Protein 5Y11 (pdb70)

Radius of gyration: 37.97 Å; Cα contacts (8 Å, |Δi|>4): 1912; chains: 3; bounding box: 62×118×74 Å

CATH classification: 2.60.40.10

Nearest PDB structures (foldseek):
  5y11-assembly1_A-2  TM=1.005E+00  e=7.272E-44  Homo sapiens
  5it2-assembly1_H  TM=9.027E-01  e=2.307E-39  Homo sapiens
  6fy2-assembly2_X  TM=9.374E-01  e=3.549E-38  Homo sapiens
  5x08-assembly1_H  TM=8.723E-01  e=3.266E-34  Homo sapiens
  7l7e-assembly2_T  TM=8.549E-01  e=4.304E-33  Homo sapiens

Structure (mmCIF, N/CA/C/O backbone):
data_5Y11
#
_entry.id   5Y11
#
_cell.length_a   82.605
_cell.length_b   103.194
_cell.length_c   112.031
_cell.angle_alpha   90.00
_cell.angle_beta   90.00
_cell.angle_gamma   90.00
#
_symmetry.space_group_name_H-M   'P 21 21 21'
#
loop_
_entity.id
_entity.type
_entity.pdbx_description
1 polymer 'MAb 4-5 heavy chain'
2 polymer 'MAb 4-5 light chain'
3 polymer 'Membrane glycoprotein polyprotein'
4 branched 2-acetamido-2-deoxy-beta-D-glucopyranose-(1-4)-2-acetamido-2-deoxy-beta-D-glucopyranose
5 branched alpha-D-mannopyranose-(1-4)-2-acetamido-2-deoxy-beta-D-glucopyranose-(1-4)-2-acetamido-2-deoxy-beta-D-glucopyranose
6 water water
#
loop_
_atom_site.group_PDB
_atom_site.id
_atom_site.type_symbol
_atom_site.label_atom_id
_atom_site.label_alt_id
_atom_site.label_comp_id
_atom_site.label_asym_id
_atom_site.label_entity_id
_atom_site.label_seq_id
_atom_site.pdbx_PDB_ins_code
_atom_site.Cartn_x
_atom_site.Cartn_y
_atom_site.Cartn_z
_atom_site.occupancy
_atom_site.B_iso_or_equiv
_atom_site.auth_seq_id
_atom_site.auth_comp_id
_atom_site.auth_asym_id
_atom_site.auth_atom_id
_atom_site.pdbx_PDB_model_num
ATOM 1 N N . SER A 1 1 ? 24.187 -26.065 9.857 1.00 85.77 0 SER A N 1
ATOM 2 C CA . SER A 1 1 ? 24.481 -25.084 8.818 1.00 87.52 0 SER A CA 1
ATOM 3 C C . SER A 1 1 ? 23.528 -25.188 7.626 1.00 81.22 0 SER A C 1
ATOM 4 O O . SER A 1 1 ? 23.250 -26.280 7.124 1.00 89.07 0 SER A O 1
ATOM 7 N N . GLU A 1 2 ? 23.038 -24.037 7.186 1.00 60.70 1 GLU A N 1
ATOM 8 C CA . GLU A 1 2 ? 22.201 -23.909 6.005 1.00 48.19 1 GLU A CA 1
ATOM 9 C C . GLU A 1 2 ? 23.032 -23.331 4.863 1.00 30.39 1 GLU A C 1
ATOM 10 O O . GLU A 1 2 ? 24.025 -22.646 5.080 1.00 30.17 1 GLU A O 1
ATOM 16 N N . VAL A 1 3 ? 22.601 -23.627 3.634 1.00 26.14 2 VAL A N 1
ATOM 17 C CA . VAL A 1 3 ? 23.232 -23.050 2.452 1.00 25.49 2 VAL A CA 1
ATOM 18 C C . VAL A 1 3 ? 23.107 -21.528 2.488 1.00 24.26 2 VAL A C 1
ATOM 19 O O . VAL A 1 3 ? 22.013 -20.984 2.676 1.00 23.96 2 VAL A O 1
ATOM 23 N N . GLN A 1 4 ? 24.232 -20.828 2.316 1.00 22.04 3 GLN A N 1
ATOM 24 C CA . GLN A 1 4 ? 24.226 -19.377 2.134 1.00 22.65 3 GLN A CA 1
ATOM 25 C C . GLN A 1 4 ? 25.116 -18.973 0.965 1.00 20.79 3 GLN A C 1
ATOM 26 O O . GLN A 1 4 ? 26.222 -19.500 0.804 1.00 21.17 3 GLN A O 1
ATOM 32 N N . LEU A 1 5 ? 24.640 -18.030 0.156 1.00 18.34 4 LEU A N 1
ATOM 33 C CA . LEU A 1 5 ? 25.451 -17.366 -0.861 1.00 17.89 4 LEU A CA 1
ATOM 34 C C . LEU A 1 5 ? 25.483 -15.880 -0.533 1.00 21.62 4 LEU A C 1
ATOM 35 O O . LEU A 1 5 ? 24.435 -15.232 -0.492 1.00 18.82 4 LEU A O 1
ATOM 40 N N . VAL A 1 6 ? 26.676 -15.352 -0.280 1.00 21.37 5 VAL A N 1
ATOM 41 C CA . VAL A 1 6 ? 26.868 -13.955 0.082 1.00 21.66 5 VAL A CA 1
ATOM 42 C C . VAL A 1 6 ? 27.645 -13.283 -1.039 1.00 16.49 5 VAL A C 1
ATOM 43 O O . VAL A 1 6 ? 28.782 -13.672 -1.340 1.00 18.31 5 VAL A O 1
ATOM 47 N N . GLN A 1 7 ? 27.032 -12.285 -1.654 1.00 21.16 6 GLN A N 1
ATOM 48 C CA . GLN A 1 7 ? 27.652 -11.551 -2.741 1.00 21.03 6 GLN A CA 1
ATOM 49 C C . GLN A 1 7 ? 28.354 -10.312 -2.215 1.00 20.45 6 GLN A C 1
ATOM 50 O O . GLN A 1 7 ? 28.066 -9.821 -1.121 1.00 21.38 6 GLN A O 1
ATOM 56 N N . SER A 1 8 ? 29.274 -9.797 -3.030 1.00 19.41 7 SER A N 1
ATOM 57 C CA . SER A 1 8 ? 29.983 -8.574 -2.704 1.00 18.21 7 SER A CA 1
ATOM 58 C C . SER A 1 8 ? 29.043 -7.370 -2.820 1.00 18.68 7 SER A C 1
ATOM 59 O O . SER A 1 8 ? 27.911 -7.471 -3.302 1.00 22.28 7 SER A O 1
ATOM 62 N N . GLY A 1 9 ? 29.531 -6.210 -2.375 1.00 23.21 8 GLY A N 1
ATOM 63 C CA . GLY A 1 9 ? 28.714 -5.021 -2.276 1.00 24.62 8 GLY A CA 1
ATOM 64 C C . GLY A 1 9 ? 28.513 -4.289 -3.591 1.00 23.86 8 GLY A C 1
ATOM 65 O O . GLY A 1 9 ? 29.085 -4.621 -4.631 1.00 25.29 8 GLY A O 1
ATOM 66 N N . ALA A 1 10 ? 27.679 -3.247 -3.519 1.00 23.48 9 ALA A N 1
ATOM 67 C CA . ALA A 1 10 ? 27.313 -2.474 -4.699 1.00 20.62 9 ALA A CA 1
ATOM 68 C C . ALA A 1 10 ? 28.540 -1.817 -5.318 1.00 22.41 9 ALA A C 1
ATOM 69 O O . ALA A 1 10 ? 29.465 -1.405 -4.616 1.00 24.56 9 ALA A O 1
ATOM 71 N N . GLU A 1 11 ? 28.546 -1.736 -6.645 1.00 20.90 10 GLU A N 1
ATOM 72 C CA . GLU A 1 11 ? 29.665 -1.215 -7.416 1.00 24.99 10 GLU A CA 1
ATOM 73 C C . GLU A 1 11 ? 29.211 -0.009 -8.222 1.00 23.19 10 GLU A C 1
ATOM 74 O O . GLU A 1 11 ? 28.091 0.015 -8.745 1.00 22.81 10 GLU A O 1
ATOM 80 N N . VAL A 1 12 ? 30.080 0.991 -8.312 1.00 22.44 11 VAL A N 1
ATOM 81 C CA . VAL A 1 12 ? 29.864 2.184 -9.124 1.00 25.03 11 VAL A CA 1
ATOM 82 C C . VAL A 1 12 ? 31.092 2.333 -10.008 1.00 25.59 11 VAL A C 1
ATOM 83 O O . VAL A 1 12 ? 32.197 2.577 -9.507 1.00 30.76 11 VAL A O 1
ATOM 87 N N . LYS A 1 13 ? 30.911 2.168 -11.315 1.00 25.36 12 LYS A N 1
ATOM 88 C CA . LYS A 1 13 ? 32.018 2.136 -12.255 1.00 28.49 12 LYS A CA 1
ATOM 89 C C . LYS A 1 13 ? 31.721 3.030 -13.454 1.00 31.59 12 LYS A C 1
ATOM 90 O O . LYS A 1 13 ? 30.566 3.367 -13.741 1.00 25.74 12 LYS A O 1
ATOM 96 N N . GLU A 1 14 ? 32.792 3.391 -14.170 1.00 26.95 13 GLU A N 1
ATOM 97 C CA . GLU A 1 14 ? 32.693 4.120 -15.419 1.00 28.83 13 GLU A CA 1
ATOM 98 C C . GLU A 1 14 ? 32.683 3.163 -16.604 1.00 32.26 13 GLU A C 1
ATOM 99 O O . GLU A 1 14 ? 33.148 2.021 -16.504 1.00 32.43 13 GLU A O 1
ATOM 105 N N . PRO A 1 15 ? 32.130 3.588 -17.739 1.00 31.19 14 PRO A N 1
ATOM 106 C CA . PRO A 1 15 ? 32.216 2.759 -18.945 1.00 27.96 14 PRO A CA 1
ATOM 107 C C . PRO A 1 15 ? 33.669 2.472 -19.296 1.00 29.97 14 PRO A C 1
ATOM 108 O O . PRO A 1 15 ? 34.563 3.282 -19.039 1.00 24.42 14 PRO A O 1
ATOM 112 N N . ARG A 1 16 ? 33.889 1.282 -19.862 1.00 32.58 15 ARG A N 1
ATOM 113 C CA . ARG A 1 16 ? 35.188 0.735 -20.253 1.00 34.61 15 ARG A CA 1
ATOM 114 C C . ARG A 1 16 ? 36.073 0.337 -19.076 1.00 35.00 15 ARG A C 1
ATOM 115 O O . ARG A 1 16 ? 37.144 -0.247 -19.281 1.00 34.45 15 ARG A O 1
ATOM 123 N N . GLU A 1 17 ? 35.645 0.615 -17.849 1.00 28.21 16 GLU A N 1
ATOM 124 C CA . GLU A 1 17 ? 36.318 0.033 -16.695 1.00 27.81 16 GLU A CA 1
ATOM 125 C C . GLU A 1 17 ? 36.049 -1.474 -16.620 1.00 27.49 16 GLU A C 1
ATOM 126 O O . GLU A 1 17 ? 35.033 -1.973 -17.113 1.00 29.77 16 GLU A O 1
ATOM 132 N N . SER A 1 18 ? 36.973 -2.199 -15.994 1.00 20.57 17 SER A N 1
ATOM 133 C CA . SER A 1 18 ? 36.777 -3.613 -15.704 1.00 24.32 17 SER A CA 1
ATOM 134 C C . SER A 1 18 ? 36.144 -3.788 -14.324 1.00 22.18 17 SER A C 1
ATOM 135 O O . SER A 1 18 ? 36.227 -2.911 -13.463 1.00 23.55 17 SER A O 1
ATOM 138 N N . LEU A 1 19 ? 35.509 -4.945 -14.119 1.00 21.96 18 LEU A N 1
ATOM 139 C CA . LEU A 1 19 ? 34.818 -5.212 -12.859 1.00 22.25 18 LEU A CA 1
ATOM 140 C C . LEU A 1 19 ? 34.732 -6.711 -12.636 1.00 20.39 18 LEU A C 1
ATOM 141 O O . LEU A 1 19 ? 34.391 -7.455 -13.561 1.00 18.60 18 LEU A O 1
ATOM 146 N N . LYS A 1 20 ? 35.020 -7.149 -11.411 1.00 22.74 19 LYS A N 1
ATOM 147 C CA . LYS A 1 20 ? 34.819 -8.535 -11.005 1.00 17.63 19 LYS A CA 1
ATOM 148 C C . LYS A 1 20 ? 34.001 -8.549 -9.726 1.00 17.45 19 LYS A C 1
ATOM 149 O O . LYS A 1 20 ? 34.401 -7.936 -8.728 1.00 22.33 19 LYS A O 1
ATOM 155 N N . ILE A 1 21 ? 32.852 -9.214 -9.750 1.00 17.09 20 ILE A N 1
ATOM 156 C CA . ILE A 1 21 ? 32.023 -9.324 -8.554 1.00 18.57 20 ILE A CA 1
ATOM 157 C C . ILE A 1 21 ? 32.026 -10.785 -8.105 1.00 25.38 20 ILE A C 1
ATOM 158 O O . ILE A 1 21 ? 32.374 -11.693 -8.866 1.00 16.73 20 ILE A O 1
ATOM 163 N N . SER A 1 22 ? 31.646 -11.011 -6.844 1.00 17.08 21 SER A N 1
ATOM 164 C CA . SER A 1 22 ? 31.936 -12.282 -6.196 1.00 20.19 21 SER A CA 1
ATOM 165 C C . SER A 1 22 ? 30.728 -12.809 -5.423 1.00 21.94 21 SER A C 1
ATOM 166 O O . SER A 1 22 ? 29.797 -12.079 -5.090 1.00 19.23 21 SER A O 1
ATOM 169 N N . CYS A 1 23 ? 30.768 -14.113 -5.154 1.00 18.27 22 CYS A N 1
ATOM 170 C CA . CYS A 1 23 ? 29.660 -14.836 -4.526 1.00 19.40 22 CYS A CA 1
ATOM 171 C C . CYS A 1 23 ? 30.279 -15.955 -3.703 1.00 16.95 22 CYS A C 1
ATOM 172 O O . CYS A 1 23 ? 30.836 -16.896 -4.270 1.00 16.64 22 CYS A O 1
ATOM 175 N N . LYS A 1 24 ? 30.197 -15.858 -2.387 1.00 16.57 23 LYS A N 1
ATOM 176 C CA . LYS A 1 24 ? 30.852 -16.814 -1.507 1.00 17.60 23 LYS A CA 1
ATOM 177 C C . LYS A 1 24 ? 29.831 -17.813 -0.970 1.00 20.75 23 LYS A C 1
ATOM 178 O O . LYS A 1 24 ? 28.856 -17.428 -0.314 1.00 21.39 23 LYS A O 1
ATOM 184 N N . GLY A 1 25 ? 30.060 -19.092 -1.236 1.00 19.34 24 GLY A N 1
ATOM 185 C CA . GLY A 1 25 ? 29.139 -20.146 -0.830 1.00 20.20 24 GLY A CA 1
ATOM 186 C C . GLY A 1 25 ? 29.570 -20.769 0.487 1.00 22.85 24 GLY A C 1
ATOM 187 O O . GLY A 1 25 ? 30.758 -20.994 0.717 1.00 25.05 24 GLY A O 1
ATOM 188 N N . SER A 1 26 ? 28.595 -21.032 1.355 1.00 18.45 25 SER A N 1
ATOM 189 C CA . SER A 1 26 ? 28.869 -21.694 2.620 1.00 21.09 25 SER A CA 1
ATOM 190 C C . SER A 1 26 ? 27.734 -22.656 2.948 1.00 20.92 25 SER A C 1
ATOM 191 O O . SER A 1 26 ? 26.627 -22.554 2.413 1.00 20.91 25 SER A O 1
ATOM 194 N N . GLY A 1 27 ? 28.028 -23.595 3.843 1.00 18.76 26 GLY A N 1
ATOM 195 C CA . GLY A 1 27 ? 27.047 -24.542 4.330 1.00 18.94 26 GLY A CA 1
ATOM 196 C C . GLY A 1 27 ? 26.812 -25.748 3.449 1.00 25.49 26 GLY A C 1
ATOM 197 O O . GLY A 1 27 ? 25.836 -26.463 3.670 1.00 26.54 26 GLY A O 1
ATOM 198 N N . TYR A 1 28 ? 27.664 -25.999 2.458 1.00 24.71 27 TYR A N 1
ATOM 199 C CA . TYR A 1 28 ? 27.482 -27.128 1.558 1.00 26.81 27 TYR A CA 1
ATOM 200 C C . TYR A 1 28 ? 28.813 -27.437 0.876 1.00 23.78 27 TYR A C 1
ATOM 201 O O . TYR A 1 28 ? 29.761 -26.654 0.934 1.00 20.10 27 TYR A O 1
ATOM 210 N N . SER A 1 29 ? 28.861 -28.585 0.204 1.00 19.86 28 SER A N 1
ATOM 211 C CA . SER A 1 29 ? 30.049 -29.014 -0.538 1.00 23.31 28 SER A CA 1
ATOM 212 C C . SER A 1 29 ? 30.183 -28.193 -1.824 1.00 21.41 28 SER A C 1
ATOM 213 O O . SER A 1 29 ? 29.555 -28.494 -2.847 1.00 16.88 28 SER A O 1
ATOM 216 N N . PHE A 1 30 ? 31.044 -27.172 -1.781 1.00 19.29 29 PHE A N 1
ATOM 217 C CA . PHE A 1 30 ? 31.122 -26.177 -2.853 1.00 16.18 29 PHE A CA 1
ATOM 218 C C . PHE A 1 30 ? 31.466 -26.791 -4.213 1.00 19.16 29 PHE A C 1
ATOM 219 O O . PHE A 1 30 ? 30.956 -26.341 -5.247 1.00 21.14 29 PHE A O 1
ATOM 227 N N . THR A 1 31 ? 32.348 -27.798 -4.244 1.00 16.11 30 THR A N 1
ATOM 228 C CA . THR A 1 31 ? 32.801 -28.333 -5.523 1.00 20.08 30 THR A CA 1
ATOM 229 C C . THR A 1 31 ? 31.719 -29.099 -6.270 1.00 21.30 30 THR A C 1
ATOM 230 O O . THR A 1 31 ? 31.910 -29.396 -7.452 1.00 26.12 30 THR A O 1
ATOM 234 N N . ASN A 1 32 ? 30.592 -29.428 -5.627 1.00 16.73 31 ASN A N 1
ATOM 235 C CA . ASN A 1 32 ? 29.670 -30.409 -6.183 1.00 15.36 31 ASN A CA 1
ATOM 236 C C . ASN A 1 32 ? 28.405 -29.827 -6.790 1.00 15.13 31 ASN A C 1
ATOM 237 O O . ASN A 1 32 ? 27.528 -30.603 -7.202 1.00 16.64 31 ASN A O 1
ATOM 242 N N . TYR A 1 33 ? 28.276 -28.506 -6.856 1.00 15.13 32 TYR A N 1
ATOM 243 C CA . TYR A 1 33 ? 27.068 -27.869 -7.359 1.00 14.94 32 TYR A CA 1
ATOM 244 C C . TYR A 1 33 ? 27.443 -26.766 -8.332 1.00 14.90 32 TYR A C 1
ATOM 245 O O . TYR A 1 33 ? 28.346 -25.977 -8.062 1.00 15.87 32 TYR A O 1
ATOM 254 N N . TRP A 1 34 ? 26.737 -26.711 -9.454 1.00 14.72 33 TRP A N 1
ATOM 255 C CA . TRP A 1 34 ? 26.845 -25.566 -10.334 1.00 14.70 33 TRP A CA 1
ATOM 256 C C . TRP A 1 34 ? 26.413 -24.285 -9.614 1.00 14.76 33 TRP A C 1
ATOM 257 O O . TRP A 1 34 ? 25.500 -24.294 -8.782 1.00 14.73 33 TRP A O 1
ATOM 268 N N . ILE A 1 35 ? 27.085 -23.187 -9.936 1.00 14.86 34 ILE A N 1
ATOM 269 C CA . ILE A 1 35 ? 26.705 -21.841 -9.508 1.00 17.49 34 ILE A CA 1
ATOM 270 C C . ILE A 1 35 ? 26.350 -21.042 -10.751 1.00 19.86 34 ILE A C 1
ATOM 271 O O . ILE A 1 35 ? 27.155 -20.962 -11.686 1.00 17.52 34 ILE A O 1
ATOM 276 N N . GLY A 1 36 ? 25.176 -20.414 -10.748 1.00 19.98 35 GLY A N 1
ATOM 277 C CA . GLY A 1 36 ? 24.772 -19.602 -11.885 1.00 21.99 35 GLY A CA 1
ATOM 278 C C . GLY A 1 36 ? 24.743 -18.119 -11.583 1.00 20.46 35 GLY A C 1
ATOM 279 O O . GLY A 1 36 ? 24.715 -17.719 -10.418 1.00 20.08 35 GLY A O 1
ATOM 280 N N . TRP A 1 37 ? 24.755 -17.290 -12.621 1.00 16.27 36 TRP A N 1
ATOM 281 C CA . TRP A 1 37 ? 24.584 -15.851 -12.483 1.00 16.38 36 TRP A CA 1
ATOM 282 C C . TRP A 1 37 ? 23.363 -15.397 -13.272 1.00 16.16 36 TRP A C 1
ATOM 283 O O . TRP A 1 37 ? 23.138 -15.850 -14.400 1.00 14.76 36 TRP A O 1
ATOM 294 N N . VAL A 1 38 ? 22.574 -14.507 -12.672 1.00 17.52 37 VAL A N 1
ATOM 295 C CA . VAL A 1 38 ? 21.310 -14.044 -13.241 1.00 16.69 37 VAL A CA 1
ATOM 296 C C . VAL A 1 38 ? 21.314 -12.513 -13.218 1.00 17.52 37 VAL A C 1
ATOM 297 O O . VAL A 1 38 ? 21.583 -11.897 -12.177 1.00 18.37 37 VAL A O 1
ATOM 301 N N . ARG A 1 39 ? 21.058 -11.906 -14.371 1.00 14.91 38 ARG A N 1
ATOM 302 C CA . ARG A 1 39 ? 20.988 -10.456 -14.503 1.00 15.05 38 ARG A CA 1
ATOM 303 C C . ARG A 1 39 ? 19.542 -9.990 -14.385 1.00 21.76 38 ARG A C 1
ATOM 304 O O . ARG A 1 39 ? 18.638 -10.631 -14.931 1.00 15.62 38 ARG A O 1
ATOM 312 N N . GLN A 1 40 ? 19.325 -8.865 -13.692 1.00 15.04 39 GLN A N 1
ATOM 313 C CA . GLN A 1 40 ? 18.014 -8.210 -13.666 1.00 18.02 39 GLN A CA 1
ATOM 314 C C . GLN A 1 40 ? 18.211 -6.725 -13.963 1.00 16.23 39 GLN A C 1
ATOM 315 O O . GLN A 1 40 ? 18.645 -5.959 -13.101 1.00 17.83 39 GLN A O 1
ATOM 321 N N . MET A 1 41 ? 17.881 -6.318 -15.175 1.00 18.39 40 MET A N 1
ATOM 322 C CA . MET A 1 41 ? 18.012 -4.919 -15.520 1.00 26.11 40 MET A CA 1
ATOM 323 C C . MET A 1 41 ? 16.896 -4.108 -14.865 1.00 26.32 40 MET A C 1
ATOM 324 O O . MET A 1 41 ? 15.832 -4.649 -14.554 1.00 25.34 40 MET A O 1
ATOM 329 N N . PRO A 1 42 ? 17.142 -2.815 -14.584 1.00 30.43 41 PRO A N 1
ATOM 330 C CA . PRO A 1 42 ? 16.187 -2.042 -13.772 1.00 30.76 41 PRO A CA 1
ATOM 331 C C . PRO A 1 42 ? 14.766 -2.113 -14.313 1.00 31.66 41 PRO A C 1
ATOM 332 O O . PRO A 1 42 ? 14.517 -1.799 -15.483 1.00 27.92 41 PRO A O 1
ATOM 336 N N . GLY A 1 43 ? 13.843 -2.582 -13.473 1.00 28.41 42 GLY A N 1
ATOM 337 C CA . GLY A 1 43 ? 12.452 -2.721 -13.859 1.00 31.95 42 GLY A CA 1
ATOM 338 C C . GLY A 1 43 ? 12.150 -3.823 -14.848 1.00 33.28 42 GLY A C 1
ATOM 339 O O . GLY A 1 43 ? 11.099 -3.796 -15.485 1.00 37.75 42 GLY A O 1
ATOM 340 N N . LYS A 1 44 ? 13.031 -4.796 -15.006 1.00 23.80 43 LYS A N 1
ATOM 341 C CA . LYS A 1 44 ? 12.814 -5.874 -15.963 1.00 19.05 43 LYS A CA 1
ATOM 342 C C . LYS A 1 44 ? 12.805 -7.201 -15.222 1.00 24.50 43 LYS A C 1
ATOM 343 O O . LYS A 1 44 ? 12.899 -7.247 -13.993 1.00 26.52 43 LYS A O 1
ATOM 349 N N . GLY A 1 45 ? 12.696 -8.288 -15.985 1.00 21.82 44 GLY A N 1
ATOM 350 C CA . GLY A 1 45 ? 12.666 -9.626 -15.432 1.00 20.00 44 GLY A CA 1
ATOM 351 C C . GLY A 1 45 ? 14.059 -10.206 -15.264 1.00 21.16 44 GLY A C 1
ATOM 352 O O . GLY A 1 45 ? 15.059 -9.488 -15.210 1.00 19.13 44 GLY A O 1
ATOM 353 N N . LEU A 1 46 ? 14.117 -11.532 -15.183 1.00 26.71 45 LEU A N 1
ATOM 354 C CA . LEU A 1 46 ? 15.363 -12.251 -14.943 1.00 24.71 45 LEU A CA 1
ATOM 355 C C . LEU A 1 46 ? 15.892 -12.858 -16.237 1.00 23.00 45 LEU A C 1
ATOM 356 O O . LEU A 1 46 ? 15.118 -13.329 -17.075 1.00 24.66 45 LEU A O 1
ATOM 361 N N . GLU A 1 47 ? 17.216 -12.842 -16.392 1.00 19.06 46 GLU A N 1
ATOM 362 C CA . GLU A 1 47 ? 17.894 -13.428 -17.544 1.00 20.08 46 GLU A CA 1
ATOM 363 C C . GLU A 1 47 ? 19.053 -14.266 -17.041 1.00 19.35 46 GLU A C 1
ATOM 364 O O . GLU A 1 47 ? 19.960 -13.744 -16.379 1.00 18.89 46 GLU A O 1
ATOM 370 N N . TRP A 1 48 ? 19.055 -15.542 -17.390 1.00 17.13 47 TRP A N 1
ATOM 371 C CA . TRP A 1 48 ? 20.186 -16.386 -17.036 1.00 14.85 47 TRP A CA 1
ATOM 372 C C . TRP A 1 48 ? 21.394 -16.020 -17.889 1.00 15.76 47 TRP A C 1
ATOM 373 O O . TRP A 1 48 ? 21.286 -15.898 -19.114 1.00 18.17 47 TRP A O 1
ATOM 384 N N . MET A 1 49 ? 22.547 -15.848 -17.239 1.00 15.45 48 MET A N 1
ATOM 385 C CA . MET A 1 49 ? 23.795 -15.469 -17.903 1.00 15.76 48 MET A CA 1
ATOM 386 C C . MET A 1 49 ? 24.733 -16.646 -18.154 1.00 20.23 48 MET A C 1
ATOM 387 O O . MET A 1 49 ? 25.238 -16.800 -19.267 1.00 17.26 48 MET A O 1
ATOM 392 N N . GLY A 1 50 ? 25.006 -17.453 -17.137 1.00 15.56 49 GLY A N 1
ATOM 393 C CA . GLY A 1 50 ? 25.882 -18.604 -17.301 1.00 14.89 49 GLY A CA 1
ATOM 394 C C . GLY A 1 50 ? 25.992 -19.335 -15.980 1.00 18.69 49 GLY A C 1
ATOM 395 O O . GLY A 1 50 ? 25.490 -18.873 -14.952 1.00 17.21 49 GLY A O 1
ATOM 396 N N . ILE A 1 51 ? 26.666 -20.493 -16.025 1.00 17.32 50 ILE A N 1
ATOM 397 C CA . ILE A 1 51 ? 26.901 -21.326 -14.847 1.00 20.49 50 ILE A CA 1
ATOM 398 C C . ILE A 1 51 ? 28.339 -21.829 -14.859 1.00 17.20 50 ILE A C 1
ATOM 399 O O . ILE A 1 51 ? 28.953 -21.987 -15.918 1.00 17.31 50 ILE A O 1
ATOM 404 N N . ILE A 1 52 ? 28.867 -22.117 -13.673 1.00 15.18 51 ILE A N 1
ATOM 405 C CA . ILE A 1 52 ? 30.171 -22.754 -13.534 1.00 15.13 51 ILE A CA 1
ATOM 406 C C . ILE A 1 52 ? 30.051 -23.918 -12.564 1.00 16.93 51 ILE A C 1
ATOM 407 O O . ILE A 1 52 ? 29.295 -23.851 -11.587 1.00 17.08 51 ILE A O 1
ATOM 412 N N . PHE A 1 53 ? 30.773 -25.001 -12.857 1.00 15.54 52 PHE A N 1
ATOM 413 C CA . PHE A 1 53 ? 30.878 -26.123 -11.943 1.00 15.09 52 PHE A CA 1
ATOM 414 C C . PHE A 1 53 ? 32.224 -26.037 -11.247 1.00 17.76 52 PHE A C 1
ATOM 415 O O . PHE A 1 53 ? 33.258 -26.335 -11.877 1.00 21.14 52 PHE A O 1
ATOM 423 N N . PRO A 1 54 ? 32.281 -25.635 -9.977 1.00 16.94 53 PRO A N 1
ATOM 424 C CA . PRO A 1 54 ? 33.592 -25.373 -9.361 1.00 19.85 53 PRO A CA 1
ATOM 425 C C . PRO A 1 54 ? 34.469 -26.596 -9.260 1.00 22.99 53 PRO A C 1
ATOM 426 O O . PRO A 1 54 ? 35.683 -26.449 -9.091 1.00 26.12 53 PRO A O 1
ATOM 430 N N . GLY A 1 55 ? 33.902 -27.798 -9.365 1.00 23.11 54 GLY A N 1
ATOM 431 C CA . GLY A 1 55 ? 34.711 -28.998 -9.233 1.00 29.95 54 GLY A CA 1
ATOM 432 C C . GLY A 1 55 ? 35.785 -29.107 -10.298 1.00 30.75 54 GLY A C 1
ATOM 433 O O . GLY A 1 55 ? 36.896 -29.568 -10.023 1.00 27.37 54 GLY A O 1
ATOM 434 N N . ASP A 1 56 ? 35.467 -28.695 -11.533 1.00 25.55 55 ASP A N 1
ATOM 435 C CA . ASP A 1 56 ? 36.444 -28.737 -12.619 1.00 27.26 55 ASP A CA 1
ATOM 436 C C . ASP A 1 56 ? 36.440 -27.465 -13.461 1.00 24.74 55 ASP A C 1
ATOM 437 O O . ASP A 1 56 ? 36.980 -27.482 -14.574 1.00 22.46 55 ASP A O 1
ATOM 442 N N . SER A 1 57 ? 35.811 -26.388 -12.984 1.00 22.25 56 SER A N 1
ATOM 443 C CA . SER A 1 57 ? 35.792 -25.082 -13.630 1.00 27.86 56 SER A CA 1
ATOM 444 C C . SER A 1 57 ? 35.154 -25.113 -15.007 1.00 25.31 56 SER A C 1
ATOM 445 O O . SER A 1 57 ? 35.343 -24.184 -15.795 1.00 23.60 56 SER A O 1
ATOM 448 N N . ASP A 1 58 ? 34.384 -26.152 -15.309 1.00 17.68 57 ASP A N 1
ATOM 449 C CA . ASP A 1 58 ? 33.620 -26.167 -16.547 1.00 19.83 57 ASP A CA 1
ATOM 450 C C . ASP A 1 58 ? 32.562 -25.065 -16.513 1.00 21.31 57 ASP A C 1
ATOM 451 O O . ASP A 1 58 ? 31.944 -24.814 -15.477 1.00 19.45 57 ASP A O 1
ATOM 456 N N . THR A 1 59 ? 32.355 -24.398 -17.650 1.00 15.33 58 THR A N 1
ATOM 457 C CA . THR A 1 59 ? 31.444 -23.263 -17.722 1.00 22.34 58 THR A CA 1
ATOM 458 C C . THR A 1 59 ? 30.503 -23.401 -18.912 1.00 27.24 58 THR A C 1
ATOM 459 O O . THR A 1 59 ? 30.854 -23.960 -19.953 1.00 23.75 58 THR A O 1
ATOM 463 N N . ARG A 1 60 ? 29.299 -22.860 -18.748 1.00 25.45 59 ARG A N 1
ATOM 464 C CA . ARG A 1 60 ? 28.317 -22.792 -19.821 1.00 23.06 59 ARG A CA 1
ATOM 465 C C . ARG A 1 60 ? 27.665 -21.423 -19.769 1.00 21.37 59 ARG A C 1
ATOM 466 O O . ARG A 1 60 ? 27.246 -20.977 -18.698 1.00 19.89 59 ARG A O 1
ATOM 474 N N . TYR A 1 61 ? 27.585 -20.760 -20.914 1.00 15.09 60 TYR A N 1
ATOM 475 C CA . TYR A 1 61 ? 27.033 -19.416 -20.994 1.00 16.91 60 TYR A CA 1
ATOM 476 C C . TYR A 1 61 ? 25.762 -19.414 -21.824 1.00 22.01 60 TYR A C 1
ATOM 477 O O . TYR A 1 61 ? 25.617 -20.192 -22.764 1.00 29.11 60 TYR A O 1
ATOM 486 N N . SER A 1 62 ? 24.858 -18.505 -21.494 1.00 20.35 61 SER A N 1
ATOM 487 C CA . SER A 1 62 ? 23.775 -18.225 -22.411 1.00 23.23 61 SER A CA 1
ATOM 488 C C . SER A 1 62 ? 24.348 -17.627 -23.698 1.00 25.59 61 SER A C 1
ATOM 489 O O . SER A 1 62 ? 25.312 -16.846 -23.652 1.00 24.57 61 SER A O 1
ATOM 492 N N . PRO A 1 63 ? 23.794 -17.969 -24.858 1.00 26.55 62 PRO A N 1
ATOM 493 C CA . PRO A 1 63 ? 24.244 -17.324 -26.104 1.00 31.91 62 PRO A CA 1
ATOM 494 C C . PRO A 1 63 ? 24.205 -15.806 -26.053 1.00 30.92 62 PRO A C 1
ATOM 495 O O . PRO A 1 63 ? 24.995 -15.147 -26.737 1.00 38.01 62 PRO A O 1
ATOM 499 N N . SER A 1 64 ? 23.313 -15.230 -25.245 1.00 32.52 63 SER A N 1
ATOM 500 C CA . SER A 1 64 ? 23.221 -13.780 -25.136 1.00 33.89 63 SER A CA 1
ATOM 501 C C . SER A 1 64 ? 24.441 -13.174 -24.460 1.00 36.81 63 SER A C 1
ATOM 502 O O . SER A 1 64 ? 24.753 -12.001 -24.688 1.00 42.94 63 SER A O 1
ATOM 505 N N . PHE A 1 65 ? 25.134 -13.941 -23.614 1.00 35.02 64 PHE A N 1
ATOM 506 C CA . PHE A 1 65 ? 26.257 -13.407 -22.853 1.00 31.96 64 PHE A CA 1
ATOM 507 C C . PHE A 1 65 ? 27.589 -14.058 -23.189 1.00 30.84 64 PHE A C 1
ATOM 508 O O . PHE A 1 65 ? 28.626 -13.585 -22.706 1.00 32.03 64 PHE A O 1
ATOM 516 N N . GLN A 1 66 ? 27.586 -15.121 -23.994 1.00 31.94 65 GLN A N 1
ATOM 517 C CA . GLN A 1 66 ? 28.811 -15.775 -24.425 1.00 35.22 65 GLN A CA 1
ATOM 518 C C . GLN A 1 66 ? 29.755 -14.753 -25.042 1.00 37.30 65 GLN A C 1
ATOM 519 O O . GLN A 1 66 ? 29.367 -13.988 -25.925 1.00 43.28 65 GLN A O 1
ATOM 525 N N . GLY A 1 67 ? 30.990 -14.714 -24.549 1.00 31.15 66 GLY A N 1
ATOM 526 C CA . GLY A 1 67 ? 31.954 -13.747 -25.023 1.00 28.76 66 GLY A CA 1
ATOM 527 C C . GLY A 1 67 ? 31.834 -12.358 -24.431 1.00 30.39 66 GLY A C 1
ATOM 528 O O . GLY A 1 67 ? 32.745 -11.544 -24.629 1.00 33.95 66 GLY A O 1
ATOM 529 N N . GLN A 1 68 ? 30.755 -12.058 -23.702 1.00 26.65 67 GLN A N 1
ATOM 530 C CA . GLN A 1 68 ? 30.565 -10.752 -23.083 1.00 31.50 67 GLN A CA 1
ATOM 531 C C . GLN A 1 68 ? 31.007 -10.701 -21.629 1.00 28.48 67 GLN A C 1
ATOM 532 O O . GLN A 1 68 ? 31.315 -9.613 -21.128 1.00 27.89 67 GLN A O 1
ATOM 538 N N . VAL A 1 69 ? 31.012 -11.847 -20.941 1.00 24.62 68 VAL A N 1
ATOM 539 C CA . VAL A 1 69 ? 31.372 -11.945 -19.531 1.00 21.03 68 VAL A CA 1
ATOM 540 C C . VAL A 1 69 ? 32.157 -13.233 -19.332 1.00 18.64 68 VAL A C 1
ATOM 541 O O . VAL A 1 69 ? 32.128 -14.144 -20.164 1.00 16.99 68 VAL A O 1
ATOM 545 N N . THR A 1 70 ? 32.859 -13.307 -18.202 1.00 17.38 69 THR A N 1
ATOM 546 C CA . THR A 1 70 ? 33.571 -14.518 -17.816 1.00 17.59 69 THR A CA 1
ATOM 547 C C . THR A 1 70 ? 33.170 -14.901 -16.402 1.00 18.55 69 THR A C 1
ATOM 548 O O . THR A 1 70 ? 33.218 -14.070 -15.489 1.00 16.53 69 THR A O 1
ATOM 552 N N . ILE A 1 71 ? 32.796 -16.161 -16.222 1.00 18.64 70 ILE A N 1
ATOM 553 C CA . ILE A 1 71 ? 32.445 -16.705 -14.917 1.00 17.88 70 ILE A CA 1
ATOM 554 C C . ILE A 1 71 ? 33.580 -17.612 -14.477 1.00 21.01 70 ILE A C 1
ATOM 555 O O . ILE A 1 71 ? 34.049 -18.446 -15.261 1.00 17.91 70 ILE A O 1
ATOM 560 N N . SER A 1 72 ? 34.012 -17.468 -13.226 1.00 23.69 71 SER A N 1
ATOM 561 C CA . SER A 1 72 ? 35.098 -18.280 -12.698 1.00 22.42 71 SER A CA 1
ATOM 562 C C . SER A 1 72 ? 34.773 -18.695 -11.268 1.00 20.05 71 SER A C 1
ATOM 563 O O . SER A 1 72 ? 33.785 -18.257 -10.672 1.00 16.62 71 SER A O 1
ATOM 566 N N . ALA A 1 73 ? 35.619 -19.557 -10.715 1.00 16.55 72 ALA A N 1
ATOM 567 C CA . ALA A 1 73 ? 35.467 -20.026 -9.347 1.00 17.65 72 ALA A CA 1
ATOM 568 C C . ALA A 1 73 ? 36.842 -20.238 -8.743 1.00 19.96 72 ALA A C 1
ATOM 569 O O . ALA A 1 73 ? 37.808 -20.512 -9.460 1.00 22.03 72 ALA A O 1
ATOM 571 N N . ASP A 1 74 ? 36.925 -20.113 -7.417 1.00 17.70 73 ASP A N 1
ATOM 572 C CA . ASP A 1 74 ? 38.139 -20.441 -6.663 1.00 18.54 73 ASP A CA 1
ATOM 573 C C . ASP A 1 74 ? 37.700 -21.364 -5.532 1.00 20.84 73 ASP A C 1
ATOM 574 O O . ASP A 1 74 ? 37.202 -20.895 -4.506 1.00 18.49 73 ASP A O 1
ATOM 579 N N . LYS A 1 75 ? 37.897 -22.671 -5.705 1.00 19.92 74 LYS A N 1
ATOM 580 C CA . LYS A 1 75 ? 37.358 -23.608 -4.732 1.00 21.87 74 LYS A CA 1
ATOM 581 C C . LYS A 1 75 ? 38.138 -23.582 -3.431 1.00 23.30 74 LYS A C 1
ATOM 582 O O . LYS A 1 75 ? 37.650 -24.084 -2.422 1.00 26.21 74 LYS A O 1
ATOM 588 N N . SER A 1 76 ? 39.338 -23.005 -3.431 1.00 20.32 75 SER A N 1
ATOM 589 C CA . SER A 1 76 ? 40.077 -22.866 -2.190 1.00 18.99 75 SER A CA 1
ATOM 590 C C . SER A 1 76 ? 39.397 -21.900 -1.233 1.00 19.80 75 SER A C 1
ATOM 591 O O . SER A 1 76 ? 39.671 -21.948 -0.031 1.00 25.82 75 SER A O 1
ATOM 594 N N . ILE A 1 77 ? 38.521 -21.022 -1.724 1.00 19.64 76 ILE A N 1
ATOM 595 C CA . ILE A 1 77 ? 37.864 -20.052 -0.853 1.00 19.93 76 ILE A CA 1
ATOM 596 C C . ILE A 1 77 ? 36.361 -20.039 -1.108 1.00 17.81 76 ILE A C 1
ATOM 597 O O . ILE A 1 77 ? 35.665 -19.084 -0.744 1.00 18.17 76 ILE A O 1
ATOM 602 N N . ASN A 1 78 ? 35.850 -21.093 -1.734 1.00 18.00 77 ASN A N 1
ATOM 603 C CA . ASN A 1 78 ? 34.404 -21.271 -1.887 1.00 18.97 77 ASN A CA 1
ATOM 604 C C . ASN A 1 78 ? 33.738 -20.062 -2.532 1.00 20.72 77 ASN A C 1
ATOM 605 O O . ASN A 1 78 ? 32.647 -19.644 -2.136 1.00 17.73 77 ASN A O 1
ATOM 610 N N . THR A 1 79 ? 34.392 -19.481 -3.532 1.00 18.20 78 THR A N 1
ATOM 611 C CA . THR A 1 79 ? 33.862 -18.268 -4.140 1.00 20.95 78 THR A CA 1
ATOM 612 C C . THR A 1 79 ? 33.745 -18.424 -5.650 1.00 21.63 78 THR A C 1
ATOM 613 O O . THR A 1 79 ? 34.658 -18.929 -6.312 1.00 21.30 78 THR A O 1
ATOM 617 N N . ALA A 1 80 ? 32.611 -17.993 -6.185 1.00 17.47 79 ALA A N 1
ATOM 618 C CA . ALA A 1 80 ? 32.401 -17.877 -7.618 1.00 18.16 79 ALA A CA 1
ATOM 619 C C . ALA A 1 80 ? 32.447 -16.405 -8.014 1.00 20.56 79 ALA A C 1
ATOM 620 O O . ALA A 1 80 ? 32.255 -15.514 -7.179 1.00 17.77 79 ALA A O 1
ATOM 622 N N . TYR A 1 81 ? 32.737 -16.142 -9.292 1.00 21.80 80 TYR A N 1
ATOM 623 C CA . TYR A 1 81 ? 32.990 -14.780 -9.752 1.00 16.49 80 TYR A CA 1
ATOM 624 C C . TYR A 1 81 ? 32.309 -14.538 -11.091 1.00 21.32 80 TYR A C 1
ATOM 625 O O . TYR A 1 81 ? 32.132 -15.461 -11.883 1.00 16.16 80 TYR A O 1
ATOM 634 N N . LEU A 1 82 ? 31.964 -13.272 -11.341 1.00 20.22 81 LEU A N 1
ATOM 635 C CA . LEU A 1 82 ? 31.474 -12.794 -12.633 1.00 16.72 81 LEU A CA 1
ATOM 636 C C . LEU A 1 82 ? 32.273 -11.555 -13.013 1.00 17.24 81 LEU A C 1
ATOM 637 O O . LEU A 1 82 ? 32.380 -10.620 -12.207 1.00 16.76 81 LEU A O 1
ATOM 642 N N . GLN A 1 83 ? 32.819 -11.510 -14.229 1.00 21.21 82 GLN A N 1
ATOM 643 C CA . GLN A 1 83 ? 33.639 -10.337 -14.509 1.00 21.93 82 GLN A CA 1
ATOM 644 C C . GLN A 1 83 ? 33.537 -9.870 -15.956 1.00 19.02 82 GLN A C 1
ATOM 645 O O . GLN A 1 83 ? 33.260 -10.652 -16.868 1.00 19.24 82 GLN A O 1
ATOM 651 N N . TRP A 1 84 ? 33.797 -8.576 -16.133 1.00 20.00 83 TRP A N 1
ATOM 652 C CA . TRP A 1 84 ? 33.775 -7.856 -17.402 1.00 18.01 83 TRP A CA 1
ATOM 653 C C . TRP A 1 84 ? 35.141 -7.236 -17.649 1.00 21.34 83 TRP A C 1
ATOM 654 O O . TRP A 1 84 ? 35.715 -6.634 -16.740 1.00 23.43 83 TRP A O 1
ATOM 665 N N . SER A 1 85 ? 35.649 -7.352 -18.884 1.00 23.96 84 SER A N 1
ATOM 666 C CA . SER A 1 85 ? 36.860 -6.618 -19.254 1.00 27.55 84 SER A CA 1
ATOM 667 C C . SER A 1 85 ? 36.582 -5.123 -19.393 1.00 27.16 84 SER A C 1
ATOM 668 O O . SER A 1 85 ? 37.424 -4.292 -19.031 1.00 26.26 84 SER A O 1
ATOM 671 N N . SER A 1 86 ? 35.420 -4.759 -19.929 1.00 26.39 85 SER A N 1
ATOM 672 C CA . SER A 1 86 ? 35.139 -3.363 -20.268 1.00 27.11 85 SER A CA 1
ATOM 673 C C . SER A 1 86 ? 33.638 -3.152 -20.173 1.00 28.63 85 SER A C 1
ATOM 674 O O . SER A 1 86 ? 32.885 -3.686 -20.993 1.00 32.64 85 SER A O 1
ATOM 677 N N . LEU A 1 87 ? 33.204 -2.400 -19.169 1.00 27.37 86 LEU A N 1
ATOM 678 C CA . LEU A 1 87 ? 31.781 -2.238 -18.918 1.00 27.23 86 LEU A CA 1
ATOM 679 C C . LEU A 1 87 ? 31.183 -1.231 -19.893 1.00 31.67 86 LEU A C 1
ATOM 680 O O . LEU A 1 87 ? 31.863 -0.311 -20.358 1.00 31.58 86 LEU A O 1
ATOM 685 N N . LYS A 1 88 ? 29.903 -1.416 -20.199 1.00 31.13 87 LYS A N 1
ATOM 686 C CA . LYS A 1 88 ? 29.092 -0.437 -20.915 1.00 30.61 87 LYS A CA 1
ATOM 687 C C . LYS A 1 88 ? 27.998 0.090 -19.995 1.00 33.50 87 LYS A C 1
ATOM 688 O O . LYS A 1 88 ? 27.670 -0.522 -18.969 1.00 32.90 87 LYS A O 1
ATOM 694 N N . ALA A 1 89 ? 27.411 1.223 -20.393 1.00 33.83 88 ALA A N 1
ATOM 695 C CA . ALA A 1 89 ? 26.311 1.808 -19.630 1.00 31.71 88 ALA A CA 1
ATOM 696 C C . ALA A 1 89 ? 25.173 0.813 -19.435 1.00 28.17 88 ALA A C 1
ATOM 697 O O . ALA A 1 89 ? 24.560 0.761 -18.361 1.00 30.99 88 ALA A O 1
ATOM 699 N N . SER A 1 90 ? 24.894 -0.004 -20.452 1.00 23.30 89 SER A N 1
ATOM 700 C CA . SER A 1 90 ? 23.787 -0.945 -20.423 1.00 31.47 89 SER A CA 1
ATOM 701 C C . SER A 1 90 ? 24.030 -2.145 -19.507 1.00 34.39 89 SER A C 1
ATOM 702 O O . SER A 1 90 ? 23.168 -3.032 -19.454 1.00 30.76 89 SER A O 1
ATOM 705 N N . ASP A 1 91 ? 25.173 -2.220 -18.819 1.00 32.03 90 ASP A N 1
ATOM 706 C CA . ASP A 1 91 ? 25.423 -3.277 -17.844 1.00 26.31 90 ASP A CA 1
ATOM 707 C C . ASP A 1 91 ? 24.895 -2.922 -16.461 1.00 31.18 90 ASP A C 1
ATOM 708 O O . ASP A 1 91 ? 24.964 -3.757 -15.548 1.00 24.58 90 ASP A O 1
ATOM 713 N N . THR A 1 92 ? 24.373 -1.709 -16.293 1.00 25.27 91 THR A N 1
ATOM 714 C CA . THR A 1 92 ? 23.736 -1.309 -15.047 1.00 22.75 91 THR A CA 1
ATOM 715 C C . THR A 1 92 ? 22.543 -2.213 -14.751 1.00 21.33 91 THR A C 1
ATOM 716 O O . THR A 1 92 ? 21.585 -2.264 -15.522 1.00 21.51 91 THR A O 1
ATOM 720 N N . ALA A 1 93 ? 22.603 -2.930 -13.628 1.00 23.31 92 ALA A N 1
ATOM 721 C CA . ALA A 1 93 ? 21.591 -3.929 -13.308 1.00 20.74 92 ALA A CA 1
ATOM 722 C C . ALA A 1 93 ? 21.870 -4.498 -11.928 1.00 22.09 92 ALA A C 1
ATOM 723 O O . ALA A 1 93 ? 22.860 -4.129 -11.286 1.00 19.34 92 ALA A O 1
ATOM 725 N N . ILE A 1 94 ? 21.015 -5.393 -11.461 1.00 19.99 93 ILE A N 1
ATOM 726 C CA . ILE A 1 94 ? 21.329 -6.218 -10.304 1.00 16.29 93 ILE A CA 1
ATOM 727 C C . ILE A 1 94 ? 21.747 -7.589 -10.818 1.00 15.37 93 ILE A C 1
ATOM 728 O O . ILE A 1 94 ? 21.160 -8.108 -11.774 1.00 17.16 93 ILE A O 1
ATOM 733 N N . TYR A 1 95 ? 22.792 -8.153 -10.217 1.00 18.05 94 TYR A N 1
ATOM 734 C CA . TYR A 1 95 ? 23.323 -9.460 -10.586 1.00 18.96 94 TYR A CA 1
ATOM 735 C C . TYR A 1 95 ? 23.183 -10.371 -9.377 1.00 16.32 94 TYR A C 1
ATOM 736 O O . TYR A 1 95 ? 23.649 -10.027 -8.284 1.00 18.72 94 TYR A O 1
ATOM 745 N N . TYR A 1 96 ? 22.499 -11.499 -9.566 1.00 15.12 95 TYR A N 1
ATOM 746 C CA . TYR A 1 96 ? 22.339 -12.535 -8.551 1.00 16.03 95 TYR A CA 1
ATOM 747 C C . TYR A 1 96 ? 23.202 -13.732 -8.901 1.00 15.05 95 TYR A C 1
ATOM 748 O O . TYR A 1 96 ? 23.279 -14.133 -10.067 1.00 19.07 95 TYR A O 1
ATOM 757 N N . CYS A 1 97 ? 23.847 -14.305 -7.904 1.00 18.75 96 CYS A N 1
ATOM 758 C CA . CYS A 1 97 ? 24.333 -15.663 -8.067 1.00 19.07 96 CYS A CA 1
ATOM 759 C C . CYS A 1 97 ? 23.311 -16.612 -7.451 1.00 15.78 96 CYS A C 1
ATOM 760 O O . CYS A 1 97 ? 22.482 -16.216 -6.627 1.00 14.98 96 CYS A O 1
ATOM 763 N N . ALA A 1 98 ? 23.361 -17.868 -7.880 1.00 14.87 97 ALA A N 1
ATOM 764 C CA . ALA A 1 98 ? 22.413 -18.847 -7.371 1.00 18.44 97 ALA A CA 1
ATOM 765 C C . ALA A 1 98 ? 23.008 -20.235 -7.542 1.00 23.12 97 ALA A C 1
ATOM 766 O O . ALA A 1 98 ? 23.719 -20.498 -8.519 1.00 16.91 97 ALA A O 1
ATOM 768 N N . ARG A 1 99 ? 22.710 -21.112 -6.592 1.00 15.61 98 ARG A N 1
ATOM 769 C CA . ARG A 1 99 ? 23.177 -22.481 -6.655 1.00 14.78 98 ARG A CA 1
ATOM 770 C C . ARG A 1 99 ? 22.193 -23.319 -7.451 1.00 16.38 98 ARG A C 1
ATOM 771 O O . ARG A 1 99 ? 20.979 -23.196 -7.278 1.00 18.40 98 ARG A O 1
ATOM 779 N N . LEU A 1 100 ? 22.725 -24.168 -8.327 1.00 17.11 99 LEU A N 1
ATOM 780 C CA . LEU A 1 100 ? 21.914 -25.071 -9.128 1.00 18.07 99 LEU A CA 1
ATOM 781 C C . LEU A 1 100 ? 21.741 -26.400 -8.406 1.00 22.30 99 LEU A C 1
ATOM 782 O O . LEU A 1 100 ? 22.713 -26.984 -7.908 1.00 20.89 99 LEU A O 1
ATOM 787 N N . LYS A 1 101 ? 20.512 -26.886 -8.379 1.00 17.06 100 LYS A N 1
ATOM 788 C CA . LYS A 1 101 ? 20.175 -28.177 -7.802 1.00 15.01 100 LYS A CA 1
ATOM 789 C C . LYS A 1 101 ? 19.743 -29.103 -8.932 1.00 20.22 100 LYS A C 1
ATOM 790 O O . LYS A 1 101 ? 18.737 -28.840 -9.607 1.00 19.38 100 LYS A O 1
ATOM 796 N N . ARG A 1 102 ? 20.485 -30.184 -9.127 1.00 19.56 101 ARG A N 1
ATOM 797 C CA . ARG A 1 102 ? 20.186 -31.157 -10.170 1.00 16.42 101 ARG A CA 1
ATOM 798 C C . ARG A 1 102 ? 19.568 -32.398 -9.557 1.00 19.17 101 ARG A C 1
ATOM 799 O O . ARG A 1 102 ? 19.976 -32.847 -8.479 1.00 14.97 101 ARG A O 1
ATOM 807 N N . ARG A 1 103 ? 18.554 -32.935 -10.239 1.00 16.55 102 ARG A N 1
ATOM 808 C CA . ARG A 1 103 ? 17.860 -34.133 -9.779 1.00 17.95 102 ARG A CA 1
ATOM 809 C C . ARG A 1 103 ? 17.678 -35.028 -11.000 1.00 24.52 102 ARG A C 1
ATOM 810 O O . ARG A 1 103 ? 16.713 -34.872 -11.750 1.00 25.22 102 ARG A O 1
ATOM 818 N N . GLY A 1 104 ? 18.616 -35.944 -11.206 1.00 20.23 103 GLY A N 1
ATOM 819 C CA . GLY A 1 104 ? 18.452 -36.941 -12.245 1.00 19.33 103 GLY A CA 1
ATOM 820 C C . GLY A 1 104 ? 19.016 -36.523 -13.582 1.00 19.54 103 GLY A C 1
ATOM 821 O O . GLY A 1 104 ? 19.704 -35.504 -13.737 1.00 18.10 103 GLY A O 1
ATOM 822 N N . PHE A 1 105 ? 18.692 -37.341 -14.583 1.00 21.76 104 PHE A N 1
ATOM 823 C CA . PHE A 1 105 ? 19.262 -37.229 -15.919 1.00 22.18 104 PHE A CA 1
ATOM 824 C C . PHE A 1 105 ? 18.332 -36.548 -16.920 1.00 28.81 104 PHE A C 1
ATOM 825 O O . PHE A 1 105 ? 18.733 -36.337 -18.069 1.00 31.95 104 PHE A O 1
ATOM 833 N N . SER A 1 106 ? 17.112 -36.186 -16.520 1.00 25.56 105 SER A N 1
ATOM 834 C CA . SER A 1 106 ? 16.119 -35.693 -17.474 1.00 35.06 105 SER A CA 1
ATOM 835 C C . SER A 1 106 ? 16.218 -34.192 -17.760 1.00 37.46 105 SER A C 1
ATOM 836 O O . SER A 1 106 ? 16.000 -33.766 -18.900 1.00 51.41 105 SER A O 1
ATOM 839 N N . GLY A 1 107 ? 16.517 -33.373 -16.765 1.00 27.68 106 GLY A N 1
ATOM 840 C CA . GLY A 1 107 ? 16.565 -31.943 -17.008 1.00 23.86 106 GLY A CA 1
ATOM 841 C C . GLY A 1 107 ? 17.913 -31.336 -16.676 1.00 25.47 106 GLY A C 1
ATOM 842 O O . GLY A 1 107 ? 18.893 -32.065 -16.521 1.00 23.18 106 GLY A O 1
ATOM 843 N N . GLU A 1 108 ? 17.972 -30.010 -16.537 1.00 19.98 107 GLU A N 1
ATOM 844 C CA . GLU A 1 108 ? 19.220 -29.296 -16.312 1.00 20.07 107 GLU A CA 1
ATOM 845 C C . GLU A 1 108 ? 19.325 -28.636 -14.935 1.00 22.10 107 GLU A C 1
ATOM 846 O O . GLU A 1 108 ? 20.257 -27.856 -14.717 1.00 23.11 107 GLU A O 1
ATOM 852 N N . GLY A 1 109 ? 18.403 -28.894 -14.015 1.00 19.07 108 GLY A N 1
ATOM 853 C CA . GLY A 1 109 ? 18.478 -28.304 -12.689 1.00 16.72 108 GLY A CA 1
ATOM 854 C C . GLY A 1 109 ? 17.773 -26.954 -12.572 1.00 22.10 108 GLY A C 1
ATOM 855 O O . GLY A 1 109 ? 17.540 -26.243 -13.545 1.00 16.57 108 GLY A O 1
ATOM 856 N N . TYR A 1 110 ? 17.443 -26.590 -11.333 1.00 19.86 109 TYR A N 1
ATOM 857 C CA . TYR A 1 110 ? 16.785 -25.330 -11.011 1.00 15.59 109 TYR A CA 1
ATOM 858 C C . TYR A 1 110 ? 17.609 -24.635 -9.930 1.00 15.95 109 TYR A C 1
ATOM 859 O O . TYR A 1 110 ? 18.475 -25.245 -9.304 1.00 14.86 109 TYR A O 1
ATOM 868 N N . PHE A 1 111 ? 17.345 -23.356 -9.684 1.00 14.53 110 PHE A N 1
ATOM 869 C CA . PHE A 1 111 ? 18.168 -22.592 -8.748 1.00 14.94 110 PHE A CA 1
ATOM 870 C C . PHE A 1 111 ? 17.550 -22.616 -7.355 1.00 17.41 110 PHE A C 1
ATOM 871 O O . PHE A 1 111 ? 16.541 -21.950 -7.105 1.00 18.08 110 PHE A O 1
ATOM 879 N N . ASP A 1 112 ? 18.171 -23.358 -6.434 1.00 16.90 111 ASP A N 1
ATOM 880 C CA . ASP A 1 112 ? 17.494 -23.588 -5.159 1.00 15.73 111 ASP A CA 1
ATOM 881 C C . ASP A 1 112 ? 17.850 -22.575 -4.076 1.00 18.18 111 ASP A C 1
ATOM 882 O O . ASP A 1 112 ? 17.042 -22.351 -3.173 1.00 17.86 111 ASP A O 1
ATOM 887 N N . TYR A 1 113 ? 19.011 -21.929 -4.149 1.00 18.01 112 TYR A N 1
ATOM 888 C CA . TYR A 1 113 ? 19.400 -20.924 -3.170 1.00 18.29 112 TYR A CA 1
ATOM 889 C C . TYR A 1 113 ? 20.043 -19.767 -3.912 1.00 19.53 112 TYR A C 1
ATOM 890 O O . TYR A 1 113 ? 20.848 -19.984 -4.822 1.00 18.73 112 TYR A O 1
ATOM 899 N N . TRP A 1 114 ? 19.699 -18.548 -3.509 1.00 15.02 113 TRP A N 1
ATOM 900 C CA . TRP A 1 114 ? 20.077 -17.336 -4.225 1.00 15.19 113 TRP A CA 1
ATOM 901 C C . TRP A 1 114 ? 20.902 -16.427 -3.326 1.00 17.14 113 TRP A C 1
ATOM 902 O O . TRP A 1 114 ? 20.634 -16.331 -2.127 1.00 15.33 113 TRP A O 1
ATOM 913 N N . GLY A 1 115 ? 21.895 -15.747 -3.910 1.00 15.23 114 GLY A N 1
ATOM 914 C CA . GLY A 1 115 ? 22.564 -14.667 -3.206 1.00 15.43 114 GLY A CA 1
ATOM 915 C C . GLY A 1 115 ? 21.651 -13.452 -3.066 1.00 18.90 114 GLY A C 1
ATOM 916 O O . GLY A 1 115 ? 20.550 -13.401 -3.610 1.00 16.91 114 GLY A O 1
ATOM 917 N N . GLN A 1 116 ? 22.113 -12.446 -2.314 1.00 15.61 115 GLN A N 1
ATOM 918 C CA . GLN A 1 116 ? 21.264 -11.279 -2.074 1.00 20.86 115 GLN A CA 1
ATOM 919 C C . GLN A 1 116 ? 21.307 -10.266 -3.217 1.00 24.23 115 GLN A C 1
ATOM 920 O O . GLN A 1 116 ? 20.525 -9.307 -3.208 1.00 22.32 115 GLN A O 1
ATOM 926 N N . GLY A 1 117 ? 22.173 -10.461 -4.202 1.00 21.44 116 GLY A N 1
ATOM 927 C CA . GLY A 1 117 ? 22.243 -9.584 -5.355 1.00 15.49 116 GLY A CA 1
ATOM 928 C C . GLY A 1 117 ? 23.285 -8.495 -5.165 1.00 20.65 116 GLY A C 1
ATOM 929 O O . GLY A 1 117 ? 23.566 -8.054 -4.050 1.00 17.56 116 GLY A O 1
ATOM 930 N N . THR A 1 118 ? 23.892 -8.079 -6.278 1.00 18.12 117 THR A N 1
ATOM 931 C CA . THR A 1 118 ? 24.884 -7.010 -6.301 1.00 23.28 117 THR A CA 1
ATOM 932 C C . THR A 1 118 ? 24.420 -5.969 -7.304 1.00 25.38 117 THR A C 1
ATOM 933 O O . THR A 1 118 ? 24.230 -6.279 -8.487 1.00 20.61 117 THR A O 1
ATOM 937 N N . LEU A 1 119 ? 24.213 -4.747 -6.830 1.00 21.69 118 LEU A N 1
ATOM 938 C CA . LEU A 1 119 ? 23.876 -3.649 -7.717 1.00 23.72 118 LEU A CA 1
ATOM 939 C C . LEU A 1 119 ? 25.144 -3.125 -8.393 1.00 22.09 118 LEU A C 1
ATOM 940 O O . LEU A 1 119 ? 26.126 -2.797 -7.725 1.00 26.97 118 LEU A O 1
ATOM 945 N N . VAL A 1 120 ? 25.129 -3.067 -9.721 1.00 17.09 119 VAL A N 1
ATOM 946 C CA . VAL A 1 120 ? 26.232 -2.518 -10.501 1.00 21.53 119 VAL A CA 1
ATOM 947 C C . VAL A 1 120 ? 25.698 -1.294 -11.234 1.00 21.87 119 VAL A C 1
ATOM 948 O O . VAL A 1 120 ? 24.706 -1.396 -11.966 1.00 21.39 119 VAL A O 1
ATOM 952 N N . THR A 1 121 ? 26.347 -0.142 -11.038 1.00 19.38 120 THR A N 1
ATOM 953 C CA . THR A 1 121 ? 25.965 1.098 -11.704 1.00 24.06 120 THR A CA 1
ATOM 954 C C . THR A 1 121 ? 27.121 1.551 -12.584 1.00 27.15 120 THR A C 1
ATOM 955 O O . THR A 1 121 ? 28.245 1.723 -12.095 1.00 23.49 120 THR A O 1
ATOM 959 N N . VAL A 1 122 ? 26.843 1.744 -13.873 1.00 24.33 121 VAL A N 1
ATOM 960 C CA . VAL A 1 122 ? 27.836 2.193 -14.846 1.00 28.63 121 VAL A CA 1
ATOM 961 C C . VAL A 1 122 ? 27.449 3.587 -15.332 1.00 30.99 121 VAL A C 1
ATOM 962 O O . VAL A 1 122 ? 26.438 3.754 -16.027 1.00 27.22 121 VAL A O 1
ATOM 966 N N . SER A 1 123 ? 28.272 4.583 -14.997 1.00 27.23 122 SER A N 1
ATOM 967 C CA . SER A 1 123 ? 28.080 5.947 -15.471 1.00 27.66 122 SER A CA 1
ATOM 968 C C . SER A 1 123 ? 29.432 6.624 -15.662 1.00 28.58 122 SER A C 1
ATOM 969 O O . SER A 1 123 ? 30.377 6.376 -14.905 1.00 30.37 122 SER A O 1
ATOM 972 N N . SER A 1 124 ? 29.519 7.487 -16.667 1.00 33.51 123 SER A N 1
ATOM 973 C CA . SER A 1 124 ? 30.725 8.286 -16.839 1.00 37.21 123 SER A CA 1
ATOM 974 C C . SER A 1 124 ? 30.780 9.472 -15.890 1.00 39.06 123 SER A C 1
ATOM 975 O O . SER A 1 124 ? 31.727 10.257 -15.964 1.00 42.50 123 SER A O 1
ATOM 978 N N . ALA A 1 125 ? 29.809 9.623 -14.997 1.00 32.90 124 ALA A N 1
ATOM 979 C CA . ALA A 1 125 ? 29.798 10.787 -14.127 1.00 32.64 124 ALA A CA 1
ATOM 980 C C . ALA A 1 125 ? 30.620 10.534 -12.869 1.00 35.03 124 ALA A C 1
ATOM 981 O O . ALA A 1 125 ? 30.852 9.393 -12.460 1.00 40.04 124 ALA A O 1
ATOM 983 N N . SER A 1 126 ? 31.087 11.625 -12.273 1.00 35.20 125 SER A N 1
ATOM 984 C CA . SER A 1 126 ? 31.729 11.590 -10.970 1.00 39.72 125 SER A CA 1
ATOM 985 C C . SER A 1 126 ? 30.758 12.108 -9.918 1.00 38.43 125 SER A C 1
ATOM 986 O O . SER A 1 126 ? 29.667 12.581 -10.232 1.00 43.08 125 SER A O 1
ATOM 989 N N . THR A 1 127 ? 31.167 11.997 -8.656 1.00 38.45 126 THR A N 1
ATOM 990 C CA . THR A 1 127 ? 30.290 12.338 -7.542 1.00 39.73 126 THR A CA 1
ATOM 991 C C . THR A 1 127 ? 29.826 13.783 -7.662 1.00 40.44 126 THR A C 1
ATOM 992 O O . THR A 1 127 ? 30.628 14.681 -7.928 1.00 42.41 126 THR A O 1
ATOM 996 N N . LYS A 1 128 ? 28.524 14.014 -7.480 1.00 37.78 127 LYS A N 1
ATOM 997 C CA . LYS A 1 128 ? 27.982 15.347 -7.733 1.00 36.11 127 LYS A CA 1
ATOM 998 C C . LYS A 1 128 ? 26.697 15.555 -6.946 1.00 35.07 127 LYS A C 1
ATOM 999 O O . LYS A 1 128 ? 25.802 14.706 -6.979 1.00 29.94 127 LYS A O 1
ATOM 1005 N N . GLY A 1 129 ? 26.606 16.678 -6.241 1.00 33.15 128 GLY A N 1
ATOM 1006 C CA . GLY A 1 129 ? 25.429 16.988 -5.465 1.00 33.87 128 GLY A CA 1
ATOM 1007 C C . GLY A 1 129 ? 24.297 17.516 -6.327 1.00 30.37 128 GLY A C 1
ATOM 1008 O O . GLY A 1 129 ? 24.520 18.069 -7.408 1.00 29.41 128 GLY A O 1
ATOM 1009 N N . PRO A 1 130 ? 23.058 17.354 -5.865 1.00 31.09 129 PRO A N 1
ATOM 1010 C CA . PRO A 1 130 ? 21.903 17.727 -6.689 1.00 25.38 129 PRO A CA 1
ATOM 1011 C C . PRO A 1 130 ? 21.627 19.222 -6.701 1.00 29.07 129 PRO A C 1
ATOM 1012 O O . PRO A 1 130 ? 21.942 19.954 -5.760 1.00 26.49 129 PRO A O 1
ATOM 1016 N N . SER A 1 131 ? 21.011 19.662 -7.796 1.00 31.77 130 SER A N 1
ATOM 1017 C CA . SER A 1 131 ? 20.319 20.941 -7.834 1.00 32.51 130 SER A CA 1
ATOM 1018 C C . SER A 1 131 ? 18.858 20.700 -7.476 1.00 28.56 130 SER A C 1
ATOM 1019 O O . SER A 1 131 ? 18.255 19.721 -7.926 1.00 31.10 130 SER A O 1
ATOM 1022 N N . VAL A 1 132 ? 18.301 21.566 -6.632 1.00 22.84 131 VAL A N 1
ATOM 1023 C CA . VAL A 1 132 ? 16.936 21.393 -6.139 1.00 24.55 131 VAL A CA 1
ATOM 1024 C C . VAL A 1 132 ? 16.096 22.548 -6.652 1.00 25.49 131 VAL A C 1
ATOM 1025 O O . VAL A 1 132 ? 16.395 23.717 -6.370 1.00 25.06 131 VAL A O 1
ATOM 1029 N N . PHE A 1 133 ? 15.055 22.219 -7.410 1.00 22.16 132 PHE A N 1
ATOM 1030 C CA . PHE A 1 133 ? 14.206 23.203 -8.043 1.00 19.87 132 PHE A CA 1
ATOM 1031 C C . PHE A 1 133 ? 12.775 23.073 -7.540 1.00 21.30 132 PHE A C 1
ATOM 1032 O O . PHE A 1 133 ? 12.286 21.957 -7.332 1.00 22.74 132 PHE A O 1
ATOM 1040 N N . PRO A 1 134 ? 12.082 24.185 -7.337 1.00 22.42 133 PRO A N 1
ATOM 1041 C CA . PRO A 1 134 ? 10.711 24.111 -6.829 1.00 26.54 133 PRO A CA 1
ATOM 1042 C C . PRO A 1 134 ? 9.737 23.660 -7.907 1.00 23.41 133 PRO A C 1
ATOM 1043 O O . PRO A 1 134 ? 9.830 24.059 -9.069 1.00 23.19 133 PRO A O 1
ATOM 1047 N N . LEU A 1 135 ? 8.798 22.811 -7.507 1.00 20.53 134 LEU A N 1
ATOM 1048 C CA . LEU A 1 135 ? 7.612 22.512 -8.307 1.00 19.28 134 LEU A CA 1
ATOM 1049 C C . LEU A 1 135 ? 6.498 23.347 -7.686 1.00 22.45 134 LEU A C 1
ATOM 1050 O O . LEU A 1 135 ? 5.854 22.938 -6.719 1.00 21.68 134 LEU A O 1
ATOM 1055 N N . ALA A 1 136 ? 6.286 24.531 -8.240 1.00 27.36 135 ALA A N 1
ATOM 1056 C CA . ALA A 1 136 ? 5.474 25.563 -7.608 1.00 24.42 135 ALA A CA 1
ATOM 1057 C C . ALA A 1 136 ? 3.986 25.287 -7.815 1.00 27.63 135 ALA A C 1
ATOM 1058 O O . ALA A 1 136 ? 3.554 24.980 -8.928 1.00 28.10 135 ALA A O 1
ATOM 1060 N N . PRO A 1 137 ? 3.184 25.409 -6.761 1.00 30.41 136 PRO A N 1
ATOM 1061 C CA . PRO A 1 137 ? 1.736 25.288 -6.929 1.00 33.38 136 PRO A CA 1
ATOM 1062 C C . PRO A 1 137 ? 1.162 26.528 -7.602 1.00 32.30 136 PRO A C 1
ATOM 1063 O O . PRO A 1 137 ? 1.554 27.651 -7.277 1.00 37.72 136 PRO A O 1
ATOM 1067 N N . SER A 1 138 ? 0.284 26.337 -8.584 1.00 35.76 137 SER A N 1
ATOM 1068 C CA . SER A 1 138 ? 0.063 25.107 -9.344 1.00 56.98 137 SER A CA 1
ATOM 1069 C C . SER A 1 138 ? -0.728 25.513 -10.587 1.00 63.32 137 SER A C 1
ATOM 1070 O O . SER A 1 138 ? -1.706 26.265 -10.490 1.00 64.09 137 SER A O 1
ATOM 1073 N N . GLY A 1 145 ? -10.131 23.183 -1.978 1.00 30.93 144 GLY A N 1
ATOM 1074 C CA . GLY A 1 145 ? -9.645 21.846 -2.276 1.00 31.73 144 GLY A CA 1
ATOM 1075 C C . GLY A 1 145 ? -8.167 21.678 -1.942 1.00 34.40 144 GLY A C 1
ATOM 1076 O O . GLY A 1 145 ? -7.596 22.442 -1.143 1.00 30.01 144 GLY A O 1
ATOM 1077 N N . THR A 1 146 ? -7.532 20.684 -2.561 1.00 35.57 145 THR A N 1
ATOM 1078 C CA . THR A 1 146 ? -6.119 20.425 -2.344 1.00 39.58 145 THR A CA 1
ATOM 1079 C C . THR A 1 146 ? -5.298 20.851 -3.556 1.00 42.32 145 THR A C 1
ATOM 1080 O O . THR A 1 146 ? -5.797 20.914 -4.684 1.00 43.24 145 THR A O 1
ATOM 1084 N N . ALA A 1 147 ? -4.036 21.163 -3.300 1.00 36.76 146 ALA A N 1
ATOM 1085 C CA . ALA A 1 147 ? -3.067 21.510 -4.323 1.00 30.18 146 ALA A CA 1
ATOM 1086 C C . ALA A 1 147 ? -1.885 20.559 -4.215 1.00 33.11 146 ALA A C 1
ATOM 1087 O O . ALA A 1 147 ? -1.736 19.829 -3.232 1.00 35.80 146 ALA A O 1
ATOM 1089 N N . ALA A 1 148 ? -1.047 20.551 -5.244 1.00 30.68 147 ALA A N 1
ATOM 1090 C CA . ALA A 1 148 ? 0.174 19.756 -5.246 1.00 24.45 147 ALA A CA 1
ATOM 1091 C C . ALA A 1 148 ? 1.356 20.695 -5.393 1.00 20.43 147 ALA A C 1
ATOM 1092 O O . ALA A 1 148 ? 1.299 21.665 -6.158 1.00 20.07 147 ALA A O 1
ATOM 1094 N N . LEU A 1 149 ? 2.420 20.421 -4.647 1.00 18.17 148 LEU A N 1
ATOM 1095 C CA . LEU A 1 149 ? 3.674 21.139 -4.819 1.00 17.82 148 LEU A CA 1
ATOM 1096 C C . LEU A 1 149 ? 4.802 20.143 -4.618 1.00 19.84 148 LEU A C 1
ATOM 1097 O O . LEU A 1 149 ? 4.575 19.004 -4.199 1.00 21.19 148 LEU A O 1
ATOM 1102 N N . GLY A 1 150 ? 6.028 20.558 -4.912 1.00 17.78 149 GLY A N 1
ATOM 1103 C CA . GLY A 1 150 ? 7.114 19.617 -4.740 1.00 17.67 149 GLY A CA 1
ATOM 1104 C C . GLY A 1 150 ? 8.461 20.207 -5.082 1.00 24.27 149 GLY A C 1
ATOM 1105 O O . GLY A 1 150 ? 8.619 21.419 -5.261 1.00 22.90 149 GLY A O 1
ATOM 1106 N N . CYS A 1 151 ? 9.431 19.304 -5.170 1.00 17.75 150 CYS A N 1
ATOM 1107 C CA . CYS A 1 151 ? 10.830 19.619 -5.428 1.00 22.40 150 CYS A CA 1
ATOM 1108 C C . CYS A 1 151 ? 11.360 18.672 -6.492 1.00 20.83 150 CYS A C 1
ATOM 1109 O O . CYS A 1 151 ? 11.162 17.457 -6.397 1.00 19.22 150 CYS A O 1
ATOM 1112 N N . LEU A 1 152 ? 12.033 19.234 -7.492 1.00 20.55 151 LEU A N 1
ATOM 1113 C CA . LEU A 1 152 ? 12.738 18.478 -8.517 1.00 24.41 151 LEU A CA 1
ATOM 1114 C C . LEU A 1 152 ? 14.220 18.413 -8.130 1.00 24.40 151 LEU A C 1
ATOM 1115 O O . LEU A 1 152 ? 14.913 19.436 -8.104 1.00 22.42 151 LEU A O 1
ATOM 1120 N N . VAL A 1 153 ? 14.690 17.213 -7.825 1.00 17.95 152 VAL A N 1
ATOM 1121 C CA . VAL A 1 153 ? 16.045 16.963 -7.340 1.00 24.90 152 VAL A CA 1
ATOM 1122 C C . VAL A 1 153 ? 16.820 16.426 -8.534 1.00 27.83 152 VAL A C 1
ATOM 1123 O O . VAL A 1 153 ? 16.672 15.256 -8.896 1.00 21.58 152 VAL A O 1
ATOM 1127 N N . LYS A 1 154 ? 17.646 17.264 -9.154 1.00 28.00 153 LYS A N 1
ATOM 1128 C CA . LYS A 1 154 ? 18.183 16.947 -10.469 1.00 30.05 153 LYS A CA 1
ATOM 1129 C C . LYS A 1 154 ? 19.708 16.879 -10.474 1.00 31.58 153 LYS A C 1
ATOM 1130 O O . LYS A 1 154 ? 20.386 17.621 -9.753 1.00 32.00 153 LYS A O 1
ATOM 1136 N N . ASP A 1 155 ? 20.225 15.955 -11.289 1.00 31.07 154 ASP A N 1
ATOM 1137 C CA . ASP A 1 155 ? 21.639 15.868 -11.666 1.00 28.03 154 ASP A CA 1
ATOM 1138 C C . ASP A 1 155 ? 22.538 15.636 -10.453 1.00 30.82 154 ASP A C 1
ATOM 1139 O O . ASP A 1 155 ? 23.408 16.443 -10.122 1.00 36.24 154 ASP A O 1
ATOM 1144 N N . TYR A 1 156 ? 22.319 14.507 -9.788 1.00 24.34 155 TYR A N 1
ATOM 1145 C CA . TYR A 1 156 ? 23.202 14.098 -8.710 1.00 22.30 155 TYR A CA 1
ATOM 1146 C C . TYR A 1 156 ? 23.754 12.705 -9.001 1.00 24.58 155 TYR A C 1
ATOM 1147 O O . TYR A 1 156 ? 23.242 11.976 -9.857 1.00 19.42 155 TYR A O 1
ATOM 1156 N N . PHE A 1 157 ? 24.822 12.350 -8.284 1.00 26.54 156 PHE A N 1
ATOM 1157 C CA . PHE A 1 157 ? 25.469 11.058 -8.485 1.00 31.72 156 PHE A CA 1
ATOM 1158 C C . PHE A 1 157 ? 26.398 10.803 -7.314 1.00 28.78 156 PHE A C 1
ATOM 1159 O O . PHE A 1 157 ? 27.051 11.747 -6.854 1.00 27.95 156 PHE A O 1
ATOM 1167 N N . PRO A 1 158 ? 26.460 9.575 -6.781 1.00 31.35 157 PRO A N 1
ATOM 1168 C CA . PRO A 1 158 ? 25.567 8.477 -7.149 1.00 28.21 157 PRO A CA 1
ATOM 1169 C C . PRO A 1 158 ? 24.324 8.485 -6.264 1.00 31.16 157 PRO A C 1
ATOM 1170 O O . PRO A 1 158 ? 24.053 9.499 -5.603 1.00 30.12 157 PRO A O 1
ATOM 1174 N N . GLU A 1 159 ? 23.576 7.385 -6.261 1.00 36.42 158 GLU A N 1
ATOM 1175 C CA . GLU A 1 159 ? 22.520 7.201 -5.277 1.00 36.43 158 GLU A CA 1
ATOM 1176 C C . GLU A 1 159 ? 23.132 6.999 -3.888 1.00 35.41 158 GLU A C 1
ATOM 1177 O O . GLU A 1 159 ? 24.284 6.574 -3.767 1.00 34.50 158 GLU A O 1
ATOM 1183 N N . PRO A 1 160 ? 22.388 7.308 -2.815 1.00 38.08 159 PRO A N 1
ATOM 1184 C CA . PRO A 1 160 ? 21.039 7.878 -2.784 1.00 39.61 159 PRO A CA 1
ATOM 1185 C C . PRO A 1 160 ? 20.983 9.336 -2.321 1.00 33.51 159 PRO A C 1
ATOM 1186 O O . PRO A 1 160 ? 21.946 9.838 -1.736 1.00 33.61 159 PRO A O 1
ATOM 1190 N N . VAL A 1 161 ? 19.862 10.012 -2.599 1.00 31.02 160 VAL A N 1
ATOM 1191 C CA . VAL A 1 161 ? 19.478 11.229 -1.895 1.00 32.66 160 VAL A CA 1
ATOM 1192 C C . VAL A 1 161 ? 18.382 10.861 -0.913 1.00 35.03 160 VAL A C 1
ATOM 1193 O O . VAL A 1 161 ? 17.652 9.885 -1.102 1.00 33.92 160 VAL A O 1
ATOM 1197 N N . THR A 1 162 ? 18.250 11.649 0.140 1.00 37.39 161 THR A N 1
ATOM 1198 C CA . THR A 1 162 ? 17.093 11.549 1.010 1.00 36.25 161 THR A CA 1
ATOM 1199 C C . THR A 1 162 ? 16.346 12.868 0.958 1.00 34.46 161 THR A C 1
ATOM 1200 O O . THR A 1 162 ? 16.957 13.945 0.920 1.00 30.53 161 THR A O 1
ATOM 1204 N N . VAL A 1 163 ? 15.025 12.776 0.941 1.00 27.08 162 VAL A N 1
ATOM 1205 C CA . VAL A 1 163 ? 14.156 13.934 0.845 1.00 27.53 162 VAL A CA 1
ATOM 1206 C C . VAL A 1 163 ? 13.197 13.892 2.020 1.00 34.15 162 VAL A C 1
ATOM 1207 O O . VAL A 1 163 ? 12.545 12.869 2.258 1.00 36.67 162 VAL A O 1
ATOM 1211 N N . SER A 1 164 ? 13.128 14.985 2.765 1.00 29.38 163 SER A N 1
ATOM 1212 C CA . SER A 1 164 ? 12.088 15.149 3.765 1.00 33.01 163 SER A CA 1
ATOM 1213 C C . SER A 1 164 ? 11.422 16.493 3.537 1.00 30.63 163 SER A C 1
ATOM 1214 O O . SER A 1 164 ? 11.947 17.354 2.826 1.00 30.74 163 SER A O 1
ATOM 1217 N N . TRP A 1 165 ? 10.260 16.676 4.154 1.00 25.30 164 TRP A N 1
ATOM 1218 C CA . TRP A 1 165 ? 9.541 17.934 4.060 1.00 22.43 164 TRP A CA 1
ATOM 1219 C C . TRP A 1 165 ? 9.398 18.548 5.446 1.00 29.39 164 TRP A C 1
ATOM 1220 O O . TRP A 1 165 ? 9.060 17.852 6.409 1.00 32.94 164 TRP A O 1
ATOM 1231 N N . ASN A 1 166 ? 9.658 19.854 5.533 1.00 33.68 165 ASN A N 1
ATOM 1232 C CA . ASN A 1 166 ? 9.600 20.600 6.789 1.00 33.40 165 ASN A CA 1
ATOM 1233 C C . ASN A 1 166 ? 10.375 19.885 7.892 1.00 34.07 165 ASN A C 1
ATOM 1234 O O . ASN A 1 166 ? 9.901 19.739 9.020 1.00 39.53 165 ASN A O 1
ATOM 1239 N N . SER A 1 167 ? 11.571 19.412 7.543 1.00 37.91 166 SER A N 1
ATOM 1240 C CA . SER A 1 167 ? 12.470 18.718 8.471 1.00 43.59 166 SER A CA 1
ATOM 1241 C C . SER A 1 167 ? 11.779 17.538 9.148 1.00 47.54 166 SER A C 1
ATOM 1242 O O . SER A 1 167 ? 11.974 17.278 10.337 1.00 52.88 166 SER A O 1
ATOM 1245 N N . GLY A 1 168 ? 10.957 16.816 8.385 1.00 45.36 167 GLY A N 1
ATOM 1246 C CA . GLY A 1 168 ? 10.318 15.611 8.877 1.00 46.43 167 GLY A CA 1
ATOM 1247 C C . GLY A 1 168 ? 8.966 15.804 9.539 1.00 46.62 167 GLY A C 1
ATOM 1248 O O . GLY A 1 168 ? 8.316 14.807 9.878 1.00 52.70 167 GLY A O 1
ATOM 1249 N N . ALA A 1 169 ? 8.521 17.044 9.737 1.00 44.27 168 ALA A N 1
ATOM 1250 C CA . ALA A 1 169 ? 7.200 17.284 10.309 1.00 41.96 168 ALA A CA 1
ATOM 1251 C C . ALA A 1 169 ? 6.075 16.900 9.358 1.00 44.70 168 ALA A C 1
ATOM 1252 O O . ALA A 1 169 ? 4.941 16.691 9.804 1.00 45.30 168 ALA A O 1
ATOM 1254 N N . LEU A 1 170 ? 6.365 16.810 8.065 1.00 45.08 169 LEU A N 1
ATOM 1255 C CA . LEU A 1 170 ? 5.384 16.539 7.022 1.00 39.90 169 LEU A CA 1
ATOM 1256 C C . LEU A 1 170 ? 5.767 15.229 6.343 1.00 36.02 169 LEU A C 1
ATOM 1257 O O . LEU A 1 170 ? 6.734 15.189 5.577 1.00 37.61 169 LEU A O 1
ATOM 1262 N N . THR A 1 171 ? 5.012 14.159 6.615 1.00 36.46 170 THR A N 1
ATOM 1263 C CA . THR A 1 171 ? 5.327 12.856 6.022 1.00 37.79 170 THR A CA 1
ATOM 1264 C C . THR A 1 171 ? 4.148 12.210 5.309 1.00 36.26 170 THR A C 1
ATOM 1265 O O . THR A 1 171 ? 4.350 11.563 4.276 1.00 32.75 170 THR A O 1
ATOM 1269 N N . SER A 1 172 ? 2.928 12.357 5.824 1.00 32.33 171 SER A N 1
ATOM 1270 C CA . SER A 1 172 ? 1.753 11.809 5.158 1.00 30.97 171 SER A CA 1
ATOM 1271 C C . SER A 1 172 ? 1.363 12.666 3.960 1.00 30.58 171 SER A C 1
ATOM 1272 O O . SER A 1 172 ? 1.345 13.896 4.039 1.00 27.18 171 SER A O 1
ATOM 1275 N N . GLY A 1 173 ? 1.033 12.007 2.853 1.00 27.79 172 GLY A N 1
ATOM 1276 C CA . GLY A 1 173 ? 0.698 12.701 1.630 1.00 27.74 172 GLY A CA 1
ATOM 1277 C C . GLY A 1 173 ? 1.886 13.070 0.777 1.00 28.39 172 GLY A C 1
ATOM 1278 O O . GLY A 1 173 ? 1.745 13.891 -0.139 1.00 29.10 172 GLY A O 1
ATOM 1279 N N . VAL A 1 174 ? 3.049 12.500 1.055 1.00 28.31 173 VAL A N 1
ATOM 1280 C CA . VAL A 1 174 ? 4.268 12.757 0.311 1.00 26.78 173 VAL A CA 1
ATOM 1281 C C . VAL A 1 174 ? 4.496 11.592 -0.638 1.00 26.00 173 VAL A C 1
ATOM 1282 O O . VAL A 1 174 ? 4.392 10.432 -0.233 1.00 20.35 173 VAL A O 1
ATOM 1286 N N . HIS A 1 175 ? 4.830 11.892 -1.890 1.00 23.13 174 HIS A N 1
ATOM 1287 C CA . HIS A 1 175 ? 5.333 10.890 -2.819 1.00 24.63 174 HIS A CA 1
ATOM 1288 C C . HIS A 1 175 ? 6.715 11.320 -3.286 1.00 21.67 174 HIS A C 1
ATOM 1289 O O . HIS A 1 175 ? 6.857 12.371 -3.915 1.00 25.48 174 HIS A O 1
ATOM 1296 N N . THR A 1 176 ? 7.727 10.528 -2.962 1.00 17.50 175 THR A N 1
ATOM 1297 C CA . THR A 1 176 ? 9.082 10.740 -3.456 1.00 16.57 175 THR A CA 1
ATOM 1298 C C . THR A 1 176 ? 9.350 9.630 -4.455 1.00 24.80 175 THR A C 1
ATOM 1299 O O . THR A 1 176 ? 9.404 8.450 -4.083 1.00 22.46 175 THR A O 1
ATOM 1303 N N . PHE A 1 177 ? 9.477 9.991 -5.721 1.00 21.93 176 PHE A N 1
ATOM 1304 C CA . PHE A 1 177 ? 9.496 9.000 -6.781 1.00 20.38 176 PHE A CA 1
ATOM 1305 C C . PHE A 1 177 ? 10.864 8.343 -6.877 1.00 22.31 176 PHE A C 1
ATOM 1306 O O . PHE A 1 177 ? 11.864 8.915 -6.441 1.00 22.98 176 PHE A O 1
ATOM 1314 N N . PRO A 1 178 ? 10.928 7.132 -7.433 1.00 20.96 177 PRO A N 1
ATOM 1315 C CA . PRO A 1 178 ? 12.229 6.489 -7.642 1.00 28.29 177 PRO A CA 1
ATOM 1316 C C . PRO A 1 178 ? 13.079 7.320 -8.585 1.00 26.87 177 PRO A C 1
ATOM 1317 O O . PRO A 1 178 ? 12.591 7.841 -9.590 1.00 25.23 177 PRO A O 1
ATOM 1321 N N . ALA A 1 179 ? 14.353 7.452 -8.240 1.00 25.39 178 ALA A N 1
ATOM 1322 C CA . ALA A 1 179 ? 15.301 8.131 -9.112 1.00 28.62 178 ALA A CA 1
ATOM 1323 C C . ALA A 1 179 ? 15.393 7.430 -10.461 1.00 31.69 178 ALA A C 1
ATOM 1324 O O . ALA A 1 179 ? 15.288 6.204 -10.563 1.00 30.50 178 ALA A O 1
ATOM 1326 N N . VAL A 1 180 ? 15.599 8.223 -11.505 1.00 28.01 179 VAL A N 1
ATOM 1327 C CA . VAL A 1 180 ? 15.885 7.715 -12.839 1.00 29.39 179 VAL A CA 1
ATOM 1328 C C . VAL A 1 180 ? 17.321 8.085 -13.182 1.00 34.01 179 VAL A C 1
ATOM 1329 O O . VAL A 1 180 ? 17.748 9.223 -12.941 1.00 39.04 179 VAL A O 1
ATOM 1333 N N . LEU A 1 181 ? 18.068 7.125 -13.720 1.00 35.66 180 LEU A N 1
ATOM 1334 C CA . LEU A 1 181 ? 19.427 7.364 -14.197 1.00 37.66 180 LEU A CA 1
ATOM 1335 C C . LEU A 1 181 ? 19.339 7.890 -15.622 1.00 39.83 180 LEU A C 1
ATOM 1336 O O . LEU A 1 181 ? 19.027 7.133 -16.545 1.00 42.92 180 LEU A O 1
ATOM 1341 N N . GLN A 1 182 ? 19.610 9.186 -15.798 1.00 33.09 181 GLN A N 1
ATOM 1342 C CA . GLN A 1 182 ? 19.462 9.836 -17.091 1.00 36.51 181 GLN A CA 1
ATOM 1343 C C . GLN A 1 182 ? 20.605 9.438 -18.026 1.00 37.59 181 GLN A C 1
ATOM 1344 O O . GLN A 1 182 ? 21.601 8.838 -17.619 1.00 41.81 181 GLN A O 1
ATOM 1350 N N . SER A 1 183 ? 20.451 9.785 -19.305 1.00 40.61 182 SER A N 1
ATOM 1351 C CA . SER A 1 183 ? 21.476 9.451 -20.286 1.00 47.70 182 SER A CA 1
ATOM 1352 C C . SER A 1 183 ? 22.754 10.255 -20.077 1.00 50.24 182 SER A C 1
ATOM 1353 O O . SER A 1 183 ? 23.811 9.868 -20.586 1.00 51.44 182 SER A O 1
ATOM 1356 N N . SER A 1 184 ? 22.681 11.361 -19.335 1.00 44.13 183 SER A N 1
ATOM 1357 C CA . SER A 1 184 ? 23.878 12.062 -18.895 1.00 35.38 183 SER A CA 1
ATOM 1358 C C . SER A 1 184 ? 24.666 11.294 -17.843 1.00 30.38 183 SER A C 1
ATOM 1359 O O . SER A 1 184 ? 25.748 11.745 -17.463 1.00 31.76 183 SER A O 1
ATOM 1362 N N . GLY A 1 185 ? 24.137 10.187 -17.323 1.00 30.52 184 GLY A N 1
ATOM 1363 C CA . GLY A 1 185 ? 24.799 9.482 -16.246 1.00 28.04 184 GLY A CA 1
ATOM 1364 C C . GLY A 1 185 ? 24.507 10.012 -14.864 1.00 24.18 184 GLY A C 1
ATOM 1365 O O . GLY A 1 185 ? 25.090 9.521 -13.890 1.00 28.88 184 GLY A O 1
ATOM 1366 N N . LEU A 1 186 ? 23.623 10.994 -14.745 1.00 30.43 185 LEU A N 1
ATOM 1367 C CA . LEU A 1 186 ? 23.228 11.568 -13.471 1.00 27.99 185 LEU A CA 1
ATOM 1368 C C . LEU A 1 186 ? 21.796 11.147 -13.159 1.00 27.92 185 LEU A C 1
ATOM 1369 O O . LEU A 1 186 ? 21.013 10.826 -14.056 1.00 22.74 185 LEU A O 1
ATOM 1374 N N . TYR A 1 187 ? 21.468 11.125 -11.871 1.00 26.44 186 TYR A N 1
ATOM 1375 C CA . TYR A 1 187 ? 20.133 10.758 -11.429 1.00 22.80 186 TYR A CA 1
ATOM 1376 C C . TYR A 1 187 ? 19.235 11.990 -11.325 1.00 21.39 186 TYR A C 1
ATOM 1377 O O . TYR A 1 187 ? 19.704 13.114 -11.136 1.00 20.58 186 TYR A O 1
ATOM 1386 N N . SER A 1 188 ? 17.928 11.750 -11.417 1.00 21.79 187 SER A N 1
ATOM 1387 C CA . SER A 1 188 ? 16.916 12.774 -11.194 1.00 27.72 187 SER A CA 1
ATOM 1388 C C . SER A 1 188 ? 15.710 12.154 -10.491 1.00 28.17 187 SER A C 1
ATOM 1389 O O . SER A 1 188 ? 15.363 10.991 -10.729 1.00 23.76 187 SER A O 1
ATOM 1392 N N . LEU A 1 189 ? 15.060 12.939 -9.636 1.00 24.18 188 LEU A N 1
ATOM 1393 C CA . LEU A 1 189 ? 13.766 12.530 -9.101 1.00 24.16 188 LEU A CA 1
ATOM 1394 C C . LEU A 1 189 ? 12.985 13.763 -8.681 1.00 21.57 188 LEU A C 1
ATOM 1395 O O . LEU A 1 189 ? 13.526 14.864 -8.574 1.00 23.35 188 LEU A O 1
ATOM 1400 N N . SER A 1 190 ? 11.700 13.548 -8.422 1.00 22.00 189 SER A N 1
ATOM 1401 C CA . SER A 1 190 ? 10.819 14.559 -7.860 1.00 23.21 189 SER A CA 1
ATOM 1402 C C . SER A 1 190 ? 10.202 14.020 -6.575 1.00 23.52 189 SER A C 1
ATOM 1403 O O . SER A 1 190 ? 10.008 12.812 -6.415 1.00 20.60 189 SER A O 1
ATOM 1406 N N . SER A 1 191 ? 9.922 14.926 -5.651 1.00 18.71 190 SER A N 1
ATOM 1407 C CA . SER A 1 191 ? 9.171 14.623 -4.444 1.00 19.61 190 SER A CA 1
ATOM 1408 C C . SER A 1 191 ? 8.021 15.608 -4.410 1.00 18.97 190 SER A C 1
ATOM 1409 O O . SER A 1 191 ? 8.240 16.803 -4.596 1.00 19.57 190 SER A O 1
ATOM 1412 N N . VAL A 1 192 ? 6.794 15.111 -4.235 1.00 18.78 191 VAL A N 1
ATOM 1413 C CA . VAL A 1 192 ? 5.625 15.979 -4.275 1.00 20.76 191 VAL A CA 1
ATOM 1414 C C . VAL A 1 192 ? 4.784 15.729 -3.033 1.00 23.16 191 VAL A C 1
ATOM 1415 O O . VAL A 1 192 ? 4.845 14.668 -2.411 1.00 21.59 191 VAL A O 1
ATOM 1419 N N . VAL A 1 193 ? 3.979 16.720 -2.678 1.00 21.30 192 VAL A N 1
ATOM 1420 C CA . VAL A 1 193 ? 3.083 16.570 -1.546 1.00 20.49 192 VAL A CA 1
ATOM 1421 C C . VAL A 1 193 ? 1.774 17.283 -1.851 1.00 21.98 192 VAL A C 1
ATOM 1422 O O . VAL A 1 193 ? 1.728 18.271 -2.592 1.00 23.89 192 VAL A O 1
ATOM 1426 N N . THR A 1 194 ? 0.699 16.748 -1.290 1.00 19.97 193 THR A N 1
ATOM 1427 C CA . THR A 1 194 ? -0.637 17.312 -1.420 1.00 31.02 193 THR A CA 1
ATOM 1428 C C . THR A 1 194 ? -0.938 18.182 -0.206 1.00 21.99 193 THR A C 1
ATOM 1429 O O . THR A 1 194 ? -0.735 17.753 0.932 1.00 26.93 193 THR A O 1
ATOM 1433 N N . VAL A 1 195 ? -1.403 19.405 -0.446 1.00 22.09 194 VAL A N 1
ATOM 1434 C CA . VAL A 1 195 ? -1.614 20.368 0.635 1.00 25.09 194 VAL A CA 1
ATOM 1435 C C . VAL A 1 195 ? -2.943 21.072 0.425 1.00 26.16 194 VAL A C 1
ATOM 1436 O O . VAL A 1 195 ? -3.480 21.109 -0.691 1.00 26.09 194 VAL A O 1
ATOM 1440 N N . PRO A 1 196 ? -3.511 21.632 1.495 1.00 31.71 195 PRO A N 1
ATOM 1441 C CA . PRO A 1 196 ? -4.698 22.482 1.323 1.00 28.13 195 PRO A CA 1
ATOM 1442 C C . PRO A 1 196 ? -4.324 23.737 0.548 1.00 21.88 195 PRO A C 1
ATOM 1443 O O . PRO A 1 196 ? -3.319 24.391 0.848 1.00 24.92 195 PRO A O 1
ATOM 1447 N N . SER A 1 197 ? -5.138 24.063 -0.456 1.00 27.75 196 SER A N 1
ATOM 1448 C CA . SER A 1 197 ? -4.974 25.318 -1.188 1.00 31.62 196 SER A CA 1
ATOM 1449 C C . SER A 1 197 ? -4.949 26.528 -0.260 1.00 30.25 196 SER A C 1
ATOM 1450 O O . SER A 1 197 ? -4.212 27.489 -0.504 1.00 35.87 196 SER A O 1
ATOM 1453 N N . SER A 1 198 ? -5.747 26.506 0.810 1.00 31.76 197 SER A N 1
ATOM 1454 C CA . SER A 1 198 ? -5.818 27.669 1.694 1.00 38.29 197 SER A CA 1
ATOM 1455 C C . SER A 1 198 ? -4.524 27.886 2.477 1.00 38.56 197 SER A C 1
ATOM 1456 O O . SER A 1 198 ? -4.293 28.991 2.977 1.00 35.56 197 SER A O 1
ATOM 1459 N N . SER A 1 199 ? -3.675 26.865 2.590 1.00 32.48 198 SER A N 1
ATOM 1460 C CA . SER A 1 199 ? -2.392 27.017 3.254 1.00 37.11 198 SER A CA 1
ATOM 1461 C C . SER A 1 199 ? -1.319 27.599 2.340 1.00 38.13 198 SER A C 1
ATOM 1462 O O . SER A 1 199 ? -0.220 27.894 2.819 1.00 35.37 198 SER A O 1
ATOM 1465 N N . LEU A 1 200 ? -1.602 27.758 1.048 1.00 39.33 199 LEU A N 1
ATOM 1466 C CA . LEU A 1 200 ? -0.638 28.324 0.105 1.00 45.67 199 LEU A CA 1
ATOM 1467 C C . LEU A 1 200 ? -0.509 29.812 0.393 1.00 54.52 199 LEU A C 1
ATOM 1468 O O . LEU A 1 200 ? -1.384 30.605 0.039 1.00 59.48 199 LEU A O 1
ATOM 1473 N N . GLY A 1 201 ? 0.569 30.204 1.055 1.00 51.72 200 GLY A N 1
ATOM 1474 C CA . GLY A 1 201 ? 0.756 31.578 1.462 1.00 57.60 200 GLY A CA 1
ATOM 1475 C C . GLY A 1 201 ? 0.742 31.799 2.959 1.00 61.33 200 GLY A C 1
ATOM 1476 O O . GLY A 1 201 ? 1.246 32.832 3.419 1.00 66.47 200 GLY A O 1
ATOM 1477 N N . THR A 1 202 ? 0.180 30.871 3.736 1.00 53.22 201 THR A N 1
ATOM 1478 C CA . THR A 1 202 ? 0.259 30.945 5.190 1.00 47.03 201 THR A CA 1
ATOM 1479 C C . THR A 1 202 ? 1.127 29.859 5.803 1.00 46.49 201 THR A C 1
ATOM 1480 O O . THR A 1 202 ? 1.681 30.063 6.884 1.00 51.16 201 THR A O 1
ATOM 1484 N N . GLN A 1 203 ? 1.273 28.723 5.136 1.00 37.15 202 GLN A N 1
ATOM 1485 C CA . GLN A 1 203 ? 2.136 27.657 5.604 1.00 37.91 202 GLN A CA 1
ATOM 1486 C C . GLN A 1 203 ? 3.420 27.657 4.789 1.00 38.15 202 GLN A C 1
ATOM 1487 O O . GLN A 1 203 ? 3.405 27.904 3.581 1.00 40.95 202 GLN A O 1
ATOM 1493 N N . THR A 1 204 ? 4.530 27.395 5.458 1.00 34.86 203 THR A N 1
ATOM 1494 C CA . THR A 1 204 ? 5.822 27.281 4.803 1.00 39.89 203 THR A CA 1
ATOM 1495 C C . THR A 1 204 ? 6.089 25.810 4.499 1.00 39.25 203 THR A C 1
ATOM 1496 O O . THR A 1 204 ? 5.961 24.955 5.380 1.00 38.75 203 THR A O 1
ATOM 1500 N N . TYR A 1 205 ? 6.421 25.521 3.242 1.00 35.64 204 TYR A N 1
ATOM 1501 C CA . TYR A 1 205 ? 6.768 24.174 2.805 1.00 30.58 204 TYR A CA 1
ATOM 1502 C C . TYR A 1 205 ? 8.198 24.186 2.291 1.00 29.91 204 TYR A C 1
ATOM 1503 O O . TYR A 1 205 ? 8.510 24.890 1.323 1.00 29.86 204 TYR A O 1
ATOM 1512 N N . ILE A 1 206 ? 9.059 23.414 2.947 1.00 29.86 205 ILE A N 1
ATOM 1513 C CA . ILE A 1 206 ? 10.475 23.341 2.631 1.00 28.80 205 ILE A CA 1
ATOM 1514 C C . ILE A 1 206 ? 10.833 21.877 2.429 1.00 30.03 205 ILE A C 1
ATOM 1515 O O . ILE A 1 206 ? 10.504 21.035 3.271 1.00 27.21 205 ILE A O 1
ATOM 1520 N N . CYS A 1 207 ? 11.506 21.564 1.330 1.00 27.92 206 CYS A N 1
ATOM 1521 C CA . CYS A 1 207 ? 12.008 20.210 1.138 1.00 33.04 206 CYS A CA 1
ATOM 1522 C C . CYS A 1 207 ? 13.493 20.184 1.470 1.00 32.16 206 CYS A C 1
ATOM 1523 O O . CYS A 1 207 ? 14.256 21.052 1.034 1.00 34.76 206 CYS A O 1
ATOM 1526 N N . ASN A 1 208 ? 13.883 19.214 2.279 1.00 29.88 207 ASN A N 1
ATOM 1527 C CA . ASN A 1 208 ? 15.256 19.063 2.731 1.00 29.20 207 ASN A CA 1
ATOM 1528 C C . ASN A 1 208 ? 15.858 17.883 1.984 1.00 28.05 207 ASN A C 1
ATOM 1529 O O . ASN A 1 208 ? 15.390 16.747 2.128 1.00 33.27 207 ASN A O 1
ATOM 1534 N N . VAL A 1 209 ? 16.855 18.160 1.157 1.00 25.15 208 VAL A N 1
ATOM 1535 C CA . VAL A 1 209 ? 17.489 17.161 0.307 1.00 31.17 208 VAL A CA 1
ATOM 1536 C C . VAL A 1 209 ? 18.908 16.945 0.800 1.00 36.30 208 VAL A C 1
ATOM 1537 O O . VAL A 1 209 ? 19.707 17.890 0.859 1.00 28.03 208 VAL A O 1
ATOM 1541 N N . ASN A 1 210 ? 19.239 15.700 1.129 1.00 42.64 209 ASN A N 1
ATOM 1542 C CA . ASN A 1 210 ? 20.557 15.364 1.651 1.00 43.72 209 ASN A CA 1
ATOM 1543 C C . ASN A 1 210 ? 21.205 14.321 0.765 1.00 34.42 209 ASN A C 1
ATOM 1544 O O . ASN A 1 210 ? 20.653 13.226 0.568 1.00 35.04 209 ASN A O 1
ATOM 1549 N N . HIS A 1 211 ? 22.368 14.659 0.223 1.00 30.54 210 HIS A N 1
ATOM 1550 C CA . HIS A 1 211 ? 23.137 13.769 -0.639 1.00 35.86 210 HIS A CA 1
ATOM 1551 C C . HIS A 1 211 ? 24.435 13.462 0.095 1.00 46.43 210 HIS A C 1
ATOM 1552 O O . HIS A 1 211 ? 25.388 14.248 0.035 1.00 44.17 210 HIS A O 1
ATOM 1559 N N . LYS A 1 212 ? 24.461 12.331 0.799 1.00 51.43 211 LYS A N 1
ATOM 1560 C CA . LYS A 1 212 ? 25.652 11.976 1.565 1.00 56.58 211 LYS A CA 1
ATOM 1561 C C . LYS A 1 212 ? 26.906 11.810 0.708 1.00 53.86 211 LYS A C 1
ATOM 1562 O O . LYS A 1 212 ? 27.964 12.311 1.125 1.00 55.89 211 LYS A O 1
ATOM 1568 N N . PRO A 1 213 ? 26.878 11.146 -0.457 1.00 48.41 212 PRO A N 1
ATOM 1569 C CA . PRO A 1 213 ? 28.123 10.978 -1.229 1.00 44.32 212 PRO A CA 1
ATOM 1570 C C . PRO A 1 213 ? 28.810 12.274 -1.612 1.00 48.42 212 PRO A C 1
ATOM 1571 O O . PRO A 1 213 ? 30.017 12.254 -1.872 1.00 49.70 212 PRO A O 1
ATOM 1575 N N . SER A 1 214 ? 28.092 13.393 -1.672 1.00 45.03 213 SER A N 1
ATOM 1576 C CA . SER A 1 214 ? 28.703 14.692 -1.921 1.00 44.01 213 SER A CA 1
ATOM 1577 C C . SER A 1 214 ? 28.683 15.589 -0.690 1.00 41.73 213 SER A C 1
ATOM 1578 O O . SER A 1 214 ? 29.100 16.749 -0.777 1.00 42.55 213 SER A O 1
ATOM 1581 N N . ASN A 1 215 ? 28.212 15.078 0.447 1.00 40.34 214 ASN A N 1
ATOM 1582 C CA . ASN A 1 215 ? 28.131 15.836 1.695 1.00 48.26 214 ASN A CA 1
ATOM 1583 C C . ASN A 1 215 ? 27.410 17.167 1.504 1.00 50.23 214 ASN A C 1
ATOM 1584 O O . ASN A 1 215 ? 27.797 18.197 2.060 1.00 55.09 214 ASN A O 1
ATOM 1589 N N . THR A 1 216 ? 26.342 17.151 0.721 1.00 50.70 215 THR A N 1
ATOM 1590 C CA . THR A 1 216 ? 25.554 18.347 0.478 1.00 47.81 215 THR A CA 1
ATOM 1591 C C . THR A 1 216 ? 24.196 18.228 1.161 1.00 42.76 215 THR A C 1
ATOM 1592 O O . THR A 1 216 ? 23.585 17.155 1.168 1.00 42.27 215 THR A O 1
ATOM 1596 N N . LYS A 1 217 ? 23.74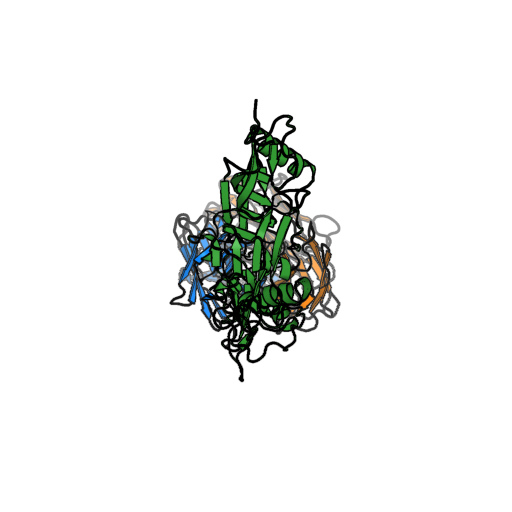6 19.330 1.757 1.00 40.35 216 LYS A N 1
ATOM 1597 C CA . LYS A 1 217 ? 22.394 19.464 2.279 1.00 42.71 216 LYS A CA 1
ATOM 1598 C C . LYS A 1 217 ? 21.794 20.718 1.671 1.00 45.88 216 LYS A C 1
ATOM 1599 O O . LYS A 1 217 ? 22.437 21.776 1.664 1.00 44.26 216 LYS A O 1
ATOM 1605 N N . VAL A 1 218 ? 20.579 20.607 1.149 1.00 41.25 217 VAL A N 1
ATOM 1606 C CA . VAL A 1 218 ? 19.899 21.745 0.544 1.00 40.02 217 VAL A CA 1
ATOM 1607 C C . VAL A 1 218 ? 18.478 21.797 1.077 1.00 39.06 217 VAL A C 1
ATOM 1608 O O . VAL A 1 218 ? 17.760 20.792 1.042 1.00 37.36 217 VAL A O 1
ATOM 1612 N N . ASP A 1 219 ? 18.088 22.960 1.591 1.00 39.23 218 ASP A N 1
ATOM 1613 C CA . ASP A 1 219 ? 16.722 23.247 2.002 1.00 38.43 218 ASP A CA 1
ATOM 1614 C C . ASP A 1 219 ? 16.145 24.222 0.987 1.00 43.93 218 ASP A C 1
ATOM 1615 O O . ASP A 1 219 ? 16.692 25.312 0.796 1.00 53.42 218 ASP A O 1
ATOM 1620 N N . LYS A 1 220 ? 15.053 23.834 0.333 1.00 37.11 219 LYS A N 1
ATOM 1621 C CA . LYS A 1 220 ? 14.461 24.646 -0.721 1.00 30.58 219 LYS A CA 1
ATOM 1622 C C . LYS A 1 220 ? 13.018 24.950 -0.352 1.00 36.12 219 LYS A C 1
ATOM 1623 O O . LYS A 1 220 ? 12.179 24.041 -0.276 1.00 30.54 219 LYS A O 1
ATOM 1629 N N . ARG A 1 221 ? 12.737 26.230 -0.129 1.00 33.67 220 ARG A N 1
ATOM 1630 C CA . ARG A 1 221 ? 11.384 26.687 0.131 1.00 32.49 220 ARG A CA 1
ATOM 1631 C C . ARG A 1 221 ? 10.605 26.731 -1.181 1.00 31.01 220 ARG A C 1
ATOM 1632 O O . ARG A 1 221 ? 11.084 27.272 -2.182 1.00 29.86 220 ARG A O 1
ATOM 1640 N N . VAL A 1 222 ? 9.418 26.144 -1.180 1.00 24.17 221 VAL A N 1
ATOM 1641 C CA . VAL A 1 222 ? 8.576 26.054 -2.369 1.00 27.44 221 VAL A CA 1
ATOM 1642 C C . VAL A 1 222 ? 7.381 26.964 -2.147 1.00 30.83 221 VAL A C 1
ATOM 1643 O O . VAL A 1 222 ? 6.548 26.696 -1.274 1.00 34.29 221 VAL A O 1
ATOM 1647 N N . GLU A 1 223 ? 7.290 28.026 -2.948 1.00 38.77 222 GLU A N 1
ATOM 1648 C CA . GLU A 1 223 ? 6.312 29.097 -2.832 1.00 47.74 222 GLU A CA 1
ATOM 1649 C C . GLU A 1 223 ? 5.442 29.191 -4.081 1.00 44.03 222 GLU A C 1
ATOM 1650 O O . GLU A 1 223 ? 5.888 28.862 -5.186 1.00 43.72 222 GLU A O 1
ATOM 1656 N N . PRO A 1 224 ? 4.197 29.645 -3.932 1.00 41.91 223 PRO A N 1
ATOM 1657 C CA . PRO A 1 224 ? 3.347 29.946 -5.096 1.00 40.23 223 PRO A CA 1
ATOM 1658 C C . PRO A 1 224 ? 3.979 30.982 -6.023 1.00 45.49 223 PRO A C 1
ATOM 1659 O O . PRO A 1 224 ? 4.974 31.638 -5.696 1.00 33.55 223 PRO A O 1
ATOM 1663 N N . LYS A 1 225 ? 3.343 31.145 -7.188 1.00 57.30 224 LYS A N 1
ATOM 1664 C CA . LYS A 1 225 ? 3.800 32.002 -8.296 1.00 64.84 224 LYS A CA 1
ATOM 1665 C C . LYS A 1 225 ? 5.267 31.747 -8.628 1.00 70.72 224 LYS A C 1
ATOM 1666 O O . LYS A 1 225 ? 5.673 30.604 -8.827 1.00 74.74 224 LYS A O 1
ATOM 1672 N N . GLU B 2 1 ? 12.794 -20.649 -30.621 1.00 99.65 1 GLU B N 1
ATOM 1673 C CA . GLU B 2 1 ? 11.868 -21.775 -30.652 1.00 102.49 1 GLU B CA 1
ATOM 1674 C C . GLU B 2 1 ? 11.478 -22.248 -29.252 1.00 94.59 1 GLU B C 1
ATOM 1675 O O . GLU B 2 1 ? 10.929 -23.341 -29.098 1.00 102.24 1 GLU B O 1
ATOM 1681 N N . LEU B 2 2 ? 11.766 -21.440 -28.227 1.00 74.07 2 LEU B N 1
ATOM 1682 C CA . LEU B 2 2 ? 11.331 -21.778 -26.869 1.00 55.26 2 LEU B CA 1
ATOM 1683 C C . LEU B 2 2 ? 11.007 -20.486 -26.123 1.00 44.08 2 LEU B C 1
ATOM 1684 O O . LEU B 2 2 ? 11.907 -19.777 -25.657 1.00 33.57 2 LEU B O 1
ATOM 1689 N N . THR B 2 3 ? 9.716 -20.206 -25.998 1.00 39.48 3 THR B N 1
ATOM 1690 C CA . THR B 2 3 ? 9.219 -19.101 -25.200 1.00 34.91 3 THR B CA 1
ATOM 1691 C C . THR B 2 3 ? 8.419 -19.647 -24.023 1.00 29.22 3 THR B C 1
ATOM 1692 O O . THR B 2 3 ? 7.776 -20.697 -24.117 1.00 23.18 3 THR B O 1
ATOM 1696 N N . LEU B 2 4 ? 8.494 -18.931 -22.907 1.00 24.87 4 LEU B N 1
ATOM 1697 C CA . LEU B 2 4 ? 7.616 -19.117 -21.763 1.00 26.38 4 LEU B CA 1
ATOM 1698 C C . LEU B 2 4 ? 6.747 -17.875 -21.664 1.00 30.49 4 LEU B C 1
ATOM 1699 O O . LEU B 2 4 ? 7.260 -16.770 -21.462 1.00 29.05 4 LEU B O 1
ATOM 1704 N N . THR B 2 5 ? 5.448 -18.050 -21.804 1.00 24.43 5 THR B N 1
ATOM 1705 C CA . THR B 2 5 ? 4.513 -16.932 -21.792 1.00 29.74 5 THR B CA 1
ATOM 1706 C C . THR B 2 5 ? 3.708 -16.999 -20.504 1.00 25.91 5 THR B C 1
ATOM 1707 O O . THR B 2 5 ? 2.932 -17.939 -20.303 1.00 24.66 5 THR B O 1
ATOM 1711 N N . GLN B 2 6 ? 3.911 -16.019 -19.623 1.00 21.34 6 GLN B N 1
ATOM 1712 C CA . GLN B 2 6 ? 3.135 -15.922 -18.394 1.00 25.95 6 GLN B CA 1
ATOM 1713 C C . GLN B 2 6 ? 1.936 -15.003 -18.608 1.00 30.83 6 GLN B C 1
ATOM 1714 O O . GLN B 2 6 ? 2.047 -13.968 -19.265 1.00 33.26 6 GLN B O 1
ATOM 1720 N N . SER B 2 7 ? 0.792 -15.384 -18.048 1.00 29.54 7 SER B N 1
ATOM 1721 C CA . SER B 2 7 ? -0.399 -14.551 -18.118 1.00 34.07 7 SER B CA 1
ATOM 1722 C C . SER B 2 7 ? -1.150 -14.597 -16.794 1.00 36.43 7 SER B C 1
ATOM 1723 O O . SER B 2 7 ? -1.111 -15.611 -16.084 1.00 30.87 7 SER B O 1
ATOM 1726 N N . PRO B 2 8 ? -1.806 -13.492 -16.413 1.00 31.74 8 PRO B N 1
ATOM 1727 C CA . PRO B 2 8 ? -1.676 -12.201 -17.088 1.00 30.52 8 PRO B CA 1
ATOM 1728 C C . PRO B 2 8 ? -0.382 -11.533 -16.661 1.00 28.40 8 PRO B C 1
ATOM 1729 O O . PRO B 2 8 ? 0.278 -12.045 -15.752 1.00 24.34 8 PRO B O 1
ATOM 1733 N N . ALA B 2 9 ? -0.003 -10.427 -17.304 1.00 23.72 9 ALA B N 1
ATOM 1734 C CA . ALA B 2 9 ? 1.194 -9.721 -16.863 1.00 23.92 9 ALA B CA 1
ATOM 1735 C C . ALA B 2 9 ? 0.997 -9.150 -15.463 1.00 23.73 9 ALA B C 1
ATOM 1736 O O . ALA B 2 9 ? 1.933 -9.125 -14.655 1.00 20.61 9 ALA B O 1
ATOM 1738 N N . THR B 2 10 ? -0.219 -8.701 -15.159 1.00 22.10 10 THR B N 1
ATOM 1739 C CA . THR B 2 10 ? -0.577 -8.167 -13.850 1.00 23.05 10 THR B CA 1
ATOM 1740 C C . THR B 2 10 ? -1.873 -8.827 -13.418 1.00 22.38 10 THR B C 1
ATOM 1741 O O . THR B 2 10 ? -2.886 -8.709 -14.111 1.00 23.84 10 THR B O 1
ATOM 1745 N N . LEU B 2 11 ? -1.839 -9.522 -12.289 1.00 23.13 11 LEU B N 1
ATOM 1746 C CA . LEU B 2 11 ? -3.003 -10.190 -11.723 1.00 23.93 11 LEU B CA 1
ATOM 1747 C C . LEU B 2 11 ? -3.485 -9.365 -10.532 1.00 25.04 11 LEU B C 1
ATOM 1748 O O . LEU B 2 11 ? -2.788 -9.266 -9.518 1.00 23.18 11 LEU B O 1
ATOM 1753 N N . SER B 2 12 ? -4.668 -8.770 -10.651 1.00 23.23 12 SER B N 1
ATOM 1754 C CA . SER B 2 12 ? -5.210 -7.915 -9.606 1.00 23.01 12 SER B CA 1
ATOM 1755 C C . SER B 2 12 ? -6.210 -8.726 -8.795 1.00 21.07 12 SER B C 1
ATOM 1756 O O . SER B 2 12 ? -7.205 -9.199 -9.336 1.00 23.56 12 SER B O 1
ATOM 1759 N N . VAL B 2 13 ? -5.961 -8.856 -7.496 1.00 20.35 13 VAL B N 1
ATOM 1760 C CA . VAL B 2 13 ? -6.646 -9.855 -6.691 1.00 23.02 13 VAL B CA 1
ATOM 1761 C C . VAL B 2 13 ? -6.789 -9.337 -5.264 1.00 24.85 13 VAL B C 1
ATOM 1762 O O . VAL B 2 13 ? -5.999 -8.505 -4.805 1.00 22.61 13 VAL B O 1
ATOM 1766 N N . SER B 2 14 ? -7.835 -9.794 -4.579 1.00 22.18 14 SER B N 1
ATOM 1767 C CA . SER B 2 14 ? -8.119 -9.312 -3.234 1.00 21.67 14 SER B CA 1
ATOM 1768 C C . SER B 2 14 ? -7.527 -10.241 -2.178 1.00 17.82 14 SER B C 1
ATOM 1769 O O . SER B 2 14 ? -7.485 -11.469 -2.375 1.00 18.55 14 SER B O 1
ATOM 1772 N N . PRO B 2 15 ? -7.063 -9.666 -1.069 1.00 18.58 15 PRO B N 1
ATOM 1773 C CA . PRO B 2 15 ? -6.561 -10.488 0.040 1.00 22.15 15 PRO B CA 1
ATOM 1774 C C . PRO B 2 15 ? -7.559 -11.568 0.439 1.00 22.99 15 PRO B C 1
ATOM 1775 O O . PRO B 2 15 ? -8.774 -11.338 0.483 1.00 19.69 15 PRO B O 1
ATOM 1779 N N . GLY B 2 16 ? -7.031 -12.761 0.717 1.00 17.64 16 GLY B N 1
ATOM 1780 C CA . GLY B 2 16 ? -7.824 -13.904 1.128 1.00 17.94 16 GLY B CA 1
ATOM 1781 C C . GLY B 2 16 ? -8.401 -14.732 -0.002 1.00 23.73 16 GLY B C 1
ATOM 1782 O O . GLY B 2 16 ? -8.904 -15.838 0.254 1.00 19.12 16 GLY B O 1
ATOM 1783 N N . GLU B 2 17 ? -8.370 -14.229 -1.234 1.00 17.76 17 GLU B N 1
ATOM 1784 C CA . GLU B 2 17 ? -8.877 -14.963 -2.383 1.00 24.24 17 GLU B CA 1
ATOM 1785 C C . GLU B 2 17 ? -7.824 -15.937 -2.902 1.00 22.87 17 GLU B C 1
ATOM 1786 O O . GLU B 2 17 ? -6.647 -15.885 -2.545 1.00 19.90 17 GLU B O 1
ATOM 1792 N N . ARG B 2 18 ? -8.265 -16.832 -3.770 1.00 21.50 18 ARG B N 1
ATOM 1793 C CA . ARG B 2 18 ? -7.362 -17.733 -4.462 1.00 21.61 18 ARG B CA 1
ATOM 1794 C C . ARG B 2 18 ? -6.839 -17.039 -5.713 1.00 28.82 18 ARG B C 1
ATOM 1795 O O . ARG B 2 18 ? -7.611 -16.422 -6.449 1.00 28.63 18 ARG B O 1
ATOM 1803 N N . ALA B 2 19 ? -5.526 -17.118 -5.939 1.00 22.04 19 ALA B N 1
ATOM 1804 C CA . ALA B 2 19 ? -4.909 -16.573 -7.142 1.00 27.21 19 ALA B CA 1
ATOM 1805 C C . ALA B 2 19 ? -4.382 -17.710 -8.007 1.00 27.10 19 ALA B C 1
ATOM 1806 O O . ALA B 2 19 ? -3.776 -18.651 -7.493 1.00 20.77 19 ALA B O 1
ATOM 1808 N N . THR B 2 20 ? -4.596 -17.607 -9.319 1.00 20.72 20 THR B N 1
ATOM 1809 C CA . THR B 2 20 ? -4.093 -18.578 -10.286 1.00 22.97 20 THR B CA 1
ATOM 1810 C C . THR B 2 20 ? -3.225 -17.865 -11.319 1.00 22.78 20 THR B C 1
ATOM 1811 O O . THR B 2 20 ? -3.698 -16.969 -12.023 1.00 23.66 20 THR B O 1
ATOM 1815 N N . LEU B 2 21 ? -1.962 -18.268 -11.409 1.00 23.06 21 LEU B N 1
ATOM 1816 C CA . LEU B 2 21 ? -1.016 -17.729 -12.377 1.00 22.13 21 LEU B CA 1
ATOM 1817 C C . LEU B 2 21 ? -0.662 -18.827 -13.370 1.00 23.26 21 LEU B C 1
ATOM 1818 O O . LEU B 2 21 ? -0.481 -19.984 -12.979 1.00 24.40 21 LEU B O 1
ATOM 1823 N N . SER B 2 22 ? -0.537 -18.482 -14.652 1.00 22.00 22 SER B N 1
ATOM 1824 C CA . SER B 2 22 ? -0.262 -19.496 -15.658 1.00 25.52 22 SER B CA 1
ATOM 1825 C C . SER B 2 22 ? 1.043 -19.215 -16.398 1.00 21.29 22 SER B C 1
ATOM 1826 O O . SER B 2 22 ? 1.493 -18.072 -16.517 1.00 19.23 22 SER B O 1
ATOM 1829 N N . CYS B 2 23 ? 1.653 -20.296 -16.870 1.00 22.68 23 CYS B N 1
ATOM 1830 C CA . CYS B 2 23 ? 2.870 -20.267 -17.667 1.00 21.09 23 CYS B CA 1
ATOM 1831 C C . CYS B 2 23 ? 2.636 -21.242 -18.809 1.00 24.78 23 CYS B C 1
ATOM 1832 O O . CYS B 2 23 ? 2.232 -22.385 -18.569 1.00 25.83 23 CYS B O 1
ATOM 1835 N N . ARG B 2 24 ? 2.808 -20.783 -20.046 1.00 24.03 24 ARG B N 1
ATOM 1836 C CA . ARG B 2 24 ? 2.663 -21.656 -21.206 1.00 27.30 24 ARG B CA 1
ATOM 1837 C C . ARG B 2 24 ? 3.982 -21.710 -21.953 1.00 22.87 24 ARG B C 1
ATOM 1838 O O . ARG B 2 24 ? 4.489 -20.673 -22.386 1.00 22.77 24 ARG B O 1
ATOM 1846 N N . ALA B 2 25 ? 4.516 -22.915 -22.117 1.00 24.61 25 ALA B N 1
ATOM 1847 C CA . ALA B 2 25 ? 5.732 -23.142 -22.884 1.00 25.57 25 ALA B CA 1
ATOM 1848 C C . ALA B 2 25 ? 5.371 -23.387 -24.347 1.00 30.90 25 ALA B C 1
ATOM 1849 O O . ALA B 2 25 ? 4.443 -24.149 -24.640 1.00 28.50 25 ALA B O 1
ATOM 1851 N N . SER B 2 26 ? 6.104 -22.746 -25.265 1.00 31.78 26 SER B N 1
ATOM 1852 C CA . SER B 2 26 ? 5.849 -22.957 -26.691 1.00 38.77 26 SER B CA 1
ATOM 1853 C C . SER B 2 26 ? 6.145 -24.385 -27.144 1.00 41.00 26 SER B C 1
ATOM 1854 O O . SER B 2 26 ? 5.790 -24.743 -28.270 1.00 42.07 26 SER B O 1
ATOM 1857 N N . GLN B 2 27 ? 6.784 -25.199 -26.306 1.00 36.94 27 GLN B N 1
ATOM 1858 C CA . GLN B 2 27 ? 7.036 -26.602 -26.599 1.00 32.13 27 GLN B CA 1
ATOM 1859 C C . GLN B 2 27 ? 7.197 -27.328 -25.271 1.00 31.88 27 GLN B C 1
ATOM 1860 O O . GLN B 2 27 ? 7.578 -26.718 -24.269 1.00 32.20 27 GLN B O 1
ATOM 1866 N N . SER B 2 28 ? 6.885 -28.628 -25.266 1.00 26.81 28 SER B N 1
ATOM 1867 C CA . SER B 2 28 ? 6.850 -29.386 -24.017 1.00 28.74 28 SER B CA 1
ATOM 1868 C C . SER B 2 28 ? 8.171 -29.278 -23.262 1.00 32.51 28 SER B C 1
ATOM 1869 O O . SER B 2 28 ? 9.251 -29.362 -23.851 1.00 26.20 28 SER B O 1
ATOM 1872 N N . VAL B 2 29 ? 8.079 -29.051 -21.953 1.00 29.66 29 VAL B N 1
ATOM 1873 C CA . VAL B 2 29 ? 9.246 -29.099 -21.083 1.00 24.69 29 VAL B CA 1
ATOM 1874 C C . VAL B 2 29 ? 9.059 -30.145 -19.988 1.00 24.69 29 VAL B C 1
ATOM 1875 O O . VAL B 2 29 ? 9.705 -30.086 -18.942 1.00 24.73 29 VAL B O 1
ATOM 1879 N N . SER B 2 30 ? 8.162 -31.098 -20.224 1.00 21.35 30 SER B N 1
ATOM 1880 C CA . SER B 2 30 ? 7.902 -32.206 -19.296 1.00 23.75 30 SER B CA 1
ATOM 1881 C C . SER B 2 30 ? 7.488 -31.577 -17.961 1.00 24.28 30 SER B C 1
ATOM 1882 O O . SER B 2 30 ? 6.736 -30.591 -17.957 1.00 21.41 30 SER B O 1
ATOM 1885 N N . SER B 2 31 ? 7.961 -32.097 -16.832 1.00 20.36 31 SER B N 1
ATOM 1886 C CA . SER B 2 31 ? 7.735 -31.493 -15.530 1.00 21.07 31 SER B CA 1
ATOM 1887 C C . SER B 2 31 ? 8.917 -30.656 -15.059 1.00 19.69 31 SER B C 1
ATOM 1888 O O . SER B 2 31 ? 8.957 -30.268 -13.887 1.00 19.38 31 SER B O 1
ATOM 1891 N N . ASN B 2 32 ? 9.884 -30.372 -15.934 1.00 21.23 32 ASN B N 1
ATOM 1892 C CA . ASN B 2 32 ? 11.078 -29.616 -15.547 1.00 22.55 32 ASN B CA 1
ATOM 1893 C C . ASN B 2 32 ? 10.785 -28.116 -15.620 1.00 20.54 32 ASN B C 1
ATOM 1894 O O . ASN B 2 32 ? 11.261 -27.384 -16.493 1.00 16.68 32 ASN B O 1
ATOM 1899 N N . LEU B 2 33 ? 9.981 -27.664 -14.663 1.00 17.60 33 LEU B N 1
ATOM 1900 C CA . LEU B 2 33 ? 9.553 -26.275 -14.597 1.00 18.59 33 LEU B CA 1
ATOM 1901 C C . LEU B 2 33 ? 9.608 -25.824 -13.148 1.00 14.33 33 LEU B C 1
ATOM 1902 O O . LEU B 2 33 ? 9.151 -26.547 -12.260 1.00 15.08 33 LEU B O 1
ATOM 1907 N N . ALA B 2 34 ? 10.171 -24.642 -12.911 1.00 16.77 34 ALA B N 1
ATOM 1908 C CA . ALA B 2 34 ? 10.288 -24.090 -11.570 1.00 18.75 34 ALA B CA 1
ATOM 1909 C C . ALA B 2 34 ? 9.574 -22.749 -11.491 1.00 18.97 34 ALA B C 1
ATOM 1910 O O . ALA B 2 34 ? 9.427 -22.044 -12.494 1.00 14.75 34 ALA B O 1
ATOM 1912 N N . TRP B 2 35 ? 9.123 -22.406 -10.287 1.00 17.40 35 TRP B N 1
ATOM 1913 C CA . TRP B 2 35 ? 8.515 -21.113 -10.009 1.00 14.51 35 TRP B CA 1
ATOM 1914 C C . TRP B 2 35 ? 9.328 -20.382 -8.952 1.00 16.71 35 TRP B C 1
ATOM 1915 O O . TRP B 2 35 ? 9.754 -20.975 -7.956 1.00 14.55 35 TRP B O 1
ATOM 1926 N N . TYR B 2 36 ? 9.554 -19.094 -9.181 1.00 14.49 36 TYR B N 1
ATOM 1927 C CA . TYR B 2 36 ? 10.283 -18.245 -8.258 1.00 17.73 36 TYR B CA 1
ATOM 1928 C C . TYR B 2 36 ? 9.401 -17.069 -7.859 1.00 17.15 36 TYR B C 1
ATOM 1929 O O . TYR B 2 36 ? 8.552 -16.622 -8.629 1.00 16.84 36 TYR B O 1
ATOM 1938 N N . GLN B 2 37 ? 9.602 -16.594 -6.639 1.00 14.68 37 GLN B N 1
ATOM 1939 C CA . GLN B 2 37 ? 8.907 -15.431 -6.113 1.00 14.77 37 GLN B CA 1
ATOM 1940 C C . GLN B 2 37 ? 9.941 -14.350 -5.868 1.00 18.18 37 GLN B C 1
ATOM 1941 O O . GLN B 2 37 ? 11.027 -14.627 -5.353 1.00 16.86 37 GLN B O 1
ATOM 1947 N N . GLN B 2 38 ? 9.630 -13.126 -6.265 1.00 17.46 38 GLN B N 1
ATOM 1948 C CA . GLN B 2 38 ? 10.487 -11.995 -5.940 1.00 17.40 38 GLN B CA 1
ATOM 1949 C C . GLN B 2 38 ? 9.636 -10.956 -5.225 1.00 17.64 38 GLN B C 1
ATOM 1950 O O . GLN B 2 38 ? 8.792 -10.305 -5.846 1.00 15.44 38 GLN B O 1
ATOM 1956 N N . LYS B 2 39 ? 9.846 -10.822 -3.929 1.00 19.58 39 LYS B N 1
ATOM 1957 C CA . LYS B 2 39 ? 9.211 -9.771 -3.158 1.00 21.48 39 LYS B CA 1
ATOM 1958 C C . LYS B 2 39 ? 9.914 -8.439 -3.420 1.00 26.77 39 LYS B C 1
ATOM 1959 O O . LYS B 2 39 ? 11.071 -8.408 -3.866 1.00 19.66 39 LYS B O 1
ATOM 1965 N N . PRO B 2 40 ? 9.219 -7.321 -3.195 1.00 31.64 40 PRO B N 1
ATOM 1966 C CA . PRO B 2 40 ? 9.811 -6.008 -3.499 1.00 30.24 40 PRO B CA 1
ATOM 1967 C C . PRO B 2 40 ? 11.130 -5.799 -2.765 1.00 27.16 40 PRO B C 1
ATOM 1968 O O . PRO B 2 40 ? 11.257 -6.100 -1.577 1.00 28.56 40 PRO B O 1
ATOM 1972 N N . GLY B 2 41 ? 12.132 -5.327 -3.503 1.00 27.92 41 GLY B N 1
ATOM 1973 C CA . GLY B 2 41 ? 13.434 -5.068 -2.921 1.00 30.62 41 GLY B CA 1
ATOM 1974 C C . GLY B 2 41 ? 14.247 -6.283 -2.521 1.00 35.36 41 GLY B C 1
ATOM 1975 O O . GLY B 2 41 ? 15.322 -6.117 -1.941 1.00 33.33 41 GLY B O 1
ATOM 1976 N N . GLN B 2 42 ? 13.784 -7.498 -2.809 1.00 26.53 42 GLN B N 1
ATOM 1977 C CA . GLN B 2 42 ? 14.483 -8.702 -2.390 1.00 26.87 42 GLN B CA 1
ATOM 1978 C C . GLN B 2 42 ? 14.921 -9.526 -3.595 1.00 22.40 42 GLN B C 1
ATOM 1979 O O . GLN B 2 42 ? 14.434 -9.355 -4.716 1.00 20.09 42 GLN B O 1
ATOM 1985 N N . ALA B 2 43 ? 15.838 -10.446 -3.338 1.00 23.20 43 ALA B N 1
ATOM 1986 C CA . ALA B 2 43 ? 16.244 -11.387 -4.360 1.00 19.80 43 ALA B CA 1
ATOM 1987 C C . ALA B 2 43 ? 15.123 -12.399 -4.607 1.00 18.01 43 ALA B C 1
ATOM 1988 O O . ALA B 2 43 ? 14.293 -12.652 -3.725 1.00 19.01 43 ALA B O 1
ATOM 1990 N N . PRO B 2 44 ? 15.073 -12.989 -5.799 1.00 19.63 44 PRO B N 1
ATOM 1991 C CA . PRO B 2 44 ? 14.129 -14.087 -6.034 1.00 20.02 44 PRO B CA 1
ATOM 1992 C C . PRO B 2 44 ? 14.400 -15.258 -5.096 1.00 19.66 44 PRO B C 1
ATOM 1993 O O . PRO B 2 44 ? 15.506 -15.434 -4.579 1.00 17.19 44 PRO B O 1
ATOM 1997 N N . ARG B 2 45 ? 13.365 -16.068 -4.874 1.00 17.48 45 ARG B N 1
ATOM 1998 C CA . ARG B 2 45 ? 13.510 -17.311 -4.129 1.00 18.26 45 ARG B CA 1
ATOM 1999 C C . ARG B 2 45 ? 12.692 -18.408 -4.797 1.00 19.36 45 ARG B C 1
ATOM 2000 O O . ARG B 2 45 ? 11.633 -18.154 -5.375 1.00 15.95 45 ARG B O 1
ATOM 2008 N N . LEU B 2 46 ? 13.196 -19.637 -4.702 1.00 18.08 46 LEU B N 1
ATOM 2009 C CA . LEU B 2 46 ? 12.489 -20.790 -5.247 1.00 14.68 46 LEU B CA 1
ATOM 2010 C C . LEU B 2 46 ? 11.192 -21.029 -4.488 1.00 14.82 46 LEU B C 1
ATOM 2011 O O . LEU B 2 46 ? 11.186 -21.042 -3.258 1.00 17.17 46 LEU B O 1
ATOM 2016 N N . LEU B 2 47 ? 10.099 -21.252 -5.219 1.00 14.79 47 LEU B N 1
ATOM 2017 C CA . LEU B 2 47 ? 8.829 -21.692 -4.635 1.00 14.95 47 LEU B CA 1
ATOM 2018 C C . LEU B 2 47 ? 8.517 -23.151 -4.919 1.00 16.08 47 LEU B C 1
ATOM 2019 O O . LEU B 2 47 ? 8.179 -23.910 -4.000 1.00 15.15 47 LEU B O 1
ATOM 2024 N N . ILE B 2 48 ? 8.596 -23.539 -6.191 1.00 18.64 48 ILE B N 1
ATOM 2025 C CA . ILE B 2 48 ? 8.141 -24.824 -6.713 1.00 16.71 48 ILE B CA 1
ATOM 2026 C C . ILE B 2 48 ? 9.222 -25.336 -7.659 1.00 14.68 48 ILE B C 1
ATOM 2027 O O . ILE B 2 48 ? 9.703 -24.580 -8.508 1.00 14.56 48 ILE B O 1
ATOM 2032 N N . TYR B 2 49 ? 9.593 -26.607 -7.554 1.00 14.70 49 TYR B N 1
ATOM 2033 C CA . TYR B 2 49 ? 10.405 -27.205 -8.606 1.00 15.22 49 TYR B CA 1
ATOM 2034 C C . TYR B 2 49 ? 9.692 -28.446 -9.138 1.00 17.18 49 TYR B C 1
ATOM 2035 O O . TYR B 2 49 ? 8.781 -28.971 -8.500 1.00 16.24 49 TYR B O 1
ATOM 2044 N N . GLY B 2 50 ? 10.108 -28.929 -10.308 1.00 15.21 50 GLY B N 1
ATOM 2045 C CA . GLY B 2 50 ? 9.473 -30.136 -10.815 1.00 14.55 50 GLY B CA 1
ATOM 2046 C C . GLY B 2 50 ? 7.988 -29.970 -11.079 1.00 20.23 50 GLY B C 1
ATOM 2047 O O . GLY B 2 50 ? 7.226 -30.935 -10.957 1.00 20.22 50 GLY B O 1
ATOM 2048 N N . ALA B 2 51 ? 7.563 -28.745 -11.403 1.00 17.71 51 ALA B N 1
ATOM 2049 C CA . ALA B 2 51 ? 6.206 -28.339 -11.747 1.00 15.92 51 ALA B CA 1
ATOM 2050 C C . ALA B 2 51 ? 5.283 -28.325 -10.534 1.00 17.84 51 ALA B C 1
ATOM 2051 O O . ALA B 2 51 ? 4.422 -27.445 -10.432 1.00 19.89 51 ALA B O 1
ATOM 2053 N N . SER B 2 52 ? 5.460 -29.259 -9.599 1.00 15.92 52 SER B N 1
ATOM 2054 C CA . SER B 2 52 ? 4.491 -29.420 -8.521 1.00 19.94 52 SER B CA 1
ATOM 2055 C C . SER B 2 52 ? 5.082 -29.685 -7.145 1.00 22.92 52 SER B C 1
ATOM 2056 O O . SER B 2 52 ? 4.310 -29.878 -6.200 1.00 27.34 52 SER B O 1
ATOM 2059 N N . THR B 2 53 ? 6.402 -29.721 -6.980 1.00 19.84 53 THR B N 1
ATOM 2060 C CA . THR B 2 53 ? 6.990 -29.971 -5.664 1.00 18.59 53 THR B CA 1
ATOM 2061 C C . THR B 2 53 ? 7.315 -28.650 -4.982 1.00 21.68 53 THR B C 1
ATOM 2062 O O . THR B 2 53 ? 8.126 -27.864 -5.490 1.00 19.10 53 THR B O 1
ATOM 2066 N N . ARG B 2 54 ? 6.710 -28.415 -3.823 1.00 16.57 54 ARG B N 1
ATOM 2067 C CA . ARG B 2 54 ? 6.936 -27.177 -3.097 1.00 23.55 54 ARG B CA 1
ATOM 2068 C C . ARG B 2 54 ? 8.305 -27.213 -2.423 1.00 21.65 54 ARG B C 1
ATOM 2069 O O . ARG B 2 54 ? 8.681 -28.214 -1.820 1.00 17.84 54 ARG B O 1
ATOM 2077 N N . ALA B 2 55 ? 9.047 -26.116 -2.523 1.00 22.04 55 ALA B N 1
ATOM 2078 C CA . ALA B 2 55 ? 10.392 -26.105 -1.971 1.00 20.31 55 ALA B CA 1
ATOM 2079 C C . ALA B 2 55 ? 10.353 -26.049 -0.446 1.00 21.73 55 ALA B C 1
ATOM 2080 O O . ALA B 2 55 ? 9.351 -25.673 0.174 1.00 19.49 55 ALA B O 1
ATOM 2082 N N . THR B 2 56 ? 11.480 -26.420 0.153 1.00 19.48 56 THR B N 1
ATOM 2083 C CA . THR B 2 56 ? 11.606 -26.476 1.603 1.00 24.41 56 THR B CA 1
ATOM 2084 C C . THR B 2 56 ? 11.240 -25.150 2.238 1.00 20.81 56 THR B C 1
ATOM 2085 O O . THR B 2 56 ? 11.719 -24.095 1.817 1.00 24.06 56 THR B O 1
ATOM 2089 N N . GLY B 2 57 ? 10.380 -25.209 3.254 1.00 23.51 57 GLY B N 1
ATOM 2090 C CA . GLY B 2 57 ? 10.014 -24.035 4.015 1.00 26.40 57 GLY B CA 1
ATOM 2091 C C . GLY B 2 57 ? 9.047 -23.085 3.342 1.00 29.89 57 GLY B C 1
ATOM 2092 O O . GLY B 2 57 ? 8.732 -22.045 3.924 1.00 28.40 57 GLY B O 1
ATOM 2093 N N . ILE B 2 58 ? 8.584 -23.384 2.134 1.00 25.95 58 ILE B N 1
ATOM 2094 C CA . ILE B 2 58 ? 7.631 -22.520 1.443 1.00 20.09 58 ILE B CA 1
ATOM 2095 C C . ILE B 2 58 ? 6.251 -22.780 2.044 1.00 16.29 58 ILE B C 1
ATOM 2096 O O . ILE B 2 58 ? 5.918 -23.944 2.300 1.00 18.66 58 ILE B O 1
ATOM 2101 N N . PRO B 2 59 ? 5.429 -21.750 2.294 1.00 21.84 59 PRO B N 1
ATOM 2102 C CA . PRO B 2 59 ? 4.108 -21.982 2.903 1.00 24.63 59 PRO B CA 1
ATOM 2103 C C . PRO B 2 59 ? 3.240 -22.922 2.083 1.00 20.73 59 PRO B C 1
ATOM 2104 O O . PRO B 2 59 ? 3.296 -22.942 0.853 1.00 16.42 59 PRO B O 1
ATOM 2108 N N . ALA B 2 60 ? 2.393 -23.674 2.791 1.00 18.32 60 ALA B N 1
ATOM 2109 C CA . ALA B 2 60 ? 1.564 -24.681 2.147 1.00 23.36 60 ALA B CA 1
ATOM 2110 C C . ALA B 2 60 ? 0.537 -24.091 1.191 1.00 23.57 60 ALA B C 1
ATOM 2111 O O . ALA B 2 60 ? -0.034 -24.836 0.387 1.00 25.60 60 ALA B O 1
ATOM 2113 N N . ARG B 2 61 ? 0.258 -22.791 1.273 1.00 16.95 61 ARG B N 1
ATOM 2114 C CA . ARG B 2 61 ? -0.750 -22.221 0.390 1.00 17.55 61 ARG B CA 1
ATOM 2115 C C . ARG B 2 61 ? -0.261 -22.113 -1.050 1.00 21.27 61 ARG B C 1
ATOM 2116 O O . ARG B 2 61 ? -1.079 -21.879 -1.946 1.00 19.71 61 ARG B O 1
ATOM 2124 N N . PHE B 2 62 ? 1.034 -22.309 -1.298 1.00 17.66 62 PHE B N 1
ATOM 2125 C CA . PHE B 2 62 ? 1.570 -22.339 -2.653 1.00 17.81 62 PHE B CA 1
ATOM 2126 C C . PHE B 2 62 ? 1.539 -23.762 -3.189 1.00 20.96 62 PHE B C 1
ATOM 2127 O O . PHE B 2 62 ? 2.019 -24.686 -2.529 1.00 21.79 62 PHE B O 1
ATOM 2135 N N . SER B 2 63 ? 0.990 -23.936 -4.390 1.00 19.90 63 SER B N 1
ATOM 2136 C CA . SER B 2 63 ? 1.053 -25.218 -5.077 1.00 22.59 63 SER B CA 1
ATOM 2137 C C . SER B 2 63 ? 1.216 -24.980 -6.571 1.00 21.45 63 SER B C 1
ATOM 2138 O O . SER B 2 63 ? 0.812 -23.945 -7.101 1.00 19.88 63 SER B O 1
ATOM 2141 N N . GLY B 2 64 ? 1.860 -25.934 -7.234 1.00 17.38 64 GLY B N 1
ATOM 2142 C CA . GLY B 2 64 ? 2.052 -25.884 -8.666 1.00 16.88 64 GLY B CA 1
ATOM 2143 C C . GLY B 2 64 ? 1.459 -27.124 -9.301 1.00 18.42 64 GLY B C 1
ATOM 2144 O O . GLY B 2 64 ? 1.404 -28.184 -8.684 1.00 18.04 64 GLY B O 1
ATOM 2145 N N . SER B 2 65 ? 0.997 -26.978 -10.540 1.00 20.28 65 SER B N 1
ATOM 2146 C CA . SER B 2 65 ? 0.446 -28.109 -11.265 1.00 24.30 65 SER B CA 1
ATOM 2147 C C . SER B 2 65 ? 0.770 -27.941 -12.738 1.00 21.99 65 SER B C 1
ATOM 2148 O O . SER B 2 65 ? 1.157 -26.858 -13.194 1.00 18.30 65 SER B O 1
ATOM 2151 N N . GLY B 2 66 ? 0.617 -29.039 -13.477 1.00 20.53 66 GLY B N 1
ATOM 2152 C CA . GLY B 2 66 ? 0.836 -29.025 -14.911 1.00 20.36 66 GLY B CA 1
ATOM 2153 C C . GLY B 2 66 ? 1.978 -29.927 -15.338 1.00 23.71 66 GLY B C 1
ATOM 2154 O O . GLY B 2 66 ? 2.813 -30.321 -14.514 1.00 26.99 66 GLY B O 1
ATOM 2155 N N . SER B 2 67 ? 2.021 -30.249 -16.629 1.00 23.05 67 SER B N 1
ATOM 2156 C CA . SER B 2 67 ? 3.083 -31.056 -17.226 1.00 27.83 67 SER B CA 1
ATOM 2157 C C . SER B 2 67 ? 3.015 -30.933 -18.741 1.00 33.22 67 SER B C 1
ATOM 2158 O O . SER B 2 67 ? 1.930 -31.027 -19.327 1.00 42.77 67 SER B O 1
ATOM 2161 N N . GLY B 2 68 ? 4.153 -30.722 -19.390 1.00 28.33 68 GLY B N 1
ATOM 2162 C CA . GLY B 2 68 ? 4.144 -30.494 -20.822 1.00 24.88 68 GLY B CA 1
ATOM 2163 C C . GLY B 2 68 ? 4.303 -29.033 -21.188 1.00 25.88 68 GLY B C 1
ATOM 2164 O O . GLY B 2 68 ? 5.429 -28.528 -21.232 1.00 20.83 68 GLY B O 1
ATOM 2165 N N . THR B 2 69 ? 3.186 -28.340 -21.451 1.00 23.71 69 THR B N 1
ATOM 2166 C CA . THR B 2 69 ? 3.209 -26.954 -21.901 1.00 22.29 69 THR B CA 1
ATOM 2167 C C . THR B 2 69 ? 2.393 -25.993 -21.043 1.00 25.43 69 THR B C 1
ATOM 2168 O O . THR B 2 69 ? 2.636 -24.782 -21.111 1.00 24.08 69 THR B O 1
ATOM 2172 N N . GLU B 2 70 ? 1.430 -26.476 -20.264 1.00 23.37 70 GLU B N 1
ATOM 2173 C CA . GLU B 2 70 ? 0.525 -25.599 -19.529 1.00 27.28 70 GLU B CA 1
ATOM 2174 C C . GLU B 2 70 ? 0.709 -25.824 -18.036 1.00 27.80 70 GLU B C 1
ATOM 2175 O O . GLU B 2 70 ? 0.448 -26.921 -17.531 1.00 28.59 70 GLU B O 1
ATOM 2181 N N . PHE B 2 71 ? 1.169 -24.783 -17.342 1.00 23.05 71 PHE B N 1
ATOM 2182 C CA . PHE B 2 71 ? 1.504 -24.861 -15.930 1.00 22.43 71 PHE B CA 1
ATOM 2183 C C . PHE B 2 71 ? 0.753 -23.783 -15.166 1.00 23.63 71 PHE B C 1
ATOM 2184 O O . PHE B 2 71 ? 0.477 -22.702 -15.691 1.00 18.79 71 PHE B O 1
ATOM 2192 N N . THR B 2 72 ? 0.467 -24.077 -13.907 1.00 15.49 72 THR B N 1
ATOM 2193 C CA . THR B 2 72 ? -0.261 -23.175 -13.036 1.00 22.55 72 THR B CA 1
ATOM 2194 C C . THR B 2 72 ? 0.452 -23.085 -11.702 1.00 21.82 72 THR B C 1
ATOM 2195 O O . THR B 2 72 ? 0.899 -24.101 -11.154 1.00 18.97 72 THR B O 1
ATOM 2199 N N . LEU B 2 73 ? 0.565 -21.869 -11.186 1.00 15.99 73 LEU B N 1
ATOM 2200 C CA . LEU B 2 73 ? 0.869 -21.647 -9.783 1.00 15.47 73 LEU B CA 1
ATOM 2201 C C . LEU B 2 73 ? -0.407 -21.153 -9.112 1.00 19.00 73 LEU B C 1
ATOM 2202 O O . LEU B 2 73 ? -1.031 -20.194 -9.587 1.00 18.97 73 LEU B O 1
ATOM 2207 N N . THR B 2 74 ? -0.809 -21.812 -8.033 1.00 15.87 74 THR B N 1
ATOM 2208 C CA . THR B 2 74 ? -2.014 -21.462 -7.297 1.00 19.01 74 THR B CA 1
ATOM 2209 C C . THR B 2 74 ? -1.619 -21.018 -5.898 1.00 22.86 74 THR B C 1
ATOM 2210 O O . THR B 2 74 ? -0.784 -21.658 -5.248 1.00 21.26 74 THR B O 1
ATOM 2214 N N . ILE B 2 75 ? -2.184 -19.901 -5.455 1.00 16.25 75 ILE B N 1
ATOM 2215 C CA . ILE B 2 75 ? -2.081 -19.458 -4.071 1.00 18.90 75 ILE B CA 1
ATOM 2216 C C . ILE B 2 75 ? -3.479 -19.538 -3.494 1.00 20.74 75 ILE B C 1
ATOM 2217 O O . ILE B 2 75 ? -4.394 -18.856 -3.973 1.00 20.63 75 ILE B O 1
ATOM 2222 N N . SER B 2 76 ? -3.656 -20.400 -2.489 1.00 24.56 76 SER B N 1
ATOM 2223 C CA . SER B 2 76 ? -5.000 -20.809 -2.098 1.00 30.56 76 SER B CA 1
ATOM 2224 C C . SER B 2 76 ? -5.751 -19.689 -1.386 1.00 31.74 76 SER B C 1
ATOM 2225 O O . SER B 2 76 ? -6.979 -19.593 -1.503 1.00 35.56 76 SER B O 1
ATOM 2228 N N . SER B 2 77 ? -5.050 -18.872 -0.603 1.00 19.76 77 SER B N 1
ATOM 2229 C CA . SER B 2 77 ? -5.663 -17.682 -0.008 1.00 27.23 77 SER B CA 1
ATOM 2230 C C . SER B 2 77 ? -4.558 -16.657 0.212 1.00 21.40 77 SER B C 1
ATOM 2231 O O . SER B 2 77 ? -3.640 -16.870 1.015 1.00 25.36 77 SER B O 1
ATOM 2234 N N . LEU B 2 78 ? -4.638 -15.565 -0.528 1.00 19.24 78 LEU B N 1
ATOM 2235 C CA . LEU B 2 78 ? -3.553 -14.597 -0.577 1.00 22.63 78 LEU B CA 1
ATOM 2236 C C . LEU B 2 78 ? -3.375 -13.888 0.749 1.00 22.10 78 LEU B C 1
ATOM 2237 O O . LEU B 2 78 ? -4.339 -13.372 1.321 1.00 20.98 78 LEU B O 1
ATOM 2242 N N . GLN B 2 79 ? -2.134 -13.843 1.216 1.00 17.63 79 GLN B N 1
ATOM 2243 C CA . GLN B 2 79 ? -1.738 -13.048 2.360 1.00 18.18 79 GLN B CA 1
ATOM 2244 C C . GLN B 2 79 ? -0.974 -11.827 1.873 1.00 17.70 79 GLN B C 1
ATOM 2245 O O . GLN B 2 79 ? -0.570 -11.755 0.711 1.00 18.67 79 GLN B O 1
ATOM 2251 N N . SER B 2 80 ? -0.777 -10.860 2.776 1.00 22.19 80 SER B N 1
ATOM 2252 C CA . SER B 2 80 ? -0.158 -9.591 2.380 1.00 25.71 80 SER B CA 1
ATOM 2253 C C . SER B 2 80 ? 1.236 -9.782 1.803 1.00 18.46 80 SER B C 1
ATOM 2254 O O . SER B 2 80 ? 1.639 -9.032 0.912 1.00 20.86 80 SER B O 1
ATOM 2257 N N . GLU B 2 81 ? 1.975 -10.788 2.264 1.00 20.66 81 GLU B N 1
ATOM 2258 C CA . GLU B 2 81 ? 3.324 -10.978 1.741 1.00 24.62 81 GLU B CA 1
ATOM 2259 C C . GLU B 2 81 ? 3.347 -11.612 0.358 1.00 21.17 81 GLU B C 1
ATOM 2260 O O . GLU B 2 81 ? 4.415 -11.660 -0.261 1.00 22.73 81 GLU B O 1
ATOM 2266 N N . ASP B 2 82 ? 2.211 -12.105 -0.138 1.00 19.82 82 ASP B N 1
ATOM 2267 C CA . ASP B 2 82 ? 2.163 -12.760 -1.444 1.00 19.41 82 ASP B CA 1
ATOM 2268 C C . ASP B 2 82 ? 2.059 -11.780 -2.613 1.00 21.89 82 ASP B C 1
ATOM 2269 O O . ASP B 2 82 ? 2.219 -12.196 -3.770 1.00 18.50 82 ASP B O 1
ATOM 2274 N N . PHE B 2 83 ? 1.789 -10.504 -2.358 1.00 15.74 83 PHE B N 1
ATOM 2275 C CA . PHE B 2 83 ? 1.735 -9.522 -3.433 1.00 23.75 83 PHE B CA 1
ATOM 2276 C C . PHE B 2 83 ? 3.177 -9.193 -3.808 1.00 24.76 83 PHE B C 1
ATOM 2277 O O . PHE B 2 83 ? 3.900 -8.549 -3.044 1.00 24.46 83 PHE B O 1
ATOM 2285 N N . ALA B 2 84 ? 3.606 -9.718 -4.952 1.00 23.19 84 ALA B N 1
ATOM 2286 C CA . ALA B 2 84 ? 5.003 -9.819 -5.361 1.00 20.75 84 ALA B CA 1
ATOM 2287 C C . ALA B 2 84 ? 5.006 -10.170 -6.847 1.00 16.80 84 ALA B C 1
ATOM 2288 O O . ALA B 2 84 ? 3.949 -10.279 -7.474 1.00 17.05 84 ALA B O 1
ATOM 2290 N N . VAL B 2 85 ? 6.205 -10.343 -7.417 1.00 19.95 85 VAL B N 1
ATOM 2291 C CA . VAL B 2 85 ? 6.350 -10.815 -8.794 1.00 19.00 85 VAL B CA 1
ATOM 2292 C C . VAL B 2 85 ? 6.724 -12.294 -8.751 1.00 20.48 85 VAL B C 1
ATOM 2293 O O . VAL B 2 85 ? 7.509 -12.720 -7.896 1.00 16.83 85 VAL B O 1
ATOM 2297 N N . TYR B 2 86 ? 6.142 -13.079 -9.662 1.00 15.54 86 TYR B N 1
ATOM 2298 C CA . TYR B 2 86 ? 6.403 -14.507 -9.779 1.00 15.06 86 TYR B CA 1
ATOM 2299 C C . TYR B 2 86 ? 6.930 -14.808 -11.176 1.00 18.22 86 TYR B C 1
ATOM 2300 O O . TYR B 2 86 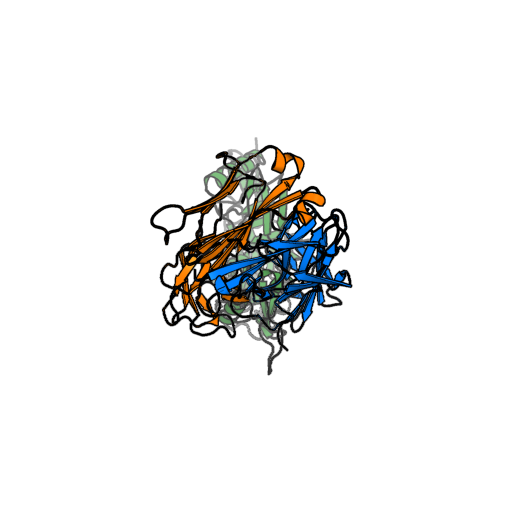? 6.406 -14.296 -12.170 1.00 15.54 86 TYR B O 1
ATOM 2309 N N . TYR B 2 87 ? 7.979 -15.629 -11.242 1.00 15.55 87 TYR B N 1
ATOM 2310 C CA . TYR B 2 87 ? 8.619 -16.017 -12.493 1.00 17.88 87 TYR B CA 1
ATOM 2311 C C . TYR B 2 87 ? 8.584 -17.532 -12.645 1.00 17.15 87 TYR B C 1
ATOM 2312 O O . TYR B 2 87 ? 8.873 -18.262 -11.694 1.00 16.84 87 TYR B O 1
ATOM 2321 N N . CYS B 2 88 ? 8.246 -18.004 -13.838 1.00 14.48 88 CYS B N 1
ATOM 2322 C CA . CYS B 2 88 ? 8.408 -19.411 -14.167 1.00 17.28 88 CYS B CA 1
ATOM 2323 C C . CYS B 2 88 ? 9.734 -19.613 -14.887 1.00 18.10 88 CYS B C 1
ATOM 2324 O O . CYS B 2 88 ? 10.311 -18.672 -15.442 1.00 21.09 88 CYS B O 1
ATOM 2327 N N . GLN B 2 89 ? 10.231 -20.850 -14.854 1.00 17.44 89 GLN B N 1
ATOM 2328 C CA . GLN B 2 89 ? 11.503 -21.154 -15.489 1.00 17.33 89 GLN B CA 1
ATOM 2329 C C . GLN B 2 89 ? 11.545 -22.604 -15.964 1.00 21.26 89 GLN B C 1
ATOM 2330 O O . GLN B 2 89 ? 11.190 -23.527 -15.232 1.00 18.35 89 GLN B O 1
ATOM 2336 N N . GLN B 2 90 ? 12.044 -22.773 -17.180 1.00 14.20 90 GLN B N 1
ATOM 2337 C CA . GLN B 2 90 ? 12.135 -24.040 -17.895 1.00 23.68 90 GLN B CA 1
ATOM 2338 C C . GLN B 2 90 ? 13.543 -24.607 -17.716 1.00 18.15 90 GLN B C 1
ATOM 2339 O O . GLN B 2 90 ? 14.523 -23.905 -17.979 1.00 16.89 90 GLN B O 1
ATOM 2345 N N . TYR B 2 91 ? 13.663 -25.862 -17.295 1.00 17.10 91 TYR B N 1
ATOM 2346 C CA . TYR B 2 91 ? 15.009 -26.456 -17.297 1.00 21.03 91 TYR B CA 1
ATOM 2347 C C . TYR B 2 91 ? 15.017 -27.821 -17.974 1.00 22.25 91 TYR B C 1
ATOM 2348 O O . TYR B 2 91 ? 15.743 -28.746 -17.578 1.00 15.60 91 TYR B O 1
ATOM 2357 N N . ASN B 2 92 ? 14.234 -27.956 -19.041 1.00 22.14 92 ASN B N 1
ATOM 2358 C CA . ASN B 2 92 ? 14.155 -29.200 -19.790 1.00 25.69 92 ASN B CA 1
ATOM 2359 C C . ASN B 2 92 ? 15.008 -29.198 -21.047 1.00 28.98 92 ASN B C 1
ATOM 2360 O O . ASN B 2 92 ? 15.593 -30.225 -21.392 1.00 35.08 92 ASN B O 1
ATOM 2365 N N . ASN B 2 93 ? 15.067 -28.073 -21.752 1.00 28.23 93 ASN B N 1
ATOM 2366 C CA . ASN B 2 93 ? 15.616 -28.018 -23.097 1.00 38.25 93 ASN B CA 1
ATOM 2367 C C . ASN B 2 93 ? 16.686 -26.948 -23.158 1.00 42.41 93 ASN B C 1
ATOM 2368 O O . ASN B 2 93 ? 16.618 -25.948 -22.442 1.00 41.43 93 ASN B O 1
ATOM 2373 N N . TRP B 2 94 ? 17.669 -27.162 -24.032 1.00 51.63 94 TRP B N 1
ATOM 2374 C CA . TRP B 2 94 ? 18.672 -26.111 -24.172 1.00 56.47 94 TRP B CA 1
ATOM 2375 C C . TRP B 2 94 ? 18.218 -25.097 -25.231 1.00 50.99 94 TRP B C 1
ATOM 2376 O O . TRP B 2 94 ? 17.594 -25.475 -26.219 1.00 49.71 94 TRP B O 1
ATOM 2387 N N . PRO B 2 95 ? 18.492 -23.787 -25.077 1.00 46.37 95 PRO B N 1
ATOM 2388 C CA . PRO B 2 95 ? 19.192 -23.245 -23.911 1.00 44.49 95 PRO B CA 1
ATOM 2389 C C . PRO B 2 95 ? 18.293 -23.237 -22.679 1.00 39.18 95 PRO B C 1
ATOM 2390 O O . PRO B 2 95 ? 17.199 -22.660 -22.711 1.00 29.96 95 PRO B O 1
ATOM 2394 N N . PRO B 2 96 ? 18.750 -23.895 -21.616 1.00 39.24 96 PRO B N 1
ATOM 2395 C CA . PRO B 2 96 ? 17.923 -24.030 -20.421 1.00 32.13 96 PRO B CA 1
ATOM 2396 C C . PRO 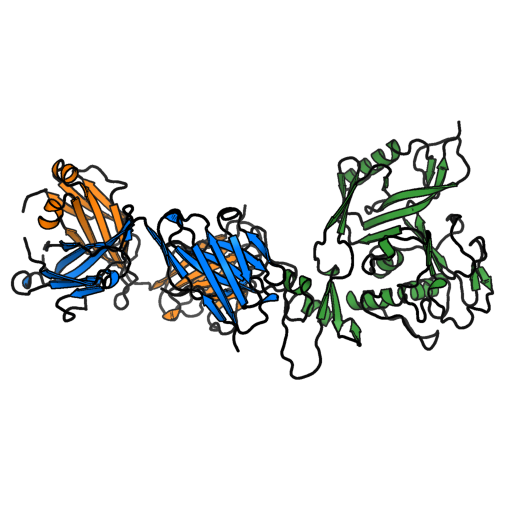B 2 96 ? 17.830 -22.713 -19.678 1.00 30.35 96 PRO B C 1
ATOM 2397 O O . PRO B 2 96 ? 18.477 -21.715 -20.018 1.00 27.75 96 PRO B O 1
ATOM 2401 N N . TYR B 2 97 ? 16.988 -22.729 -18.648 1.00 22.27 97 TYR B N 1
ATOM 2402 C CA . TYR B 2 97 ? 16.850 -21.626 -17.708 1.00 30.72 97 TYR B CA 1
ATOM 2403 C C . TYR B 2 97 ? 16.193 -20.406 -18.347 1.00 29.16 97 TYR B C 1
ATOM 2404 O O . TYR B 2 97 ? 16.398 -19.281 -17.888 1.00 28.55 97 TYR B O 1
ATOM 2413 N N . THR B 2 98 ? 15.420 -20.628 -19.416 1.00 29.19 98 THR B N 1
ATOM 2414 C CA . THR B 2 98 ? 14.480 -19.623 -19.904 1.00 28.44 98 THR B CA 1
ATOM 2415 C C . THR B 2 98 ? 13.585 -19.170 -18.767 1.00 21.69 98 THR B C 1
ATOM 2416 O O . THR B 2 98 ? 13.000 -20.000 -18.067 1.00 21.84 98 THR B O 1
ATOM 2420 N N . PHE B 2 99 ? 13.473 -17.856 -18.580 1.00 22.32 99 PHE B N 1
ATOM 2421 C CA . PHE B 2 99 ? 12.542 -17.313 -17.603 1.00 20.29 99 PHE B CA 1
ATOM 2422 C C . PHE B 2 99 ? 11.332 -16.735 -18.321 1.00 23.56 99 PHE B C 1
ATOM 2423 O O . PHE B 2 99 ? 11.468 -16.108 -19.376 1.00 20.08 99 PHE B O 1
ATOM 2431 N N . GLY B 2 100 ? 10.154 -16.932 -17.735 1.00 23.78 100 GLY B N 1
ATOM 2432 C CA . GLY B 2 100 ? 9.005 -16.141 -18.115 1.00 22.11 100 GLY B CA 1
ATOM 2433 C C . GLY B 2 100 ? 9.242 -14.667 -17.833 1.00 21.23 100 GLY B C 1
ATOM 2434 O O . GLY B 2 100 ? 10.184 -14.263 -17.153 1.00 19.88 100 GLY B O 1
ATOM 2435 N N . GLN B 2 101 ? 8.368 -13.837 -18.388 1.00 21.20 101 GLN B N 1
ATOM 2436 C CA . GLN B 2 101 ? 8.568 -12.404 -18.230 1.00 22.73 101 GLN B CA 1
ATOM 2437 C C . GLN B 2 101 ? 8.030 -11.881 -16.903 1.00 24.67 101 GLN B C 1
ATOM 2438 O O . GLN B 2 101 ? 8.251 -10.710 -16.577 1.00 24.11 101 GLN B O 1
ATOM 2444 N N . GLY B 2 102 ? 7.370 -12.725 -16.116 1.00 21.42 102 GLY B N 1
ATOM 2445 C CA . GLY B 2 102 ? 6.910 -12.325 -14.805 1.00 24.48 102 GLY B CA 1
ATOM 2446 C C . GLY B 2 102 ? 5.440 -11.957 -14.747 1.00 26.64 102 GLY B C 1
ATOM 2447 O O . GLY B 2 102 ? 4.892 -11.376 -15.688 1.00 27.73 102 GLY B O 1
ATOM 2448 N N . THR B 2 103 ? 4.785 -12.319 -13.646 1.00 21.09 103 THR B N 1
ATOM 2449 C CA . THR B 2 103 ? 3.418 -11.901 -13.356 1.00 21.22 103 THR B CA 1
ATOM 2450 C C . THR B 2 103 ? 3.457 -11.157 -12.032 1.00 23.42 103 THR B C 1
ATOM 2451 O O . THR B 2 103 ? 3.875 -11.722 -11.016 1.00 20.18 103 THR B O 1
ATOM 2455 N N . LYS B 2 104 ? 3.037 -9.896 -12.047 1.00 19.95 104 LYS B N 1
ATOM 2456 C CA . LYS B 2 104 ? 2.905 -9.103 -10.836 1.00 20.74 104 LYS B CA 1
ATOM 2457 C C . LYS B 2 104 ? 1.538 -9.360 -10.215 1.00 20.81 104 LYS B C 1
ATOM 2458 O O . LYS B 2 104 ? 0.510 -9.227 -10.883 1.00 19.82 104 LYS B O 1
ATOM 2464 N N . VAL B 2 105 ? 1.529 -9.743 -8.945 1.00 21.60 105 VAL B N 1
ATOM 2465 C CA . VAL B 2 105 ? 0.293 -9.911 -8.186 1.00 20.87 105 VAL B CA 1
ATOM 2466 C C . VAL B 2 105 ? 0.126 -8.667 -7.325 1.00 20.71 105 VAL B C 1
ATOM 2467 O O . VAL B 2 105 ? 0.975 -8.378 -6.472 1.00 18.99 105 VAL B O 1
ATOM 2471 N N . GLU B 2 106 ? -0.954 -7.916 -7.564 1.00 22.59 106 GLU B N 1
ATOM 2472 C CA . GLU B 2 106 ? -1.185 -6.625 -6.930 1.00 22.55 106 GLU B CA 1
ATOM 2473 C C . GLU B 2 106 ? -2.559 -6.624 -6.280 1.00 18.40 106 GLU B C 1
ATOM 2474 O O . GLU B 2 106 ? -3.418 -7.444 -6.607 1.00 19.99 106 GLU B O 1
ATOM 2480 N N . ILE B 2 107 ? -2.770 -5.656 -5.384 1.00 19.39 107 ILE B N 1
ATOM 2481 C CA . ILE B 2 107 ? -4.011 -5.570 -4.614 1.00 23.35 107 ILE B CA 1
ATOM 2482 C C . ILE B 2 107 ? -5.090 -4.910 -5.455 1.00 25.09 107 ILE B C 1
ATOM 2483 O O . ILE B 2 107 ? -4.903 -3.801 -5.977 1.00 23.95 107 ILE B O 1
ATOM 2488 N N . LYS B 2 108 ? -6.241 -5.568 -5.534 1.00 22.48 108 LYS B N 1
ATOM 2489 C CA . LYS B 2 108 ? -7.380 -5.061 -6.283 1.00 29.54 108 LYS B CA 1
ATOM 2490 C C . LYS B 2 108 ? -8.142 -4.016 -5.474 1.00 26.23 108 LYS B C 1
ATOM 2491 O O . LYS B 2 108 ? -8.391 -4.187 -4.280 1.00 24.59 108 LYS B O 1
ATOM 2497 N N . ARG B 2 109 ? -8.535 -2.941 -6.146 1.00 20.49 109 ARG B N 1
ATOM 2498 C CA . ARG B 2 109 ? -9.312 -1.880 -5.525 1.00 24.03 109 ARG B CA 1
ATOM 2499 C C . ARG B 2 109 ? -10.145 -1.233 -6.623 1.00 22.75 109 ARG B C 1
ATOM 2500 O O . ARG B 2 109 ? -9.930 -1.479 -7.808 1.00 21.57 109 ARG B O 1
ATOM 2508 N N . THR B 2 110 ? -11.133 -0.440 -6.216 1.00 22.64 110 THR B N 1
ATOM 2509 C CA . THR B 2 110 ? -11.955 0.238 -7.210 1.00 25.43 110 THR B CA 1
ATOM 2510 C C . THR B 2 110 ? -11.107 1.217 -8.009 1.00 26.29 110 THR B C 1
ATOM 2511 O O . THR B 2 110 ? -10.095 1.739 -7.527 1.00 20.12 110 THR B O 1
ATOM 2515 N N . VAL B 2 111 ? -11.525 1.438 -9.254 1.00 17.88 111 VAL B N 1
ATOM 2516 C CA . VAL B 2 111 ? -10.848 2.370 -10.141 1.00 23.36 111 VAL B CA 1
ATOM 2517 C C . VAL B 2 111 ? -10.841 3.760 -9.517 1.00 25.57 111 VAL B C 1
ATOM 2518 O O . VAL B 2 111 ? -11.864 4.238 -9.016 1.00 21.38 111 VAL B O 1
ATOM 2522 N N . ALA B 2 112 ? -9.681 4.414 -9.542 1.00 22.84 112 ALA B N 1
ATOM 2523 C CA . ALA B 2 112 ? -9.522 5.762 -9.019 1.00 23.02 112 ALA B CA 1
ATOM 2524 C C . ALA B 2 112 ? -8.837 6.603 -10.086 1.00 20.77 112 ALA B C 1
ATOM 2525 O O . ALA B 2 112 ? -7.763 6.228 -10.572 1.00 23.69 112 ALA B O 1
ATOM 2527 N N . ALA B 2 113 ? -9.454 7.726 -10.445 1.00 20.53 113 ALA B N 1
ATOM 2528 C CA . ALA B 2 113 ? -8.893 8.595 -11.471 1.00 25.43 113 ALA B CA 1
ATOM 2529 C C . ALA B 2 113 ? -7.709 9.375 -10.905 1.00 21.18 113 ALA B C 1
ATOM 2530 O O . ALA B 2 113 ? -7.708 9.730 -9.721 1.00 21.65 113 ALA B O 1
ATOM 2532 N N . PRO B 2 114 ? -6.679 9.639 -11.710 1.00 20.66 114 PRO B N 1
ATOM 2533 C CA . PRO B 2 114 ? -5.565 10.455 -11.219 1.00 23.38 114 PRO B CA 1
ATOM 2534 C C . PRO B 2 114 ? -5.988 11.908 -11.054 1.00 24.86 114 PRO B C 1
ATOM 2535 O O . PRO B 2 114 ? -6.784 12.430 -11.833 1.00 20.74 114 PRO B O 1
ATOM 2539 N N . SER B 2 115 ? -5.473 12.550 -10.006 1.00 21.84 115 SER B N 1
ATOM 2540 C CA . SER B 2 115 ? -5.457 14.007 -9.944 1.00 25.96 115 SER B CA 1
ATOM 2541 C C . SER B 2 115 ? -4.217 14.480 -10.692 1.00 23.46 115 SER B C 1
ATOM 2542 O O . SER B 2 115 ? -3.100 14.069 -10.362 1.00 20.44 115 SER B O 1
ATOM 2545 N N . VAL B 2 116 ? -4.405 15.316 -11.711 1.00 21.08 116 VAL B N 1
ATOM 2546 C CA . VAL B 2 116 ? -3.343 15.657 -12.655 1.00 26.18 116 VAL B CA 1
ATOM 2547 C C . VAL B 2 116 ? -2.881 17.079 -12.382 1.00 24.73 116 VAL B C 1
ATOM 2548 O O . VAL B 2 116 ? -3.708 17.977 -12.194 1.00 20.44 116 VAL B O 1
ATOM 2552 N N . PHE B 2 117 ? -1.561 17.283 -12.351 1.00 21.25 117 PHE B N 1
ATOM 2553 C CA . PHE B 2 117 ? -0.977 18.611 -12.167 1.00 23.32 117 PHE B CA 1
ATOM 2554 C C . PHE B 2 117 ? 0.173 18.774 -13.148 1.00 25.42 117 PHE B C 1
ATOM 2555 O O . PHE B 2 117 ? 0.862 17.809 -13.478 1.00 22.29 117 PHE B O 1
ATOM 2563 N N . ILE B 2 118 ? 0.378 19.997 -13.623 1.00 23.60 118 ILE B N 1
ATOM 2564 C CA . ILE B 2 118 ? 1.536 20.311 -14.450 1.00 23.57 118 ILE B CA 1
ATOM 2565 C C . ILE B 2 118 ? 2.336 21.413 -13.765 1.00 22.65 118 ILE B C 1
ATOM 2566 O O . ILE B 2 118 ? 1.763 22.305 -13.129 1.00 19.22 118 ILE B O 1
ATOM 2571 N N . PHE B 2 119 ? 3.665 21.315 -13.851 1.00 20.80 119 PHE B N 1
ATOM 2572 C CA . PHE B 2 119 ? 4.577 22.268 -13.224 1.00 23.35 119 PHE B CA 1
ATOM 2573 C C . PHE B 2 119 ? 5.528 22.801 -14.288 1.00 20.99 119 PHE B C 1
ATOM 2574 O O . PHE B 2 119 ? 6.309 22.016 -14.865 1.00 19.53 119 PHE B O 1
ATOM 2582 N N . PRO B 2 120 ? 5.517 24.100 -14.563 1.00 26.63 120 PRO B N 1
ATOM 2583 C CA . PRO B 2 120 ? 6.495 24.687 -15.491 1.00 27.64 120 PRO B CA 1
ATOM 2584 C C . PRO B 2 120 ? 7.879 24.725 -14.867 1.00 25.61 120 PRO B C 1
ATOM 2585 O O . PRO B 2 120 ? 8.026 24.551 -13.648 1.00 24.65 120 PRO B O 1
ATOM 2589 N N . PRO B 2 121 ? 8.923 24.934 -15.663 1.00 27.99 121 PRO B N 1
ATOM 2590 C CA . PRO B 2 121 ? 10.265 25.036 -15.082 1.00 24.85 121 PRO B CA 1
ATOM 2591 C C . PRO B 2 121 ? 10.417 26.315 -14.275 1.00 27.29 121 PRO B C 1
ATOM 2592 O O . PRO B 2 121 ? 9.806 27.342 -14.575 1.00 23.89 121 PRO B O 1
ATOM 2596 N N . SER B 2 122 ? 11.253 26.231 -13.244 1.00 24.77 122 SER B N 1
ATOM 2597 C CA . SER B 2 122 ? 11.543 27.373 -12.394 1.00 24.85 122 SER B CA 1
ATOM 2598 C C . SER B 2 122 ? 12.525 28.318 -13.090 1.00 24.00 122 SER B C 1
ATOM 2599 O O . SER B 2 122 ? 13.327 27.914 -13.937 1.00 24.36 122 SER B O 1
ATOM 2602 N N . ASP B 2 123 ? 12.448 29.594 -12.702 1.00 25.69 123 ASP B N 1
ATOM 2603 C CA . ASP B 2 123 ? 13.456 30.562 -13.126 1.00 26.15 123 ASP B CA 1
ATOM 2604 C C . ASP B 2 123 ? 14.854 30.057 -12.815 1.00 27.42 123 ASP B C 1
ATOM 2605 O O . ASP B 2 123 ? 15.766 30.171 -13.639 1.00 27.77 123 ASP B O 1
ATOM 2610 N N . GLU B 2 124 ? 15.037 29.492 -11.620 1.00 28.18 124 GLU B N 1
ATOM 2611 C CA . GLU B 2 124 ? 16.360 29.023 -11.230 1.00 28.34 124 GLU B CA 1
ATOM 2612 C C . GLU B 2 124 ? 16.857 27.936 -12.164 1.00 28.48 124 GLU B C 1
ATOM 2613 O O . GLU B 2 124 ? 18.050 27.904 -12.486 1.00 26.64 124 GLU B O 1
ATOM 2619 N N . GLN B 2 125 ? 15.973 27.043 -12.628 1.00 20.99 125 GLN B N 1
ATOM 2620 C CA . GLN B 2 125 ? 16.453 26.032 -13.566 1.00 21.78 125 GLN B CA 1
ATOM 2621 C C . GLN B 2 125 ? 16.733 26.635 -14.934 1.00 20.89 125 GLN B C 1
ATOM 2622 O O . GLN B 2 125 ? 17.740 26.295 -15.570 1.00 21.75 125 GLN B O 1
ATOM 2628 N N . LEU B 2 126 ? 15.865 27.538 -15.392 1.00 24.01 126 LEU B N 1
ATOM 2629 C CA . LEU B 2 126 ? 16.077 28.183 -16.684 1.00 28.59 126 LEU B CA 1
ATOM 2630 C C . LEU B 2 126 ? 17.417 28.908 -16.730 1.00 26.69 126 LEU B C 1
ATOM 2631 O O . LEU B 2 126 ? 18.090 28.909 -17.767 1.00 23.81 126 LEU B O 1
ATOM 2636 N N . LYS B 2 127 ? 17.816 29.542 -15.623 1.00 21.92 127 LYS B N 1
ATOM 2637 C CA . LYS B 2 127 ? 19.110 30.221 -15.600 1.00 25.46 127 LYS B CA 1
ATOM 2638 C C . LYS B 2 127 ? 20.271 29.250 -15.499 1.00 22.31 127 LYS B C 1
ATOM 2639 O O . LYS B 2 127 ? 21.426 29.681 -15.506 1.00 24.17 127 LYS B O 1
ATOM 2645 N N . SER B 2 128 ? 20.002 27.954 -15.379 1.00 21.89 128 SER B N 1
ATOM 2646 C CA . SER B 2 128 ? 21.027 26.934 -15.510 1.00 21.94 128 SER B CA 1
ATOM 2647 C C . SER B 2 128 ? 21.132 26.411 -16.934 1.00 24.79 128 SER B C 1
ATOM 2648 O O . SER B 2 128 ? 21.981 25.561 -17.199 1.00 23.64 128 SER B O 1
ATOM 2651 N N . GLY B 2 129 ? 20.272 26.864 -17.845 1.00 23.66 129 GLY B N 1
ATOM 2652 C CA . GLY B 2 129 ? 20.367 26.478 -19.245 1.00 24.53 129 GLY B CA 1
ATOM 2653 C C . GLY B 2 129 ? 19.525 25.293 -19.679 1.00 30.25 129 GLY B C 1
ATOM 2654 O O . GLY B 2 129 ? 19.691 24.824 -20.814 1.00 22.04 129 GLY B O 1
ATOM 2655 N N . THR B 2 130 ? 18.628 24.793 -18.820 1.00 24.00 130 THR B N 1
ATOM 2656 C CA . THR B 2 130 ? 17.772 23.655 -19.141 1.00 25.39 130 THR B CA 1
ATOM 2657 C C . THR B 2 130 ? 16.381 23.907 -18.576 1.00 20.80 130 THR B C 1
ATOM 2658 O O . THR B 2 130 ? 16.197 24.731 -17.683 1.00 24.19 130 THR B O 1
ATOM 2662 N N . ALA B 2 131 ? 15.398 23.172 -19.092 1.00 23.32 131 ALA B N 1
ATOM 2663 C CA . ALA B 2 131 ? 14.008 23.364 -18.693 1.00 25.80 131 ALA B CA 1
ATOM 2664 C C . ALA B 2 131 ? 13.336 22.008 -18.539 1.00 27.28 131 ALA B C 1
ATOM 2665 O O . ALA B 2 131 ? 13.240 21.247 -19.504 1.00 24.49 131 ALA B O 1
ATOM 2667 N N . SER B 2 132 ? 12.862 21.713 -17.334 1.00 19.63 132 SER B N 1
ATOM 2668 C CA . SER B 2 132 ? 12.126 20.488 -17.053 1.00 22.36 132 SER B CA 1
ATOM 2669 C C . SER B 2 132 ? 10.675 20.842 -16.762 1.00 21.96 132 SER B C 1
ATOM 2670 O O . SER B 2 132 ? 10.402 21.657 -15.875 1.00 21.64 132 SER B O 1
ATOM 2673 N N . VAL B 2 133 ? 9.755 20.238 -17.512 1.00 24.47 133 VAL B N 1
ATOM 2674 C CA . VAL B 2 133 ? 8.319 20.351 -17.268 1.00 19.00 133 VAL B CA 1
ATOM 2675 C C . VAL B 2 133 ? 7.841 19.036 -16.664 1.00 18.63 133 VAL B C 1
ATOM 2676 O O . VAL B 2 133 ? 8.120 17.957 -17.199 1.00 21.16 133 VAL B O 1
ATOM 2680 N N . VAL B 2 134 ? 7.157 19.117 -15.530 1.00 18.45 134 VAL B N 1
ATOM 2681 C CA . VAL B 2 134 ? 6.779 17.931 -14.783 1.00 20.12 134 VAL B CA 1
ATOM 2682 C C . VAL B 2 134 ? 5.266 17.812 -14.802 1.00 18.08 134 VAL B C 1
ATOM 2683 O O . VAL B 2 134 ? 4.550 18.800 -14.583 1.00 21.38 134 VAL B O 1
ATOM 2687 N N . CYS B 2 135 ? 4.790 16.606 -15.094 1.00 18.34 135 CYS B N 1
ATOM 2688 C CA . CYS B 2 135 ? 3.375 16.266 -15.071 1.00 20.26 135 CYS B CA 1
ATOM 2689 C C . CYS B 2 135 ? 3.164 15.186 -14.016 1.00 20.56 135 CYS B C 1
ATOM 2690 O O . CYS B 2 135 ? 3.812 14.136 -14.059 1.00 20.81 135 CYS B O 1
ATOM 2693 N N . LEU B 2 136 ? 2.277 15.448 -13.064 1.00 18.41 136 LEU B N 1
ATOM 2694 C CA . LEU B 2 136 ? 2.059 14.574 -11.919 1.00 18.37 136 LEU B CA 1
ATOM 2695 C C . LEU B 2 136 ? 0.673 13.957 -11.999 1.00 21.15 136 LEU B C 1
ATOM 2696 O O . LEU B 2 136 ? -0.324 14.677 -12.122 1.00 19.81 136 LEU B O 1
ATOM 2701 N N . LEU B 2 137 ? 0.613 12.639 -11.911 1.00 19.92 137 LEU B N 1
ATOM 2702 C CA . LEU B 2 137 ? -0.640 11.903 -11.796 1.00 19.54 137 LEU B CA 1
ATOM 2703 C C . LEU B 2 137 ? -0.658 11.317 -10.393 1.00 18.28 137 LEU B C 1
ATOM 2704 O O . LEU B 2 137 ? 0.163 10.453 -10.071 1.00 20.05 137 LEU B O 1
ATOM 2709 N N . ASN B 2 138 ? -1.573 11.781 -9.555 1.00 17.77 138 ASN B N 1
ATOM 2710 C CA . ASN B 2 138 ? -1.547 11.436 -8.140 1.00 21.22 138 ASN B CA 1
ATOM 2711 C C . ASN B 2 138 ? -2.692 10.490 -7.788 1.00 22.78 138 ASN B C 1
ATOM 2712 O O . ASN B 2 138 ? -3.855 10.772 -8.111 1.00 20.07 138 ASN B O 1
ATOM 2717 N N . ASN B 2 139 ? -2.347 9.360 -7.152 1.00 17.89 139 ASN B N 1
ATOM 2718 C CA . ASN B 2 139 ? -3.282 8.481 -6.432 1.00 19.84 139 ASN B CA 1
ATOM 2719 C C . ASN B 2 139 ? -4.357 7.908 -7.355 1.00 18.95 139 ASN B C 1
ATOM 2720 O O . ASN B 2 139 ? -5.549 8.164 -7.202 1.00 18.39 139 ASN B O 1
ATOM 2725 N N . PHE B 2 140 ? -3.920 7.104 -8.314 1.00 16.80 140 PHE B N 1
ATOM 2726 C CA . PHE B 2 140 ? -4.840 6.505 -9.260 1.00 16.91 140 PHE B CA 1
ATOM 2727 C C . PHE B 2 140 ? -4.724 4.988 -9.204 1.00 18.88 140 PHE B C 1
ATOM 2728 O O . PHE B 2 140 ? -3.783 4.427 -8.633 1.00 19.55 140 PHE B O 1
ATOM 2736 N N . TYR B 2 141 ? -5.706 4.332 -9.825 1.00 17.70 141 TYR B N 1
ATOM 2737 C CA . TYR B 2 141 ? -5.776 2.880 -9.914 1.00 16.85 141 TYR B CA 1
ATOM 2738 C C . TYR B 2 141 ? -6.762 2.541 -11.014 1.00 17.17 141 TYR B C 1
ATOM 2739 O O . TYR B 2 141 ? -7.860 3.122 -11.036 1.00 18.82 141 TYR B O 1
ATOM 2748 N N . PRO B 2 142 ? -6.446 1.596 -11.908 1.00 18.14 142 PRO B N 1
ATOM 2749 C CA . PRO B 2 142 ? -5.221 0.790 -11.916 1.00 18.65 142 PRO B CA 1
ATOM 2750 C C . PRO B 2 142 ? -4.011 1.517 -12.480 1.00 24.31 142 PRO B C 1
ATOM 2751 O O . PRO B 2 142 ? -4.088 2.705 -12.807 1.00 19.94 142 PRO B O 1
ATOM 2755 N N . ARG B 2 143 ? -2.916 0.761 -12.610 1.00 19.80 143 ARG B N 1
ATOM 2756 C CA . ARG B 2 143 ? -1.614 1.327 -12.931 1.00 23.04 143 ARG B CA 1
ATOM 2757 C C . ARG B 2 143 ? -1.552 1.856 -14.356 1.00 26.90 143 ARG B C 1
ATOM 2758 O O . ARG B 2 143 ? -0.861 2.851 -14.608 1.00 22.69 143 ARG B O 1
ATOM 2766 N N . GLU B 2 144 ? -2.243 1.205 -15.288 1.00 25.60 144 GLU B N 1
ATOM 2767 C CA . GLU B 2 144 ? -2.182 1.586 -16.693 1.00 27.10 144 GLU B CA 1
ATOM 2768 C C . GLU B 2 144 ? -2.620 3.032 -16.871 1.00 30.58 144 GLU B C 1
ATOM 2769 O O . GLU B 2 144 ? -3.742 3.408 -16.521 1.00 28.18 144 GLU B O 1
ATOM 2775 N N . ALA B 2 145 ? -1.732 3.848 -17.416 1.00 24.50 145 ALA B N 1
ATOM 2776 C CA . ALA B 2 145 ? -2.092 5.214 -17.741 1.00 26.03 145 ALA B CA 1
ATOM 2777 C C . ALA B 2 145 ? -1.222 5.652 -18.907 1.00 35.46 145 ALA B C 1
ATOM 2778 O O . ALA B 2 145 ? -0.096 5.175 -19.082 1.00 37.40 145 ALA B O 1
ATOM 2780 N N . LYS B 2 146 ? -1.767 6.556 -19.707 1.00 33.78 146 LYS B N 1
ATOM 2781 C CA . LYS B 2 146 ? -1.095 7.076 -20.889 1.00 34.19 146 LYS B CA 1
ATOM 2782 C C . LYS B 2 146 ? -0.876 8.563 -20.669 1.00 28.66 146 LYS B C 1
ATOM 2783 O O . LYS B 2 146 ? -1.836 9.296 -20.414 1.00 27.36 146 LYS B O 1
ATOM 2789 N N . VAL B 2 147 ? 0.383 8.996 -20.720 1.00 30.82 147 VAL B N 1
ATOM 2790 C CA . VAL B 2 147 ? 0.751 10.405 -20.571 1.00 27.07 147 VAL B CA 1
ATOM 2791 C C . VAL B 2 147 ? 1.479 10.842 -21.834 1.00 21.99 147 VAL B C 1
ATOM 2792 O O . VAL B 2 147 ? 2.539 10.301 -22.163 1.00 26.54 147 VAL B O 1
ATOM 2796 N N . GLN B 2 148 ? 0.919 11.821 -22.535 1.00 26.58 148 GLN B N 1
ATOM 2797 C CA . GLN B 2 148 ? 1.505 12.322 -23.770 1.00 32.77 148 GLN B CA 1
ATOM 2798 C C . GLN B 2 148 ? 1.788 13.811 -23.637 1.00 27.99 148 GLN B C 1
ATOM 2799 O O . GLN B 2 148 ? 0.924 14.583 -23.204 1.00 28.08 148 GLN B O 1
ATOM 2805 N N . TRP B 2 149 ? 2.998 14.206 -24.007 1.00 26.87 149 TRP B N 1
ATOM 2806 C CA . TRP B 2 149 ? 3.404 15.599 -23.971 1.00 24.73 149 TRP B CA 1
ATOM 2807 C C . TRP B 2 149 ? 3.123 16.238 -25.318 1.00 21.83 149 TRP B C 1
ATOM 2808 O O . TRP B 2 149 ? 3.483 15.677 -26.358 1.00 20.84 149 TRP B O 1
ATOM 2819 N N . LYS B 2 150 ? 2.501 17.412 -25.298 1.00 20.13 150 LYS B N 1
ATOM 2820 C CA . LYS B 2 150 ? 2.290 18.189 -26.508 1.00 27.56 150 LYS B CA 1
ATOM 2821 C C . LYS B 2 150 ? 2.927 19.557 -26.326 1.00 28.57 150 LYS B C 1
ATOM 2822 O O . LYS B 2 150 ? 2.645 20.261 -25.349 1.00 33.60 150 LYS B O 1
ATOM 2828 N N . VAL B 2 151 ? 3.793 19.922 -27.257 1.00 25.96 151 VAL B N 1
ATOM 2829 C CA . VAL B 2 151 ? 4.433 21.228 -27.272 1.00 27.77 151 VAL B CA 1
ATOM 2830 C C . VAL B 2 151 ? 3.880 21.963 -28.485 1.00 26.57 151 VAL B C 1
ATOM 2831 O O . VAL B 2 151 ? 4.071 21.520 -29.628 1.00 29.70 151 VAL B O 1
ATOM 2835 N N . ASP B 2 152 ? 3.221 23.096 -28.235 1.00 28.26 152 ASP B N 1
ATOM 2836 C CA . ASP B 2 152 ? 2.102 23.601 -29.038 1.00 44.65 152 ASP B CA 1
ATOM 2837 C C . ASP B 2 152 ? 1.562 22.560 -30.019 1.00 39.68 152 ASP B C 1
ATOM 2838 O O . ASP B 2 152 ? 1.776 22.646 -31.235 1.00 37.86 152 ASP B O 1
ATOM 2843 N N . ASN B 2 153 ? 0.865 21.571 -29.459 1.00 35.84 153 ASN B N 1
ATOM 2844 C CA . ASN B 2 153 ? 0.083 20.566 -30.163 1.00 34.21 153 ASN B CA 1
ATOM 2845 C C . ASN B 2 153 ? 0.927 19.503 -30.855 1.00 33.47 153 ASN B C 1
ATOM 2846 O O . ASN B 2 153 ? 0.379 18.511 -31.348 1.00 32.13 153 ASN B O 1
ATOM 2851 N N . ALA B 2 154 ? 2.243 19.677 -30.892 1.00 32.82 154 ALA B N 1
ATOM 2852 C CA . ALA B 2 154 ? 3.111 18.660 -31.476 1.00 32.03 154 ALA B CA 1
ATOM 2853 C C . ALA B 2 154 ? 3.429 17.598 -30.429 1.00 35.12 154 ALA B C 1
ATOM 2854 O O . ALA B 2 154 ? 3.970 17.910 -29.362 1.00 33.00 154 ALA B O 1
ATOM 2856 N N . LEU B 2 155 ? 3.093 16.346 -30.729 1.00 41.04 155 LEU B N 1
ATOM 2857 C CA . LEU B 2 155 ? 3.353 15.264 -29.789 1.00 41.54 155 LEU B CA 1
ATOM 2858 C C . LEU B 2 155 ? 4.854 15.029 -29.669 1.00 40.25 155 LEU B C 1
ATOM 2859 O O . LEU B 2 155 ? 5.566 14.971 -30.674 1.00 42.44 155 LEU B O 1
ATOM 2864 N N . GLN B 2 156 ? 5.331 14.878 -28.435 1.00 36.49 156 GLN B N 1
ATOM 2865 C CA . GLN B 2 156 ? 6.753 14.739 -28.156 1.00 32.00 156 GLN B CA 1
ATOM 2866 C C . GLN B 2 156 ? 7.125 13.277 -27.974 1.00 34.93 156 GLN B C 1
ATOM 2867 O O . GLN B 2 156 ? 6.380 12.511 -27.355 1.00 33.49 156 GLN B O 1
ATOM 2873 N N . SER B 2 157 ? 8.298 12.896 -28.482 1.00 34.88 157 SER B N 1
ATOM 2874 C CA . SER B 2 157 ? 8.837 11.579 -28.181 1.00 35.66 157 SER B CA 1
ATOM 2875 C C . SER B 2 157 ? 10.346 11.664 -28.000 1.00 33.65 157 SER B C 1
ATOM 2876 O O . SER B 2 157 ? 11.021 12.440 -28.680 1.00 40.18 157 SER B O 1
ATOM 2879 N N . GLY B 2 158 ? 10.864 10.878 -27.057 1.00 31.77 158 GLY B N 1
ATOM 2880 C CA . GLY B 2 158 ? 12.287 10.766 -26.829 1.00 30.95 158 GLY B CA 1
ATOM 2881 C C . GLY B 2 158 ? 12.872 11.746 -25.831 1.00 30.77 158 GLY B C 1
ATOM 2882 O O . GLY B 2 158 ? 14.016 11.562 -25.409 1.00 34.03 158 GLY B O 1
ATOM 2883 N N . ASN B 2 159 ? 12.136 12.783 -25.437 1.00 24.25 159 ASN B N 1
ATOM 2884 C CA . ASN B 2 159 ? 12.661 13.782 -24.511 1.00 28.07 159 ASN B CA 1
ATOM 2885 C C . ASN B 2 159 ? 11.932 13.769 -23.171 1.00 28.64 159 ASN B C 1
ATOM 2886 O O . ASN B 2 159 ? 11.927 14.772 -22.453 1.00 24.91 159 ASN B O 1
ATOM 2891 N N . SER B 2 160 ? 11.330 12.636 -22.817 1.00 24.39 160 SER B N 1
ATOM 2892 C CA . SER B 2 160 ? 10.528 12.518 -21.609 1.00 27.16 160 SER B CA 1
ATOM 2893 C C . SER B 2 160 ? 10.844 11.196 -20.914 1.00 24.21 160 SER B C 1
ATOM 2894 O O . SER B 2 160 ? 11.229 10.227 -21.566 1.00 25.70 160 SER B O 1
ATOM 2897 N N . GLN B 2 161 ? 10.703 11.172 -19.576 1.00 28.29 161 GLN B N 1
ATOM 2898 C CA . GLN B 2 161 ? 10.824 9.952 -18.774 1.00 25.82 161 GLN B CA 1
ATOM 2899 C C . GLN B 2 161 ? 9.758 9.910 -17.685 1.00 25.39 161 GLN B C 1
ATOM 2900 O O . GLN B 2 161 ? 9.441 10.937 -17.070 1.00 19.70 161 GLN B O 1
ATOM 2906 N N . GLU B 2 162 ? 9.224 8.713 -17.437 1.00 23.80 162 GLU B N 1
ATOM 2907 C CA . GLU B 2 162 ? 8.219 8.467 -16.411 1.00 27.13 162 GLU B CA 1
ATOM 2908 C C . GLU B 2 162 ? 8.823 7.734 -15.219 1.00 27.13 162 GLU B C 1
ATOM 2909 O O . GLU B 2 162 ? 9.772 6.961 -15.353 1.00 25.26 162 GLU B O 1
ATOM 2915 N N . SER B 2 163 ? 8.244 7.970 -14.046 1.00 21.22 163 SER B N 1
ATOM 2916 C CA . SER B 2 163 ? 8.627 7.271 -12.829 1.00 23.69 163 SER B CA 1
ATOM 2917 C C . SER B 2 163 ? 7.354 7.029 -12.031 1.00 22.99 163 SER B C 1
ATOM 2918 O O . SER B 2 163 ? 6.483 7.899 -11.972 1.00 19.55 163 SER B O 1
ATOM 2921 N N . VAL B 2 164 ? 7.225 5.843 -11.448 1.00 21.49 164 VAL B N 1
ATOM 2922 C CA . VAL B 2 164 ? 5.987 5.424 -10.802 1.00 21.87 164 VAL B CA 1
ATOM 2923 C C . VAL B 2 164 ? 6.304 4.942 -9.393 1.00 17.34 164 VAL B C 1
ATOM 2924 O O . VAL B 2 164 ? 7.356 4.344 -9.156 1.00 23.30 164 VAL B O 1
ATOM 2928 N N . THR B 2 165 ? 5.411 5.223 -8.454 1.0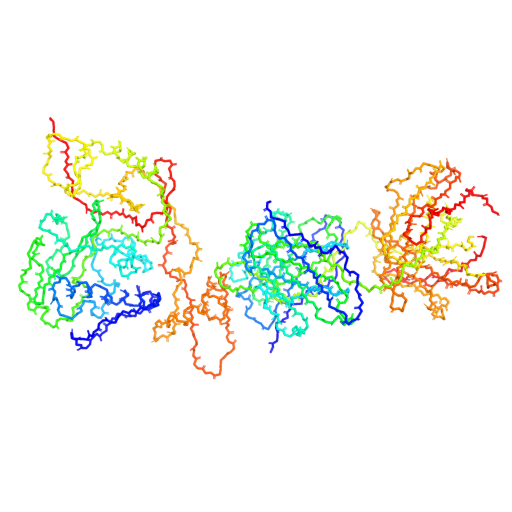0 15.94 165 THR B N 1
ATOM 2929 C CA . THR B 2 165 ? 5.598 4.689 -7.120 1.00 15.87 165 THR B CA 1
ATOM 2930 C C . THR B 2 165 ? 5.114 3.241 -7.074 1.00 20.91 165 THR B C 1
ATOM 2931 O O . THR B 2 165 ? 4.486 2.734 -8.008 1.00 21.55 165 THR B O 1
ATOM 2935 N N . GLU B 2 166 ? 5.436 2.568 -5.977 1.00 20.69 166 GLU B N 1
ATOM 2936 C CA . GLU B 2 166 ? 4.817 1.284 -5.705 1.00 23.11 166 GLU B CA 1
ATOM 2937 C C . GLU B 2 166 ? 3.402 1.518 -5.195 1.00 24.69 166 GLU B C 1
ATOM 2938 O O . GLU B 2 166 ? 3.057 2.616 -4.728 1.00 17.88 166 GLU B O 1
ATOM 2944 N N . GLN B 2 167 ? 2.575 0.480 -5.322 1.00 17.10 167 GLN B N 1
ATOM 2945 C CA . GLN B 2 167 ? 1.210 0.539 -4.812 1.00 19.89 167 GLN B CA 1
ATOM 2946 C C . GLN B 2 167 ? 1.213 0.948 -3.343 1.00 20.24 167 GLN B C 1
ATOM 2947 O O . GLN B 2 167 ? 1.945 0.393 -2.523 1.00 18.92 167 GLN B O 1
ATOM 2953 N N . ASP B 2 168 ? 0.430 1.963 -3.027 1.00 23.08 168 ASP B N 1
ATOM 2954 C CA . ASP B 2 168 ? 0.558 2.622 -1.739 1.00 22.05 168 ASP B CA 1
ATOM 2955 C C . ASP B 2 168 ? 0.045 1.738 -0.609 1.00 24.94 168 ASP B C 1
ATOM 2956 O O . ASP B 2 168 ? -0.973 1.053 -0.752 1.00 22.21 168 ASP B O 1
ATOM 2961 N N . SER B 2 169 ? 0.739 1.800 0.535 1.00 27.62 169 SER B N 1
ATOM 2962 C CA . SER B 2 169 ? 0.474 0.890 1.653 1.00 38.17 169 SER B CA 1
ATOM 2963 C C . SER B 2 169 ? -0.944 1.030 2.179 1.00 38.75 169 SER B C 1
ATOM 2964 O O . SER B 2 169 ? -1.562 0.038 2.582 1.00 44.71 169 SER B O 1
ATOM 2967 N N . LYS B 2 170 ? -1.466 2.255 2.218 1.00 35.88 170 LYS B N 1
ATOM 2968 C CA . LYS B 2 170 ? -2.757 2.515 2.837 1.00 42.59 170 LYS B CA 1
ATOM 2969 C C . LYS B 2 170 ? -3.915 2.487 1.839 1.00 43.32 170 LYS B C 1
ATOM 2970 O O . LYS B 2 170 ? -4.887 1.759 2.060 1.00 46.41 170 LYS B O 1
ATOM 2976 N N . ASP B 2 171 ? -3.844 3.240 0.735 1.00 28.87 171 ASP B N 1
ATOM 2977 C CA . ASP B 2 171 ? -4.983 3.315 -0.177 1.00 21.43 171 ASP B CA 1
ATOM 2978 C C . ASP B 2 171 ? -4.814 2.503 -1.459 1.00 17.69 171 ASP B C 1
ATOM 2979 O O . ASP B 2 171 ? -5.689 2.565 -2.327 1.00 20.26 171 ASP B O 1
ATOM 2984 N N . SER B 2 172 ? -3.699 1.789 -1.630 1.00 17.45 172 SER B N 1
ATOM 2985 C CA . SER B 2 172 ? -3.498 0.864 -2.746 1.00 28.22 172 SER B CA 1
ATOM 2986 C C . SER B 2 172 ? -3.487 1.552 -4.109 1.00 26.36 172 SER B C 1
ATOM 2987 O O . SER B 2 172 ? -3.794 0.911 -5.121 1.00 22.01 172 SER B O 1
ATOM 2990 N N . THR B 2 173 ? -3.153 2.840 -4.174 1.00 20.37 173 THR B N 1
ATOM 2991 C CA . THR B 2 173 ? -3.088 3.531 -5.452 1.00 19.86 173 THR B CA 1
ATOM 2992 C C . THR B 2 173 ? -1.644 3.663 -5.909 1.00 21.24 173 THR B C 1
ATOM 2993 O O . THR B 2 173 ? -0.691 3.359 -5.183 1.00 16.20 173 THR B O 1
ATOM 2997 N N . TYR B 2 174 ? -1.501 4.152 -7.133 1.00 17.29 174 TYR B N 1
ATOM 2998 C CA . TYR B 2 174 ? -0.223 4.540 -7.702 1.00 16.21 174 TYR B CA 1
ATOM 2999 C C . TYR B 2 174 ? -0.184 6.048 -7.883 1.00 16.52 174 TYR B C 1
ATOM 3000 O O . TYR B 2 174 ? -1.222 6.717 -7.945 1.00 17.79 174 TYR B O 1
ATOM 3009 N N . SER B 2 175 ? 1.032 6.577 -7.984 1.00 16.97 175 SER B N 1
ATOM 3010 C CA . SER B 2 175 ? 1.251 7.926 -8.482 1.00 16.39 175 SER B CA 1
ATOM 3011 C C . SER B 2 175 ? 2.353 7.868 -9.523 1.00 19.29 175 SER B C 1
ATOM 3012 O O . SER B 2 175 ? 3.165 6.936 -9.547 1.00 17.04 175 SER B O 1
ATOM 3015 N N . LEU B 2 176 ? 2.386 8.874 -10.388 1.00 16.96 176 LEU B N 1
ATOM 3016 C CA . LEU B 2 176 ? 3.281 8.835 -11.531 1.00 17.25 176 LEU B CA 1
ATOM 3017 C C . LEU B 2 176 ? 3.775 10.237 -11.833 1.00 20.88 176 LEU B C 1
ATOM 3018 O O . LEU B 2 176 ? 3.000 11.195 -11.780 1.00 17.84 176 LEU B O 1
ATOM 3023 N N . SER B 2 177 ? 5.057 10.353 -12.168 1.00 16.69 177 SER B N 1
ATOM 3024 C CA . SER B 2 177 ? 5.610 11.602 -12.676 1.00 20.40 177 SER B CA 1
ATOM 3025 C C . SER B 2 177 ? 6.144 11.374 -14.081 1.00 23.39 177 SER B C 1
ATOM 3026 O O . SER B 2 177 ? 6.741 10.329 -14.369 1.00 20.40 177 SER B O 1
ATOM 3029 N N . SER B 2 178 ? 5.888 12.341 -14.954 1.00 22.84 178 SER B N 1
ATOM 3030 C CA . SER B 2 178 ? 6.468 12.410 -16.287 1.00 22.14 178 SER B CA 1
ATOM 3031 C C . SER B 2 178 ? 7.226 13.723 -16.395 1.00 20.86 178 SER B C 1
ATOM 3032 O O . SER B 2 178 ? 6.667 14.787 -16.109 1.00 17.76 178 SER B O 1
ATOM 3035 N N . THR B 2 179 ? 8.494 13.651 -16.793 1.00 21.96 179 THR B N 1
ATOM 3036 C CA . THR B 2 179 ? 9.351 14.827 -16.845 1.00 22.97 179 THR B CA 1
ATOM 3037 C C . THR B 2 179 ? 9.822 15.034 -18.276 1.00 22.19 179 THR B C 1
ATOM 3038 O O . THR B 2 179 ? 10.507 14.174 -18.837 1.00 21.90 179 THR B O 1
ATOM 3042 N N . LEU B 2 180 ? 9.446 16.166 -18.859 1.00 20.68 180 LEU B N 1
ATOM 3043 C CA . LEU B 2 180 ? 9.916 16.588 -20.171 1.00 22.37 180 LEU B CA 1
ATOM 3044 C C . LEU B 2 180 ? 11.112 17.525 -19.983 1.00 19.94 180 LEU B C 1
ATOM 3045 O O . LEU B 2 180 ? 10.997 18.547 -19.296 1.00 21.10 180 LEU B O 1
ATOM 3050 N N . THR B 2 181 ? 12.253 17.195 -20.588 1.00 19.85 181 THR B N 1
ATOM 3051 C CA . THR B 2 181 ? 13.454 18.019 -20.441 1.00 20.60 181 THR B CA 1
ATOM 3052 C C . THR B 2 181 ? 13.908 18.553 -21.790 1.00 22.02 181 THR B C 1
ATOM 3053 O O . THR B 2 181 ? 14.088 17.787 -22.745 1.00 23.21 181 THR B O 1
ATOM 3057 N N . LEU B 2 182 ? 14.110 19.865 -21.849 1.00 25.17 182 LEU B N 1
ATOM 3058 C CA . LEU B 2 182 ? 14.567 20.573 -23.031 1.00 27.33 182 LEU B CA 1
ATOM 3059 C C . LEU B 2 182 ? 15.699 21.513 -22.643 1.00 26.42 182 LEU B C 1
ATOM 3060 O O . LEU B 2 182 ? 15.819 21.931 -21.489 1.00 25.70 182 LEU B O 1
ATOM 3065 N N . SER B 2 183 ? 16.520 21.857 -23.627 1.00 22.82 183 SER B N 1
ATOM 3066 C CA . SER B 2 183 ? 17.440 22.968 -23.464 1.00 23.09 183 SER B CA 1
ATOM 3067 C C . SER B 2 183 ? 16.652 24.256 -23.268 1.00 23.88 183 SER B C 1
ATOM 3068 O O . SER B 2 183 ? 15.486 24.369 -23.658 1.00 25.42 183 SER B O 1
ATOM 3071 N N . LYS B 2 184 ? 17.300 25.242 -22.650 1.00 25.03 184 LYS B N 1
ATOM 3072 C CA . LYS B 2 184 ? 16.647 26.533 -22.469 1.00 24.48 184 LYS B CA 1
ATOM 3073 C C . LYS B 2 184 ? 16.239 27.132 -23.813 1.00 27.12 184 LYS B C 1
ATOM 3074 O O . LYS B 2 184 ? 15.114 27.621 -23.966 1.00 26.13 184 LYS B O 1
ATOM 3080 N N . ALA B 2 185 ? 17.139 27.076 -24.799 1.00 28.41 185 ALA B N 1
ATOM 3081 C CA . ALA B 2 185 ? 16.857 27.605 -26.133 1.00 33.20 185 ALA B CA 1
ATOM 3082 C C . ALA B 2 185 ? 15.642 26.925 -26.764 1.00 30.31 185 ALA B C 1
ATOM 3083 O O . ALA B 2 185 ? 14.774 27.590 -27.339 1.00 33.14 185 ALA B O 1
ATOM 3085 N N . ASP B 2 186 ? 15.571 25.592 -26.677 1.00 27.18 186 ASP B N 1
ATOM 3086 C CA . ASP B 2 186 ? 14.421 24.870 -27.225 1.00 28.64 186 ASP B CA 1
ATOM 3087 C C . ASP B 2 186 ? 13.133 25.222 -26.486 1.00 34.36 186 ASP B C 1
ATOM 3088 O O . ASP B 2 186 ? 12.083 25.420 -27.112 1.00 32.70 186 ASP B O 1
ATOM 3093 N N . TYR B 2 187 ? 13.195 25.297 -25.152 1.00 28.87 187 TYR B N 1
ATOM 3094 C CA . TYR B 2 187 ? 12.051 25.734 -24.360 1.00 22.44 187 TYR B CA 1
ATOM 3095 C C . TYR B 2 187 ? 11.499 27.061 -24.858 1.00 28.20 187 TYR B C 1
ATOM 3096 O O . TYR B 2 187 ? 10.276 27.248 -24.942 1.00 22.75 187 TYR B O 1
ATOM 3105 N N . GLU B 2 188 ? 12.383 27.989 -25.203 1.00 26.19 188 GLU B N 1
ATOM 3106 C CA . GLU B 2 188 ? 11.965 29.349 -25.502 1.00 25.77 188 GLU B CA 1
ATOM 3107 C C . GLU B 2 188 ? 11.468 29.534 -26.931 1.00 25.95 188 GLU B C 1
ATOM 3108 O O . GLU B 2 188 ? 10.989 30.620 -27.253 1.00 29.29 188 GLU B O 1
ATOM 3114 N N . LYS B 2 189 ? 11.535 28.522 -27.794 1.00 31.54 189 LYS B N 1
ATOM 3115 C CA . LYS B 2 189 ? 10.974 28.666 -29.130 1.00 41.65 189 LYS B CA 1
ATOM 3116 C C . LYS B 2 189 ? 9.575 28.061 -29.257 1.00 41.14 189 LYS B C 1
ATOM 3117 O O . LYS B 2 189 ? 9.100 27.851 -30.377 1.00 44.48 189 LYS B O 1
ATOM 3123 N N . HIS B 2 190 ? 8.896 27.801 -28.140 1.00 36.64 190 HIS B N 1
ATOM 3124 C CA . HIS B 2 190 ? 7.542 27.258 -28.172 1.00 35.05 190 HIS B CA 1
ATOM 3125 C C . HIS B 2 190 ? 6.714 27.931 -27.095 1.00 28.99 190 HIS B C 1
ATOM 3126 O O . HIS B 2 190 ? 7.247 28.385 -26.080 1.00 32.93 190 HIS B O 1
ATOM 3133 N N . LYS B 2 191 ? 5.401 27.985 -27.317 1.00 27.59 191 LYS B N 1
ATOM 3134 C CA . LYS B 2 191 ? 4.517 28.698 -26.406 1.00 26.05 191 LYS B CA 1
ATOM 3135 C C . LYS B 2 191 ? 3.733 27.778 -25.473 1.00 30.24 191 LYS B C 1
ATOM 3136 O O . LYS B 2 191 ? 3.748 27.994 -24.255 1.00 31.33 191 LYS B O 1
ATOM 3142 N N . VAL B 2 192 ? 3.042 26.766 -26.003 1.00 27.89 192 VAL B N 1
ATOM 3143 C CA . VAL B 2 192 ? 2.081 25.983 -25.220 1.00 29.02 192 VAL B CA 1
ATOM 3144 C C . VAL B 2 192 ? 2.685 24.630 -24.866 1.00 26.83 192 VAL B C 1
ATOM 3145 O O . VAL B 2 192 ? 3.059 23.850 -25.752 1.00 28.03 192 VAL B O 1
ATOM 3149 N N . TYR B 2 193 ? 2.745 24.344 -23.566 1.00 25.21 193 TYR B N 1
ATOM 3150 C CA . TYR B 2 193 ? 3.230 23.078 -23.033 1.00 23.58 193 TYR B CA 1
ATOM 3151 C C . TYR B 2 193 ? 2.062 22.361 -22.368 1.00 21.20 193 TYR B C 1
ATOM 3152 O O . TYR B 2 193 ? 1.427 22.916 -21.469 1.00 23.21 193 TYR B O 1
ATOM 3161 N N . ALA B 2 194 ? 1.785 21.130 -22.797 1.00 24.28 194 ALA B N 1
ATOM 3162 C CA . ALA B 2 194 ? 0.587 20.442 -22.328 1.00 23.37 194 ALA B CA 1
ATOM 3163 C C . ALA B 2 194 ? 0.879 18.977 -22.048 1.00 21.75 194 ALA B C 1
ATOM 3164 O O . ALA B 2 194 ? 1.624 18.327 -22.784 1.00 27.44 194 ALA B O 1
ATOM 3166 N N . CYS B 2 195 ? 0.281 18.476 -20.964 1.00 23.91 195 CYS B N 1
ATOM 3167 C CA . CYS B 2 195 ? 0.301 17.068 -20.576 1.00 29.21 195 CYS B CA 1
ATOM 3168 C C . CYS B 2 195 ? -1.116 16.516 -20.756 1.00 27.62 195 CYS B C 1
ATOM 3169 O O . CYS B 2 195 ? -2.064 17.061 -20.186 1.00 28.13 195 CYS B O 1
ATOM 3172 N N . GLU B 2 196 ? -1.268 15.450 -21.545 1.00 30.59 196 GLU B N 1
ATOM 3173 C CA . GLU B 2 196 ? -2.578 14.838 -21.779 1.00 28.75 196 GLU B CA 1
ATOM 3174 C C . GLU B 2 196 ? -2.615 13.417 -21.225 1.00 27.93 196 GLU B C 1
ATOM 3175 O O . GLU B 2 196 ? -1.794 12.576 -21.605 1.00 24.50 196 GLU B O 1
ATOM 3181 N N . VAL B 2 197 ? -3.586 13.143 -20.354 1.00 26.96 197 VAL B N 1
ATOM 3182 C CA . VAL B 2 197 ? -3.620 11.909 -19.574 1.00 27.38 197 VAL B CA 1
ATOM 3183 C C . VAL B 2 197 ? -4.859 11.092 -19.935 1.00 20.03 197 VAL B C 1
ATOM 3184 O O . VAL B 2 197 ? -5.985 11.596 -19.844 1.00 23.27 197 VAL B O 1
ATOM 3188 N N . THR B 2 198 ? -4.650 9.832 -20.319 1.00 21.57 198 THR B N 1
ATOM 3189 C CA . THR B 2 198 ? -5.731 8.872 -20.529 1.00 28.25 198 THR B CA 1
ATOM 3190 C C . THR B 2 198 ? -5.713 7.827 -19.418 1.00 25.82 198 THR B C 1
ATOM 3191 O O . THR B 2 198 ? -4.657 7.276 -19.098 1.00 23.74 198 THR B O 1
ATOM 3195 N N . HIS B 2 199 ? -6.877 7.560 -18.832 1.00 26.54 199 HIS B N 1
ATOM 3196 C CA . HIS B 2 199 ? -6.980 6.588 -17.752 1.00 29.47 199 HIS B CA 1
ATOM 3197 C C . HIS B 2 199 ? -8.428 6.119 -17.635 1.00 25.49 199 HIS B C 1
ATOM 3198 O O . HIS B 2 199 ? -9.356 6.899 -17.852 1.00 24.48 199 HIS B O 1
ATOM 3205 N N . GLN B 2 200 ? -8.602 4.841 -17.269 1.00 26.86 200 GLN B N 1
ATOM 3206 C CA . GLN B 2 200 ? -9.940 4.254 -17.138 1.00 25.32 200 GLN B CA 1
ATOM 3207 C C . GLN B 2 200 ? -10.841 5.053 -16.217 1.00 21.55 200 GLN B C 1
ATOM 3208 O O . GLN B 2 200 ? -12.060 5.057 -16.400 1.00 29.56 200 GLN B O 1
ATOM 3214 N N . GLY B 2 201 ? -10.279 5.672 -15.183 1.00 21.87 201 GLY B N 1
ATOM 3215 C CA . GLY B 2 201 ? -11.094 6.456 -14.270 1.00 24.59 201 GLY B CA 1
ATOM 3216 C C . GLY B 2 201 ? -11.602 7.764 -14.833 1.00 27.34 201 GLY B C 1
ATOM 3217 O O . GLY B 2 201 ? -12.414 8.425 -14.170 1.00 29.34 201 GLY B O 1
ATOM 3218 N N . LEU B 2 202 ? -11.163 8.149 -16.025 1.00 30.84 202 LEU B N 1
ATOM 3219 C CA . LEU B 2 202 ? -11.548 9.423 -16.639 1.00 39.53 202 LEU B CA 1
ATOM 3220 C C . LEU B 2 202 ? -12.525 9.182 -17.782 1.00 40.71 202 LEU B C 1
ATOM 3221 O O . LEU B 2 202 ? -12.217 8.429 -18.714 1.00 41.90 202 LEU B O 1
ATOM 3226 N N . SER B 2 203 ? -13.681 9.856 -17.741 1.00 42.48 203 SER B N 1
ATOM 3227 C CA . SER B 2 203 ? -14.634 9.701 -18.840 1.00 44.73 203 SER B CA 1
ATOM 3228 C C . SER B 2 203 ? -14.037 10.170 -20.165 1.00 42.86 203 SER B C 1
ATOM 3229 O O . SER B 2 203 ? -14.398 9.652 -21.227 1.00 42.10 203 SER B O 1
ATOM 3232 N N . SER B 2 204 ? -13.104 11.118 -20.122 1.00 43.08 204 SER B N 1
ATOM 3233 C CA . SER B 2 204 ? -12.412 11.612 -21.305 1.00 41.94 204 SER B CA 1
ATOM 3234 C C . SER B 2 204 ? -11.008 12.023 -20.897 1.00 36.66 204 SER B C 1
ATOM 3235 O O . SER B 2 204 ? -10.776 12.327 -19.720 1.00 35.40 204 SER B O 1
ATOM 3238 N N . PRO B 2 205 ? -10.055 12.031 -21.829 1.00 37.22 205 PRO B N 1
ATOM 3239 C CA . PRO B 2 205 ? -8.683 12.437 -21.484 1.00 37.93 205 PRO B CA 1
ATOM 3240 C C . PRO B 2 205 ? -8.633 13.832 -20.879 1.00 31.63 205 PRO B C 1
ATOM 3241 O O . PRO B 2 205 ? -9.423 14.714 -21.220 1.00 36.88 205 PRO B O 1
ATOM 3245 N N . VAL B 2 206 ? -7.705 14.018 -19.947 1.00 29.55 206 VAL B N 1
ATOM 3246 C CA . VAL B 2 206 ? -7.544 15.278 -19.232 1.00 31.46 206 VAL B CA 1
ATOM 3247 C C . VAL B 2 206 ? -6.256 15.932 -19.704 1.00 34.01 206 VAL B C 1
ATOM 3248 O O . VAL B 2 206 ? -5.198 15.287 -19.738 1.00 38.28 206 VAL B O 1
ATOM 3252 N N . THR B 2 207 ? -6.334 17.213 -20.050 1.00 29.43 207 THR B N 1
ATOM 3253 C CA . THR B 2 207 ? -5.152 17.967 -20.445 1.00 38.03 207 THR B CA 1
ATOM 3254 C C . THR B 2 207 ? -4.894 19.086 -19.444 1.00 35.79 207 THR B C 1
ATOM 3255 O O . THR B 2 207 ? -5.809 19.832 -19.084 1.00 30.94 207 THR B O 1
ATOM 3259 N N . LYS B 2 208 ? -3.664 19.155 -18.954 1.00 32.50 208 LYS B N 1
ATOM 3260 C CA . LYS B 2 208 ? -3.189 20.261 -18.136 1.00 32.84 208 LYS B CA 1
ATOM 3261 C C . LYS B 2 208 ? -2.122 20.995 -18.935 1.00 29.51 208 LYS B C 1
ATOM 3262 O O . LYS B 2 208 ? -1.267 20.358 -19.562 1.00 28.61 208 LYS B O 1
ATOM 3268 N N . SER B 2 209 ? -2.183 22.325 -18.939 1.00 31.57 209 SER B N 1
ATOM 3269 C CA . SER B 2 209 ? -1.308 23.089 -19.820 1.00 33.97 209 SER B CA 1
ATOM 3270 C C . SER B 2 209 ? -0.997 24.454 -19.220 1.00 30.15 209 SER B C 1
ATOM 3271 O O . SER B 2 209 ? -1.649 24.921 -18.279 1.00 27.67 209 SER B O 1
ATOM 3274 N N . PHE B 2 210 ? 0.036 25.079 -19.779 1.00 32.37 210 PHE B N 1
ATOM 3275 C CA . PHE B 2 210 ? 0.396 26.452 -19.460 1.00 29.07 210 PHE B CA 1
ATOM 3276 C C . PHE B 2 210 ? 1.033 27.067 -20.699 1.00 30.51 210 PHE B C 1
ATOM 3277 O O . PHE B 2 210 ? 1.429 26.357 -21.631 1.00 27.15 210 PHE B O 1
ATOM 3285 N N . ASN B 2 211 ? 1.129 28.397 -20.697 1.00 32.03 211 ASN B N 1
ATOM 3286 C CA . ASN B 2 211 ? 1.814 29.156 -21.740 1.00 32.36 211 ASN B CA 1
ATOM 3287 C C . ASN B 2 211 ? 3.139 29.670 -21.190 1.00 28.83 211 ASN B C 1
ATOM 3288 O O . ASN B 2 211 ? 3.183 30.223 -20.087 1.00 28.05 211 ASN B O 1
ATOM 3293 N N . ARG B 2 212 ? 4.214 29.490 -21.951 1.00 27.70 212 ARG B N 1
ATOM 3294 C CA . ARG B 2 212 ? 5.525 29.909 -21.469 1.00 27.71 212 ARG B CA 1
ATOM 3295 C C . ARG B 2 212 ? 5.509 31.389 -21.095 1.00 34.02 212 ARG B C 1
ATOM 3296 O O . ARG B 2 212 ? 5.246 32.250 -21.941 1.00 32.86 212 ARG B O 1
ATOM 3304 N N . GLY B 2 213 ? 5.735 31.672 -19.812 1.00 37.04 213 GLY B N 1
ATOM 3305 C CA . GLY B 2 213 ? 5.852 33.039 -19.338 1.00 44.89 213 GLY B CA 1
ATOM 3306 C C . GLY B 2 213 ? 4.563 33.785 -19.062 1.00 51.52 213 GLY B C 1
ATOM 3307 O O . GLY B 2 213 ? 4.553 35.017 -19.139 1.00 51.90 213 GLY B O 1
ATOM 3308 N N . GLU B 2 214 ? 3.476 33.085 -18.724 1.00 52.35 214 GLU B N 1
ATOM 3309 C CA . GLU B 2 214 ? 2.179 33.724 -18.504 1.00 53.50 214 GLU B CA 1
ATOM 3310 C C . GLU B 2 214 ? 1.480 33.102 -17.307 1.00 73.86 214 GLU B C 1
ATOM 3311 O O . GLU B 2 214 ? 1.276 31.885 -17.280 1.00 80.34 214 GLU B O 1
ATOM 3317 N N . CYS B 2 215 ? 1.105 33.940 -16.336 1.00 88.23 215 CYS B N 1
ATOM 3318 C CA . CYS B 2 215 ? 0.138 33.590 -15.282 1.00 99.44 215 CYS B CA 1
ATOM 3319 C C . CYS B 2 215 ? -0.114 34.786 -14.370 1.00 92.00 215 CYS B C 1
ATOM 3320 O O . CYS B 2 215 ? 0.807 35.288 -13.726 1.00 87.82 215 CYS B O 1
ATOM 3323 N N . GLY C 3 3 ? 40.958 -53.812 -13.925 1.00 39.23 22 GLY C N 1
ATOM 3324 C CA . GLY C 3 3 ? 40.201 -53.883 -12.686 1.00 37.96 22 GLY C CA 1
ATOM 3325 C C . GLY C 3 3 ? 38.707 -53.977 -12.940 1.00 39.17 22 GLY C C 1
ATOM 3326 O O . GLY C 3 3 ? 38.262 -53.782 -14.068 1.00 40.42 22 GLY C O 1
ATOM 3327 N N . PRO C 3 4 ? 37.926 -54.276 -11.907 1.00 32.36 23 PRO C N 1
ATOM 3328 C CA . PRO C 3 4 ? 36.494 -54.519 -12.110 1.00 30.00 23 PRO C CA 1
ATOM 3329 C C . PRO C 3 4 ? 35.700 -53.222 -12.190 1.00 27.76 23 PRO C C 1
ATOM 3330 O O . PRO C 3 4 ? 36.144 -52.157 -11.760 1.00 28.39 23 PRO C O 1
ATOM 3334 N N . ILE C 3 5 ? 34.496 -53.328 -12.757 1.00 23.35 24 ILE C N 1
ATOM 3335 C CA . ILE C 3 5 ? 33.608 -52.175 -12.772 1.00 19.82 24 ILE C CA 1
ATOM 3336 C C . ILE C 3 5 ? 33.108 -51.878 -11.364 1.00 23.58 24 ILE C C 1
ATOM 3337 O O . ILE C 3 5 ? 33.130 -50.729 -10.908 1.00 24.85 24 ILE C O 1
ATOM 3342 N N . ILE C 3 6 ? 32.681 -52.911 -10.647 1.00 17.57 25 ILE C N 1
ATOM 3343 C CA . ILE C 3 6 ? 32.169 -52.785 -9.283 1.00 19.88 25 ILE C CA 1
ATOM 3344 C C . ILE C 3 6 ? 32.812 -53.830 -8.378 1.00 23.73 25 ILE C C 1
ATOM 3345 O O . ILE C 3 6 ? 33.345 -53.496 -7.318 1.00 27.85 25 ILE C O 1
ATOM 3350 N N . CYS C 3 7 ? 32.765 -55.101 -8.795 1.00 25.42 26 CYS C N 1
ATOM 3351 C CA . CYS C 3 7 ? 32.938 -56.254 -7.914 1.00 24.43 26 CYS C CA 1
ATOM 3352 C C . CYS C 3 7 ? 34.233 -56.992 -8.228 1.00 23.64 26 CYS C C 1
ATOM 3353 O O . CYS C 3 7 ? 34.460 -57.385 -9.377 1.00 20.05 26 CYS C O 1
ATOM 3356 N N . ALA C 3 8 ? 35.041 -57.244 -7.198 1.00 21.75 27 ALA C N 1
ATOM 3357 C CA . ALA C 3 8 ? 36.237 -58.058 -7.358 1.00 29.89 27 ALA C CA 1
ATOM 3358 C C . ALA C 3 8 ? 35.864 -59.500 -7.694 1.00 33.44 27 ALA C C 1
ATOM 3359 O O . ALA C 3 8 ? 34.740 -59.952 -7.463 1.00 34.64 27 ALA C O 1
ATOM 3361 N N . GLY C 3 9 ? 36.840 -60.228 -8.228 1.00 32.61 28 GLY C N 1
ATOM 3362 C CA . GLY C 3 9 ? 36.599 -61.528 -8.801 1.00 29.78 28 GLY C CA 1
ATOM 3363 C C . GLY C 3 9 ? 36.026 -62.481 -7.780 1.00 30.22 28 GLY C C 1
ATOM 3364 O O . GLY C 3 9 ? 36.351 -62.420 -6.587 1.00 26.16 28 GLY C O 1
ATOM 3365 N N . PRO C 3 10 ? 35.150 -63.376 -8.222 1.00 25.23 29 PRO C N 1
ATOM 3366 C CA . PRO C 3 10 ? 34.476 -64.262 -7.269 1.00 23.58 29 PRO C CA 1
ATOM 3367 C C . PRO C 3 10 ? 35.425 -65.308 -6.713 1.00 21.47 29 PRO C C 1
ATOM 3368 O O . PRO C 3 10 ? 36.333 -65.784 -7.401 1.00 23.04 29 PRO C O 1
ATOM 3372 N N . ILE C 3 11 ? 35.214 -65.660 -5.447 1.00 19.02 30 ILE C N 1
ATOM 3373 C CA . ILE C 3 11 ? 35.745 -66.916 -4.922 1.00 27.30 30 ILE C CA 1
ATOM 3374 C C . ILE C 3 11 ? 34.568 -67.818 -4.568 1.00 28.18 30 ILE C C 1
ATOM 3375 O O . ILE C 3 11 ? 34.101 -67.823 -3.422 1.00 28.71 30 ILE C O 1
ATOM 3380 N N . HIS C 3 12 ? 34.068 -68.567 -5.554 1.00 24.97 31 HIS C N 1
ATOM 3381 C CA . HIS C 3 12 ? 32.939 -69.467 -5.343 1.00 23.90 31 HIS C CA 1
ATOM 3382 C C . HIS C 3 12 ? 33.350 -70.657 -4.484 1.00 24.61 31 HIS C C 1
ATOM 3383 O O . HIS C 3 12 ? 34.478 -71.156 -4.568 1.00 27.31 31 HIS C O 1
ATOM 3390 N N . SER C 3 13 ? 32.413 -71.152 -3.677 1.00 25.79 32 SER C N 1
ATOM 3391 C CA . SER C 3 13 ? 32.737 -72.308 -2.846 1.00 28.96 32 SER C CA 1
ATOM 3392 C C . SER C 3 13 ? 32.185 -73.627 -3.378 1.00 27.55 32 SER C C 1
ATOM 3393 O O . SER C 3 13 ? 32.681 -74.684 -2.981 1.00 32.09 32 SER C O 1
ATOM 3396 N N . ASN C 3 14 ? 31.201 -73.612 -4.272 1.00 24.89 33 ASN C N 1
ATOM 3397 C CA . ASN C 3 14 ? 30.705 -74.874 -4.807 1.00 35.81 33 ASN C CA 1
ATOM 3398 C C . ASN C 3 14 ? 30.090 -74.654 -6.181 1.00 34.18 33 ASN C C 1
ATOM 3399 O O . ASN C 3 14 ? 29.669 -73.549 -6.533 1.00 33.37 33 ASN C O 1
ATOM 3404 N N . LYS C 3 15 ? 30.025 -75.733 -6.950 1.00 27.28 34 LYS C N 1
ATOM 3405 C CA . LYS C 3 15 ? 29.578 -75.635 -8.331 1.00 27.87 34 LYS C CA 1
ATOM 3406 C C . LYS C 3 15 ? 28.058 -75.680 -8.488 1.00 26.49 34 LYS C C 1
ATOM 3407 O O . LYS C 3 15 ? 27.571 -75.459 -9.598 1.00 26.28 34 LYS C O 1
ATOM 3413 N N . SER C 3 16 ? 27.297 -75.922 -7.414 1.00 24.53 35 SER C N 1
ATOM 3414 C CA . SER C 3 16 ? 25.854 -76.103 -7.516 1.00 27.89 35 SER C CA 1
ATOM 3415 C C . SER C 3 16 ? 25.056 -74.845 -7.229 1.00 27.21 35 SER C C 1
ATOM 3416 O O . SER C 3 16 ? 23.828 -74.881 -7.350 1.00 33.22 35 SER C O 1
ATOM 3419 N N . ALA C 3 17 ? 25.704 -73.758 -6.815 1.00 26.96 36 ALA C N 1
ATOM 3420 C CA . ALA C 3 17 ? 24.969 -72.569 -6.411 1.00 25.15 36 ALA C CA 1
ATOM 3421 C C . ALA C 3 17 ? 24.182 -72.009 -7.589 1.00 26.99 36 ALA C C 1
ATOM 3422 O O . ALA C 3 17 ? 24.631 -72.051 -8.740 1.00 28.05 36 ALA C O 1
ATOM 3424 N N . ASP C 3 18 ? 22.997 -71.498 -7.298 1.00 25.77 37 ASP C N 1
ATOM 3425 C CA . ASP C 3 18 ? 22.141 -71.044 -8.372 1.00 27.78 37 ASP C CA 1
ATOM 3426 C C . ASP C 3 18 ? 22.535 -69.635 -8.811 1.00 26.37 37 ASP C C 1
ATOM 3427 O O . ASP C 3 18 ? 23.192 -68.878 -8.082 1.00 22.57 37 ASP C O 1
ATOM 3432 N N . ILE C 3 19 ? 22.154 -69.302 -10.038 1.00 21.46 38 ILE C N 1
ATOM 3433 C CA . ILE C 3 19 ? 22.433 -67.997 -10.620 1.00 18.88 38 ILE C CA 1
ATOM 3434 C C . ILE C 3 19 ? 21.116 -67.227 -10.687 1.00 22.26 38 ILE C C 1
ATOM 3435 O O . ILE C 3 19 ? 20.273 -67.498 -11.557 1.00 26.02 38 ILE C O 1
ATOM 3440 N N . PRO C 3 20 ? 20.899 -66.264 -9.804 1.00 25.65 39 PRO C N 1
ATOM 3441 C CA . PRO C 3 20 ? 19.636 -65.530 -9.804 1.00 24.56 39 PRO C CA 1
ATOM 3442 C C . PRO C 3 20 ? 19.570 -64.531 -10.947 1.00 26.25 39 PRO C C 1
ATOM 3443 O O . PRO C 3 20 ? 20.584 -63.982 -11.397 1.00 22.43 39 PRO C O 1
ATOM 3447 N N . HIS C 3 21 ? 18.350 -64.295 -11.422 1.00 22.90 40 HIS C N 1
ATOM 3448 C CA . HIS C 3 21 ? 18.129 -63.159 -12.300 1.00 26.91 40 HIS C CA 1
ATOM 3449 C C . HIS C 3 21 ? 17.999 -61.888 -11.475 1.00 22.41 40 HIS C C 1
ATOM 3450 O O . HIS C 3 21 ? 17.169 -61.804 -10.564 1.00 24.26 40 HIS C O 1
ATOM 3457 N N . LEU C 3 22 ? 18.808 -60.890 -11.802 1.00 18.18 41 LEU C N 1
ATOM 3458 C CA . LEU C 3 22 ? 18.806 -59.634 -11.072 1.00 17.45 41 LEU C CA 1
ATOM 3459 C C . LEU C 3 22 ? 18.300 -58.535 -11.988 1.00 17.42 41 LEU C C 1
ATOM 3460 O O . LEU C 3 22 ? 18.702 -58.455 -13.153 1.00 21.77 41 LEU C O 1
ATOM 3465 N N . LEU C 3 23 ? 17.401 -57.701 -11.460 1.00 15.93 42 LEU C N 1
ATOM 3466 C CA . LEU C 3 23 ? 16.760 -56.651 -12.244 1.00 20.72 42 LEU C CA 1
ATOM 3467 C C . LEU C 3 23 ? 17.570 -55.358 -12.309 1.00 21.14 42 LEU C C 1
ATOM 3468 O O . LEU C 3 23 ? 17.453 -54.624 -13.290 1.00 24.61 42 LEU C O 1
ATOM 3473 N N . GLY C 3 24 ? 18.386 -55.051 -11.302 1.00 18.22 43 GLY C N 1
ATOM 3474 C CA . GLY C 3 24 ? 19.099 -53.783 -11.305 1.00 19.47 43 GLY C CA 1
ATOM 3475 C C . GLY C 3 24 ? 20.253 -53.788 -12.298 1.00 17.61 43 GLY C C 1
ATOM 3476 O O . GLY C 3 24 ? 20.909 -54.807 -12.520 1.00 17.65 43 GLY C O 1
ATOM 3477 N N . TYR C 3 25 ? 20.493 -52.628 -12.908 1.00 18.73 44 TYR C N 1
ATOM 3478 C CA . TYR C 3 25 ? 21.618 -52.479 -13.832 1.00 17.78 44 TYR C CA 1
ATOM 3479 C C . TYR C 3 25 ? 22.949 -52.744 -13.131 1.00 20.23 44 TYR C C 1
ATOM 3480 O O . TYR C 3 25 ? 23.773 -53.524 -13.618 1.00 16.72 44 TYR C O 1
ATOM 3489 N N . SER C 3 26 ? 23.174 -52.094 -11.981 1.00 14.93 45 SER C N 1
ATOM 3490 C CA . SER C 3 26 ? 24.427 -52.297 -11.263 1.00 15.04 45 SER C CA 1
ATOM 3491 C C . SER C 3 26 ? 24.559 -53.725 -10.748 1.00 15.24 45 SER C C 1
ATOM 3492 O O . SER C 3 26 ? 25.672 -54.258 -10.691 1.00 16.48 45 SER C O 1
ATOM 3495 N N . GLU C 3 27 ? 23.443 -54.353 -10.383 1.00 15.37 46 GLU C N 1
ATOM 3496 C CA . GLU C 3 27 ? 23.475 -55.775 -10.032 1.00 15.57 46 GLU C CA 1
ATOM 3497 C C . GLU C 3 27 ? 23.933 -56.618 -11.211 1.00 16.17 46 GLU C C 1
ATOM 3498 O O . GLU C 3 27 ? 24.734 -57.537 -11.051 1.00 15.72 46 GLU C O 1
ATOM 3504 N N . LYS C 3 28 ? 23.396 -56.343 -12.401 1.00 16.55 47 LYS C N 1
ATOM 3505 C CA . LYS C 3 28 ? 23.847 -57.053 -13.594 1.00 16.33 47 LYS C CA 1
ATOM 3506 C C . LYS C 3 28 ? 25.321 -56.808 -13.869 1.00 21.70 47 LYS C C 1
ATOM 3507 O O . LYS C 3 28 ? 26.044 -57.729 -14.264 1.00 15.68 47 LYS C O 1
ATOM 3513 N N . ILE C 3 29 ? 25.772 -55.558 -13.713 1.00 14.97 48 ILE C N 1
ATOM 3514 C CA . ILE C 3 29 ? 27.174 -55.235 -13.951 1.00 14.93 48 ILE C CA 1
ATOM 3515 C C . ILE C 3 29 ? 28.065 -56.070 -13.050 1.00 16.30 48 ILE C C 1
ATOM 3516 O O . ILE C 3 29 ? 29.110 -56.572 -13.478 1.00 15.40 48 ILE C O 1
ATOM 3521 N N . CYS C 3 30 ? 27.675 -56.212 -11.782 1.00 15.63 49 CYS C N 1
ATOM 3522 C CA . CYS C 3 30 ? 28.463 -56.988 -10.835 1.00 17.61 49 CYS C CA 1
ATOM 3523 C C . CYS C 3 30 ? 28.522 -58.464 -11.241 1.00 17.52 49 CYS C C 1
ATOM 3524 O O . CYS C 3 30 ? 29.573 -59.097 -11.124 1.00 15.73 49 CYS C O 1
ATOM 3527 N N . GLN C 3 31 ? 27.408 -59.032 -11.718 1.00 15.58 50 GLN C N 1
ATOM 3528 C CA . GLN C 3 31 ? 27.471 -60.395 -12.263 1.00 16.07 50 GLN C CA 1
ATOM 3529 C C . GLN C 3 31 ? 28.426 -60.465 -13.448 1.00 15.47 50 GLN C C 1
ATOM 3530 O O . GLN C 3 31 ? 29.155 -61.454 -13.615 1.00 15.55 50 GLN C O 1
ATOM 3536 N N . ILE C 3 32 ? 28.407 -59.435 -14.304 1.00 15.25 51 ILE C N 1
ATOM 3537 C CA . ILE C 3 32 ? 29.297 -59.406 -15.464 1.00 15.12 51 ILE C CA 1
ATOM 3538 C C . ILE C 3 32 ? 30.757 -59.380 -15.014 1.00 16.90 51 ILE C C 1
ATOM 3539 O O . ILE C 3 32 ? 31.591 -60.137 -15.521 1.00 15.26 51 ILE C O 1
ATOM 3544 N N . ASP C 3 33 ? 31.089 -58.485 -14.071 1.00 15.29 52 ASP C N 1
ATOM 3545 C CA . ASP C 3 33 ? 32.426 -58.439 -13.478 1.00 17.36 52 ASP C CA 1
ATOM 3546 C C . ASP C 3 33 ? 32.897 -59.811 -13.022 1.00 15.95 52 ASP C C 1
ATOM 3547 O O . ASP C 3 33 ? 34.101 -60.098 -13.039 1.00 16.89 52 ASP C O 1
ATOM 3552 N N . ARG C 3 34 ? 31.970 -60.647 -12.563 1.00 15.73 53 ARG C N 1
ATOM 3553 C CA . ARG C 3 34 ? 32.299 -61.934 -11.973 1.00 15.97 53 ARG C CA 1
ATOM 3554 C C . ARG C 3 34 ? 32.161 -63.089 -12.954 1.00 17.16 53 ARG C C 1
ATOM 3555 O O . ARG C 3 34 ? 32.280 -64.251 -12.543 1.00 17.57 53 ARG C O 1
ATOM 3563 N N . LEU C 3 35 ? 31.916 -62.802 -14.233 1.00 15.67 54 LEU C N 1
ATOM 3564 C CA . LEU C 3 35 ? 31.752 -63.824 -15.267 1.00 15.61 54 LEU C CA 1
ATOM 3565 C C . LEU C 3 35 ? 30.605 -64.773 -14.958 1.00 17.17 54 LEU C C 1
ATOM 3566 O O . LEU C 3 35 ? 30.581 -65.913 -15.434 1.00 18.88 54 LEU C O 1
ATOM 3571 N N . ILE C 3 36 ? 29.658 -64.331 -14.136 1.00 18.97 55 ILE C N 1
ATOM 3572 C CA . ILE C 3 36 ? 28.484 -65.143 -13.872 1.00 15.90 55 ILE C CA 1
ATOM 3573 C C . ILE C 3 36 ? 27.642 -65.291 -15.140 1.00 22.33 55 ILE C C 1
ATOM 3574 O O . ILE C 3 36 ? 26.966 -66.314 -15.332 1.00 18.62 55 ILE C O 1
ATOM 3579 N N . HIS C 3 37 ? 27.713 -64.317 -16.053 1.00 15.77 56 HIS C N 1
ATOM 3580 C CA . HIS C 3 37 ? 26.950 -64.427 -17.291 1.00 15.38 56 HIS C CA 1
ATOM 3581 C C . HIS C 3 37 ? 27.517 -65.515 -18.207 1.00 15.39 56 HIS C C 1
ATOM 3582 O O . HIS C 3 37 ? 26.751 -66.283 -18.799 1.00 15.43 56 HIS C O 1
ATOM 3589 N N . VAL C 3 38 ? 28.845 -65.619 -18.321 1.00 15.50 57 VAL C N 1
ATOM 3590 C CA . VAL C 3 38 ? 29.428 -66.704 -19.113 1.00 15.40 57 VAL C CA 1
ATOM 3591 C C . VAL C 3 38 ? 29.168 -68.048 -18.452 1.00 15.62 57 VAL C C 1
ATOM 3592 O O . VAL C 3 38 ? 28.959 -69.058 -19.131 1.00 15.66 57 VAL C O 1
ATOM 3596 N N . SER C 3 39 ? 29.200 -68.079 -17.121 1.00 15.78 58 SER C N 1
ATOM 3597 C CA . SER C 3 39 ? 28.870 -69.284 -16.375 1.00 16.02 58 SER C CA 1
ATOM 3598 C C . SER C 3 39 ? 27.448 -69.732 -16.698 1.00 16.06 58 SER C C 1
ATOM 3599 O O . SER C 3 39 ? 27.201 -70.904 -17.027 1.00 19.12 58 SER C O 1
ATOM 3602 N N . SER C 3 40 ? 26.507 -68.784 -16.666 1.00 15.98 59 SER C N 1
ATOM 3603 C CA . SER C 3 40 ? 25.113 -69.051 -16.995 1.00 16.03 59 SER C CA 1
ATOM 3604 C C . SER C 3 40 ? 24.966 -69.539 -18.433 1.00 24.77 59 SER C C 1
ATOM 3605 O O . SER C 3 40 ? 24.149 -70.428 -18.712 1.00 16.08 59 SER C O 1
ATOM 3608 N N . TRP C 3 41 ? 25.723 -68.953 -19.365 1.00 15.72 60 TRP C N 1
ATOM 3609 C CA . TRP C 3 41 ? 25.655 -69.393 -20.758 1.00 15.66 60 TRP C CA 1
ATOM 3610 C C . TRP C 3 41 ? 26.071 -70.857 -20.878 1.00 18.87 60 TRP C C 1
ATOM 3611 O O . TRP C 3 41 ? 25.398 -71.662 -21.535 1.00 15.89 60 TRP C O 1
ATOM 3622 N N . LEU C 3 42 ? 27.170 -71.218 -20.209 1.00 15.86 61 LEU C N 1
ATOM 3623 C CA . LEU C 3 42 ? 27.705 -72.576 -20.253 1.00 16.01 61 LEU C CA 1
ATOM 3624 C C . LEU C 3 42 ? 26.727 -73.575 -19.647 1.00 19.09 61 LEU C C 1
ATOM 3625 O O . LEU C 3 42 ? 26.497 -74.666 -20.193 1.00 16.36 61 LEU C O 1
ATOM 3630 N N . ARG C 3 43 ? 26.178 -73.234 -18.479 1.00 16.37 62 ARG C N 1
ATOM 3631 C CA . ARG C 3 43 ? 25.143 -74.072 -17.891 1.00 23.19 62 ARG C CA 1
ATOM 3632 C C . ARG C 3 43 ? 23.931 -74.248 -18.829 1.00 26.85 62 ARG C C 1
ATOM 3633 O O . ARG C 3 43 ? 23.478 -75.387 -18.999 1.00 21.80 62 ARG C O 1
ATOM 3641 N N . ASN C 3 44 ? 23.374 -73.147 -19.430 1.00 22.86 63 ASN C N 1
ATOM 3642 C CA . ASN C 3 44 ? 22.183 -73.272 -20.305 1.00 23.51 63 ASN C CA 1
ATOM 3643 C C . ASN C 3 44 ? 22.484 -74.161 -21.508 1.00 24.48 63 ASN C C 1
ATOM 3644 O O . ASN C 3 44 ? 21.639 -74.965 -21.928 1.00 24.05 63 ASN C O 1
ATOM 3649 N N . HIS C 3 45 ? 23.641 -73.951 -22.144 1.00 17.38 64 HIS C N 1
ATOM 3650 C CA . HIS C 3 45 ? 23.861 -74.474 -23.490 1.00 21.10 64 HIS C CA 1
ATOM 3651 C C . HIS C 3 45 ? 24.698 -75.743 -23.531 1.00 21.29 64 HIS C C 1
ATOM 3652 O O . HIS C 3 45 ? 24.573 -76.525 -24.480 1.00 21.49 64 HIS C O 1
ATOM 3659 N N . SER C 3 46 ? 25.562 -75.960 -22.555 1.00 18.33 65 SER C N 1
ATOM 3660 C CA . SER C 3 46 ? 26.429 -77.126 -22.556 1.00 23.13 65 SER C CA 1
ATOM 3661 C C . SER C 3 46 ? 26.201 -78.023 -21.354 1.00 19.91 65 SER C C 1
ATOM 3662 O O . SER C 3 46 ? 26.950 -78.988 -21.182 1.00 22.97 65 SER C O 1
ATOM 3665 N N . GLN C 3 47 ? 25.217 -77.715 -20.502 1.00 19.79 66 GLN C N 1
ATOM 3666 C CA . GLN C 3 47 ? 25.008 -78.422 -19.236 1.00 25.81 66 GLN C CA 1
ATOM 3667 C C . GLN C 3 47 ? 26.284 -78.486 -18.394 1.00 29.10 66 GLN C C 1
ATOM 3668 O O . GLN C 3 47 ? 26.450 -79.393 -17.571 1.00 25.03 66 GLN C O 1
ATOM 3674 N N . PHE C 3 48 ? 27.208 -77.558 -18.640 1.00 24.94 67 PHE C N 1
ATOM 3675 C CA . PHE C 3 48 ? 28.319 -77.298 -17.737 1.00 22.94 67 PHE C CA 1
ATOM 3676 C C . PHE C 3 48 ? 27.810 -77.154 -16.307 1.00 17.18 67 PHE C C 1
ATOM 3677 O O . PHE C 3 48 ? 26.730 -76.600 -16.068 1.00 22.04 67 PHE C O 1
ATOM 3685 N N . GLN C 3 49 ? 28.586 -77.653 -15.347 1.00 17.39 68 GLN C N 1
ATOM 3686 C CA . GLN C 3 49 ? 28.309 -77.450 -13.926 1.00 26.02 68 GLN C CA 1
ATOM 3687 C C . GLN C 3 49 ? 29.314 -76.475 -13.319 1.00 27.43 68 GLN C C 1
ATOM 3688 O O . GLN C 3 49 ? 30.529 -76.691 -13.400 1.00 20.59 68 GLN C O 1
ATOM 3694 N N . GLY C 3 50 ? 28.809 -75.438 -12.661 1.00 24.15 69 GLY C N 1
ATOM 3695 C CA . GLY C 3 50 ? 29.681 -74.556 -11.916 1.00 21.41 69 GLY C CA 1
ATOM 3696 C C . GLY C 3 50 ? 29.904 -73.207 -12.568 1.00 20.03 69 GLY C C 1
ATOM 3697 O O . GLY C 3 50 ? 28.970 -72.577 -13.089 1.00 17.00 69 GLY C O 1
ATOM 3698 N N . TYR C 3 51 ? 31.151 -72.756 -12.545 1.00 17.12 70 TYR C N 1
ATOM 3699 C CA . TYR C 3 51 ? 31.471 -71.372 -12.857 1.00 16.87 70 TYR C CA 1
ATOM 3700 C C . TYR C 3 51 ? 32.796 -71.289 -13.593 1.00 20.27 70 TYR C C 1
ATOM 3701 O O . TYR C 3 51 ? 33.696 -72.109 -13.385 1.00 20.66 70 TYR C O 1
ATOM 3710 N N . VAL C 3 52 ? 32.909 -70.271 -14.440 1.00 19.12 71 VAL C N 1
ATOM 3711 C CA . VAL C 3 52 ? 34.193 -69.789 -14.930 1.00 18.63 71 VAL C CA 1
ATOM 3712 C C . VAL C 3 52 ? 34.470 -68.443 -14.273 1.00 20.31 71 VAL C C 1
ATOM 3713 O O . VAL C 3 52 ? 33.557 -67.728 -13.841 1.00 20.57 71 VAL C O 1
ATOM 3717 N N . GLY C 3 53 ? 35.752 -68.090 -14.204 1.00 19.72 72 GLY C N 1
ATOM 3718 C CA . GLY C 3 53 ? 36.148 -66.826 -13.626 1.00 17.28 72 GLY C CA 1
ATOM 3719 C C . GLY C 3 53 ? 36.502 -66.868 -12.160 1.00 22.93 72 GLY C C 1
ATOM 3720 O O . GLY C 3 53 ? 36.626 -65.799 -11.542 1.00 20.65 72 GLY C O 1
ATOM 3721 N N . GLN C 3 54 ? 36.673 -68.060 -11.589 1.00 19.35 73 GLN C N 1
ATOM 3722 C CA . GLN C 3 54 ? 37.080 -68.200 -10.196 1.00 23.06 73 GLN C CA 1
ATOM 3723 C C . GLN C 3 54 ? 38.352 -67.400 -9.938 1.00 23.91 73 GLN C C 1
ATOM 3724 O O . GLN C 3 54 ? 39.333 -67.517 -10.680 1.00 25.42 73 GLN C O 1
ATOM 3730 N N . ARG C 3 55 ? 38.295 -66.542 -8.916 1.00 21.34 74 ARG C N 1
ATOM 3731 C CA . ARG C 3 55 ? 39.359 -65.641 -8.472 1.00 27.16 74 ARG C CA 1
ATOM 3732 C C . ARG C 3 55 ? 39.625 -64.492 -9.443 1.00 25.08 74 ARG C C 1
ATOM 3733 O O . ARG C 3 55 ? 39.702 -63.342 -9.013 1.00 30.12 74 ARG C O 1
ATOM 3741 N N . GLY C 3 56 ? 39.750 -64.770 -10.739 1.00 20.96 75 GLY C N 1
ATOM 3742 C CA . GLY C 3 56 ? 40.136 -63.740 -11.689 1.00 21.94 75 GLY C CA 1
ATOM 3743 C C . GLY C 3 56 ? 39.044 -62.786 -12.146 1.00 24.66 75 GLY C C 1
ATOM 3744 O O . GLY C 3 56 ? 39.300 -61.600 -12.371 1.00 26.08 75 GLY C O 1
ATOM 3745 N N . GLY C 3 57 ? 37.826 -63.285 -12.301 1.00 18.14 76 GLY C N 1
ATOM 3746 C CA . GLY C 3 57 ? 36.759 -62.441 -12.788 1.00 16.21 76 GLY C CA 1
ATOM 3747 C C . GLY C 3 57 ? 36.967 -62.035 -14.242 1.00 17.30 76 GLY C C 1
ATOM 3748 O O . GLY C 3 57 ? 37.824 -62.541 -14.960 1.00 20.23 76 GLY C O 1
ATOM 3749 N N . ARG C 3 58 ? 36.162 -61.061 -14.650 1.00 15.77 77 ARG C N 1
ATOM 3750 C CA . ARG C 3 58 ? 36.131 -60.641 -16.044 1.00 15.55 77 ARG C CA 1
ATOM 3751 C C . ARG C 3 58 ? 37.457 -60.045 -16.491 1.00 17.38 77 ARG C C 1
ATOM 3752 O O . ARG C 3 58 ? 37.846 -60.199 -17.653 1.00 17.64 77 ARG C O 1
ATOM 3760 N N . SER C 3 59 ? 38.173 -59.368 -15.594 1.00 16.19 78 SER C N 1
ATOM 3761 C CA . SER C 3 59 ? 39.384 -58.686 -16.035 1.00 25.75 78 SER C CA 1
ATOM 3762 C C . SER C 3 59 ? 40.491 -59.654 -16.456 1.00 22.48 78 SER C C 1
ATOM 3763 O O . SER C 3 59 ? 41.422 -59.235 -17.145 1.00 24.53 78 SER C O 1
ATOM 3766 N N . GLN C 3 60 ? 40.402 -60.937 -16.098 1.00 19.37 79 GLN C N 1
ATOM 3767 C CA . GLN C 3 60 ? 41.437 -61.917 -16.418 1.00 20.72 79 GLN C CA 1
ATOM 3768 C C . GLN C 3 60 ? 41.053 -62.843 -17.574 1.00 20.68 79 GLN C C 1
ATOM 3769 O O . GLN C 3 60 ? 41.709 -63.865 -17.793 1.00 21.58 79 GLN C O 1
ATOM 3775 N N . VAL C 3 61 ? 40.001 -62.501 -18.311 1.00 18.01 80 VAL C N 1
ATOM 3776 C CA . VAL C 3 61 ? 39.617 -63.245 -19.502 1.00 21.82 80 VAL C CA 1
ATOM 3777 C C . VAL C 3 61 ? 40.758 -63.222 -20.530 1.00 20.27 80 VAL C C 1
ATOM 3778 O O . VAL C 3 61 ? 41.546 -62.267 -20.600 1.00 23.86 80 VAL C O 1
ATOM 3782 N N . SER C 3 62 ? 40.870 -64.294 -21.324 1.00 18.91 81 SER C N 1
ATOM 3783 C CA . SER C 3 62 ? 41.807 -64.321 -22.445 1.00 16.62 81 SER C CA 1
ATOM 3784 C C . SER C 3 62 ? 41.177 -63.685 -23.676 1.00 17.40 81 SER C C 1
ATOM 3785 O O . SER C 3 62 ? 39.976 -63.848 -23.923 1.00 20.45 81 SER C O 1
ATOM 3788 N N . TYR C 3 63 ? 41.977 -62.925 -24.431 1.00 15.75 82 TYR C N 1
ATOM 3789 C CA . TYR C 3 63 ? 41.529 -62.256 -25.646 1.00 15.64 82 TYR C CA 1
ATOM 3790 C C . TYR C 3 63 ? 42.361 -62.709 -26.835 1.00 19.92 82 TYR C C 1
ATOM 3791 O O . TYR C 3 63 ? 43.545 -63.022 -26.693 1.00 18.14 82 TYR C O 1
ATOM 3800 N N . TYR C 3 64 ? 41.756 -62.695 -28.020 1.00 17.29 83 TYR C N 1
ATOM 3801 C CA . TYR C 3 64 ? 42.528 -62.825 -29.253 1.00 20.14 83 TYR C CA 1
ATOM 3802 C C . TYR C 3 64 ? 42.134 -61.700 -30.201 1.00 18.16 83 TYR C C 1
ATOM 3803 O O . TYR C 3 64 ? 40.962 -61.637 -30.635 1.00 17.80 83 TYR C O 1
ATOM 3812 N N . PRO C 3 65 ? 43.073 -60.830 -30.609 1.00 23.91 84 PRO C N 1
ATOM 3813 C CA . PRO C 3 65 ? 44.500 -60.884 -30.232 1.00 24.68 84 PRO C CA 1
ATOM 3814 C C . PRO C 3 65 ? 44.756 -60.507 -28.764 1.00 19.10 84 PRO C C 1
ATOM 3815 O O . PRO C 3 65 ? 43.929 -59.850 -28.131 1.00 23.19 84 PRO C O 1
ATOM 3819 N N . ALA C 3 66 ? 45.899 -60.930 -28.224 1.00 21.49 85 ALA C N 1
ATOM 3820 C CA . ALA C 3 66 ? 46.155 -60.687 -26.809 1.00 23.44 85 ALA C CA 1
ATOM 3821 C C . ALA C 3 66 ? 46.404 -59.209 -26.531 1.00 25.94 85 ALA C C 1
ATOM 3822 O O . ALA C 3 66 ? 45.973 -58.688 -25.497 1.00 30.01 85 ALA C O 1
ATOM 3824 N N . GLU C 3 67 ? 47.083 -58.507 -27.430 1.00 28.53 86 GLU C N 1
ATOM 3825 C CA . GLU C 3 67 ? 47.170 -57.059 -27.267 1.00 36.51 86 GLU C CA 1
ATOM 3826 C C . GLU C 3 67 ? 45.822 -56.507 -27.715 1.00 35.91 86 GLU C C 1
ATOM 3827 O O . GLU C 3 67 ? 45.484 -56.501 -28.903 1.00 33.64 86 GLU C O 1
ATOM 3833 N N . ASN C 3 68 ? 45.003 -56.135 -26.735 1.00 33.88 87 ASN C N 1
ATOM 3834 C CA . ASN C 3 68 ? 43.581 -55.870 -26.921 1.00 27.84 87 ASN C CA 1
ATOM 3835 C C . ASN C 3 68 ? 43.283 -54.494 -26.342 1.00 29.81 87 ASN C C 1
ATOM 3836 O O . ASN C 3 68 ? 43.320 -54.322 -25.122 1.00 30.62 87 ASN C O 1
ATOM 3841 N N . SER C 3 69 ? 42.976 -53.527 -27.213 1.00 25.23 88 SER C N 1
ATOM 3842 C CA . SER C 3 69 ? 42.791 -52.142 -26.787 1.00 31.19 88 SER C CA 1
ATOM 3843 C C . SER C 3 69 ? 41.596 -51.989 -25.845 1.00 22.88 88 SER C C 1
ATOM 3844 O O . SER C 3 69 ? 41.739 -51.513 -24.716 1.00 21.22 88 SER C O 1
ATOM 3847 N N . TYR C 3 70 ? 40.405 -52.393 -26.288 1.00 18.21 89 TYR C N 1
ATOM 3848 C CA . TYR C 3 70 ? 39.208 -52.072 -25.516 1.00 22.54 89 TYR C CA 1
ATOM 3849 C C . TYR C 3 70 ? 39.141 -52.827 -24.196 1.00 23.80 89 TYR C C 1
ATOM 3850 O O . TYR C 3 70 ? 38.484 -52.348 -23.264 1.00 22.94 89 TYR C O 1
ATOM 3859 N N . SER C 3 71 ? 39.835 -53.966 -24.069 1.00 20.64 90 SER C N 1
ATOM 3860 C CA . SER C 3 71 ? 39.825 -54.676 -22.793 1.00 25.82 90 SER C CA 1
ATOM 3861 C C . SER C 3 71 ? 40.506 -53.876 -21.685 1.00 23.43 90 SER C C 1
ATOM 3862 O O . SER C 3 71 ? 40.315 -54.186 -20.507 1.00 25.38 90 SER C O 1
ATOM 3865 N N . ARG C 3 72 ? 41.275 -52.847 -22.042 1.00 24.20 91 ARG C N 1
ATOM 3866 C CA . ARG C 3 72 ? 41.934 -51.988 -21.059 1.00 27.77 91 ARG C CA 1
ATOM 3867 C C . ARG C 3 72 ? 40.937 -51.127 -20.304 1.00 27.29 91 ARG C C 1
ATOM 3868 O O . ARG C 3 72 ? 41.259 -50.645 -19.213 1.00 22.61 91 ARG C O 1
ATOM 3876 N N . TRP C 3 73 ? 39.746 -50.924 -20.875 1.00 21.67 92 TRP C N 1
ATOM 3877 C CA . TRP C 3 73 ? 38.690 -50.083 -20.320 1.00 19.01 92 TRP C CA 1
ATOM 3878 C C . TRP C 3 73 ? 37.623 -51.010 -19.763 1.00 20.78 92 TRP C C 1
ATOM 3879 O O . TRP C 3 73 ? 36.841 -51.589 -20.520 1.00 17.54 92 TRP C O 1
ATOM 3890 N N . SER C 3 74 ? 37.596 -51.168 -18.443 1.00 15.15 93 SER C N 1
ATOM 3891 C CA . SER C 3 74 ? 36.680 -52.139 -17.853 1.00 20.29 93 SER C CA 1
ATOM 3892 C C . SER C 3 74 ? 35.236 -51.830 -18.205 1.00 21.20 93 SER C C 1
ATOM 3893 O O . SER C 3 74 ? 34.396 -52.735 -18.223 1.00 21.19 93 SER C O 1
ATOM 3896 N N . GLY C 3 75 ? 34.930 -50.569 -18.508 1.00 14.80 94 GLY C N 1
ATOM 3897 C CA . GLY C 3 75 ? 33.559 -50.198 -18.767 1.00 20.11 94 GLY C CA 1
ATOM 3898 C C . GLY C 3 75 ? 33.078 -50.417 -20.177 1.00 19.06 94 GLY C C 1
ATOM 3899 O O . GLY C 3 75 ? 31.895 -50.192 -20.441 1.00 21.48 94 GLY C O 1
ATOM 3900 N N . LEU C 3 76 ? 33.955 -50.825 -21.092 1.00 17.39 95 LEU C N 1
ATOM 3901 C CA . LEU C 3 76 ? 33.524 -51.188 -22.435 1.00 19.45 95 LEU C CA 1
ATOM 3902 C C . LEU C 3 76 ? 32.983 -52.616 -22.423 1.00 20.90 95 LEU C C 1
ATOM 3903 O O . LEU C 3 76 ? 33.571 -53.511 -21.813 1.00 20.63 95 LEU C O 1
ATOM 3908 N N . LEU C 3 77 ? 31.855 -52.824 -23.091 1.00 17.76 96 LEU C N 1
ATOM 3909 C CA . LEU C 3 77 ? 31.135 -54.088 -23.015 1.00 14.97 96 LEU C CA 1
ATOM 3910 C C . LEU C 3 77 ? 31.560 -55.021 -24.143 1.00 19.14 96 LEU C C 1
ATOM 3911 O O . LEU C 3 77 ? 31.633 -54.610 -25.305 1.00 22.95 96 LEU C O 1
ATOM 3916 N N . SER C 3 78 ? 31.807 -56.283 -23.801 1.00 18.98 97 SER C N 1
ATOM 3917 C CA . SER C 3 78 ? 32.015 -57.323 -24.796 1.00 19.29 97 SER C CA 1
ATOM 3918 C C . SER C 3 78 ? 30.669 -57.869 -25.252 1.00 17.68 97 SER C C 1
ATOM 3919 O O . SER C 3 78 ? 29.633 -57.592 -24.638 1.00 15.83 97 SER C O 1
ATOM 3922 N N . PRO C 3 79 ? 30.643 -58.642 -26.345 1.00 14.56 98 PRO C N 1
ATOM 3923 C CA . PRO C 3 79 ? 29.379 -59.283 -26.755 1.00 21.65 98 PRO C CA 1
ATOM 3924 C C . PRO C 3 79 ? 28.704 -60.081 -25.651 1.00 18.41 98 PRO C C 1
ATOM 3925 O O . PRO C 3 79 ? 27.485 -59.974 -25.497 1.00 14.57 98 PRO C O 1
ATOM 3929 N N . CYS C 3 80 ? 29.460 -60.879 -24.888 1.00 14.64 99 CYS C N 1
ATOM 3930 C CA . CYS C 3 80 ? 28.875 -61.597 -23.755 1.00 20.36 99 CYS C CA 1
ATOM 3931 C C . CYS C 3 80 ? 28.278 -60.638 -22.737 1.00 20.30 99 CYS C C 1
ATOM 3932 O O . CYS C 3 80 ? 27.177 -60.882 -22.217 1.00 15.13 99 CYS C O 1
ATOM 3935 N N . ASP C 3 81 ? 29.005 -59.563 -22.412 1.00 14.60 100 ASP C N 1
ATOM 3936 C CA . ASP C 3 81 ? 28.469 -58.549 -21.505 1.00 15.62 100 ASP C CA 1
ATOM 3937 C C . ASP C 3 81 ? 27.144 -58.003 -22.018 1.00 20.39 100 ASP C C 1
ATOM 3938 O O . ASP C 3 81 ? 26.159 -57.912 -21.274 1.00 14.52 100 ASP C O 1
ATOM 3943 N N . ALA C 3 82 ? 27.111 -57.615 -23.297 1.00 15.36 101 ALA C N 1
ATOM 3944 C CA . ALA C 3 82 ? 25.918 -57.005 -23.871 1.00 14.41 101 ALA C CA 1
ATOM 3945 C C . ALA C 3 82 ? 24.760 -57.989 -23.910 1.00 14.49 101 ALA C C 1
ATOM 3946 O O . ALA C 3 82 ? 23.603 -57.590 -23.746 1.00 16.18 101 ALA C O 1
ATOM 3948 N N . ASP C 3 83 ? 25.059 -59.266 -24.150 1.00 15.92 102 ASP C N 1
ATOM 3949 C CA . ASP C 3 83 ? 24.044 -60.316 -24.101 1.00 14.68 102 ASP C CA 1
ATOM 3950 C C . ASP C 3 83 ? 23.368 -60.344 -22.737 1.00 14.74 102 ASP C C 1
ATOM 3951 O O . ASP C 3 83 ? 22.138 -60.413 -22.636 1.00 14.82 102 ASP C O 1
ATOM 3956 N N . TRP C 3 84 ? 24.161 -60.287 -21.668 1.00 15.08 103 TRP C N 1
ATOM 3957 C CA . TRP C 3 84 ? 23.583 -60.356 -20.330 1.00 14.83 103 TRP C CA 1
ATOM 3958 C C . TRP C 3 84 ? 22.668 -59.177 -20.062 1.00 18.16 103 TRP C C 1
ATOM 3959 O O . TRP C 3 84 ? 21.705 -59.297 -19.295 1.00 14.90 103 TRP C O 1
ATOM 3970 N N . LEU C 3 85 ? 22.990 -58.026 -20.648 1.00 17.73 104 LEU C N 1
ATOM 3971 C CA . LEU C 3 85 ? 22.204 -56.815 -20.537 1.00 17.39 104 LEU C CA 1
ATOM 3972 C C . LEU C 3 85 ? 21.061 -56.776 -21.543 1.00 21.74 104 LEU C C 1
ATOM 3973 O O . LEU C 3 85 ? 20.385 -55.752 -21.630 1.00 22.00 104 LEU C O 1
ATOM 3978 N N . GLY C 3 86 ? 20.835 -57.858 -22.297 1.00 20.30 105 GLY C N 1
ATOM 3979 C CA . GLY C 3 86 ? 19.705 -57.943 -23.210 1.00 16.77 105 GLY C CA 1
ATOM 3980 C C . GLY C 3 86 ? 19.872 -57.182 -24.504 1.00 23.30 105 GLY C C 1
ATOM 3981 O O . GLY C 3 86 ? 18.876 -56.944 -25.193 1.00 21.15 105 GLY C O 1
ATOM 3982 N N . MET C 3 87 ? 21.094 -56.786 -24.864 1.00 16.98 106 MET C N 1
ATOM 3983 C CA . MET C 3 87 ? 21.297 -55.951 -26.044 1.00 19.87 106 MET C CA 1
ATOM 3984 C C . MET C 3 87 ? 21.454 -56.755 -27.324 1.00 21.03 106 MET C C 1
ATOM 3985 O O . MET C 3 87 ? 21.195 -56.233 -28.415 1.00 17.36 106 MET C O 1
ATOM 3990 N N . LEU C 3 88 ? 21.899 -57.998 -27.210 1.00 16.48 107 LEU C N 1
ATOM 3991 C CA . LEU C 3 88 ? 22.118 -58.889 -28.340 1.00 17.36 107 LEU C CA 1
ATOM 3992 C C . LEU C 3 88 ? 22.113 -60.297 -27.766 1.00 16.04 107 LEU C C 1
ATOM 3993 O O . LEU C 3 88 ? 22.001 -60.480 -26.551 1.00 17.81 107 LEU C O 1
ATOM 3998 N N . VAL C 3 89 ? 22.252 -61.291 -28.640 1.00 17.06 108 VAL C N 1
ATOM 3999 C CA . VAL C 3 89 ? 22.326 -62.694 -28.237 1.00 15.02 108 VAL C CA 1
ATOM 4000 C C . VAL C 3 89 ? 23.611 -63.297 -28.783 1.00 19.54 108 VAL C C 1
ATOM 4001 O O . VAL C 3 89 ? 23.866 -63.230 -29.989 1.00 15.03 108 VAL C O 1
ATOM 4005 N N . VAL C 3 90 ? 24.416 -63.893 -27.907 1.00 14.97 109 VAL C N 1
ATOM 4006 C CA . VAL C 3 90 ? 25.506 -64.763 -28.344 1.00 19.57 109 VAL C CA 1
ATOM 4007 C C . VAL C 3 90 ? 24.912 -66.157 -28.510 1.00 16.45 109 VAL C C 1
ATOM 4008 O O . VAL C 3 90 ? 24.571 -66.817 -27.520 1.00 17.87 109 VAL C O 1
ATOM 4012 N N . LYS C 3 91 ? 24.776 -66.611 -29.749 1.00 18.99 110 LYS C N 1
ATOM 4013 C CA . LYS C 3 91 ? 24.081 -67.859 -30.025 1.00 15.39 110 LYS C CA 1
ATOM 4014 C C . LYS C 3 91 ? 25.018 -69.054 -29.937 1.00 15.44 110 LYS C C 1
ATOM 4015 O O . LYS C 3 91 ? 26.216 -68.956 -30.201 1.00 17.12 110 LYS C O 1
ATOM 4021 N N . LYS C 3 92 ? 24.444 -70.191 -29.551 1.00 15.57 111 LYS C N 1
ATOM 4022 C CA . LYS C 3 92 ? 25.197 -71.435 -29.514 1.00 15.65 111 LYS C CA 1
ATOM 4023 C C . LYS C 3 92 ? 25.658 -71.800 -30.921 1.00 15.69 111 LYS C C 1
ATOM 4024 O O . LYS C 3 92 ? 24.861 -71.791 -31.865 1.00 23.27 111 LYS C O 1
ATOM 4030 N N . ALA C 3 93 ? 26.941 -72.137 -31.057 1.00 15.65 112 ALA C N 1
ATOM 4031 C CA . ALA C 3 93 ? 27.494 -72.476 -32.366 1.00 17.77 112 ALA C CA 1
ATOM 4032 C C . ALA C 3 93 ? 26.844 -73.729 -32.945 1.00 24.11 112 ALA C C 1
ATOM 4033 O O . ALA C 3 93 ? 26.587 -74.697 -32.229 1.00 24.54 112 ALA C O 1
ATOM 4035 N N . LYS C 3 94 ? 26.609 -73.712 -34.255 1.00 20.67 113 LYS C N 1
ATOM 4036 C CA . LYS C 3 94 ? 26.269 -74.896 -35.031 1.00 26.28 113 LYS C CA 1
ATOM 4037 C C . LYS C 3 94 ? 27.510 -75.419 -35.745 1.00 28.98 113 LYS C C 1
ATOM 4038 O O . LYS C 3 94 ? 28.543 -74.748 -35.821 1.00 24.80 113 LYS C O 1
ATOM 4044 N N . GLY C 3 95 ? 27.380 -76.632 -36.299 1.00 24.55 114 GLY C N 1
ATOM 4045 C CA . GLY C 3 95 ? 28.485 -77.230 -37.029 1.00 22.77 114 GLY C CA 1
ATOM 4046 C C . GLY C 3 95 ? 28.938 -76.379 -38.198 1.00 25.88 114 GLY C C 1
ATOM 4047 O O . GLY C 3 95 ? 30.111 -76.398 -38.568 1.00 29.12 114 GLY C O 1
ATOM 4048 N N . SER C 3 96 ? 28.032 -75.587 -38.762 1.00 23.23 115 SER C N 1
ATOM 4049 C CA . SER C 3 96 ? 28.382 -74.751 -39.901 1.00 29.01 115 SER C CA 1
ATOM 4050 C C . SER C 3 96 ? 29.151 -73.492 -39.512 1.00 24.64 115 SER C C 1
ATOM 4051 O O . SER C 3 96 ? 29.762 -72.872 -40.384 1.00 26.40 115 SER C O 1
ATOM 4054 N N . ASP C 3 97 ? 29.140 -73.093 -38.240 1.00 21.26 116 ASP C N 1
ATOM 4055 C CA . ASP C 3 97 ? 29.850 -71.875 -37.855 1.00 21.59 116 ASP C CA 1
ATOM 4056 C C . ASP C 3 97 ? 31.348 -72.134 -37.867 1.00 22.09 116 ASP C C 1
ATOM 4057 O O . ASP C 3 97 ? 31.828 -73.121 -37.299 1.00 20.08 116 ASP C O 1
ATOM 4062 N N . MET C 3 98 ? 32.099 -71.261 -38.512 1.00 16.06 117 MET C N 1
ATOM 4063 C CA . MET C 3 98 ? 33.508 -71.545 -38.728 1.00 20.07 117 MET C CA 1
ATOM 4064 C C . MET C 3 98 ? 34.357 -71.006 -37.582 1.00 19.71 117 MET C C 1
ATOM 4065 O O . MET C 3 98 ? 34.200 -69.851 -37.165 1.00 19.01 117 MET C O 1
ATOM 4070 N N . ILE C 3 99 ? 35.240 -71.844 -37.068 1.00 15.98 118 ILE C N 1
ATOM 4071 C CA . ILE C 3 99 ? 36.185 -71.482 -36.022 1.00 24.38 118 ILE C CA 1
ATOM 4072 C C . ILE C 3 99 ? 37.408 -70.858 -36.680 1.00 19.80 118 ILE C C 1
ATOM 4073 O O . ILE C 3 99 ? 37.973 -71.435 -37.612 1.00 20.12 118 ILE C O 1
ATOM 4078 N N . VAL C 3 100 ? 37.796 -69.655 -36.242 1.00 17.63 119 VAL C N 1
ATOM 4079 C CA . VAL C 3 100 ? 38.884 -68.946 -36.926 1.00 16.07 119 VAL C CA 1
ATOM 4080 C C . VAL C 3 100 ? 40.226 -69.464 -36.425 1.00 16.15 119 VAL C C 1
ATOM 4081 O O . VAL C 3 100 ? 40.360 -69.779 -35.232 1.00 17.80 119 VAL C O 1
ATOM 4085 N N . PRO C 3 101 ? 41.230 -69.607 -37.297 1.00 21.64 120 PRO C N 1
ATOM 4086 C CA . PRO C 3 101 ? 42.594 -69.874 -36.825 1.00 19.21 120 PRO C CA 1
ATOM 4087 C C . PRO C 3 101 ? 43.214 -68.640 -36.187 1.00 21.95 120 PRO C C 1
ATOM 4088 O O . PRO C 3 101 ? 42.849 -67.498 -36.486 1.00 18.18 120 PRO C O 1
ATOM 4092 N N . GLY C 3 102 ? 44.200 -68.891 -35.326 1.00 23.33 121 GLY C N 1
ATOM 4093 C CA . GLY C 3 102 ? 44.892 -67.829 -34.637 1.00 16.56 121 GLY C CA 1
ATOM 4094 C C . GLY C 3 102 ? 44.866 -67.953 -33.124 1.00 17.09 121 GLY C C 1
ATOM 4095 O O . GLY C 3 102 ? 45.911 -67.932 -32.477 1.00 18.42 121 GLY C O 1
ATOM 4096 N N . PRO C 3 103 ? 43.682 -68.046 -32.518 1.00 20.94 122 PRO C N 1
ATOM 4097 C CA . PRO C 3 103 ? 43.622 -68.133 -31.055 1.00 21.35 122 PRO C CA 1
ATOM 4098 C C . PRO C 3 103 ? 44.221 -69.434 -30.542 1.00 27.61 122 PRO C C 1
ATOM 4099 O O . PRO C 3 103 ? 44.332 -70.439 -31.253 1.00 25.97 122 PRO C O 1
ATOM 4103 N N . SER C 3 104 ? 44.617 -69.388 -29.273 1.00 21.73 123 SER C N 1
ATOM 4104 C CA . SER C 3 104 ? 45.112 -70.558 -28.557 1.00 24.91 123 SER C CA 1
ATOM 4105 C C . SER C 3 104 ? 43.913 -71.224 -27.891 1.00 22.67 123 SER C C 1
ATOM 4106 O O . SER C 3 104 ? 43.554 -70.909 -26.756 1.00 23.81 123 SER C O 1
ATOM 4109 N N . TYR C 3 105 ? 43.277 -72.153 -28.617 1.00 20.30 124 TYR C N 1
ATOM 4110 C CA . TYR C 3 105 ? 42.025 -72.762 -28.171 1.00 21.46 124 TYR C CA 1
ATOM 4111 C C . TYR C 3 105 ? 42.206 -73.864 -27.138 1.00 25.74 124 TYR C C 1
ATOM 4112 O O . TYR C 3 105 ? 41.230 -74.215 -26.469 1.00 19.24 124 TYR C O 1
ATOM 4121 N N . LYS C 3 106 ? 43.405 -74.423 -26.995 1.00 24.50 125 LYS C N 1
ATOM 4122 C CA . LYS C 3 106 ? 43.555 -75.622 -26.179 1.00 26.47 125 LYS C CA 1
ATOM 4123 C C . LYS C 3 106 ? 43.276 -75.330 -24.707 1.00 20.20 125 LYS C C 1
ATOM 4124 O O . LYS C 3 106 ? 43.833 -74.397 -24.124 1.00 20.35 125 LYS C O 1
ATOM 4130 N N . GLY C 3 107 ? 42.403 -76.134 -24.106 1.00 17.90 126 GLY C N 1
ATOM 4131 C CA . GLY C 3 107 ? 42.063 -75.961 -22.718 1.00 19.42 126 GLY C CA 1
ATOM 4132 C C . GLY C 3 107 ? 40.942 -74.972 -22.476 1.00 20.83 126 GLY C C 1
ATOM 4133 O O . GLY C 3 107 ? 40.497 -74.840 -21.332 1.00 20.33 126 GLY C O 1
ATOM 4134 N N . LYS C 3 108 ? 40.465 -74.290 -23.515 1.00 17.16 127 LYS C N 1
ATOM 4135 C CA . LYS C 3 108 ? 39.371 -73.348 -23.338 1.00 16.10 127 LYS C CA 1
ATOM 4136 C C . LYS C 3 108 ? 38.069 -74.091 -23.075 1.00 23.03 127 LYS C C 1
ATOM 4137 O O . LYS C 3 108 ? 37.814 -75.169 -23.622 1.00 16.13 127 LYS C O 1
ATOM 4143 N N . VAL C 3 109 ? 37.243 -73.497 -22.219 1.00 16.04 128 VAL C N 1
ATOM 4144 C CA . VAL C 3 109 ? 35.930 -74.031 -21.936 1.00 16.05 128 VAL C CA 1
ATOM 4145 C C . VAL C 3 109 ? 34.820 -73.239 -22.629 1.00 20.93 128 VAL C C 1
ATOM 4146 O O . VAL C 3 109 ? 33.777 -73.819 -22.964 1.00 19.12 128 VAL C O 1
ATOM 4150 N N . PHE C 3 110 ? 35.025 -71.943 -22.881 1.00 19.82 129 PHE C N 1
ATOM 4151 C CA . PHE C 3 110 ? 34.121 -71.091 -23.647 1.00 15.56 129 PHE C CA 1
ATOM 4152 C C . PHE C 3 110 ? 34.951 -70.182 -24.538 1.00 23.28 129 PHE C C 1
ATOM 4153 O O . PHE C 3 110 ? 35.947 -69.603 -24.086 1.00 18.87 129 PHE C O 1
ATOM 4161 N N . PHE C 3 111 ? 34.542 -70.039 -25.793 1.00 15.40 130 PHE C N 1
ATOM 4162 C CA . PHE C 3 111 ? 35.043 -68.944 -26.607 1.00 15.32 130 PHE C CA 1
ATOM 4163 C C . PHE C 3 111 ? 33.912 -68.433 -27.493 1.00 15.23 130 PHE C C 1
ATOM 4164 O O . PHE C 3 111 ? 32.912 -69.116 -27.727 1.00 15.33 130 PHE C O 1
ATOM 4172 N N . GLU C 3 112 ? 34.087 -67.210 -27.974 1.00 16.73 131 GLU C N 1
ATOM 4173 C CA . GLU C 3 112 ? 33.030 -66.431 -28.601 1.00 17.90 131 GLU C CA 1
ATOM 4174 C C . GLU C 3 112 ? 33.673 -65.568 -29.680 1.00 17.72 131 GLU C C 1
ATOM 4175 O O . GLU C 3 112 ? 34.717 -64.972 -29.431 1.00 15.10 131 GLU C O 1
ATOM 4181 N N . ARG C 3 113 ? 33.047 -65.470 -30.852 1.00 15.10 132 ARG C N 1
ATOM 4182 C CA . ARG C 3 113 ? 33.488 -64.441 -31.782 1.00 15.13 132 ARG C CA 1
ATOM 4183 C C . ARG C 3 113 ? 32.292 -63.751 -32.421 1.00 17.82 132 ARG C C 1
ATOM 4184 O O . ARG C 3 113 ? 31.241 -64.371 -32.610 1.00 18.80 132 ARG C O 1
ATOM 4192 N N . PRO C 3 114 ? 32.415 -62.457 -32.731 1.00 15.51 133 PRO C N 1
ATOM 4193 C CA . PRO C 3 114 ? 31.487 -61.838 -33.686 1.00 16.19 133 PRO C CA 1
ATOM 4194 C C . PRO C 3 114 ? 31.581 -62.534 -35.031 1.00 15.29 133 PRO C C 1
ATOM 4195 O O . PRO C 3 114 ? 32.664 -62.907 -35.487 1.00 15.38 133 PRO C O 1
ATOM 4199 N N . THR C 3 115 ? 30.441 -62.688 -35.669 1.00 15.35 134 THR C N 1
ATOM 4200 C CA . THR C 3 115 ? 30.366 -63.180 -37.030 1.00 15.72 134 THR C CA 1
ATOM 4201 C C . THR C 3 115 ? 29.738 -62.093 -37.888 1.00 15.97 134 THR C C 1
ATOM 4202 O O . THR C 3 115 ? 29.260 -61.073 -37.381 1.00 15.53 134 THR C O 1
ATOM 4206 N N . PHE C 3 116 ? 29.713 -62.328 -39.197 1.00 17.07 135 PHE C N 1
ATOM 4207 C CA . PHE C 3 116 ? 29.183 -61.316 -40.105 1.00 21.23 135 PHE C CA 1
ATOM 4208 C C . PHE C 3 116 ? 27.731 -60.967 -39.781 1.00 19.26 135 PHE C C 1
ATOM 4209 O O . PHE C 3 116 ? 27.340 -59.806 -39.892 1.00 20.24 135 PHE C O 1
ATOM 4217 N N . ASP C 3 117 ? 26.915 -61.947 -39.372 1.00 16.44 136 ASP C N 1
ATOM 4218 C CA . ASP C 3 117 ? 25.506 -61.686 -39.091 1.00 20.63 136 ASP C CA 1
ATOM 4219 C C . ASP C 3 117 ? 25.130 -61.861 -37.622 1.00 20.36 136 ASP C C 1
ATOM 4220 O O . ASP C 3 117 ? 23.946 -61.986 -37.313 1.00 25.18 136 ASP C O 1
ATOM 4225 N N . GLY C 3 118 ? 26.089 -61.874 -36.709 1.00 19.75 137 GLY C N 1
ATOM 4226 C CA . GLY C 3 118 ? 25.706 -62.053 -35.315 1.00 15.34 137 GLY C CA 1
ATOM 4227 C C . GLY C 3 118 ? 26.899 -62.277 -34.418 1.00 22.44 137 GLY C C 1
ATOM 4228 O O . GLY C 3 118 ? 27.974 -61.709 -34.627 1.00 19.84 137 GLY C O 1
ATOM 4229 N N . TYR C 3 119 ? 26.674 -63.097 -33.396 1.00 15.15 138 TYR C N 1
ATOM 4230 C CA . TYR C 3 119 ? 27.666 -63.412 -32.372 1.00 17.10 138 TYR C CA 1
ATOM 4231 C C . TYR C 3 119 ? 27.464 -64.867 -31.988 1.00 17.78 138 TYR C C 1
ATOM 4232 O O . TYR C 3 119 ? 26.331 -65.286 -31.729 1.00 15.16 138 TYR C O 1
ATOM 4241 N N . VAL C 3 120 ? 28.549 -65.642 -31.978 1.00 15.70 139 VAL C N 1
ATOM 4242 C CA . VAL C 3 120 ? 28.475 -67.091 -31.798 1.00 15.55 139 VAL C CA 1
ATOM 4243 C C . VAL C 3 120 ? 29.401 -67.515 -30.662 1.00 15.17 139 VAL C C 1
ATOM 4244 O O . VAL C 3 120 ? 30.534 -67.035 -30.558 1.00 15.13 139 VAL C O 1
ATOM 4248 N N . GLY C 3 121 ? 28.918 -68.406 -29.803 1.00 16.76 140 GLY C N 1
ATOM 4249 C CA . GLY C 3 121 ? 29.716 -68.940 -28.713 1.00 17.63 140 GLY C CA 1
ATOM 4250 C C . GLY C 3 121 ? 29.837 -70.449 -28.819 1.00 17.33 140 GLY C C 1
ATOM 4251 O O . GLY C 3 121 ? 28.937 -71.126 -29.323 1.00 17.07 140 GLY C O 1
ATOM 4252 N N . TRP C 3 122 ? 30.967 -70.970 -28.348 1.00 18.71 141 TRP C N 1
ATOM 4253 C CA . TRP C 3 122 ? 31.251 -72.401 -28.322 1.00 17.83 141 TRP C CA 1
ATOM 4254 C C . TRP C 3 122 ? 31.529 -72.782 -26.874 1.00 17.97 141 TRP C C 1
ATOM 4255 O O . TRP C 3 122 ? 32.434 -72.218 -26.257 1.00 16.25 141 TRP C O 1
ATOM 4266 N N . GLY C 3 123 ? 30.777 -73.745 -26.334 1.00 16.37 142 GLY C N 1
ATOM 4267 C CA . GLY C 3 123 ? 30.937 -74.173 -24.961 1.00 17.94 142 GLY C CA 1
ATOM 4268 C C . GLY C 3 123 ? 31.405 -75.623 -24.854 1.00 21.16 142 GLY C C 1
ATOM 4269 O O . GLY C 3 123 ? 31.409 -76.370 -25.822 1.00 19.96 142 GLY C O 1
ATOM 4270 N N . CYS C 3 124 ? 31.818 -76.000 -23.645 1.00 18.51 143 CYS C N 1
ATOM 4271 C CA . CYS C 3 124 ? 32.174 -77.383 -23.328 1.00 22.35 143 CYS C CA 1
ATOM 4272 C C . CYS C 3 124 ? 31.386 -77.823 -22.102 1.00 26.72 143 CYS C C 1
ATOM 4273 O O . CYS C 3 124 ? 31.147 -77.029 -21.188 1.00 24.75 143 CYS C O 1
ATOM 4276 N N . GLY C 3 125 ? 30.989 -79.097 -22.081 1.00 26.81 144 GLY C N 1
ATOM 4277 C CA . GLY C 3 125 ? 30.307 -79.656 -20.932 1.00 25.12 144 GLY C CA 1
ATOM 4278 C C . GLY C 3 125 ? 31.248 -79.922 -19.767 1.00 23.14 144 GLY C C 1
ATOM 4279 O O . GLY C 3 125 ? 32.455 -79.686 -19.828 1.00 25.50 144 GLY C O 1
ATOM 4280 N N . SER C 3 126 ? 30.673 -80.441 -18.688 1.00 21.07 145 SER C N 1
ATOM 4281 C CA . SER C 3 126 ? 31.420 -80.658 -17.452 1.00 25.35 145 SER C CA 1
ATOM 4282 C C . SER C 3 126 ? 32.598 -81.595 -17.671 1.00 24.40 145 SER C C 1
ATOM 4283 O O . SER C 3 126 ? 32.470 -82.635 -18.327 1.00 25.57 145 SER C O 1
ATOM 4286 N N . GLY C 3 127 ? 33.749 -81.218 -17.124 1.00 25.61 146 GLY C N 1
ATOM 4287 C CA . GLY C 3 127 ? 34.932 -82.042 -17.211 1.00 26.49 146 GLY C CA 1
ATOM 4288 C C . GLY C 3 127 ? 35.628 -82.040 -18.549 1.00 27.97 146 GLY C C 1
ATOM 4289 O O . GLY C 3 127 ? 36.541 -82.848 -18.751 1.00 27.47 146 GLY C O 1
ATOM 4290 N N . LYS C 3 128 ? 35.238 -81.171 -19.475 1.00 28.23 147 LYS C N 1
ATOM 4291 C CA . LYS C 3 128 ? 35.849 -81.147 -20.795 1.00 24.15 147 LYS C CA 1
ATOM 4292 C C . LYS C 3 128 ? 36.436 -79.772 -21.093 1.00 28.79 147 LYS C C 1
ATOM 4293 O O . LYS C 3 128 ? 36.042 -78.762 -20.498 1.00 21.90 147 LYS C O 1
ATOM 4299 N N . SER C 3 129 ? 37.377 -79.751 -22.037 1.00 16.75 148 SER C N 1
ATOM 4300 C CA . SER C 3 129 ? 37.931 -78.508 -22.557 1.00 29.48 148 SER C CA 1
ATOM 4301 C C . SER C 3 129 ? 38.253 -78.714 -24.030 1.00 31.71 148 SER C C 1
ATOM 4302 O O . SER C 3 129 ? 38.224 -79.840 -24.540 1.00 28.42 148 SER C O 1
ATOM 4305 N N . ARG C 3 130 ? 38.561 -77.614 -24.714 1.00 26.11 149 ARG C N 1
ATOM 4306 C CA . ARG C 3 130 ? 38.748 -77.652 -26.160 1.00 26.63 149 ARG C CA 1
ATOM 4307 C C . ARG C 3 130 ? 40.103 -78.238 -26.550 1.00 23.45 149 ARG C C 1
ATOM 4308 O O . ARG C 3 130 ? 41.103 -78.065 -25.852 1.00 19.15 149 ARG C O 1
ATOM 4316 N N . THR C 3 131 ? 40.120 -78.928 -27.690 1.00 24.20 150 THR C N 1
ATOM 4317 C CA . THR C 3 131 ? 41.355 -79.388 -28.317 1.00 26.52 150 THR C CA 1
ATOM 4318 C C . THR C 3 131 ? 42.110 -78.205 -28.921 1.00 32.31 150 THR C C 1
ATOM 4319 O O . THR C 3 131 ? 41.590 -77.087 -29.018 1.00 27.61 150 THR C O 1
ATOM 4323 N N . GLU C 3 132 ? 43.339 -78.473 -29.381 1.00 29.85 151 GLU C N 1
ATOM 4324 C CA . GLU C 3 132 ? 44.196 -77.396 -29.877 1.00 36.28 151 GLU C CA 1
ATOM 4325 C C . GLU C 3 132 ? 43.586 -76.670 -31.077 1.00 32.18 151 GLU C C 1
ATOM 4326 O O . GLU C 3 132 ? 43.803 -75.464 -31.249 1.00 29.73 151 GLU C O 1
ATOM 4332 N N . SER C 3 133 ? 42.835 -77.375 -31.918 1.00 23.02 152 SER C N 1
ATOM 4333 C CA . SER C 3 133 ? 42.192 -76.746 -33.064 1.00 31.18 152 SER C CA 1
ATOM 4334 C C . SER C 3 133 ? 40.881 -76.052 -32.712 1.00 30.58 152 SER C C 1
ATOM 4335 O O . SER C 3 133 ? 40.328 -75.346 -33.562 1.00 32.27 152 SER C O 1
ATOM 4338 N N . GLY C 3 134 ? 40.362 -76.253 -31.499 1.00 22.93 153 GLY C N 1
ATOM 4339 C CA . GLY C 3 134 ? 39.068 -75.730 -31.114 1.00 22.86 153 GLY C CA 1
ATOM 4340 C C . GLY C 3 134 ? 37.887 -76.511 -31.645 1.00 28.62 153 GLY C C 1
ATOM 4341 O O . GLY C 3 134 ? 36.742 -76.185 -31.305 1.00 23.49 153 GLY C O 1
ATOM 4342 N N . GLU C 3 135 ? 38.121 -77.546 -32.456 1.00 25.35 154 GLU C N 1
ATOM 4343 C CA . GLU C 3 135 ? 37.005 -78.199 -33.131 1.00 22.49 154 GLU C CA 1
ATOM 4344 C C . GLU C 3 135 ? 36.229 -79.127 -32.212 1.00 22.90 154 GLU C C 1
ATOM 4345 O O . GLU C 3 135 ? 35.035 -79.337 -32.432 1.00 28.12 154 GLU C O 1
ATOM 4351 N N . LEU C 3 136 ? 36.867 -79.680 -31.183 1.00 25.94 155 LEU C N 1
ATOM 4352 C CA . LEU C 3 136 ? 36.253 -80.708 -30.352 1.00 27.89 155 LEU C CA 1
ATOM 4353 C C . LEU C 3 136 ? 36.488 -80.397 -28.881 1.00 20.00 155 LEU C C 1
ATOM 4354 O O . LEU C 3 136 ? 37.453 -79.719 -28.531 1.00 21.14 155 LEU C O 1
ATOM 4359 N N . CYS C 3 137 ? 35.590 -80.890 -28.025 1.00 24.38 156 CYS C N 1
ATOM 4360 C CA . CYS C 3 137 ? 35.818 -80.922 -26.585 1.00 30.89 156 CYS C CA 1
ATOM 4361 C C . CYS C 3 137 ? 36.318 -82.318 -26.222 1.00 34.57 156 CYS C C 1
ATOM 4362 O O . CYS C 3 137 ? 35.801 -83.323 -26.721 1.00 30.46 156 CYS C O 1
ATOM 4365 N N . SER C 3 138 ? 37.351 -82.372 -25.397 1.00 32.72 157 SER C N 1
ATOM 4366 C CA . SER C 3 138 ? 37.881 -83.622 -24.882 1.00 34.28 157 SER C CA 1
ATOM 4367 C C . SER C 3 138 ? 37.951 -83.520 -23.368 1.00 33.32 157 SER C C 1
ATOM 4368 O O . SER C 3 138 ? 38.003 -82.422 -22.804 1.00 26.78 157 SER C O 1
ATOM 4371 N N . SER C 3 139 ? 37.970 -84.672 -22.706 1.00 30.52 158 SER C N 1
ATOM 4372 C CA . SER C 3 139 ? 37.965 -84.661 -21.253 1.00 32.21 158 SER C CA 1
ATOM 4373 C C . SER C 3 139 ? 39.265 -84.056 -20.737 1.00 30.46 158 SER C C 1
ATOM 4374 O O . SER C 3 139 ? 40.339 -84.240 -21.321 1.00 28.70 158 SER C O 1
ATOM 4377 N N . ASP C 3 140 ? 39.153 -83.302 -19.646 1.00 30.20 159 ASP C N 1
ATOM 4378 C CA . ASP C 3 140 ? 40.254 -82.508 -19.108 1.00 28.08 159 ASP C CA 1
ATOM 4379 C C . ASP C 3 140 ? 40.113 -82.542 -17.593 1.00 31.80 159 ASP C C 1
ATOM 4380 O O . ASP C 3 140 ? 39.217 -81.896 -17.039 1.00 30.43 159 ASP C O 1
ATOM 4385 N N . SER C 3 141 ? 40.985 -83.301 -16.925 1.00 35.25 160 SER C N 1
ATOM 4386 C CA . SER C 3 141 ? 40.913 -83.429 -15.472 1.00 38.08 160 SER C CA 1
ATOM 4387 C C . SER C 3 141 ? 41.143 -82.103 -14.759 1.00 30.92 160 SER C C 1
ATOM 4388 O O . SER C 3 141 ? 40.739 -81.953 -13.602 1.00 33.96 160 SER C O 1
ATOM 4391 N N . GLY C 3 142 ? 41.805 -81.148 -15.410 1.00 32.39 161 GLY C N 1
ATOM 4392 C CA . GLY C 3 142 ? 41.983 -79.831 -14.824 1.00 35.07 161 GLY C CA 1
ATOM 4393 C C . GLY C 3 142 ? 40.694 -79.053 -14.635 1.00 31.39 161 GLY C C 1
ATOM 4394 O O . GLY C 3 142 ? 40.700 -78.042 -13.922 1.00 29.36 161 GLY C O 1
ATOM 4395 N N . THR C 3 143 ? 39.591 -79.503 -15.227 1.00 25.55 162 THR C N 1
ATOM 4396 C CA . THR C 3 143 ? 38.326 -78.787 -15.154 1.00 22.23 162 THR C CA 1
ATOM 4397 C C . THR C 3 143 ? 37.291 -79.498 -14.285 1.00 28.15 162 THR C C 1
ATOM 4398 O O . THR C 3 143 ? 36.122 -79.090 -14.276 1.00 27.39 162 THR C O 1
ATOM 4402 N N . SER C 3 144 ? 37.695 -80.531 -13.536 1.00 31.09 163 SER C N 1
ATOM 4403 C CA . SER C 3 144 ? 36.735 -81.386 -12.833 1.00 32.92 163 SER C CA 1
ATOM 4404 C C . SER C 3 144 ? 36.020 -80.664 -11.701 1.00 29.58 163 SER C C 1
ATOM 4405 O O . SER C 3 144 ? 34.863 -80.981 -11.400 1.00 31.68 163 SER C O 1
ATOM 4408 N N . SER C 3 145 ? 36.685 -79.708 -11.053 1.00 31.61 164 SER C N 1
ATOM 4409 C CA . SER C 3 145 ? 36.066 -79.015 -9.926 1.00 26.64 164 SER C CA 1
ATOM 4410 C C . SER C 3 145 ? 34.847 -78.209 -10.349 1.00 24.08 164 SER C C 1
ATOM 4411 O O . SER C 3 145 ? 33.958 -77.949 -9.529 1.00 22.63 164 SER C O 1
ATOM 4414 N N . GLY C 3 146 ? 34.797 -77.778 -11.605 1.00 21.74 165 GLY C N 1
ATOM 4415 C CA . GLY C 3 146 ? 33.753 -76.855 -12.009 1.00 19.00 165 GLY C CA 1
ATOM 4416 C C . GLY C 3 146 ? 33.906 -75.443 -11.485 1.00 22.39 165 GLY C C 1
ATOM 4417 O O . GLY C 3 146 ? 32.965 -74.650 -11.606 1.00 25.38 165 GLY C O 1
ATOM 4418 N N . LEU C 3 147 ? 35.059 -75.096 -10.906 1.00 20.49 166 LEU C N 1
ATOM 4419 C CA . LEU C 3 147 ? 35.341 -73.737 -10.428 1.00 23.90 166 LEU C CA 1
ATOM 4420 C C . LEU C 3 147 ? 36.578 -73.261 -11.173 1.00 25.88 166 LEU C C 1
ATOM 4421 O O . LEU C 3 147 ? 37.694 -73.336 -10.658 1.00 25.03 166 LEU C O 1
ATOM 4426 N N . LEU C 3 148 ? 36.372 -72.766 -12.390 1.00 22.79 167 LEU C N 1
ATOM 4427 C CA . LEU C 3 148 ? 37.498 -72.648 -13.300 1.00 17.72 167 LEU C CA 1
ATOM 4428 C C . LEU C 3 148 ? 37.994 -71.212 -13.402 1.00 18.28 167 LEU C C 1
ATOM 4429 O O . LEU C 3 148 ? 37.220 -70.258 -13.241 1.00 20.46 167 LEU C O 1
ATOM 4434 N N . PRO C 3 149 ? 39.282 -71.051 -13.693 1.00 21.86 168 PRO C N 1
ATOM 4435 C CA . PRO C 3 149 ? 39.855 -69.706 -13.790 1.00 19.19 168 PRO C CA 1
ATOM 4436 C C . PRO C 3 149 ? 39.388 -69.000 -15.049 1.00 19.28 168 PRO C C 1
ATOM 4437 O O . PRO C 3 149 ? 38.840 -69.596 -15.983 1.00 21.59 168 PRO C O 1
ATOM 4441 N N . SER C 3 150 ? 39.618 -67.684 -15.050 1.00 16.59 169 SER C N 1
ATOM 4442 C CA . SER C 3 150 ? 39.162 -66.849 -16.150 1.00 18.74 169 SER C CA 1
ATOM 4443 C C . SER C 3 150 ? 39.907 -67.148 -17.440 1.00 20.35 169 SER C C 1
ATOM 4444 O O . SER C 3 150 ? 39.360 -66.917 -18.523 1.00 19.38 169 SER C O 1
ATOM 4447 N N . ASP C 3 151 ? 41.140 -67.665 -17.362 1.00 16.44 170 ASP C N 1
ATOM 4448 C CA . ASP C 3 151 ? 41.831 -67.906 -18.630 1.00 23.42 170 ASP C CA 1
ATOM 4449 C C . ASP C 3 151 ? 41.261 -69.100 -19.392 1.00 20.93 170 ASP C C 1
ATOM 4450 O O . ASP C 3 151 ? 41.783 -69.448 -20.453 1.00 27.34 170 ASP C O 1
ATOM 4455 N N . ARG C 3 152 ? 40.200 -69.720 -18.890 1.00 20.11 171 ARG C N 1
ATOM 4456 C CA . ARG C 3 152 ? 39.452 -70.730 -19.629 1.00 22.71 171 ARG C CA 1
ATOM 4457 C C . ARG C 3 152 ? 38.378 -70.119 -20.522 1.00 20.29 171 ARG C C 1
ATOM 4458 O O . ARG C 3 152 ? 37.680 -70.855 -21.231 1.00 19.25 171 ARG C O 1
ATOM 4466 N N . VAL C 3 153 ? 38.254 -68.792 -20.503 1.00 21.23 172 VAL C N 1
ATOM 4467 C CA . VAL C 3 153 ? 37.263 -68.035 -21.264 1.00 15.65 172 VAL C CA 1
ATOM 4468 C C . VAL C 3 153 ? 38.022 -67.231 -22.313 1.00 16.66 172 VAL C C 1
ATOM 4469 O O . VAL C 3 153 ? 38.970 -66.521 -21.975 1.00 16.27 172 VAL C O 1
ATOM 4473 N N . LEU C 3 154 ? 37.611 -67.329 -23.575 1.00 15.48 173 LEU C N 1
ATOM 4474 C CA . LEU C 3 154 ? 38.323 -66.668 -24.662 1.00 15.46 173 LEU C CA 1
ATOM 4475 C C . LEU C 3 154 ? 37.347 -65.796 -25.442 1.00 15.30 173 LEU C C 1
ATOM 4476 O O . LEU C 3 154 ? 36.348 -66.299 -25.973 1.00 16.07 173 LEU C O 1
ATOM 4481 N N . TRP C 3 155 ? 37.609 -64.492 -25.476 1.00 15.26 174 TRP C N 1
ATOM 4482 C CA . TRP C 3 155 ? 36.807 -63.528 -26.221 1.00 15.14 174 TRP C CA 1
ATOM 4483 C C . TRP C 3 155 ? 37.626 -63.065 -27.416 1.00 15.20 174 TRP C C 1
ATOM 4484 O O . TRP C 3 155 ? 38.707 -62.486 -27.246 1.00 15.29 174 TRP C O 1
ATOM 4495 N N . ILE C 3 156 ? 37.114 -63.308 -28.616 1.00 18.35 175 ILE C N 1
ATOM 4496 C CA . ILE C 3 156 ? 37.858 -63.067 -29.846 1.00 15.29 175 ILE C CA 1
ATOM 4497 C C . ILE C 3 156 ? 37.443 -61.711 -30.395 1.00 17.70 175 ILE C C 1
ATOM 4498 O O . ILE C 3 156 ? 36.252 -61.463 -30.627 1.00 15.80 175 ILE C O 1
ATOM 4503 N N . GLY C 3 157 ? 38.421 -60.842 -30.609 1.00 18.23 176 GLY C N 1
ATOM 4504 C CA . GLY C 3 157 ? 38.197 -59.542 -31.193 1.00 17.41 176 GLY C CA 1
ATOM 4505 C C . GLY C 3 157 ? 38.487 -58.413 -30.214 1.00 16.52 176 GLY C C 1
ATOM 4506 O O . GLY C 3 157 ? 38.483 -58.581 -28.993 1.00 16.50 176 GLY C O 1
ATOM 4507 N N . ASP C 3 158 ? 38.743 -57.241 -30.784 1.00 20.77 177 ASP C N 1
ATOM 4508 C CA . ASP C 3 158 ? 38.805 -55.970 -30.059 1.00 21.68 177 ASP C CA 1
ATOM 4509 C C . ASP C 3 158 ? 37.459 -55.287 -30.286 1.00 19.60 177 ASP C C 1
ATOM 4510 O O . ASP C 3 158 ? 37.246 -54.672 -31.331 1.00 21.58 177 ASP C O 1
ATOM 4515 N N . VAL C 3 159 ? 36.544 -55.400 -29.318 1.00 21.14 178 VAL C N 1
ATOM 4516 C CA . VAL C 3 159 ? 35.124 -55.097 -29.526 1.00 21.05 178 VAL C CA 1
ATOM 4517 C C . VAL C 3 159 ? 34.596 -54.214 -28.403 1.00 19.16 178 VAL C C 1
ATOM 4518 O O . VAL C 3 159 ? 34.918 -54.436 -27.234 1.00 18.84 178 VAL C O 1
ATOM 4522 N N . ALA C 3 160 ? 33.737 -53.249 -28.751 1.00 18.29 179 ALA C N 1
ATOM 4523 C CA . ALA C 3 160 ? 32.998 -52.459 -27.772 1.00 19.72 179 ALA C CA 1
ATOM 4524 C C . ALA C 3 160 ? 31.527 -52.409 -28.159 1.00 17.53 179 ALA C C 1
ATOM 4525 O O . ALA C 3 160 ? 31.186 -52.033 -29.287 1.00 18.16 179 ALA C O 1
ATOM 4527 N N . CYS C 3 161 ? 30.664 -52.779 -27.218 1.00 14.93 180 CYS C N 1
ATOM 4528 C CA . CYS C 3 161 ? 29.228 -52.706 -27.404 1.00 19.17 180 CYS C CA 1
ATOM 4529 C C . CYS C 3 161 ? 28.663 -51.611 -26.506 1.00 19.10 180 CYS C C 1
ATOM 4530 O O . CYS C 3 161 ? 29.224 -51.285 -25.460 1.00 25.11 180 CYS C O 1
ATOM 4533 N N . GLN C 3 162 ? 27.565 -51.017 -26.955 1.00 21.85 181 GLN C N 1
ATOM 4534 C CA . GLN C 3 162 ? 27.037 -49.801 -26.351 1.00 20.44 181 GLN C CA 1
ATOM 4535 C C . GLN C 3 162 ? 25.576 -49.716 -26.724 1.00 22.26 181 GLN C C 1
ATOM 4536 O O . GLN C 3 162 ? 25.169 -50.303 -27.735 1.00 18.36 181 GLN C O 1
ATOM 4542 N N . PRO C 3 163 ? 24.760 -49.027 -25.929 1.00 22.92 182 PRO C N 1
ATOM 4543 C CA . PRO C 3 163 ? 23.382 -48.756 -26.345 1.00 23.57 182 PRO C CA 1
ATOM 4544 C C . PRO C 3 163 ? 23.372 -48.010 -27.671 1.00 26.10 182 PRO C C 1
ATOM 4545 O O . PRO C 3 163 ? 24.112 -47.045 -27.862 1.00 26.17 182 PRO C O 1
ATOM 4549 N N . MET C 3 164 ? 22.537 -48.471 -28.592 1.00 28.04 183 MET C N 1
ATOM 4550 C CA . MET C 3 164 ? 22.564 -48.017 -29.976 1.00 24.84 183 MET C CA 1
ATOM 4551 C C . MET C 3 164 ? 21.504 -46.955 -30.236 1.00 33.78 183 MET C C 1
ATOM 4552 O O . MET C 3 164 ? 20.422 -46.982 -29.650 1.00 34.56 183 MET C O 1
ATOM 4557 N N . THR C 3 165 ? 21.820 -46.021 -31.149 1.00 38.35 184 THR C N 1
ATOM 4558 C CA . THR C 3 165 ? 20.805 -45.152 -31.731 1.00 45.32 184 THR C CA 1
ATOM 4559 C C . THR C 3 165 ? 20.330 -45.759 -33.054 1.00 42.10 184 THR C C 1
ATOM 4560 O O . THR C 3 165 ? 21.058 -45.683 -34.060 1.00 43.51 184 THR C O 1
ATOM 4564 N N . PRO C 3 166 ? 19.135 -46.361 -33.109 1.00 29.81 185 PRO C N 1
ATOM 4565 C CA . PRO C 3 166 ? 18.725 -47.103 -34.312 1.00 37.46 185 PRO C CA 1
ATOM 4566 C C . PRO C 3 166 ? 18.671 -46.223 -35.551 1.00 43.25 185 PRO C C 1
ATOM 4567 O O . PRO C 3 166 ? 18.316 -45.043 -35.489 1.00 44.02 185 PRO C O 1
ATOM 4571 N N . ILE C 3 167 ? 19.034 -46.813 -36.685 1.00 37.94 186 ILE C N 1
ATOM 4572 C CA . ILE C 3 167 ? 19.010 -46.100 -37.958 1.00 31.05 186 ILE C CA 1
ATOM 4573 C C . ILE C 3 167 ? 17.953 -46.740 -38.847 1.00 26.67 186 ILE C C 1
ATOM 4574 O O . ILE C 3 167 ? 17.654 -47.933 -38.697 1.00 27.19 186 ILE C O 1
ATOM 4579 N N . PRO C 3 168 ? 17.366 -45.997 -39.779 1.00 30.21 187 PRO C N 1
ATOM 4580 C CA . PRO C 3 168 ? 16.393 -46.601 -40.690 1.00 31.72 187 PRO C CA 1
ATOM 4581 C C . PRO C 3 168 ? 17.064 -47.522 -41.699 1.00 27.75 187 PRO C C 1
ATOM 4582 O O . PRO C 3 168 ? 18.266 -47.445 -41.962 1.00 26.72 187 PRO C O 1
ATOM 4586 N N . GLU C 3 169 ? 16.245 -48.407 -42.271 1.00 25.96 188 GLU C N 1
ATOM 4587 C CA . GLU C 3 169 ? 16.724 -49.339 -43.283 1.00 28.16 188 GLU C CA 1
ATOM 4588 C C . GLU C 3 169 ? 17.430 -48.613 -44.423 1.00 32.02 188 GLU C C 1
ATOM 4589 O O . GLU C 3 169 ? 18.442 -49.100 -44.946 1.00 22.00 188 GLU C O 1
ATOM 4595 N N . GLU C 3 170 ? 16.925 -47.437 -44.810 1.00 28.05 189 GLU C N 1
ATOM 4596 C CA . GLU C 3 170 ? 17.541 -46.701 -45.911 1.00 29.75 189 GLU C CA 1
ATOM 4597 C C . GLU C 3 170 ? 19.012 -46.405 -45.633 1.00 21.73 189 GLU C C 1
ATOM 4598 O O . GLU C 3 170 ? 19.855 -46.523 -46.529 1.00 19.80 189 GLU C O 1
ATOM 4604 N N . THR C 3 171 ? 19.338 -46.016 -44.398 1.00 20.60 190 THR C N 1
ATOM 4605 C CA . THR C 3 171 ? 20.732 -45.765 -44.046 1.00 25.13 190 THR C CA 1
ATOM 4606 C C . THR C 3 171 ? 21.544 -47.055 -44.033 1.00 22.32 190 THR C C 1
ATOM 4607 O O . THR C 3 171 ? 22.706 -47.068 -44.457 1.00 22.29 190 THR C O 1
ATOM 4611 N N . PHE C 3 172 ? 20.948 -48.152 -43.554 1.00 23.37 191 PHE C N 1
ATOM 4612 C CA . PHE C 3 172 ? 21.648 -49.430 -43.566 1.00 23.02 191 PHE C CA 1
ATOM 4613 C C . PHE C 3 172 ? 21.994 -49.854 -44.985 1.00 21.90 191 PHE C C 1
ATOM 4614 O O . PHE C 3 172 ? 23.113 -50.306 -45.246 1.00 20.11 191 PHE C O 1
ATOM 4622 N N . LEU C 3 173 ? 21.059 -49.690 -45.924 1.00 17.69 192 LEU C N 1
ATOM 4623 C CA . LEU C 3 173 ? 21.288 -50.149 -47.293 1.00 19.85 192 LEU C CA 1
ATOM 4624 C C . LEU C 3 173 ? 22.357 -49.325 -47.998 1.00 22.72 192 LEU C C 1
ATOM 4625 O O . LEU C 3 173 ? 23.051 -49.843 -48.887 1.00 20.22 192 LEU C O 1
ATOM 4630 N N . GLU C 3 174 ? 22.506 -48.046 -47.632 1.00 25.41 193 GLU C N 1
ATOM 4631 C CA . GLU C 3 174 ? 23.538 -47.224 -48.252 1.00 24.03 193 GLU C CA 1
ATOM 4632 C C . GLU C 3 174 ? 24.912 -47.508 -47.634 1.00 19.34 193 GLU C C 1
ATOM 4633 O O . GLU C 3 174 ? 25.920 -47.539 -48.336 1.00 21.38 193 GLU C O 1
ATOM 4639 N N . LEU C 3 175 ? 24.956 -47.711 -46.320 1.00 18.97 194 LEU C N 1
ATOM 4640 C CA . LEU C 3 175 ? 26.159 -48.258 -45.700 1.00 17.98 194 LEU C CA 1
ATOM 4641 C C . LEU C 3 175 ? 26.561 -49.575 -46.354 1.00 20.85 194 LEU C C 1
ATOM 4642 O O . LEU C 3 175 ? 27.727 -49.780 -46.706 1.00 21.73 194 LEU C O 1
ATOM 4647 N N . LYS C 3 176 ? 25.591 -50.485 -46.515 1.00 19.40 195 LYS C N 1
ATOM 4648 C CA . LYS C 3 176 ? 25.867 -51.816 -47.049 1.00 21.13 195 LYS C CA 1
ATOM 4649 C C . LYS C 3 176 ? 26.434 -51.729 -48.459 1.00 20.11 195 LYS C C 1
ATOM 4650 O O . LYS C 3 176 ? 27.363 -52.461 -48.817 1.00 18.29 195 LYS C O 1
ATOM 4656 N N . SER C 3 177 ? 25.892 -50.830 -49.270 1.00 18.52 196 SER C N 1
ATOM 4657 C CA . SER C 3 177 ? 26.420 -50.648 -50.614 1.00 21.48 196 SER C CA 1
ATOM 4658 C C . SER C 3 177 ? 27.819 -50.053 -50.591 1.00 26.25 196 SER C C 1
ATOM 4659 O O . SER C 3 177 ? 28.643 -50.373 -51.460 1.00 23.41 196 SER C O 1
ATOM 4662 N N . PHE C 3 178 ? 28.114 -49.187 -49.620 1.00 25.48 197 PHE C N 1
ATOM 4663 C CA . PHE C 3 178 ? 29.451 -48.616 -49.540 1.00 27.41 197 PHE C CA 1
ATOM 4664 C C . PHE C 3 178 ? 30.481 -49.676 -49.156 1.00 23.00 197 PHE C C 1
ATOM 4665 O O . PHE C 3 178 ? 31.584 -49.713 -49.721 1.00 22.65 197 PHE C O 1
ATOM 4673 N N . SER C 3 179 ? 30.134 -50.553 -48.212 1.00 19.47 198 SER C N 1
ATOM 4674 C CA . SER C 3 179 ? 31.000 -51.678 -47.861 1.00 18.11 198 SER C CA 1
ATOM 4675 C C . SER C 3 179 ? 31.300 -52.546 -49.074 1.00 20.99 198 SER C C 1
ATOM 4676 O O . SER C 3 179 ? 32.452 -52.945 -49.301 1.00 19.53 198 SER C O 1
ATOM 4679 N N . GLN C 3 180 ? 30.261 -52.878 -49.846 1.00 19.52 199 GLN C N 1
ATOM 4680 C CA . GLN C 3 180 ? 30.441 -53.695 -51.042 1.00 22.29 199 GLN C CA 1
ATOM 4681 C C . GLN C 3 180 ? 31.447 -53.057 -51.989 1.00 22.66 199 GLN C C 1
ATOM 4682 O O . GLN C 3 180 ? 32.290 -53.749 -52.572 1.00 22.08 199 GLN C O 1
ATOM 4688 N N . SER C 3 181 ? 31.361 -51.733 -52.164 1.00 19.56 200 SER C N 1
ATOM 4689 C CA . SER C 3 181 ? 32.277 -51.046 -53.069 1.00 25.70 200 SER C CA 1
ATOM 4690 C C . SER C 3 181 ? 33.699 -51.013 -52.524 1.00 21.71 200 SER C C 1
ATOM 4691 O O . SER C 3 181 ? 34.651 -50.925 -53.304 1.00 22.74 200 SER C O 1
ATOM 4694 N N . GLU C 3 182 ? 33.861 -51.059 -51.196 1.00 19.42 201 GLU C N 1
ATOM 4695 C CA . GLU C 3 182 ? 35.191 -51.061 -50.590 1.00 20.35 201 GLU C CA 1
ATOM 4696 C C . GLU C 3 182 ? 35.854 -52.433 -50.614 1.00 21.98 201 GLU C C 1
ATOM 4697 O O . GLU C 3 182 ? 37.083 -52.512 -50.605 1.00 19.76 201 GLU C O 1
ATOM 4703 N N . PHE C 3 183 ? 35.081 -53.519 -50.612 1.00 19.13 202 PHE C N 1
ATOM 4704 C CA . PHE C 3 183 ? 35.630 -54.875 -50.628 1.00 19.75 202 PHE C CA 1
ATOM 4705 C C . PHE C 3 183 ? 35.105 -55.645 -51.835 1.00 22.18 202 PHE C C 1
ATOM 4706 O O . PHE C 3 183 ? 34.395 -56.651 -51.677 1.00 19.35 202 PHE C O 1
ATOM 4714 N N . PRO C 3 184 ? 35.447 -55.211 -53.055 1.00 19.87 203 PRO C N 1
ATOM 4715 C CA . PRO C 3 184 ? 34.865 -55.839 -54.253 1.00 23.80 203 PRO C CA 1
ATOM 4716 C C . PRO C 3 184 ? 35.334 -57.259 -54.505 1.00 26.58 203 PRO C C 1
ATOM 4717 O O . PRO C 3 184 ? 34.749 -57.941 -55.354 1.00 27.42 203 PRO C O 1
ATOM 4721 N N . ASP C 3 185 ? 36.377 -57.721 -53.827 1.00 20.05 204 ASP C N 1
ATOM 4722 C CA . ASP C 3 185 ? 36.897 -59.056 -54.068 1.00 25.54 204 ASP C CA 1
ATOM 4723 C C . ASP C 3 185 ? 36.329 -60.100 -53.112 1.00 23.71 204 ASP C C 1
ATOM 4724 O O . ASP C 3 185 ? 36.564 -61.295 -53.316 1.00 20.71 204 ASP C O 1
ATOM 4729 N N . ILE C 3 186 ? 35.596 -59.695 -52.083 1.00 19.27 205 ILE C N 1
ATOM 4730 C CA . ILE C 3 186 ? 35.046 -60.665 -51.144 1.00 18.89 205 ILE C CA 1
ATOM 4731 C C . ILE C 3 186 ? 33.761 -61.250 -51.712 1.00 24.61 205 ILE C C 1
ATOM 4732 O O . ILE C 3 186 ? 32.942 -60.537 -52.307 1.00 23.75 205 ILE C O 1
ATOM 4737 N N . CYS C 3 187 ? 33.594 -62.564 -51.551 1.00 18.88 206 CYS C N 1
ATOM 4738 C CA . CYS C 3 187 ? 32.382 -63.248 -51.988 1.00 21.45 206 CYS C CA 1
ATOM 4739 C C . CYS C 3 187 ? 31.446 -63.531 -50.823 1.00 20.19 206 CYS C C 1
ATOM 4740 O O . CYS C 3 187 ? 30.340 -62.991 -50.775 1.00 22.43 206 CYS C O 1
ATOM 4743 N N . LYS C 3 188 ? 31.855 -64.387 -49.893 1.00 18.30 207 LYS C N 1
ATOM 4744 C CA . LYS C 3 188 ? 31.059 -64.626 -48.699 1.00 20.42 207 LYS C CA 1
ATOM 4745 C C . LYS C 3 188 ? 31.867 -64.307 -47.456 1.00 20.59 207 LYS C C 1
ATOM 4746 O O . LYS C 3 188 ? 33.096 -64.416 -47.448 1.00 18.19 207 LYS C O 1
ATOM 4752 N N . ILE C 3 189 ? 31.161 -63.915 -46.398 1.00 17.35 208 ILE C N 1
ATOM 4753 C CA . ILE C 3 189 ? 31.758 -63.778 -45.077 1.00 19.45 208 ILE C CA 1
ATOM 4754 C C . ILE C 3 189 ? 30.959 -64.638 -44.111 1.00 17.57 208 ILE C C 1
ATOM 4755 O O . ILE C 3 189 ? 29.745 -64.451 -43.972 1.00 17.18 208 ILE C O 1
ATOM 4760 N N . ASP C 3 190 ? 31.644 -65.547 -43.419 1.00 16.69 209 ASP C N 1
ATOM 4761 C CA . ASP C 3 190 ? 31.002 -66.416 -42.441 1.00 18.17 209 ASP C CA 1
ATOM 4762 C C . ASP C 3 190 ? 29.804 -67.119 -43.065 1.00 20.94 209 ASP C C 1
ATOM 4763 O O . ASP C 3 190 ? 28.749 -67.265 -42.449 1.00 20.21 209 ASP C O 1
ATOM 4768 N N . GLY C 3 191 ? 29.979 -67.531 -44.321 1.00 19.55 210 GLY C N 1
ATOM 4769 C CA . GLY C 3 191 ? 28.972 -68.242 -45.075 1.00 18.70 210 GLY C CA 1
ATOM 4770 C C . GLY C 3 191 ? 27.840 -67.396 -45.610 1.00 27.96 210 GLY C C 1
ATOM 4771 O O . GLY C 3 191 ? 26.931 -67.947 -46.235 1.00 24.85 210 GLY C O 1
ATOM 4772 N N . ILE C 3 192 ? 27.867 -66.080 -45.393 1.00 25.27 211 ILE C N 1
ATOM 4773 C CA . ILE C 3 192 ? 26.811 -65.165 -45.821 1.00 24.44 211 ILE C CA 1
ATOM 4774 C C . ILE C 3 192 ? 27.270 -64.469 -47.097 1.00 24.34 211 ILE C C 1
ATOM 4775 O O . ILE C 3 192 ? 28.385 -63.938 -47.148 1.00 23.50 211 ILE C O 1
ATOM 4780 N N . VAL C 3 193 ? 26.414 -64.451 -48.123 1.00 21.51 212 VAL C N 1
ATOM 4781 C CA . VAL C 3 193 ? 26.775 -63.795 -49.382 1.00 25.57 212 VAL C CA 1
ATOM 4782 C C . VAL C 3 193 ? 26.996 -62.307 -49.158 1.00 24.25 212 VAL C C 1
ATOM 4783 O O . VAL C 3 193 ? 26.123 -61.599 -48.636 1.00 20.31 212 VAL C O 1
ATOM 4787 N N . PHE C 3 194 ? 28.167 -61.823 -49.571 1.00 19.83 213 PHE C N 1
ATOM 4788 C CA . PHE C 3 194 ? 28.548 -60.420 -49.459 1.00 18.23 213 PHE C CA 1
ATOM 4789 C C . PHE C 3 194 ? 28.547 -59.734 -50.815 1.00 21.34 213 PHE C C 1
ATOM 4790 O O . PHE C 3 194 ? 27.898 -58.700 -50.981 1.00 22.12 213 PHE C O 1
ATOM 4798 N N . ASN C 3 195 ? 29.259 -60.291 -51.796 1.00 22.27 214 ASN C N 1
ATOM 4799 C CA . ASN C 3 195 ? 29.071 -59.976 -53.208 1.00 27.91 214 ASN C CA 1
ATOM 4800 C C . ASN C 3 195 ? 28.704 -61.252 -53.955 1.00 29.52 214 ASN C C 1
ATOM 4801 O O . ASN C 3 195 ? 29.057 -62.358 -53.529 1.00 27.32 214 ASN C O 1
ATOM 4806 N N . GLN C 3 196 ? 27.999 -61.104 -55.074 1.00 25.65 215 GLN C N 1
ATOM 4807 C CA . GLN C 3 196 ? 27.703 -62.269 -55.904 1.00 28.27 215 GLN C CA 1
ATOM 4808 C C . GLN C 3 196 ? 28.965 -62.756 -56.601 1.00 28.17 215 GLN C C 1
ATOM 4809 O O . GLN C 3 196 ? 29.701 -61.969 -57.206 1.00 27.94 215 GLN C O 1
ATOM 4815 N N . CYS C 3 197 ? 29.196 -64.067 -56.533 1.00 33.92 216 CYS C N 1
ATOM 4816 C CA . CYS C 3 197 ? 30.383 -64.693 -57.089 1.00 43.15 216 CYS C CA 1
ATOM 4817 C C . CYS C 3 197 ? 30.034 -66.013 -57.736 1.00 40.86 216 CYS C C 1
ATOM 4818 O O . CYS C 3 197 ? 29.059 -66.662 -57.356 1.00 44.02 216 CYS C O 1
ATOM 4821 N N . GLU C 3 198 ? 30.856 -66.419 -58.699 1.00 43.11 217 GLU C N 1
ATOM 4822 C CA . GLU C 3 198 ? 30.791 -67.808 -59.133 1.00 50.96 217 GLU C CA 1
ATOM 4823 C C . GLU C 3 198 ? 31.967 -68.581 -58.545 1.00 40.48 217 GLU C C 1
ATOM 4824 O O . GLU C 3 198 ? 31.797 -69.293 -57.546 1.00 37.32 217 GLU C O 1
ATOM 4830 N N . GLY C 3 199 ? 33.167 -68.435 -59.101 1.00 37.23 218 GLY C N 1
ATOM 4831 C CA . GLY C 3 199 ? 34.334 -69.075 -58.507 1.00 30.28 218 GLY C CA 1
ATOM 4832 C C . GLY C 3 199 ? 34.790 -68.347 -57.243 1.00 34.41 218 GLY C C 1
ATOM 4833 O O . GLY C 3 199 ? 34.907 -67.112 -57.228 1.00 32.30 218 GLY C O 1
ATOM 4834 N N . GLU C 3 200 ? 35.070 -69.113 -56.180 1.00 27.67 219 GLU C N 1
ATOM 4835 C CA . GLU C 3 200 ? 35.504 -68.542 -54.911 1.00 29.64 219 GLU C CA 1
ATOM 4836 C C . GLU C 3 200 ? 36.645 -69.361 -54.307 1.00 29.77 219 GLU C C 1
ATOM 4837 O O . GLU C 3 200 ? 36.771 -70.567 -54.547 1.00 22.61 219 GLU C O 1
ATOM 4843 N N . SER C 3 201 ? 37.475 -68.678 -53.519 1.00 24.43 220 SER C N 1
ATOM 4844 C CA . SER C 3 201 ? 38.508 -69.322 -52.724 1.00 23.58 220 SER C CA 1
ATOM 4845 C C . SER C 3 201 ? 37.859 -70.190 -51.648 1.00 22.98 220 SER C C 1
ATOM 4846 O O . SER C 3 201 ? 36.640 -70.160 -51.439 1.00 22.04 220 SER C O 1
ATOM 4849 N N . LEU C 3 202 ? 38.692 -70.957 -50.945 1.00 18.79 221 LEU C N 1
ATOM 4850 C CA . LEU C 3 202 ? 38.272 -71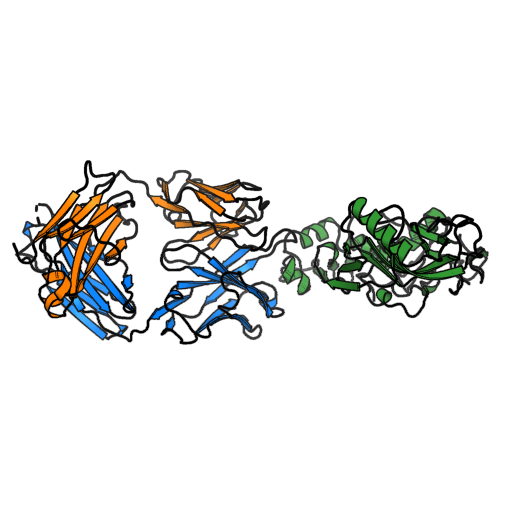.544 -49.680 1.00 18.42 221 LEU C CA 1
ATOM 4851 C C . LEU C 3 202 ? 38.164 -70.442 -48.627 1.00 20.36 221 LEU C C 1
ATOM 4852 O O . LEU C 3 202 ? 38.729 -69.356 -48.797 1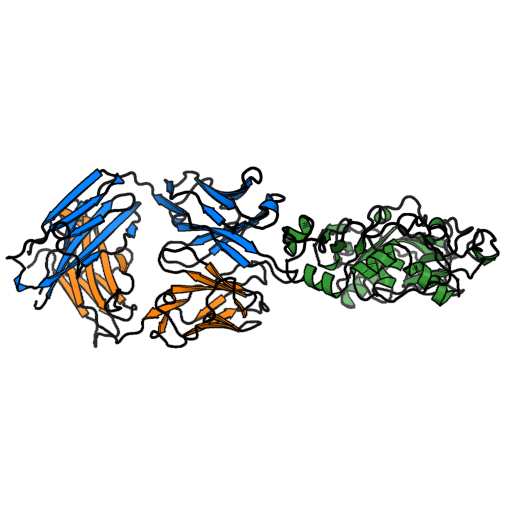.00 18.76 221 LEU C O 1
ATOM 4857 N N . PRO C 3 203 ? 37.411 -70.674 -47.547 1.00 25.81 222 PRO C N 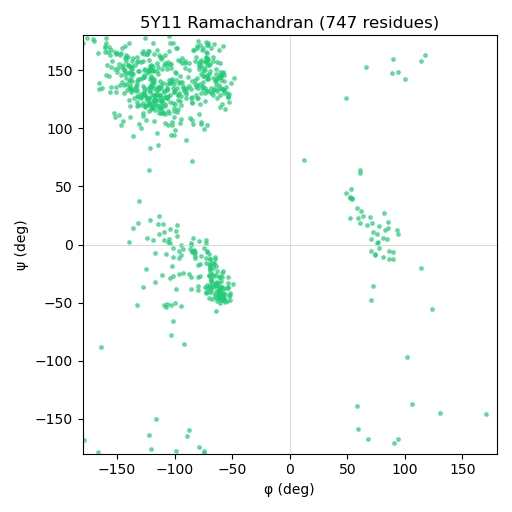1
ATOM 4858 C CA . PRO C 3 203 ? 37.268 -69.622 -46.529 1.00 23.49 222 PRO C CA 1
ATOM 4859 C C . PRO C 3 203 ? 38.611 -69.329 -45.880 1.00 23.07 222 PRO C C 1
ATOM 4860 O O . PRO C 3 203 ? 39.394 -70.237 -45.595 1.00 20.15 222 PRO C O 1
ATOM 4864 N N . GLN C 3 204 ? 38.890 -68.043 -45.682 1.00 18.59 223 GLN C N 1
ATOM 4865 C CA . GLN C 3 204 ? 40.183 -67.635 -45.162 1.00 17.52 223 GLN C CA 1
ATOM 4866 C C . GLN C 3 204 ? 40.015 -66.659 -44.008 1.00 24.66 223 GLN C C 1
ATOM 4867 O O . GLN C 3 204 ? 39.040 -65.898 -43.969 1.00 17.18 223 GLN C O 1
ATOM 4873 N N . PRO C 3 205 ? 40.948 -66.667 -43.051 1.00 25.55 224 PRO C N 1
ATOM 4874 C CA . PRO C 3 205 ? 40.892 -65.695 -41.950 1.00 19.80 224 PRO C CA 1
ATOM 4875 C C . PRO C 3 205 ? 41.026 -64.271 -42.471 1.00 19.56 224 PRO C C 1
ATOM 4876 O O . PRO C 3 205 ? 41.920 -63.952 -43.258 1.00 17.38 224 PRO C O 1
ATOM 4880 N N . PHE C 3 206 ? 40.151 -63.407 -41.980 1.00 16.93 225 PHE C N 1
ATOM 4881 C CA . PHE C 3 206 ? 39.970 -62.069 -42.526 1.00 17.05 225 PHE C CA 1
ATOM 4882 C C . PHE C 3 206 ? 39.801 -61.117 -41.347 1.00 21.31 225 PHE C C 1
ATOM 4883 O O . PHE C 3 206 ? 38.779 -61.172 -40.654 1.00 21.20 225 PHE C O 1
ATOM 4891 N N . ASP C 3 207 ? 40.802 -60.270 -41.093 1.00 19.98 226 ASP C N 1
ATOM 4892 C CA . ASP C 3 207 ? 40.713 -59.267 -40.029 1.00 22.11 226 ASP C CA 1
ATOM 4893 C C . ASP C 3 207 ? 40.124 -57.972 -40.572 1.00 19.41 226 ASP C C 1
ATOM 4894 O O . ASP C 3 207 ? 40.634 -57.415 -41.551 1.00 25.75 226 ASP C O 1
ATOM 4899 N N . VAL C 3 208 ? 39.065 -57.474 -39.932 1.00 16.86 227 VAL C N 1
ATOM 4900 C CA . VAL C 3 208 ? 38.345 -56.340 -40.491 1.00 17.28 227 VAL C CA 1
ATOM 4901 C C . VAL C 3 208 ? 37.734 -55.496 -39.379 1.00 16.93 227 VAL C C 1
ATOM 4902 O O . VAL C 3 208 ? 37.349 -55.999 -38.319 1.00 19.56 227 VAL C O 1
ATOM 4906 N N . ALA C 3 209 ? 37.648 -54.196 -39.639 1.00 17.35 228 ALA C N 1
ATOM 4907 C CA . ALA C 3 209 ? 36.842 -53.288 -38.828 1.00 22.79 228 ALA C CA 1
ATOM 4908 C C . ALA C 3 209 ? 35.377 -53.391 -39.235 1.00 16.19 228 ALA C C 1
ATOM 4909 O O . ALA C 3 209 ? 35.062 -53.565 -40.416 1.00 18.40 228 ALA C O 1
ATOM 4911 N N . TRP C 3 210 ? 34.479 -53.285 -38.260 1.00 15.94 229 TRP C N 1
ATOM 4912 C CA . TRP C 3 210 ? 33.064 -53.458 -38.562 1.00 15.88 229 TRP C CA 1
ATOM 4913 C C . TRP C 3 210 ? 32.234 -52.751 -37.509 1.00 15.66 229 TRP C C 1
ATOM 4914 O O . TRP C 3 210 ? 32.716 -52.454 -36.415 1.00 15.51 229 TRP C O 1
ATOM 4925 N N . MET C 3 211 ? 30.966 -52.526 -37.833 1.00 15.65 230 MET C N 1
ATOM 4926 C CA . MET C 3 211 ? 30.014 -52.099 -36.824 1.00 16.37 230 MET C CA 1
ATOM 4927 C C . MET C 3 211 ? 28.699 -52.831 -37.020 1.00 15.42 230 MET C C 1
ATOM 4928 O O . MET C 3 211 ? 28.306 -53.179 -38.137 1.00 17.90 230 MET C O 1
ATOM 4933 N N . ASP C 3 212 ? 28.029 -53.061 -35.915 1.00 18.52 231 ASP C N 1
ATOM 4934 C CA . ASP C 3 212 ? 26.696 -53.632 -35.910 1.00 17.12 231 ASP C CA 1
ATOM 4935 C C . ASP C 3 212 ? 25.727 -52.477 -35.719 1.00 16.42 231 ASP C C 1
ATOM 4936 O O . ASP C 3 212 ? 25.740 -51.818 -34.673 1.00 17.43 231 ASP C O 1
ATOM 4941 N N . VAL C 3 213 ? 24.897 -52.217 -36.725 1.00 16.52 232 VAL C N 1
ATOM 4942 C CA . VAL C 3 213 ? 23.967 -51.099 -36.669 1.00 21.82 232 VAL C CA 1
ATOM 4943 C C . VAL C 3 213 ? 22.533 -51.592 -36.530 1.00 27.06 232 VAL C C 1
ATOM 4944 O O . VAL C 3 213 ? 21.592 -50.856 -36.832 1.00 27.21 232 VAL C O 1
ATOM 4948 N N . GLY C 3 214 ? 22.367 -52.847 -36.120 1.00 21.95 233 GLY C N 1
ATOM 4949 C CA . GLY C 3 214 ? 21.064 -53.368 -35.771 1.00 28.31 233 GLY C CA 1
ATOM 4950 C C . GLY C 3 214 ? 20.240 -53.906 -36.915 1.00 34.00 233 GLY C C 1
ATOM 4951 O O . GLY C 3 214 ? 19.020 -54.035 -36.768 1.00 38.85 233 GLY C O 1
ATOM 4952 N N . HIS C 3 215 ? 20.852 -54.235 -38.052 1.00 24.04 234 HIS C N 1
ATOM 4953 C CA . HIS C 3 215 ? 20.049 -54.817 -39.122 1.00 28.60 234 HIS C CA 1
ATOM 4954 C C . HIS C 3 215 ? 20.505 -56.246 -39.412 1.00 24.77 234 HIS C C 1
ATOM 4955 O O . HIS C 3 215 ? 20.995 -56.926 -38.505 1.00 28.80 234 HIS C O 1
ATOM 4962 N N . SER C 3 216 ? 20.359 -56.717 -40.651 1.00 19.40 235 SER C N 1
ATOM 4963 C CA . SER C 3 216 ? 20.567 -58.143 -40.913 1.00 29.99 235 SER C CA 1
ATOM 4964 C C . SER C 3 216 ? 22.034 -58.564 -40.795 1.00 25.83 235 SER C C 1
ATOM 4965 O O . SER C 3 216 ? 22.309 -59.728 -40.500 1.00 25.59 235 SER C O 1
ATOM 4968 N N . HIS C 3 217 ? 22.985 -57.661 -41.014 1.00 23.55 236 HIS C N 1
ATOM 4969 C CA . HIS C 3 217 ? 24.383 -58.055 -40.897 1.00 19.15 236 HIS C CA 1
ATOM 4970 C C . HIS C 3 217 ? 25.236 -56.822 -40.629 1.00 23.15 236 HIS C C 1
ATOM 4971 O O . HIS C 3 217 ? 24.775 -55.682 -40.726 1.00 16.55 236 HIS C O 1
ATOM 4978 N N . LYS C 3 218 ? 26.495 -57.074 -40.294 1.00 19.56 237 LYS C N 1
ATOM 4979 C CA . LYS C 3 218 ? 27.405 -56.000 -39.943 1.00 18.23 237 LYS C CA 1
ATOM 4980 C C . LYS C 3 218 ? 27.810 -55.206 -41.182 1.00 21.23 237 LYS C C 1
ATOM 4981 O O . LYS C 3 218 ? 27.723 -55.680 -42.323 1.00 16.43 237 LYS C O 1
ATOM 4987 N N . ILE C 3 219 ? 28.248 -53.973 -40.933 1.00 16.15 238 ILE C N 1
ATOM 4988 C CA . ILE C 3 219 ? 28.842 -53.097 -41.932 1.00 16.40 238 ILE C CA 1
ATOM 4989 C C . ILE C 3 219 ? 30.354 -53.162 -41.737 1.00 16.39 238 ILE C C 1
ATOM 4990 O O . ILE C 3 219 ? 30.877 -52.658 -40.737 1.00 18.71 238 ILE C O 1
ATOM 4995 N N . ILE C 3 220 ? 31.073 -53.778 -42.678 1.00 19.43 239 ILE C N 1
ATOM 4996 C CA . ILE C 3 220 ? 32.526 -53.849 -42.572 1.00 16.67 239 ILE C CA 1
ATOM 4997 C C . ILE C 3 220 ? 33.123 -52.645 -43.289 1.00 16.92 239 ILE C C 1
ATOM 4998 O O . ILE C 3 220 ? 32.548 -52.100 -44.235 1.00 17.15 239 ILE C O 1
ATOM 5003 N N . MET C 3 221 ? 34.295 -52.225 -42.827 1.00 16.92 240 MET C N 1
ATOM 5004 C CA . MET C 3 221 ? 34.814 -50.910 -43.151 1.00 17.12 240 MET C CA 1
ATOM 5005 C C . MET C 3 221 ? 36.317 -50.983 -43.373 1.00 19.79 240 MET C C 1
ATOM 5006 O O . MET C 3 221 ? 37.040 -51.576 -42.564 1.00 19.70 240 MET C O 1
ATOM 5011 N N . ARG C 3 222 ? 36.780 -50.372 -44.460 1.00 19.30 241 ARG C N 1
ATOM 5012 C CA . ARG C 3 222 ? 38.192 -50.039 -44.599 1.00 26.78 241 ARG C CA 1
ATOM 5013 C C . ARG C 3 222 ? 38.426 -48.620 -44.077 1.00 28.06 241 ARG C C 1
ATOM 5014 O O . ARG C 3 222 ? 38.742 -48.428 -42.898 1.00 33.84 241 ARG C O 1
ATOM 5022 N N . GLU C 3 223 ? 38.229 -47.610 -44.912 1.00 30.54 242 GLU C N 1
ATOM 5023 C CA . GLU C 3 223 ? 38.448 -46.239 -44.469 1.00 38.21 242 GLU C CA 1
ATOM 5024 C C . GLU C 3 223 ? 37.261 -45.782 -43.626 1.00 33.22 242 GLU C C 1
ATOM 5025 O O . GLU C 3 223 ? 36.123 -45.777 -44.105 1.00 32.42 242 GLU C O 1
ATOM 5031 N N . HIS C 3 224 ? 37.519 -45.400 -42.374 1.00 24.31 243 HIS C N 1
ATOM 5032 C CA . HIS C 3 224 ? 36.450 -44.890 -41.521 1.00 27.62 243 HIS C CA 1
ATOM 5033 C C . HIS C 3 224 ? 37.061 -44.042 -40.418 1.00 17.22 243 HIS C C 1
ATOM 5034 O O . HIS C 3 224 ? 38.261 -44.095 -40.164 1.00 18.58 243 HIS C O 1
ATOM 5041 N N . LYS C 3 225 ? 36.210 -43.273 -39.751 1.00 18.52 244 LYS C N 1
ATOM 5042 C CA . LYS C 3 225 ? 36.649 -42.442 -38.640 1.00 22.79 244 LYS C CA 1
ATOM 5043 C C . LYS C 3 225 ? 35.783 -42.752 -37.435 1.00 22.14 244 LYS C C 1
ATOM 5044 O O . LYS C 3 225 ? 34.585 -43.007 -37.579 1.00 29.23 244 LYS C O 1
ATOM 5050 N N . THR C 3 226 ? 36.387 -42.723 -36.252 1.00 22.43 245 THR C N 1
ATOM 5051 C CA . THR C 3 226 ? 35.647 -42.832 -35.004 1.00 30.04 245 THR C CA 1
ATOM 5052 C C . THR C 3 226 ? 35.904 -41.609 -34.132 1.00 25.63 245 THR C C 1
ATOM 5053 O O . THR C 3 226 ? 36.967 -40.982 -34.192 1.00 26.66 245 THR C O 1
ATOM 5057 N N . LYS C 3 227 ? 34.909 -41.267 -33.330 1.00 23.22 246 LYS C N 1
ATOM 5058 C CA . LYS C 3 227 ? 35.074 -40.261 -32.297 1.00 29.29 246 LYS C CA 1
ATOM 5059 C C . LYS C 3 227 ? 34.392 -40.769 -31.037 1.00 22.89 246 LYS C C 1
ATOM 5060 O O . LYS C 3 227 ? 33.259 -41.254 -31.094 1.00 21.37 246 LYS C O 1
ATOM 5066 N N . TRP C 3 228 ? 35.088 -40.670 -29.915 1.00 19.11 247 TRP C N 1
ATOM 5067 C CA . TRP C 3 228 ? 34.551 -41.053 -28.620 1.00 25.71 247 TRP C CA 1
ATOM 5068 C C . TRP C 3 228 ? 34.187 -39.797 -27.842 1.00 28.60 247 TRP C C 1
ATOM 5069 O O . TRP C 3 228 ? 35.012 -38.889 -27.714 1.00 31.40 247 TRP C O 1
ATOM 5080 N N . VAL C 3 229 ? 32.961 -39.741 -27.327 1.00 25.72 248 VAL C N 1
ATOM 5081 C CA . VAL C 3 229 ? 32.533 -38.635 -26.478 1.00 35.52 248 VAL C CA 1
ATOM 5082 C C . VAL C 3 229 ? 31.842 -39.205 -25.250 1.00 31.58 248 VAL C C 1
ATOM 5083 O O . VAL C 3 229 ? 30.994 -40.094 -25.370 1.00 23.47 248 VAL C O 1
ATOM 5087 N N . GLN C 3 230 ? 32.217 -38.701 -24.072 1.00 33.01 249 GLN C N 1
ATOM 5088 C CA . GLN C 3 230 ? 31.556 -39.063 -22.820 1.00 30.47 249 GLN C CA 1
ATOM 5089 C C . GLN C 3 230 ? 30.247 -38.279 -22.725 1.00 28.60 249 GLN C C 1
ATOM 5090 O O . GLN C 3 230 ? 30.259 -37.052 -22.593 1.00 28.85 249 GLN C O 1
ATOM 5096 N N . GLU C 3 231 ? 29.114 -38.986 -22.808 1.00 25.87 250 GLU C N 1
ATOM 5097 C CA . GLU C 3 231 ? 27.790 -38.375 -22.818 1.00 26.74 250 GLU C CA 1
ATOM 5098 C C . GLU C 3 231 ? 27.122 -38.348 -21.456 1.00 24.70 250 GLU C C 1
ATOM 5099 O O . GLU C 3 231 ? 26.078 -37.700 -21.310 1.00 25.25 250 GLU C O 1
ATOM 5105 N N . SER C 3 232 ? 27.673 -39.062 -20.478 1.00 19.17 251 SER C N 1
ATOM 5106 C CA . SER C 3 232 ? 27.164 -39.075 -19.111 1.00 23.13 251 SER C CA 1
ATOM 5107 C C . SER C 3 232 ? 25.671 -39.412 -19.052 1.00 25.81 251 SER C C 1
ATOM 5108 O O . SER C 3 232 ? 24.888 -38.742 -18.382 1.00 24.74 251 SER C O 1
ATOM 5111 N N . SER C 3 233 ? 25.276 -40.470 -19.756 1.00 22.72 252 SER C N 1
ATOM 5112 C CA . SER C 3 233 ? 23.922 -40.980 -19.600 1.00 21.64 252 SER C CA 1
ATOM 5113 C C . SER C 3 233 ? 23.840 -41.857 -18.353 1.00 19.72 252 SER C C 1
ATOM 5114 O O . SER C 3 233 ? 24.853 -42.190 -17.734 1.00 16.24 252 SER C O 1
ATOM 5117 N N . SER C 3 234 ? 22.614 -42.246 -17.980 1.00 19.05 253 SER C N 1
ATOM 5118 C CA . SER C 3 234 ? 22.451 -42.963 -16.718 1.00 24.65 253 SER C CA 1
ATOM 5119 C C . SER C 3 234 ? 23.192 -44.303 -16.721 1.00 21.01 253 SER C C 1
ATOM 5120 O O . SER C 3 234 ? 23.723 -44.722 -15.687 1.00 19.03 253 SER C O 1
ATOM 5123 N N . LYS C 3 235 ? 23.246 -44.994 -17.869 1.00 19.82 254 LYS C N 1
ATOM 5124 C CA . LYS C 3 235 ? 23.999 -46.250 -17.937 1.00 19.50 254 LYS C CA 1
ATOM 5125 C C . LYS C 3 235 ? 25.510 -46.043 -17.897 1.00 18.69 254 LYS C C 1
ATOM 5126 O O . LYS C 3 235 ? 26.255 -47.035 -17.865 1.00 19.64 254 LYS C O 1
ATOM 5132 N N . ASP C 3 236 ? 25.989 -44.802 -17.917 1.00 16.84 255 ASP C N 1
ATOM 5133 C CA . ASP C 3 236 ? 27.422 -44.579 -17.798 1.00 15.84 255 ASP C CA 1
ATOM 5134 C C . ASP C 3 236 ? 27.874 -44.527 -16.347 1.00 15.11 255 ASP C C 1
ATOM 5135 O O . ASP C 3 236 ? 29.069 -44.354 -16.087 1.00 17.66 255 ASP C O 1
ATOM 5140 N N . PHE C 3 237 ? 26.952 -44.719 -15.400 1.00 14.23 256 PHE C N 1
ATOM 5141 C CA . PHE C 3 237 ? 27.275 -44.746 -13.981 1.00 16.35 256 PHE C CA 1
ATOM 5142 C C . PHE C 3 237 ? 26.800 -46.049 -13.347 1.00 18.24 256 PHE C C 1
ATOM 5143 O O . PHE C 3 237 ? 25.781 -46.624 -13.746 1.00 15.56 256 PHE C O 1
ATOM 5151 N N . VAL C 3 238 ? 27.546 -46.513 -12.346 1.00 17.17 257 VAL C N 1
ATOM 5152 C CA . VAL C 3 238 ? 27.124 -47.641 -11.522 1.00 16.68 257 VAL C CA 1
ATOM 5153 C C . VAL C 3 238 ? 26.994 -47.168 -10.081 1.00 15.84 257 VAL C C 1
ATOM 5154 O O . VAL C 3 238 ? 27.660 -46.216 -9.665 1.00 15.56 257 VAL C O 1
ATOM 5158 N N . CYS C 3 239 ? 26.143 -47.851 -9.309 1.00 15.69 258 CYS C N 1
ATOM 5159 C CA . CYS C 3 239 ? 25.842 -47.474 -7.934 1.00 19.89 258 CYS C CA 1
ATOM 5160 C C . CYS C 3 239 ? 26.134 -48.645 -7.009 1.00 19.23 258 CYS C C 1
ATOM 5161 O O . CYS C 3 239 ? 25.741 -49.782 -7.292 1.00 18.35 258 CYS C O 1
ATOM 5164 N N . TYR C 3 240 ? 26.812 -48.359 -5.901 1.00 16.76 259 TYR C N 1
ATOM 5165 C CA . TYR C 3 240 ? 27.336 -49.384 -5.005 1.00 19.21 259 TYR C CA 1
ATOM 5166 C C . TYR C 3 240 ? 27.587 -48.748 -3.641 1.00 20.69 259 TYR C C 1
ATOM 5167 O O . TYR C 3 240 ? 27.492 -47.530 -3.471 1.00 19.04 259 TYR C O 1
ATOM 5176 N N . LYS C 3 241 ? 27.935 -49.590 -2.677 1.00 22.39 260 LYS C N 1
ATOM 5177 C CA . LYS C 3 241 ? 28.472 -49.153 -1.397 1.00 28.56 260 LYS C CA 1
ATOM 5178 C C . LYS C 3 241 ? 29.862 -49.743 -1.241 1.00 27.03 260 LYS C C 1
ATOM 5179 O O . LYS C 3 241 ? 30.110 -50.870 -1.691 1.00 22.83 260 LYS C O 1
ATOM 5185 N N . GLU C 3 242 ? 30.775 -48.975 -0.635 1.00 28.09 261 GLU C N 1
ATOM 5186 C CA . GLU C 3 242 ? 32.177 -49.387 -0.580 1.00 34.48 261 GLU C CA 1
ATOM 5187 C C . GLU C 3 242 ? 32.307 -50.756 0.079 1.00 31.34 261 GLU C C 1
ATOM 5188 O O . GLU C 3 242 ? 31.730 -51.013 1.140 1.00 29.30 261 GLU C O 1
ATOM 5194 N N . GLY C 3 243 ? 33.036 -51.650 -0.586 1.00 32.40 262 GLY C N 1
ATOM 5195 C CA . GLY C 3 243 ? 33.338 -52.957 -0.045 1.00 32.75 262 GLY C CA 1
ATOM 5196 C C . GLY C 3 243 ? 32.206 -53.958 -0.040 1.00 33.06 262 GLY C C 1
ATOM 5197 O O . GLY C 3 243 ? 32.457 -55.134 0.250 1.00 36.41 262 GLY C O 1
ATOM 5198 N N . THR C 3 244 ? 30.968 -53.554 -0.349 1.00 28.07 263 THR C N 1
ATOM 5199 C CA . THR C 3 244 ? 29.830 -54.460 -0.207 1.00 28.70 263 THR C CA 1
ATOM 5200 C C . THR C 3 244 ? 29.018 -54.661 -1.480 1.00 29.37 263 THR C C 1
ATOM 5201 O O . THR C 3 244 ? 27.983 -55.329 -1.425 1.00 35.70 263 THR C O 1
ATOM 5205 N N . GLY C 3 245 ? 29.445 -54.116 -2.618 1.00 25.42 264 GLY C N 1
ATOM 5206 C CA . GLY C 3 245 ? 28.858 -54.477 -3.893 1.00 17.68 264 GLY C CA 1
ATOM 5207 C C . GLY C 3 245 ? 27.738 -53.559 -4.353 1.00 20.17 264 GLY C C 1
ATOM 5208 O O . GLY C 3 245 ? 27.537 -52.463 -3.813 1.00 17.48 264 GLY C O 1
ATOM 5209 N N . PRO C 3 246 ? 26.995 -53.993 -5.370 1.00 22.00 265 PRO C N 1
ATOM 5210 C CA . PRO C 3 246 ? 26.057 -53.087 -6.049 1.00 20.06 265 PRO C CA 1
ATOM 5211 C C . PRO C 3 246 ? 24.824 -52.784 -5.209 1.00 21.80 265 PRO C C 1
ATOM 5212 O O . PRO C 3 246 ? 24.365 -53.607 -4.412 1.00 18.96 265 PRO C O 1
ATOM 5216 N N . CYS C 3 247 ? 24.276 -51.586 -5.411 1.00 17.30 266 CYS C N 1
ATOM 5217 C CA . CYS C 3 247 ? 23.003 -51.238 -4.790 1.00 24.70 266 CYS C CA 1
ATOM 5218 C C . CYS C 3 247 ? 21.857 -51.983 -5.473 1.00 24.14 266 CYS C C 1
ATOM 5219 O O . CYS C 3 247 ? 21.983 -52.468 -6.602 1.00 17.06 266 CYS C O 1
ATOM 5222 N N . SER C 3 248 ? 20.729 -52.073 -4.764 1.00 20.71 267 SER C N 1
ATOM 5223 C CA . SER C 3 248 ? 19.526 -52.719 -5.275 1.00 21.32 267 SER C CA 1
ATOM 5224 C C . SER C 3 248 ? 18.919 -51.901 -6.418 1.00 21.32 267 SER C C 1
ATOM 5225 O O . SER C 3 248 ? 19.297 -50.756 -6.672 1.00 20.70 267 SER C O 1
ATOM 5228 N N . GLU C 3 249 ? 17.953 -52.507 -7.111 1.00 23.80 268 GLU C N 1
ATOM 5229 C CA . GLU C 3 249 ? 17.299 -51.819 -8.224 1.00 23.17 268 GLU C CA 1
ATOM 5230 C C . GLU C 3 249 ? 16.593 -50.543 -7.763 1.00 21.78 268 GLU C C 1
ATOM 5231 O O . GLU C 3 249 ? 16.686 -49.498 -8.416 1.00 23.44 268 GLU C O 1
ATOM 5237 N N . SER C 3 250 ? 15.876 -50.602 -6.639 1.00 23.28 269 SER C N 1
ATOM 5238 C CA . SER C 3 250 ? 15.139 -49.415 -6.207 1.00 22.46 269 SER C CA 1
ATOM 5239 C C . SER C 3 250 ? 16.082 -48.355 -5.657 1.00 19.98 269 SER C C 1
ATOM 5240 O O . SER C 3 250 ? 15.847 -47.156 -5.845 1.00 20.71 269 SER C O 1
ATOM 5243 N N . GLU C 3 251 ? 17.142 -48.778 -4.959 1.00 18.19 270 GLU C N 1
ATOM 5244 C CA . GLU C 3 251 ? 18.159 -47.832 -4.508 1.00 20.17 270 GLU C CA 1
ATOM 5245 C C . GLU C 3 251 ? 18.810 -47.146 -5.690 1.00 18.26 270 GLU C C 1
ATOM 5246 O O . GLU C 3 251 ? 18.983 -45.924 -5.695 1.00 19.07 270 GLU C O 1
ATOM 5252 N N . GLU C 3 252 ? 19.183 -47.926 -6.704 1.00 16.38 271 GLU C N 1
ATOM 5253 C CA . GLU C 3 252 ? 19.813 -47.338 -7.881 1.00 16.85 271 GLU C CA 1
ATOM 5254 C C . GLU C 3 252 ? 18.882 -46.341 -8.554 1.00 16.56 271 GLU C C 1
ATOM 5255 O O . GLU C 3 252 ? 19.317 -45.274 -9.006 1.00 15.60 271 GLU C O 1
ATOM 5261 N N . LYS C 3 253 ? 17.594 -46.678 -8.647 1.00 20.36 272 LYS C N 1
ATOM 5262 C CA . LYS C 3 253 ? 16.647 -45.765 -9.270 1.00 23.25 272 LYS C CA 1
ATOM 5263 C C . LYS C 3 253 ? 16.565 -44.454 -8.490 1.00 16.66 272 LYS C C 1
ATOM 5264 O O . LYS C 3 253 ? 16.512 -43.372 -9.085 1.00 19.26 272 LYS C O 1
ATOM 5270 N N . THR C 3 254 ? 16.577 -44.529 -7.156 1.00 17.25 273 THR C N 1
ATOM 5271 C CA . THR C 3 254 ? 16.583 -43.312 -6.345 1.00 17.79 273 THR C CA 1
ATOM 5272 C C . THR C 3 254 ? 17.817 -42.463 -6.627 1.00 20.24 273 THR C C 1
ATOM 5273 O O . THR C 3 254 ? 17.715 -41.247 -6.837 1.00 23.22 273 THR C O 1
ATOM 5277 N N . CYS C 3 255 ? 18.999 -43.090 -6.637 1.00 18.18 274 CYS C N 1
ATOM 5278 C CA . CYS C 3 255 ? 20.240 -42.345 -6.875 1.00 17.24 274 CYS C CA 1
ATOM 5279 C C . CYS C 3 255 ? 20.241 -41.640 -8.228 1.00 15.61 274 CYS C C 1
ATOM 5280 O O . CYS C 3 255 ? 20.802 -40.542 -8.368 1.00 20.70 274 CYS C O 1
ATOM 5283 N N . LYS C 3 256 ? 19.667 -42.268 -9.245 1.00 15.89 275 LYS C N 1
ATOM 5284 C CA . LYS C 3 256 ? 19.755 -41.735 -10.596 1.00 18.56 275 LYS C CA 1
ATOM 5285 C C . LYS C 3 256 ? 18.560 -40.865 -10.973 1.00 18.58 275 LYS C C 1
ATOM 5286 O O . LYS C 3 256 ? 18.527 -40.341 -12.095 1.00 16.24 275 LYS C O 1
ATOM 5292 N N . THR C 3 257 ? 17.585 -40.688 -10.069 1.00 15.84 276 THR C N 1
ATOM 5293 C CA . THR C 3 257 ? 16.467 -39.777 -10.311 1.00 22.78 276 THR C CA 1
ATOM 5294 C C . THR C 3 257 ? 16.382 -38.602 -9.341 1.00 20.58 276 THR C C 1
ATOM 5295 O O . THR C 3 257 ? 15.932 -37.538 -9.742 1.00 21.98 276 THR C O 1
ATOM 5299 N N . SER C 3 258 ? 16.794 -38.754 -8.089 1.00 25.57 277 SER C N 1
ATOM 5300 C CA . SER C 3 258 ? 16.464 -37.769 -7.063 1.00 22.92 277 SER C CA 1
ATOM 5301 C C . SER C 3 258 ? 17.599 -36.805 -6.727 1.00 22.31 277 SER C C 1
ATOM 5302 O O . SER C 3 258 ? 17.360 -35.829 -6.010 1.00 19.26 277 SER C O 1
ATOM 5305 N N . GLY C 3 259 ? 18.819 -37.055 -7.198 1.00 24.01 278 GLY C N 1
ATOM 5306 C CA . GLY C 3 259 ? 19.944 -36.212 -6.831 1.00 19.70 278 GLY C CA 1
ATOM 5307 C C . GLY C 3 259 ? 20.358 -36.284 -5.374 1.00 23.49 278 GLY C C 1
ATOM 5308 O O . GLY C 3 259 ? 21.075 -35.399 -4.899 1.00 23.58 278 GLY C O 1
ATOM 5309 N N . SER C 3 260 ? 19.935 -37.312 -4.640 1.00 18.95 279 SER C N 1
ATOM 5310 C CA . SER C 3 260 ? 20.137 -37.344 -3.195 1.00 20.79 279 SER C CA 1
ATOM 5311 C C . SER C 3 260 ? 21.225 -38.314 -2.726 1.00 26.90 279 SER C C 1
ATOM 5312 O O . SER C 3 260 ? 21.454 -38.422 -1.515 1.00 28.21 279 SER C O 1
ATOM 5315 N N . CYS C 3 261 ? 21.910 -39.004 -3.630 1.00 22.56 280 CYS C N 1
ATOM 5316 C CA . CYS C 3 261 ? 22.900 -40.003 -3.248 1.00 21.04 280 CYS C CA 1
ATOM 5317 C C . CYS C 3 261 ? 24.308 -39.424 -3.291 1.00 19.99 280 CYS C C 1
ATOM 5318 O O . CYS C 3 261 ? 24.539 -38.328 -3.803 1.00 19.43 280 CYS C O 1
ATOM 5321 N N . ARG C 3 262 ? 25.261 -40.182 -2.745 1.00 17.02 281 ARG C N 1
ATOM 5322 C CA . ARG C 3 262 ? 26.667 -39.820 -2.902 1.00 17.85 281 ARG C CA 1
ATOM 5323 C C . ARG C 3 262 ? 27.090 -40.106 -4.335 1.00 17.64 281 ARG C C 1
ATOM 5324 O O . ARG C 3 262 ? 26.476 -40.915 -5.025 1.00 17.62 281 ARG C O 1
ATOM 5332 N N . GLY C 3 263 ? 28.152 -39.447 -4.786 1.00 22.87 282 GLY C N 1
ATOM 5333 C CA . GLY C 3 263 ? 28.643 -39.715 -6.126 1.00 24.55 282 GLY C CA 1
ATOM 5334 C C . GLY C 3 263 ? 30.022 -39.141 -6.344 1.00 21.88 282 GLY C C 1
ATOM 5335 O O . GLY C 3 263 ? 30.495 -38.306 -5.568 1.00 22.82 282 GLY C O 1
ATOM 5336 N N . ASP C 3 264 ? 30.672 -39.606 -7.413 1.00 21.85 283 ASP C N 1
ATOM 5337 C CA . ASP C 3 264 ? 31.913 -38.964 -7.824 1.00 15.44 283 ASP C CA 1
ATOM 5338 C C . ASP C 3 264 ? 31.597 -37.627 -8.494 1.00 15.24 283 ASP C C 1
ATOM 5339 O O . ASP C 3 264 ? 30.435 -37.212 -8.615 1.00 16.33 283 ASP C O 1
ATOM 5344 N N . MET C 3 265 ? 32.646 -36.950 -8.960 1.00 16.90 284 MET C N 1
ATOM 5345 C CA . MET C 3 265 ? 32.472 -35.576 -9.414 1.00 21.84 284 MET C CA 1
ATOM 5346 C C . MET C 3 265 ? 31.574 -35.502 -10.635 1.00 24.24 284 MET C C 1
ATOM 5347 O O . MET C 3 265 ? 30.695 -34.635 -10.713 1.00 14.88 284 MET C O 1
ATOM 5352 N N . GLN C 3 266 ? 31.776 -36.397 -11.600 1.00 14.91 285 GLN C N 1
ATOM 5353 C CA . GLN C 3 266 ? 30.980 -36.333 -12.815 1.00 17.00 285 GLN C CA 1
ATOM 5354 C C . GLN C 3 266 ? 29.512 -36.679 -12.546 1.00 17.20 285 GLN C C 1
ATOM 5355 O O . GLN C 3 266 ? 28.619 -36.167 -13.227 1.00 17.09 285 GLN C O 1
ATOM 5361 N N . PHE C 3 267 ? 29.251 -37.535 -11.559 1.00 15.07 286 PHE C N 1
ATOM 5362 C CA . PHE C 3 267 ? 27.872 -37.833 -11.188 1.00 14.54 286 PHE C CA 1
ATOM 5363 C C . PHE C 3 267 ? 27.185 -36.623 -10.558 1.00 17.11 286 PHE C C 1
ATOM 5364 O O . PHE C 3 267 ? 26.044 -36.301 -10.902 1.00 16.51 286 PHE C O 1
ATOM 5372 N N . CYS C 3 268 ? 27.852 -35.963 -9.604 1.00 17.96 287 CYS C N 1
ATOM 5373 C CA . CYS C 3 268 ? 27.349 -34.688 -9.082 1.00 16.88 287 CYS C CA 1
ATOM 5374 C C . CYS C 3 268 ? 27.060 -33.709 -10.209 1.00 16.98 287 CYS C C 1
ATOM 5375 O O . CYS C 3 268 ? 26.005 -33.070 -10.248 1.00 19.35 287 CYS C O 1
ATOM 5378 N N . LYS C 3 269 ? 28.008 -33.569 -11.128 1.00 17.96 288 LYS C N 1
ATOM 5379 C CA . LYS C 3 269 ? 27.898 -32.568 -12.178 1.00 19.81 288 LYS C CA 1
ATOM 5380 C C . LYS C 3 269 ? 26.668 -32.783 -13.054 1.00 18.73 288 LYS C C 1
ATOM 5381 O O . LYS C 3 269 ? 26.143 -31.822 -13.633 1.00 16.17 288 LYS C O 1
ATOM 5387 N N . VAL C 3 270 ? 26.204 -34.026 -13.184 1.00 17.84 289 VAL C N 1
ATOM 5388 C CA . VAL C 3 270 ? 25.191 -34.398 -14.167 1.00 17.52 289 VAL C CA 1
ATOM 5389 C C . VAL C 3 270 ? 23.847 -34.712 -13.507 1.00 18.57 289 VAL C C 1
ATOM 5390 O O . VAL C 3 270 ? 22.808 -34.187 -13.908 1.00 17.36 289 VAL C O 1
ATOM 5394 N N . ALA C 3 271 ? 23.843 -35.596 -12.514 1.00 18.13 290 ALA C N 1
ATOM 5395 C CA . ALA C 3 271 ? 22.591 -36.050 -11.924 1.00 17.41 290 ALA C CA 1
ATOM 5396 C C . ALA C 3 271 ? 22.342 -35.499 -10.528 1.00 17.09 290 ALA C C 1
ATOM 5397 O O . ALA C 3 271 ? 21.232 -35.668 -10.002 1.00 17.61 290 ALA C O 1
ATOM 5399 N N . GLY C 3 272 ? 23.319 -34.832 -9.932 1.00 15.48 291 GLY C N 1
ATOM 5400 C CA . GLY C 3 272 ? 23.155 -34.301 -8.590 1.00 15.15 291 GLY C CA 1
ATOM 5401 C C . GLY C 3 272 ? 23.556 -35.309 -7.533 1.00 14.66 291 GLY C C 1
ATOM 5402 O O . GLY C 3 272 ? 23.428 -36.522 -7.699 1.00 21.64 291 GLY C O 1
ATOM 5403 N N . CYS C 3 273 ? 24.072 -34.795 -6.426 1.00 14.84 292 CYS C N 1
ATOM 5404 C CA . CYS C 3 273 ? 24.532 -35.645 -5.343 1.00 22.64 292 CYS C CA 1
ATOM 5405 C C . CYS C 3 273 ? 24.291 -34.899 -4.040 1.00 26.00 292 CYS C C 1
ATOM 5406 O O . CYS C 3 273 ? 24.045 -33.691 -4.039 1.00 23.40 292 CYS C O 1
ATOM 5409 N N . GLU C 3 274 ? 24.318 -35.641 -2.933 1.00 18.55 293 GLU C N 1
ATOM 5410 C CA . GLU C 3 274 ? 24.299 -35.070 -1.595 1.00 17.75 293 GLU C CA 1
ATOM 5411 C C . GLU C 3 274 ? 25.278 -35.855 -0.739 1.00 23.90 293 GLU C C 1
ATOM 5412 O O . GLU C 3 274 ? 25.309 -37.090 -0.807 1.00 23.73 293 GLU C O 1
ATOM 5418 N N . HIS C 3 275 ? 26.092 -35.145 0.038 1.00 16.21 294 HIS C N 1
ATOM 5419 C CA . HIS C 3 275 ? 27.095 -35.769 0.891 1.00 28.86 294 HIS C CA 1
ATOM 5420 C C . HIS C 3 275 ? 26.933 -35.282 2.320 1.00 44.74 294 HIS C C 1
ATOM 5421 O O . HIS C 3 275 ? 26.886 -34.073 2.564 1.00 54.70 294 HIS C O 1
ATOM 5428 N N . GLY C 3 276 ? 26.867 -36.224 3.256 1.00 62.34 295 GLY C N 1
ATOM 5429 C CA . GLY C 3 276 ? 26.895 -35.921 4.672 1.00 64.23 295 GLY C CA 1
ATOM 5430 C C . GLY C 3 276 ? 25.688 -35.157 5.162 1.00 64.25 295 GLY C C 1
ATOM 5431 O O . GLY C 3 276 ? 25.041 -34.445 4.391 1.00 74.11 295 GLY C O 1
ATOM 5432 N N . GLU C 3 277 ? 25.352 -35.324 6.433 1.00 55.29 296 GLU C N 1
ATOM 5433 C CA . GLU C 3 277 ? 26.005 -36.311 7.269 1.00 59.48 296 GLU C CA 1
ATOM 5434 C C . GLU C 3 277 ? 25.121 -37.553 7.340 1.00 61.23 296 GLU C C 1
ATOM 5435 O O . GLU C 3 277 ? 24.074 -37.620 6.692 1.00 56.19 296 GLU C O 1
ATOM 5441 N N . GLU C 3 278 ? 25.550 -38.549 8.105 1.00 64.07 297 GLU C N 1
ATOM 5442 C CA . GLU C 3 278 ? 24.693 -39.690 8.368 1.00 70.26 297 GLU C CA 1
ATOM 5443 C C . GLU C 3 278 ? 24.802 -40.086 9.831 1.00 70.55 297 GLU C C 1
ATOM 5444 O O . GLU C 3 278 ? 25.868 -39.988 10.443 1.00 71.09 297 GLU C O 1
ATOM 5450 N N . ALA C 3 279 ? 23.664 -40.525 10.381 1.00 67.70 298 ALA C N 1
ATOM 5451 C CA . ALA C 3 279 ? 23.660 -41.088 11.726 1.00 72.08 298 ALA C CA 1
ATOM 5452 C C . ALA C 3 279 ? 24.572 -42.305 11.812 1.00 78.99 298 ALA C C 1
ATOM 5453 O O . ALA C 3 279 ? 25.323 -42.467 12.781 1.00 82.84 298 ALA C O 1
ATOM 5455 N N . SER C 3 280 ? 24.527 -43.160 10.801 1.00 79.39 299 SER C N 1
ATOM 5456 C CA . SER C 3 280 ? 25.311 -44.385 10.733 1.00 77.55 299 SER C CA 1
ATOM 5457 C C . SER C 3 280 ? 25.144 -44.919 9.317 1.00 73.69 299 SER C C 1
ATOM 5458 O O . SER C 3 280 ? 24.361 -44.383 8.530 1.00 75.37 299 SER C O 1
ATOM 5461 N N . GLU C 3 281 ? 25.867 -45.996 9.013 1.00 65.37 300 GLU C N 1
ATOM 5462 C CA . GLU C 3 281 ? 25.899 -46.691 7.724 1.00 59.86 300 GLU C CA 1
ATOM 5463 C C . GLU C 3 281 ? 26.089 -45.783 6.502 1.00 45.96 300 GLU C C 1
ATOM 5464 O O . GLU C 3 281 ? 25.372 -44.793 6.276 1.00 27.36 300 GLU C O 1
ATOM 5470 N N . ALA C 3 282 ? 27.105 -46.140 5.723 1.00 42.74 301 ALA C N 1
ATOM 5471 C CA . ALA C 3 282 ? 27.307 -45.554 4.411 1.00 44.03 301 ALA C CA 1
ATOM 5472 C C . ALA C 3 282 ? 26.088 -45.827 3.539 1.00 44.58 301 ALA C C 1
ATOM 5473 O O . ALA C 3 282 ? 25.454 -46.881 3.641 1.00 41.51 301 ALA C O 1
ATOM 5475 N N . LYS C 3 283 ? 25.744 -44.860 2.697 1.00 39.00 302 LYS C N 1
ATOM 5476 C CA . LYS C 3 283 ? 24.659 -44.990 1.734 1.00 33.15 302 LYS C CA 1
ATOM 5477 C C . LYS C 3 283 ? 25.237 -45.191 0.335 1.00 30.62 302 LYS C C 1
ATOM 5478 O O . LYS C 3 283 ? 26.452 -45.199 0.141 1.00 32.13 302 LYS C O 1
ATOM 5484 N N . CYS C 3 284 ? 24.345 -45.332 -0.647 1.00 23.75 303 CYS C N 1
ATOM 5485 C CA . CYS C 3 284 ? 24.752 -45.636 -2.015 1.00 24.13 303 CYS C CA 1
ATOM 5486 C C . CYS C 3 284 ? 25.574 -44.503 -2.607 1.00 21.59 303 CYS C C 1
ATOM 5487 O O . CYS C 3 284 ? 25.357 -43.325 -2.318 1.00 22.05 303 CYS C O 1
ATOM 5490 N N . ARG C 3 285 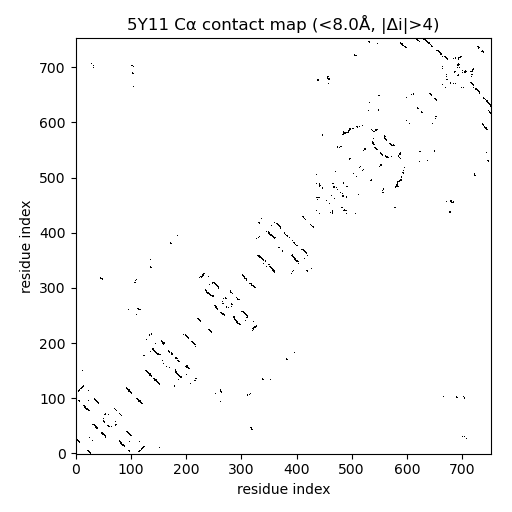? 26.514 -44.869 -3.463 1.00 17.09 304 ARG C N 1
ATOM 5491 C CA . ARG C 3 285 ? 27.311 -43.913 -4.214 1.00 19.60 304 ARG C CA 1
ATOM 5492 C C . ARG C 3 285 ? 27.277 -44.321 -5.681 1.00 16.80 304 ARG C C 1
ATOM 5493 O O . ARG C 3 285 ? 27.285 -45.515 -5.985 1.00 18.66 304 ARG C O 1
ATOM 5501 N N . CYS C 3 286 ? 27.230 -43.351 -6.594 1.00 15.29 305 CYS C N 1
ATOM 5502 C CA . CYS C 3 286 ? 27.318 -43.670 -8.015 1.00 23.35 305 CYS C CA 1
ATOM 5503 C C . CYS C 3 286 ? 28.562 -43.021 -8.594 1.00 22.60 305 CYS C C 1
ATOM 5504 O O . CYS C 3 286 ? 28.935 -41.910 -8.206 1.00 16.42 305 CYS C O 1
ATOM 5507 N N . SER C 3 287 ? 29.223 -43.730 -9.508 1.00 14.98 306 SER C N 1
ATOM 5508 C CA . SER C 3 287 ? 30.449 -43.210 -10.083 1.00 18.76 306 SER C CA 1
ATOM 5509 C C . SER C 3 287 ? 30.507 -43.571 -11.557 1.00 17.47 306 SER C C 1
ATOM 5510 O O . SER C 3 287 ? 29.838 -44.500 -12.024 1.00 16.31 306 SER C O 1
ATOM 5513 N N . LEU C 3 288 ? 31.308 -42.792 -12.277 1.00 19.13 307 LEU C N 1
ATOM 5514 C CA . LEU C 3 288 ? 31.453 -42.927 -13.721 1.00 20.10 307 LEU C CA 1
ATOM 5515 C C . LEU C 3 288 ? 32.154 -44.230 -14.070 1.00 19.25 307 LEU C C 1
ATOM 5516 O O . LEU C 3 288 ? 33.205 -44.555 -13.509 1.00 17.21 307 LEU C O 1
ATOM 5521 N N . VAL C 3 289 ? 31.561 -44.982 -14.993 1.00 15.86 308 VAL C N 1
ATOM 5522 C CA . VAL C 3 289 ? 32.184 -46.206 -15.484 1.00 22.57 308 VAL C CA 1
ATOM 5523 C C . VAL C 3 289 ? 33.391 -45.838 -16.350 1.00 21.39 308 VAL C C 1
ATOM 5524 O O . VAL C 3 289 ? 33.380 -44.820 -17.054 1.00 21.64 308 VAL C O 1
ATOM 5528 N N . HIS C 3 290 ? 34.457 -46.637 -16.277 1.00 19.86 309 HIS C N 1
ATOM 5529 C CA . HIS C 3 290 ? 35.724 -46.308 -16.942 1.00 17.02 309 HIS C CA 1
ATOM 5530 C C . HIS C 3 290 ? 35.676 -46.751 -18.406 1.00 23.58 309 HIS C C 1
ATOM 5531 O O . HIS C 3 290 ? 35.828 -47.937 -18.720 1.00 19.24 309 HIS C O 1
ATOM 5538 N N . LYS C 3 291 ? 35.496 -45.789 -19.311 1.00 14.81 310 LYS C N 1
ATOM 5539 C CA . LYS C 3 291 ? 35.534 -46.030 -20.746 1.00 21.96 310 LYS C CA 1
ATOM 5540 C C . LYS C 3 291 ? 35.781 -44.698 -21.433 1.00 22.84 310 LYS C C 1
ATOM 5541 O O . LYS C 3 291 ? 35.675 -43.647 -20.792 1.00 22.33 310 LYS C O 1
ATOM 5547 N N . PRO C 3 292 ? 36.147 -44.703 -22.721 1.00 23.15 311 PRO C N 1
ATOM 5548 C CA . PRO C 3 292 ? 36.349 -43.416 -23.416 1.00 28.07 311 PRO C CA 1
ATOM 5549 C C . PRO C 3 292 ? 35.061 -42.658 -23.662 1.00 29.03 311 PRO C C 1
ATOM 5550 O O . PRO C 3 292 ? 35.111 -41.456 -23.937 1.00 28.57 311 PRO C O 1
ATOM 5554 N N . GLY C 3 293 ? 33.916 -43.319 -23.572 1.00 26.75 312 GLY C N 1
ATOM 5555 C CA . GLY C 3 293 ? 32.647 -42.673 -23.801 1.00 26.05 312 GLY C CA 1
ATOM 5556 C C . GLY C 3 293 ? 31.811 -43.485 -24.760 1.00 26.09 312 GLY C C 1
ATOM 5557 O O . GLY C 3 293 ? 31.879 -44.717 -24.764 1.00 25.94 312 GLY C O 1
ATOM 5558 N N . GLU C 3 294 ? 31.039 -42.796 -25.587 1.00 21.00 313 GLU C N 1
ATOM 5559 C CA . GLU C 3 294 ? 30.228 -43.403 -26.626 1.00 22.62 313 GLU C CA 1
ATOM 5560 C C . GLU C 3 294 ? 30.920 -43.165 -27.959 1.00 25.94 313 GLU C C 1
ATOM 5561 O O . GLU C 3 294 ? 31.488 -42.088 -28.191 1.00 21.79 313 GLU C O 1
ATOM 5567 N N . VAL C 3 295 ? 30.924 -44.177 -28.822 1.00 21.40 314 VAL C N 1
ATOM 5568 C CA . VAL C 3 295 ? 31.669 -44.092 -30.077 1.00 17.85 314 VAL C CA 1
ATOM 5569 C C . VAL C 3 295 ? 30.709 -43.747 -31.200 1.00 18.91 314 VAL C C 1
ATOM 5570 O O . VAL C 3 295 ? 29.612 -44.321 -31.302 1.00 21.74 314 VAL C O 1
ATOM 5574 N N . VAL C 3 296 ? 31.104 -42.781 -32.022 1.00 18.89 315 VAL C N 1
ATOM 5575 C CA . VAL C 3 296 ? 30.378 -42.399 -33.224 1.00 19.99 315 VAL C CA 1
ATOM 5576 C C . VAL C 3 296 ? 31.275 -42.724 -34.408 1.00 23.31 315 VAL C C 1
ATOM 5577 O O . VAL C 3 296 ? 32.451 -42.344 -34.428 1.00 19.92 315 VAL C O 1
ATOM 5581 N N . VAL C 3 297 ? 30.725 -43.431 -35.384 1.00 20.57 316 VAL C N 1
ATOM 5582 C CA . VAL C 3 297 ? 31.487 -43.901 -36.530 1.00 22.15 316 VAL C CA 1
ATOM 5583 C C . VAL C 3 297 ? 31.111 -43.067 -37.740 1.00 20.96 316 VAL C C 1
ATOM 5584 O O . VAL C 3 297 ? 29.927 -42.961 -38.083 1.00 23.14 316 VAL C O 1
ATOM 5588 N N . SER C 3 298 ? 32.122 -42.495 -38.393 1.00 17.12 317 SER C N 1
ATOM 5589 C CA . SER C 3 298 ? 31.959 -41.797 -39.668 1.00 27.42 317 SER C CA 1
ATOM 5590 C C . SER C 3 298 ? 32.323 -42.756 -40.791 1.00 24.22 317 SER C C 1
ATOM 5591 O O . SER C 3 298 ? 33.477 -43.174 -40.887 1.00 22.56 317 SER C O 1
ATOM 5594 N N . TYR C 3 299 ? 31.354 -43.084 -41.647 1.00 19.88 318 TYR C N 1
ATOM 5595 C CA . TYR C 3 299 ? 31.605 -44.038 -42.720 1.00 22.36 318 TYR C CA 1
ATOM 5596 C C . TYR C 3 299 ? 30.707 -43.729 -43.907 1.00 22.50 318 TYR C C 1
ATOM 5597 O O . TYR C 3 299 ? 29.493 -43.586 -43.744 1.00 22.99 318 TYR C O 1
ATOM 5606 N N . GLY C 3 300 ? 31.303 -43.668 -45.096 1.00 22.53 319 GLY C N 1
ATOM 5607 C CA . GLY C 3 300 ? 30.534 -43.451 -46.310 1.00 25.84 319 GLY C CA 1
ATOM 5608 C C . GLY C 3 300 ? 29.737 -42.166 -46.313 1.00 31.06 319 GLY C C 1
ATOM 5609 O O . GLY C 3 300 ? 28.662 -42.112 -46.921 1.00 30.74 319 GLY C O 1
ATOM 5610 N N . GLY C 3 301 ? 30.228 -41.129 -45.641 1.00 33.36 320 GLY C N 1
ATOM 5611 C CA . GLY C 3 301 ? 29.501 -39.881 -45.527 1.00 33.22 320 GLY C CA 1
ATOM 5612 C C . GLY C 3 301 ? 28.416 -39.858 -44.473 1.00 30.56 320 GLY C C 1
ATOM 5613 O O . GLY C 3 301 ? 27.682 -38.869 -44.389 1.00 26.85 320 GLY C O 1
ATOM 5614 N N . MET C 3 302 ? 28.288 -40.906 -43.665 1.00 30.10 321 MET C N 1
ATOM 5615 C CA . MET C 3 302 ? 27.276 -40.965 -42.625 1.00 29.05 321 MET C CA 1
ATOM 5616 C C . MET C 3 302 ? 27.941 -41.004 -41.257 1.00 27.51 321 MET C C 1
ATOM 5617 O O . MET C 3 302 ? 29.106 -41.387 -41.114 1.00 26.34 321 MET C O 1
ATOM 5622 N N . ARG C 3 303 ? 27.187 -40.577 -40.251 1.00 23.70 322 ARG C N 1
ATOM 5623 C CA . ARG C 3 303 ? 27.597 -40.682 -38.859 1.00 27.04 322 ARG C CA 1
ATOM 5624 C C . ARG C 3 303 ? 26.601 -41.580 -38.151 1.00 25.99 322 ARG C C 1
ATOM 5625 O O . ARG C 3 303 ? 25.389 -41.364 -38.247 1.00 29.62 322 ARG C O 1
ATOM 5633 N N . VAL C 3 304 ? 27.109 -42.586 -37.451 1.00 22.44 323 VAL C N 1
ATOM 5634 C CA . VAL C 3 304 ? 26.275 -43.620 -36.858 1.00 19.49 323 VAL C CA 1
ATOM 5635 C C . VAL C 3 304 ? 26.788 -43.893 -35.457 1.00 21.25 323 VAL C C 1
ATOM 5636 O O . VAL C 3 304 ? 28.002 -43.908 -35.217 1.00 19.65 323 VAL C O 1
ATOM 5640 N N . ARG C 3 305 ? 25.863 -44.097 -34.529 1.00 21.47 324 ARG C N 1
ATOM 5641 C CA . ARG C 3 305 ? 26.186 -44.606 -33.202 1.00 24.04 324 ARG C CA 1
ATOM 5642 C C . ARG C 3 305 ? 25.801 -46.082 -33.153 1.00 23.47 324 ARG C C 1
ATOM 5643 O O . ARG C 3 305 ? 24.638 -46.419 -32.880 1.00 23.54 324 ARG C O 1
ATOM 5651 N N . PRO C 3 306 ? 26.732 -46.991 -33.416 1.00 20.43 325 PRO C N 1
ATOM 5652 C CA . PRO C 3 306 ? 26.371 -48.406 -33.567 1.00 15.89 325 PRO C CA 1
ATOM 5653 C C . PRO C 3 306 ? 26.098 -49.090 -32.230 1.00 19.33 325 PRO C C 1
ATOM 5654 O O . PRO C 3 306 ? 26.406 -48.579 -31.155 1.00 17.63 325 PRO C O 1
ATOM 5658 N N . LYS C 3 307 ? 25.514 -50.291 -32.324 1.00 19.55 326 LYS C N 1
ATOM 5659 C CA . LYS C 3 307 ? 25.355 -51.140 -31.143 1.00 17.82 326 LYS C CA 1
ATOM 5660 C C . LYS C 3 307 ? 26.685 -51.751 -30.698 1.00 15.71 326 LYS C C 1
ATOM 5661 O O . LYS C 3 307 ? 26.961 -51.855 -29.496 1.00 17.31 326 LYS C O 1
ATOM 5667 N N . CYS C 3 308 ? 27.503 -52.204 -31.642 1.00 14.66 327 CYS C N 1
ATOM 5668 C CA . CYS C 3 308 ? 28.847 -52.668 -31.348 1.00 14.66 327 CYS C CA 1
ATOM 5669 C C . CYS C 3 308 ? 29.762 -52.197 -32.457 1.00 14.81 327 CYS C C 1
ATOM 5670 O O . CYS C 3 308 ? 29.334 -51.966 -33.595 1.00 16.23 327 CYS C O 1
ATOM 5673 N N . TYR C 3 309 ? 31.031 -52.066 -32.108 1.00 15.51 328 TYR C N 1
ATOM 5674 C CA . TYR C 3 309 ? 32.054 -51.605 -33.029 1.00 20.27 328 TYR C CA 1
ATOM 5675 C C . TYR C 3 309 ? 33.316 -52.373 -32.703 1.00 15.05 328 TYR C C 1
ATOM 5676 O O . TYR C 3 309 ? 33.641 -52.561 -31.528 1.00 19.57 328 TYR C O 1
ATOM 5685 N N . GLY C 3 310 ? 34.023 -52.831 -33.722 1.00 18.16 329 GLY C N 1
ATOM 5686 C CA . GLY C 3 310 ? 35.165 -53.640 -33.352 1.00 22.74 329 GLY C CA 1
ATOM 5687 C C . GLY C 3 310 ? 36.070 -53.966 -34.512 1.00 19.57 329 GLY C C 1
ATOM 5688 O O . GLY C 3 310 ? 35.803 -53.624 -35.667 1.00 20.16 329 GLY C O 1
ATOM 5689 N N . PHE C 3 311 ? 37.154 -54.647 -34.164 1.00 15.55 330 PHE C N 1
ATOM 5690 C CA . PHE C 3 311 ? 38.116 -55.174 -35.114 1.00 15.77 330 PHE C CA 1
ATOM 5691 C C . PHE C 3 311 ? 38.374 -56.614 -34.710 1.00 22.37 330 PHE C C 1
ATOM 5692 O O . PHE C 3 311 ? 38.795 -56.870 -33.576 1.00 18.75 330 PHE C O 1
ATOM 5700 N N . SER C 3 312 ? 38.074 -57.552 -35.605 1.00 19.57 331 SER C N 1
ATOM 5701 C CA . SER C 3 312 ? 38.099 -58.960 -35.233 1.00 15.72 331 SER C CA 1
ATOM 5702 C C . SER C 3 312 ? 38.213 -59.814 -36.491 1.00 20.20 331 SER C C 1
ATOM 5703 O O . SER C 3 312 ? 38.100 -59.325 -37.620 1.00 18.96 331 SER C O 1
ATOM 5706 N N . ARG C 3 313 ? 38.435 -61.106 -36.275 1.00 19.20 332 ARG C N 1
ATOM 5707 C CA . ARG C 3 313 ? 38.692 -62.068 -37.339 1.00 18.10 332 ARG C CA 1
ATOM 5708 C C . ARG C 3 313 ? 37.408 -62.800 -37.695 1.00 15.96 332 ARG C C 1
ATOM 5709 O O . ARG C 3 313 ? 36.725 -63.331 -36.816 1.00 16.95 332 ARG C O 1
ATOM 5717 N N . MET C 3 314 ? 37.085 -62.823 -38.974 1.00 16.12 333 MET C N 1
ATOM 5718 C CA . MET C 3 314 ? 35.984 -63.600 -39.528 1.00 26.07 333 MET C CA 1
ATOM 5719 C C . MET C 3 314 ? 36.548 -64.477 -40.640 1.00 21.19 333 MET C C 1
ATOM 5720 O O . MET C 3 314 ? 37.732 -64.406 -40.952 1.00 17.29 333 MET C O 1
ATOM 5725 N N . MET C 3 315 ? 35.707 -65.301 -41.253 1.00 19.67 334 MET C N 1
ATOM 5726 C CA . MET C 3 315 ? 36.149 -66.188 -42.328 1.00 19.46 334 MET C CA 1
ATOM 5727 C C . MET C 3 315 ? 35.535 -65.687 -43.628 1.00 22.90 334 MET C C 1
ATOM 5728 O O . MET C 3 315 ? 34.313 -65.594 -43.733 1.00 28.23 334 MET C O 1
ATOM 5733 N N . ALA C 3 316 ? 36.373 -65.363 -44.613 1.00 20.73 335 ALA C N 1
ATOM 5734 C CA . ALA C 3 316 ? 35.869 -64.850 -45.877 1.00 22.30 335 ALA C CA 1
ATOM 5735 C C . ALA C 3 316 ? 36.418 -65.658 -47.044 1.00 23.43 335 ALA C C 1
ATOM 5736 O O . ALA C 3 316 ? 37.555 -66.144 -47.012 1.00 20.62 335 ALA C O 1
ATOM 5738 N N . THR C 3 317 ? 35.591 -65.806 -48.074 1.00 18.61 336 THR C N 1
ATOM 5739 C CA . THR C 3 317 ? 36.039 -66.329 -49.356 1.00 18.25 336 THR C CA 1
ATOM 5740 C C . THR C 3 317 ? 36.264 -65.166 -50.307 1.00 18.56 336 THR C C 1
ATOM 5741 O O . THR C 3 317 ? 35.597 -64.131 -50.235 1.00 22.42 336 THR C O 1
ATOM 5745 N N . LEU C 3 318 ? 37.220 -65.345 -51.202 1.00 26.31 337 LEU C N 1
ATOM 5746 C CA . LEU C 3 318 ? 37.605 -64.308 -52.140 1.00 19.23 337 LEU C CA 1
ATOM 5747 C C . LEU C 3 318 ? 37.341 -64.785 -53.566 1.00 20.00 337 LEU C C 1
ATOM 5748 O O . LEU C 3 318 ? 37.440 -65.980 -53.851 1.00 23.80 337 LEU C O 1
ATOM 5753 N N . GLU C 3 319 ? 37.021 -63.837 -54.462 1.00 19.97 338 GLU C N 1
ATOM 5754 C CA . GLU C 3 319 ? 36.803 -64.147 -55.882 1.00 20.44 338 GLU C CA 1
ATOM 5755 C C . GLU C 3 319 ? 38.032 -64.835 -56.483 1.00 23.91 338 GLU C C 1
ATOM 5756 O O . GLU C 3 319 ? 39.177 -64.496 -56.170 1.00 29.01 338 GLU C O 1
ATOM 5762 N N . VAL C 3 320 ? 37.777 -65.828 -57.332 1.00 23.14 339 VAL C N 1
ATOM 5763 C CA . VAL C 3 320 ? 38.784 -66.481 -58.165 1.00 31.67 339 VAL C CA 1
ATOM 5764 C C . VAL C 3 320 ? 38.341 -66.315 -59.610 1.00 34.73 339 VAL C C 1
ATOM 5765 O O . VAL C 3 320 ? 37.181 -66.586 -59.931 1.00 37.20 339 VAL C O 1
ATOM 5769 N N . ASN C 3 321 ? 39.251 -65.892 -60.486 1.00 49.78 340 ASN C N 1
ATOM 5770 C CA . ASN C 3 321 ? 38.894 -65.782 -61.912 1.00 61.43 340 ASN C CA 1
ATOM 5771 C C . ASN C 3 321 ? 40.027 -66.156 -62.857 1.00 60.54 340 ASN C C 1
ATOM 5772 O O . ASN C 3 321 ? 41.197 -66.118 -62.483 1.00 60.89 340 ASN C O 1
#

Organism: Dabie bandavirus (NCBI:txid1003835)

Foldseek 3Di:
DDWAWAKDEAAEEAFFAKDKIKIAIDDDQLQAWKKWKWWAAVPGDIDTAKIARQVVRDIDGDPVCVVQWDWGDDSVRRMIMIMGNGHDQRSFTWMKMFIFDDDDDPDDGDGDGIYPTYGYGYANDDAAAWDKDWQAWPLKTKIWIKTDFGDDDDKDKDKPVPPDDPQKDKDDWDQDPNRGTITMIMGIGHPVCQVVDWIWMWIADVSVRDIDIHIHHHD/DWAKAKPDQEAADAAFAKDKIKIFIPWFLFQQKWKWWAFPPGDIDTADGSQFHGDPPHDPQWGKDDTTTMIMIMRHGDDPRRQTKMKMFGARDPVGGHIYPIYGYAYDDDFFFWDKDKDWADPVVLVVFKTKIKIKTPFGPDPDKDKWKQFPHNTDDDQKDKDKDQQDPPRRGIMMMMIGMDTSVVVVVTFKIKIWMDDPNDPDIDIDIDTPPDD/DAQWEAEDADDAQADDDDDADALQVLSRCQQHQVLVVVVQCVPAVATGGEAHRNGPLPAQEVVRPAPQSVFNQFAAPSSCVSVVNFDAAEDDPLFDDAPDDQQFQAAKEKEAFFFGIYMYGHHAQWGAHRSRNDIDGHNQRNRNRHHNHSYYYFFRKGFDDFDADDPVVVVLLLVQLCVVAVFFADWSNHGSDPADDKAFWHKDKFKWFARPDRGIRTDDDKDKDFDAPPDLSQKFKDFPPPGGDGRVLSVCVQAPQDDAEPDSSCVPRHYDDDDDPDDHGMYMYGRGDSHFMWMGGPNDITRGRMITIGIIITMTHDD

B-factor: mean 28.78, std 13.65, range [13.97, 135.94]

InterPro domains:
  IPR009878 Phlebovirus glycoprotein G2, fusion domain [PF07245] (563-872)
  IPR010826 Phlebovirus glycoprotein G1 [PF07243] (198-555)
  IPR043603 Phlebovirus glycoprotein G2, C-terminal domain [PF19019] (907-1071)

Sequence (753 aa):
SEVQLVQSGAEVKEPRESLKISCKGSGYSFTNYWIGWVRQMPGKGLEWMGIIFPGDSDTRYSPSFQGQVTISADKSINTAYLQWSSLKASDTAIYYCARLKRRGFSGEGYFDYWGQGTLVTVSSASTKGPSVFPLAPSGTAALGCLVKDYFPEPVTVSWNSGALTSGVHTFPAVLQSSGLYSLSSVVTVPSSSLGTQTYICNVNHKPSNTKVDKRVEPKELTLTQSPATLSVSPGERATLSCRASQSVSSNLAWYQQKPGQAPRLLIYGASTRATGIPARFSGSGSGTEFTLTISSLQSEDFAVYYCQQYNNWPPYTFGQGTKVEIKRTVAAPSVFIFPPSDEQLKSGTASVVCLLNNFYPREAKVQWKVDNALQSGNSQESVTEQDSKDSTYSLSSTLTLSKADYEKHKVYACEVTHQGLSSPVTKSFNRGECGPIICAGPIHSNKSADIPHLLGYSEKICQIDRLIHVSSWLRNHSQFQGYVGQRGGRSQVSYYPAENSYSRWSGLLSPCDADWLGMLVVKKAKGSDMIVPGPSYKGKVFFERPTFDGYVGWGCGSGKSRTESGELCSSDSGTSSGLLPSDRVLWIGDVACQPMTPIPEETFLELKSFSQSEFPDICKIDGIVFNQCEGESLPQPFDVAWMDVGHSHKIIMREHKTKWVQESSSKDFVCYKEGTGPCSESEEKTCKTSGSCRGDMQFCKVAGCEHGEEASEAKCRCSLVHKPGEVVVSYGGMRVRPKCYGFSRMMATLEVN

Solvent-accessible surface area: 33550 Å² total; per-residue (Å²): 156,126,23,106,12,86,9,37,53,75,43,75,57,85,43,193,71,71,12,109,0,29,1,106,1,42,36,35,49,10,48,20,22,2,0,0,0,0,35,20,55,96,85,134,20,11,53,16,1,0,2,2,0,3,10,61,67,52,47,97,35,12,81,87,13,109,68,100,12,72,5,35,25,55,121,94,85,47,10,0,36,0,62,13,106,56,2,114,64,71,12,19,1,60,1,6,0,0,14,1,11,19,88,4,58,84,8,48,3,5,0,23,71,32,1,103,13,1,85,0,5,3,5,87,20,85,80,87,21,13,45,12,20,18,3,25,9,95,99,94,8,0,0,0,0,4,0,13,36,0,4,22,72,84,17,82,30,42,1,38,99,38,92,32,98,82,40,37,25,59,3,70,26,40,57,24,131,66,8,25,20,14,17,4,0,1,2,51,4,74,48,101,16,48,68,118,90,48,15,49,0,17,1,44,0,164,53,28,134,44,143,52,101,48,139,6,108,50,221,208,30,81,13,78,5,54,58,67,56,32,45,10,31,80,49,82,162,2,61,0,40,1,142,2,67,86,62,0,54,40,23,0,0,0,0,1,20,42,96,94,98,23,3,80,13,0,0,40,21,1,70,60,111,12,133,73,14,38,82,44,1,58,9,60,35,76,15,49,99,2,36,0,28,0,63,41,2,81,99,81,0,27,6,44,0,8,0,0,0,11,39,28,181,49,12,4,37,24,3,99,6,0,56,3,4,54,111,76,110,77,18,43,9,58,13,34,18,0,56,15,14,104,71,1,30,167,72,34,49,0,2,0,0,0,0,0,7,54,0,9,13,70,105,25,112,20,51,5,55,4,66,118,54,98,45,98,86,42,43,82,78,16,31,19,120,35,37,120,161,57,14,4,3,0,0,6,1,25,0,49,21,52,74,66,58,8,77,137,62,103,48,0,11,0,43,0,55,9,116,31,34,130,67,76,45,71,86,64,33,48,83,80,101,188,76,68,26,34,6,69,26,9,117,32,104,74,76,96,42,124,29,74,132,50,117,2,52,0,35,34,2,9,8,0,3,75,0,22,7,1,0,17,17,0,56,112,60,21,149,8,91,0,9,0,0,25,168,22,1,19,61,108,12,30,47,51,57,83,134,1,59,41,36,149,85,20,6,12,15,9,3,6,0,0,38,51,34,69,43,18,102,1,94,114,23,142,90,87,36,54,27,1,68,47,12,85,6,149,14,22,0,0,1,1,2,0,4,1,74,10,6,4,0,16,15,2,18,46,24,88,5,22,39,137,64,0,106,123,42,53,92,34,108,49,3,71,67,4,38,2,60,2,83,43,0,4,4,2,4,19,14,2,3,9,51,55,76,104,25,86,111,137,25,6,87,95,0,64,63,80,3,56,78,31,8,93,70,1,0,59,0,21,51,60,94,14,30,150,24,169,36,73,22,151,60,83,69,38,69,5,7,0,0,15,2,36,64,82,21,5,0,0,3,140,131,46,132,54,135,61,53,57,78,11,56,42,99,14,0,2,0,36,59,97,89,109,18,40,2,44,88,81,63,10,142,65,0,21,75,31,0,47,15,55,5,31,82,44,0,3,19,24,0,5,1,70,75,59,172,94,115,71,120,64,84,6,59,0,16,61,10,108,35,39,2,40,0,14,0,24,5,24,89,31,188,5,86,0,35,0,20,1,104,3,45,0,16,0,9,42,88,83,162

Secondary structure (DSSP, 8-state):
---EEEE---EEE-TT--EEEEEEEESS-GGGS-EEEEEE-TT---EEEEEEETTTTEEEE-TTTTTT-EEEEETTTTEEEEEESS--GGG-EEEEEEEEE--SSSS--EEEEE---EEEEE-SPPPBPPEEEEE----EEEEEEEEEEEBSS--EEEEGGGTB-TTEEEPPPEE-TTS-EEEEEEEEEEGGGBTTB--EEEEEEGGGTEEEEEE----/---EEEE-SEEEE-TTS-EEEEEEESS--TT-EEEEEE-TTS--EEEEETTTEEPTT--TTEEEEE-SSEEEEEESS--GGG-SEEEEEE-SSSSP-EE---EEEEE----BPPEEEEEPPPHHHHTTTEEEEEEEEEEEBSS--EEEEEETTEEP-SSEEEEEPPPPTTT--EEEEEEEEEEHHHHHT--EEEEEEE-TT-SS-EEEEEETT--/--SS-PPP----TT-------SHHHHHHHHHTTHHHHHHHHHHH---SEEEETT-GGG-EEESSS-SGGGSTTSBPHHHHHHTTS---EEPPTTSPPPSSS--TT-SEEEEEETTEEEEEE--TTEEE-TTSS-EEE-GGGTTSEEEGGGEEEESEEEE-------HHHHHHHHHHHHHH-TTEEEETTEESS--SSBPPPEEEEEEEEE-SSSS-EEESS-EEEEE----GGGEEEEETTTEEPPHHHHHHHHHHS-SEE-HHHHHHH-------SSS---EEEE-SS--EEEEEETTEEE--SEEEEEEEEEEEB--